Protein AF-0000000069072737 (afdb_homodimer)

Foldseek 3Di:
DVVVVVVVVVVVVVVVLLVLLVLLLCLQAPPPRPPQHKKKWWKAWPAWCQQPQQADELVRTDTDIDTDPDIHGNCVQQVQLSVQSVVCSVPNDHDDDDQRRLLVVLLVVCSPDPLFLQAPFLLVLLVDFQLLNQQSCLQNALLSNASHSEKEAALPDPPDDQARPRPDPPHGGRYYYDFQWKFASRGYIDHFRMDAPVAETEHEQGQPPCPPPDSPPPPPRQDLPPRRSQQSVQLLSLLVCCQVCVVAPFSFGWYWYTYSFWIKIWTAGLVLQIIMIMDIHGQAPDSRGRRGRSNNNSSSSCRSHVSPRGPYDDPVCSVSHNCVCVNNDPVSVCSNHPMDGGPNCVPVPPPDPPDDDDPDDDDDPVVVVVVVVVVVVVVVVVVVVVVVVVVVVVPVD/DVVVVVVVVVVVVVVVLLVLLVLLLCLQAPPPSPPSHKKKWWKAWPAWCQQPQQADELVGTDTDIDTDPDIHGNCVQQVQLSVQSVVCSVPNDHDDDPQSRLLVVLLVVCSPDPLFQQAPALLVLLVDFQLLNQQSCLQNALLSNASHSEKEAALPDPPDDQARPRPDPPHGGRYYYDFQWKFASRGYIDHFRMDAPVAETEHEQGPPPCPPPDRPPPPPRQDLPPRRSQQSVQLLSLLVCCQVCVVAPFSFGWYWYTYSFWIKIWTAGLVLQIIMIMDIHGQAPDSRGRRGRSNNNSSSSCRSHVSPRGPYDDPVCSVSHNCVCVNNDPVSVCSNHPMDGGPNCVPPPPPDPPDDDDPDDDDDPVVVVVVVVVVVVVVVVVVVVVVVVVVVVVPVD

pLDDT: mean 84.15, std 15.58, range [31.28, 98.5]

Organism: Magallana gigas (NCBI:txid29159)

Secondary structure (DSSP, 8-state):
-HHHHHHHHHHHHHHHHHHHHHHHHHHHH-TTSTTT--EEEEEEEEEE-TT-TT-EEGGG--EEEEE-SEEEEGGGG-HHHHHHHHHHHHH-PPP-SHHHHHHHHHHHHHHTS--B---S-HHHHTTS-HHHHHHHHIIIIIHHHSSS--EEEETT-TT--SS-TTS-TT-----EEE--EEE-TTSEEEE-SEEETTTEEEEE-------SSS--TTS----STT-HHHHHHHHHHHHHHHHH-TT-S--EEEEEEE-SSEEEEEEEETTTTEEEEEPPEESBSSTT--BBPHHHHHHHHHHHTHHHH-----GGGTT----HHHHHGGGHHHHHH--EES--GGG-------PPPPSEEE--HHHHHHHHHHHHHHHHHHHHHHHHHHHHHGGG-/-HHHHHHHHHHHHHHHHHHHHHHHHHHHH-TTSTT---EEEEEEEEEE-TT-TT-EEGGG--EEEEE-SEEEEGGGG-HHHHHHHHHHHHH-PPP-SHHHHHHHHHHHHHHHS--B---S-HHHHTTS-HHHHHHHHIIIIIHHHSSS--EEEETT-TT--SS-TT--TT-----EEE--EEE-TTSEEEE-SEEETTTEEEEE-------SSS--TTS----STT-HHHHHHHHHHHHHHHHH-TT-S--EEEEEEE-SSEEEEEEEETTTTEEEEEPPEESBSSTT--BBPHHHHHHHHHHHTHHHH-----GGGTT----HHHHHGGGHHHHHH--EES-SGGG--------PPPSEEE--HHHHHHHHHHHHHHHHHHHHHHHHHHHHHGGG-

Solvent-accessible surface area (backbone atoms only — not comparable to full-atom values): 41433 Å² total; per-residue (Å²): 105,67,64,57,51,51,52,50,51,52,49,46,52,50,48,49,50,48,48,47,51,46,51,29,53,37,7,30,35,31,78,83,33,83,91,52,32,33,34,28,24,32,31,28,51,78,46,61,44,54,46,33,86,71,23,29,43,37,94,62,40,48,46,42,68,44,62,38,57,56,22,30,27,48,29,61,37,22,45,57,44,47,52,49,52,46,41,29,70,68,74,62,47,74,63,82,54,64,70,57,28,52,31,50,49,28,44,51,53,43,71,74,48,84,51,45,56,74,50,96,53,40,68,54,54,57,66,40,57,25,61,55,44,43,50,50,43,39,54,67,42,49,22,50,27,20,78,61,41,43,30,39,32,28,58,58,49,82,81,77,58,94,54,42,90,56,72,47,84,86,46,71,52,64,47,45,71,36,77,44,23,32,22,31,68,62,24,52,20,42,68,37,50,26,30,41,63,88,68,32,44,29,35,48,57,64,56,72,70,65,56,84,61,68,56,70,69,58,66,70,71,73,51,82,70,82,29,27,39,55,51,50,51,24,46,49,48,18,25,43,47,38,59,76,43,68,84,52,92,58,45,61,28,54,20,37,38,31,47,69,59,32,31,35,44,34,34,16,22,65,82,61,36,30,30,33,36,39,43,71,35,48,38,34,70,38,88,74,42,49,33,49,17,58,52,32,50,53,51,44,36,46,57,67,37,31,88,75,19,45,66,30,79,54,75,84,53,56,72,47,48,13,48,52,66,66,58,20,50,88,47,42,57,43,50,55,71,56,48,34,80,32,75,47,55,76,71,59,68,80,62,71,75,78,73,74,63,40,80,41,66,50,68,53,70,66,31,53,54,44,46,53,51,46,50,52,45,49,49,53,52,53,52,51,50,53,50,55,57,55,58,64,58,61,67,77,111,105,66,65,58,52,51,52,49,50,51,50,48,51,49,49,48,51,49,50,47,50,46,50,28,54,36,6,29,36,31,78,81,32,84,91,51,33,32,35,27,25,32,31,28,52,78,46,62,44,53,46,31,87,73,23,28,44,37,94,62,42,48,46,42,69,44,63,38,57,56,20,30,26,47,29,61,38,22,45,57,44,46,52,48,52,46,41,29,70,67,74,62,46,73,63,81,56,63,70,58,28,51,33,48,50,29,44,51,54,42,70,72,48,83,52,45,57,74,50,94,53,40,69,54,56,58,67,41,56,28,63,56,44,43,50,49,43,40,54,68,42,49,23,51,27,21,79,58,42,43,29,39,31,28,59,61,48,84,81,77,59,94,53,41,90,56,72,48,84,85,45,70,51,64,48,46,72,37,78,44,25,33,23,31,70,62,23,51,20,42,68,35,49,27,30,42,64,86,69,32,44,32,35,48,56,67,56,71,68,66,57,83,64,69,58,69,70,58,66,70,72,72,52,81,70,83,30,24,40,54,50,50,50,24,47,48,48,16,26,43,47,39,59,77,44,68,84,52,92,58,46,62,28,52,20,37,36,31,50,70,57,32,29,34,45,35,34,17,22,64,83,61,36,29,31,35,38,38,45,73,37,48,40,33,70,39,87,74,42,49,32,52,15,55,50,33,50,54,51,45,37,45,58,66,37,30,89,76,18,44,64,31,77,53,75,84,53,58,72,47,47,13,47,52,66,67,57,19,50,88,46,41,57,43,52,56,70,56,48,34,82,32,76,48,54,76,71,60,70,78,62,71,74,79,71,76,63,39,80,41,67,51,71,52,71,66,31,52,53,43,46,53,52,47,49,52,46,49,49,54,52,52,51,51,51,52,51,54,56,54,59,63,58,61,67,76,110

Sequence (794 aa):
MASAVKKMREEDVENYDKRRFCMAILGLCVADAYNTQITLTPLKITNCNAASSGGACFSKAFCDTESFDEGMVLGDVFQTGIKTLKNFAKNGTLPEERRMFLAFDKLLNFLNGEKSIKFNNPQNLHALPETELAVLVANHLMGKLAISSCFLVDKNCTGKRDGCCCGVRSCRMTGEYGDTSIGNLEVWHGHLDMIVNDDLAVGAIENPPDSSGEKSTVEVKANLQRNPKIIAQTIVFSFLQKKRHPEREHFLTPCIGIGNSELIILFYDSEHDVLLESSRVPLFESSVSCKFSYSSILACWLVVNYKIFCSGLVEEFKICKSNFFLHAREKINIYKDELKFQNVNSFQSNEPKLVKVASKVKTSPLMHETEKTILEVLLSLASADAYSNSASGSNSNMASAVKKMREEDVENYDKRRFCMAILGLCVADAYNTQITLTPLKITNCNAASSGGACFSKAFCDTESFDEGMVLGDVFQTGIKTLKNFAKNGTLPEERRMFLAFDKLLNFLNGEKSIKFNNPQNLHALPETELAVLVANHLMGKLAISSCFLVDKNCTGKRDGCCCGVRSCRMTGEYGDTSIGNLEVWHGHLDMIVNDDLAVGAIENPPDSSGEKSTVEVKANLQRNPKIIAQTIVFSFLQKKRHPEREHFLTPCIGIGNSELIILFYDSEHDVLLESSRVPLFESSVSCKFSYSSILACWLVVNYKIFCSGLVEEFKICKSNFFLHAREKINIYKDELKFQNVNSFQSNEPKLVKVASKVKTSPLMHETEKTILEVLLSLASADAYSNSASGSNSN

Nearest PDB structures (foldseek):
  6pvh-assembly1_A  TM=6.799E-01  e=1.370E+00  Penicillium fellutanum
  6pvi-assembly1_A  TM=5.664E-01  e=1.149E+00  Penicillium fellutanum
  1mwt-assembly2_B  TM=3.958E-01  e=4.492E-01  Staphylococcus aureus
  7kpq-assembly1_A  TM=4.381E-01  e=2.463E+00  Penicillium citrinum
  6pvi-assembly1_A  TM=5.661E-01  e=1.006E+00  Penicillium fellutanum

Structure (mmCIF, N/CA/C/O backbone):
data_AF-0000000069072737-model_v1
#
loop_
_entity.id
_entity.type
_entity.pdbx_description
1 polymer 'Uncharacterized protein'
#
loop_
_atom_site.group_PDB
_atom_site.id
_atom_site.type_symbol
_atom_site.label_atom_id
_atom_site.label_alt_id
_atom_site.label_comp_id
_atom_site.label_asym_id
_atom_site.label_entity_id
_atom_site.label_seq_id
_atom_site.pdbx_PDB_ins_code
_atom_site.Cartn_x
_atom_site.Cartn_y
_atom_site.Cartn_z
_atom_site.occupancy
_atom_site.B_iso_or_equiv
_atom_site.auth_seq_id
_atom_site.auth_comp_id
_atom_site.auth_asym_id
_atom_site.auth_atom_id
_atom_site.pdbx_PDB_model_num
ATOM 1 N N . MET A 1 1 ? 10.68 -41.406 -51.844 1 51.19 1 MET A N 1
ATOM 2 C CA . MET A 1 1 ? 11.656 -40.594 -51.125 1 51.19 1 MET A CA 1
ATOM 3 C C . MET A 1 1 ? 10.969 -39.438 -50.344 1 51.19 1 MET A C 1
ATOM 5 O O . MET A 1 1 ? 11.234 -39.25 -49.156 1 51.19 1 MET A O 1
ATOM 9 N N . ALA A 1 2 ? 10.219 -38.875 -50.938 1 64.75 2 ALA A N 1
ATOM 10 C CA . ALA A 1 2 ? 9.477 -37.75 -50.344 1 64.75 2 ALA A CA 1
ATOM 11 C C . ALA A 1 2 ? 8.594 -38.25 -49.188 1 64.75 2 ALA A C 1
ATOM 13 O O . ALA A 1 2 ? 8.508 -37.625 -48.125 1 64.75 2 ALA A O 1
ATOM 14 N N . SER A 1 3 ? 8.086 -39.344 -49.5 1 66.19 3 SER A N 1
ATOM 15 C CA . SER A 1 3 ? 7.207 -39.938 -48.5 1 66.19 3 SER A CA 1
ATOM 16 C C . SER A 1 3 ? 8 -40.406 -47.281 1 66.19 3 SER A C 1
ATOM 18 O O . SER A 1 3 ? 7.574 -40.219 -46.156 1 66.19 3 SER A O 1
ATOM 20 N N . ALA A 1 4 ? 9.07 -40.938 -47.469 1 60.09 4 ALA A N 1
ATOM 21 C CA . ALA A 1 4 ? 9.945 -41.375 -46.375 1 60.09 4 ALA A CA 1
ATOM 22 C C . ALA A 1 4 ? 10.516 -40.219 -45.594 1 60.09 4 ALA A C 1
ATOM 24 O O . ALA A 1 4 ? 10.594 -40.281 -44.375 1 60.09 4 ALA A O 1
ATOM 25 N N . VAL A 1 5 ? 10.852 -39.188 -46.281 1 56.75 5 VAL A N 1
ATOM 26 C CA . VAL A 1 5 ? 11.398 -38 -45.625 1 56.75 5 VAL A CA 1
ATOM 27 C C . VAL A 1 5 ? 10.32 -37.344 -44.781 1 56.75 5 VAL A C 1
ATOM 29 O O . VAL A 1 5 ? 10.586 -36.875 -43.688 1 56.75 5 VAL A O 1
ATOM 32 N N . LYS A 1 6 ? 9.094 -37.25 -45.312 1 62.75 6 LYS A N 1
ATOM 33 C CA . LYS A 1 6 ? 7.969 -36.719 -44.562 1 62.75 6 LYS A CA 1
ATOM 34 C C . LYS A 1 6 ? 7.703 -37.531 -43.312 1 62.75 6 LYS A C 1
ATOM 36 O O . LYS A 1 6 ? 7.484 -36.969 -42.219 1 62.75 6 LYS A O 1
ATOM 41 N N . LYS A 1 7 ? 7.684 -38.781 -43.344 1 64.75 7 LYS A N 1
ATOM 42 C CA . LYS A 1 7 ? 7.496 -39.656 -42.188 1 64.75 7 LYS A CA 1
ATOM 43 C C . LYS A 1 7 ? 8.617 -39.469 -41.188 1 64.75 7 LYS A C 1
ATOM 45 O O . LYS A 1 7 ? 8.367 -39.469 -39.969 1 64.75 7 LYS A O 1
ATOM 50 N N . MET A 1 8 ? 9.766 -39.312 -41.719 1 55.56 8 MET A N 1
ATOM 51 C CA . MET A 1 8 ? 10.922 -39.094 -40.844 1 55.56 8 MET A CA 1
ATOM 52 C C . MET A 1 8 ? 10.812 -37.781 -40.125 1 55.56 8 MET A C 1
ATOM 54 O O . MET A 1 8 ? 11.133 -37.688 -38.938 1 55.56 8 MET A O 1
ATOM 58 N N . ARG A 1 9 ? 10.383 -36.75 -40.812 1 55.19 9 ARG A N 1
ATOM 59 C CA . ARG A 1 9 ? 10.203 -35.438 -40.219 1 55.19 9 ARG A CA 1
ATOM 60 C C . ARG A 1 9 ? 9.094 -35.469 -39.156 1 55.19 9 ARG A C 1
ATOM 62 O O . ARG A 1 9 ? 9.219 -34.812 -38.125 1 55.19 9 ARG A O 1
ATOM 69 N N . GLU A 1 10 ? 8.023 -36.125 -39.406 1 63.19 10 GLU A N 1
ATOM 70 C CA . GLU A 1 10 ? 6.926 -36.25 -38.438 1 63.19 10 GLU A CA 1
ATOM 71 C C . GLU A 1 10 ? 7.371 -37 -37.188 1 63.19 10 GLU A C 1
ATOM 73 O O . GLU A 1 10 ? 7.02 -36.594 -36.094 1 63.19 10 GLU A O 1
ATOM 78 N N . GLU A 1 11 ? 8.07 -38 -37.438 1 65.69 11 GLU A N 1
ATOM 79 C CA . GLU A 1 11 ? 8.602 -38.781 -36.312 1 65.69 11 GLU A CA 1
ATOM 80 C C . GLU A 1 11 ? 9.586 -37.938 -35.5 1 65.69 11 GLU A C 1
ATOM 82 O O . GLU A 1 11 ? 9.594 -38 -34.25 1 65.69 11 GLU A O 1
ATOM 87 N N . ASP A 1 12 ? 10.32 -37.156 -36.125 1 60 12 ASP A N 1
ATOM 88 C CA . ASP A 1 12 ? 11.273 -36.281 -35.438 1 60 12 ASP A CA 1
ATOM 89 C C . ASP A 1 12 ? 10.555 -35.25 -34.594 1 60 12 ASP A C 1
ATOM 91 O O . ASP A 1 12 ? 10.961 -34.938 -33.469 1 60 12 ASP A O 1
ATOM 95 N N . VAL A 1 13 ? 9.555 -34.719 -35.219 1 61.44 13 VAL A N 1
ATOM 96 C CA . VAL A 1 13 ? 8.766 -33.719 -34.5 1 61.44 13 VAL A CA 1
ATOM 97 C C . VAL A 1 13 ? 8.086 -34.375 -33.312 1 61.44 13 VAL A C 1
ATOM 99 O O . VAL A 1 13 ? 8.062 -33.812 -32.219 1 61.44 13 VAL A O 1
ATOM 102 N N . GLU A 1 14 ? 7.633 -35.562 -33.562 1 73.44 14 GLU A N 1
ATOM 103 C CA . GLU A 1 14 ? 6.973 -36.281 -32.469 1 73.44 14 GLU A CA 1
ATOM 104 C C . GLU A 1 14 ? 7.949 -36.594 -31.344 1 73.44 14 GLU A C 1
ATOM 106 O O . GLU A 1 14 ? 7.613 -36.469 -30.172 1 73.44 14 GLU A O 1
ATOM 111 N N . ASN A 1 15 ? 9.102 -36.969 -31.781 1 75.94 15 ASN A N 1
ATOM 112 C CA . ASN A 1 15 ? 10.109 -37.281 -30.781 1 75.94 15 ASN A CA 1
ATOM 113 C C . ASN A 1 15 ? 10.57 -36.031 -30.016 1 75.94 15 ASN A C 1
ATOM 115 O O . ASN A 1 15 ? 10.805 -36.094 -28.812 1 75.94 15 ASN A O 1
ATOM 119 N N . TYR A 1 16 ? 10.641 -35.031 -30.766 1 74.19 16 TYR A N 1
ATOM 120 C CA . TYR A 1 16 ? 11.031 -33.781 -30.141 1 74.19 16 TYR A CA 1
ATOM 121 C C . TYR A 1 16 ? 10 -33.344 -29.109 1 74.19 16 TYR A C 1
ATOM 123 O O . TYR A 1 16 ? 10.359 -32.938 -28 1 74.19 16 TYR A O 1
ATOM 131 N N . ASP A 1 17 ? 8.828 -33.469 -29.484 1 84.5 17 ASP A N 1
ATOM 132 C CA . ASP A 1 17 ? 7.746 -33.062 -28.594 1 84.5 17 ASP A CA 1
ATOM 133 C C . ASP A 1 17 ? 7.676 -34 -27.375 1 84.5 17 ASP A C 1
ATOM 135 O O . ASP A 1 17 ? 7.449 -33.531 -26.25 1 84.5 17 ASP A O 1
ATOM 139 N N . LYS A 1 18 ? 7.953 -35.219 -27.656 1 87.81 18 LYS A N 1
ATOM 140 C CA . LYS A 1 18 ? 7.945 -36.156 -26.531 1 87.81 18 LYS A CA 1
ATOM 141 C C . LYS A 1 18 ? 9.102 -35.906 -25.578 1 87.81 18 LYS A C 1
ATOM 143 O O . LYS A 1 18 ? 8.945 -36.031 -24.359 1 87.81 18 LYS A O 1
ATOM 148 N N . ARG A 1 19 ? 10.195 -35.531 -26.094 1 87.19 19 ARG A N 1
ATOM 149 C CA . ARG A 1 19 ? 11.352 -35.188 -25.266 1 87.19 19 ARG A CA 1
ATOM 150 C C . ARG A 1 19 ? 11.062 -33.969 -24.406 1 87.19 19 ARG A C 1
ATOM 152 O O . ARG A 1 19 ? 11.367 -33.969 -23.203 1 87.19 19 ARG A O 1
ATOM 159 N N . ARG A 1 20 ? 10.461 -33.031 -25.016 1 87.69 20 ARG A N 1
ATOM 160 C CA . ARG A 1 20 ? 10.141 -31.797 -24.281 1 87.69 20 ARG A CA 1
ATOM 161 C C . ARG A 1 20 ? 9.102 -32.062 -23.203 1 87.69 20 ARG A C 1
ATOM 163 O O . ARG A 1 20 ? 9.172 -31.516 -22.109 1 87.69 20 ARG A O 1
ATOM 170 N N . PHE A 1 21 ? 8.195 -32.906 -23.594 1 91.81 21 PHE A N 1
ATOM 171 C CA . PHE A 1 21 ? 7.18 -33.344 -22.641 1 91.81 21 PHE A CA 1
ATOM 172 C C . PHE A 1 21 ? 7.816 -34.062 -21.453 1 91.81 21 PHE A C 1
ATOM 174 O O . PHE A 1 21 ? 7.535 -33.719 -20.297 1 91.81 21 PHE A O 1
ATOM 181 N N . CYS A 1 22 ? 8.695 -34.906 -21.656 1 90.75 22 CYS A N 1
ATOM 182 C CA . CYS A 1 22 ? 9.383 -35.625 -20.609 1 90.75 22 CYS A CA 1
ATOM 183 C C . CYS A 1 22 ? 10.258 -34.719 -19.766 1 90.75 22 CYS A C 1
ATOM 185 O O . CYS A 1 22 ? 10.289 -34.812 -18.547 1 90.75 22 CYS A O 1
ATOM 187 N N . MET A 1 23 ? 10.914 -33.781 -20.422 1 89.25 23 MET A N 1
ATOM 188 C CA . MET A 1 23 ? 11.758 -32.844 -19.703 1 89.25 23 MET A CA 1
ATOM 189 C C . MET A 1 23 ? 10.922 -31.953 -18.781 1 89.25 23 MET A C 1
ATOM 191 O O . MET A 1 23 ? 11.359 -31.609 -17.672 1 89.25 23 MET A O 1
ATOM 195 N N . ALA A 1 24 ? 9.773 -31.609 -19.25 1 92.12 24 ALA A N 1
ATOM 196 C CA . ALA A 1 24 ? 8.883 -30.797 -18.422 1 92.12 24 ALA A CA 1
ATOM 197 C C . ALA A 1 24 ? 8.422 -31.578 -17.188 1 92.12 24 ALA A C 1
ATOM 199 O O . ALA A 1 24 ? 8.281 -31 -16.109 1 92.12 24 ALA A O 1
ATOM 200 N N . ILE A 1 25 ? 8.133 -32.844 -17.375 1 93.62 25 ILE A N 1
ATOM 201 C CA . ILE A 1 25 ? 7.766 -33.688 -16.25 1 93.62 25 ILE A CA 1
ATOM 202 C C . ILE A 1 25 ? 8.922 -33.719 -15.25 1 93.62 25 ILE A C 1
ATOM 204 O O . ILE A 1 25 ? 8.703 -33.625 -14.039 1 93.62 25 ILE A O 1
ATOM 208 N N . LEU A 1 26 ? 10.133 -33.875 -15.758 1 91.25 26 LEU A N 1
ATOM 209 C CA . LEU A 1 26 ? 11.305 -33.844 -14.891 1 91.25 26 LEU A CA 1
ATOM 210 C C . LEU A 1 26 ? 11.398 -32.531 -14.117 1 91.25 26 LEU A C 1
ATOM 212 O O . LEU A 1 26 ? 11.742 -32.531 -12.938 1 91.25 26 LEU A O 1
ATOM 216 N N . GLY A 1 27 ? 11.094 -31.484 -14.797 1 92.5 27 GLY A N 1
ATOM 217 C CA . GLY A 1 27 ? 11.109 -30.172 -14.148 1 92.5 27 GLY A CA 1
ATOM 218 C C . GLY A 1 27 ? 10.156 -30.078 -12.977 1 92.5 27 GLY A C 1
ATOM 219 O O . GLY A 1 27 ? 10.375 -29.297 -12.055 1 92.5 27 GLY A O 1
ATOM 220 N N . LEU A 1 28 ? 9.086 -30.828 -12.969 1 94.81 28 LEU A N 1
ATOM 221 C CA . LEU A 1 28 ? 8.102 -30.859 -11.898 1 94.81 28 LEU A CA 1
ATOM 222 C C . LEU A 1 28 ? 8.578 -31.719 -10.734 1 94.81 28 LEU A C 1
ATOM 224 O O . LEU A 1 28 ? 8.102 -31.578 -9.609 1 94.81 28 LEU A O 1
ATOM 228 N N . CYS A 1 29 ? 9.531 -32.625 -10.992 1 92.19 29 CYS A N 1
ATOM 229 C CA . CYS A 1 29 ? 9.773 -33.688 -10.047 1 92.19 29 CYS A CA 1
ATOM 230 C C . CYS A 1 29 ? 11.188 -33.625 -9.477 1 92.19 29 CYS A C 1
ATOM 232 O O . CYS A 1 29 ? 11.484 -34.25 -8.453 1 92.19 29 CYS A O 1
ATOM 234 N N . VAL A 1 30 ? 12.023 -32.875 -10.18 1 88.12 30 VAL A N 1
ATOM 235 C CA . VAL A 1 30 ? 13.438 -32.938 -9.812 1 88.12 30 VAL A CA 1
ATOM 236 C C . VAL A 1 30 ? 13.945 -31.531 -9.484 1 88.12 30 VAL A C 1
ATOM 238 O O . VAL A 1 30 ? 13.711 -30.594 -10.242 1 88.12 30 VAL A O 1
ATOM 241 N N . ALA A 1 31 ? 14.625 -31.344 -8.336 1 79.81 31 ALA A N 1
ATOM 242 C CA . ALA A 1 31 ? 15.117 -30.047 -7.887 1 79.81 31 ALA A CA 1
ATOM 243 C C . ALA A 1 31 ? 16.266 -29.562 -8.766 1 79.81 31 ALA A C 1
ATOM 245 O O . ALA A 1 31 ? 16.422 -28.359 -8.984 1 79.81 31 ALA A O 1
ATOM 246 N N . ASP A 1 32 ? 17.125 -30.344 -9.328 1 69.56 32 ASP A N 1
ATOM 247 C CA . ASP A 1 32 ? 18.297 -29.922 -10.094 1 69.56 32 ASP A CA 1
ATOM 248 C C . ASP A 1 32 ? 18.109 -30.188 -11.586 1 69.56 32 ASP A C 1
ATOM 250 O O . ASP A 1 32 ? 19.094 -30.375 -12.312 1 69.56 32 ASP A O 1
ATOM 254 N N . ALA A 1 33 ? 16.844 -30.125 -11.93 1 58.34 33 ALA A N 1
ATOM 255 C CA . ALA A 1 33 ? 16.547 -30.453 -13.32 1 58.34 33 ALA A CA 1
ATOM 256 C C . ALA A 1 33 ? 16.891 -29.297 -14.25 1 58.34 33 ALA A C 1
ATOM 258 O O . ALA A 1 33 ? 15.984 -28.562 -14.688 1 58.34 33 ALA A O 1
ATOM 259 N N . TYR A 1 34 ? 18.031 -29.125 -14.742 1 54.94 34 TYR A N 1
ATOM 260 C CA . TYR A 1 34 ? 18.562 -28.391 -15.883 1 54.94 34 TYR A CA 1
ATOM 261 C C . TYR A 1 34 ? 17.844 -27.047 -16.031 1 54.94 34 TYR A C 1
ATOM 263 O O . TYR A 1 34 ? 17.375 -26.719 -17.125 1 54.94 34 TYR A O 1
ATOM 271 N N . ASN A 1 35 ? 17.547 -26.281 -15.172 1 63.84 35 ASN A N 1
ATOM 272 C CA . ASN A 1 35 ? 17.062 -24.906 -15.219 1 63.84 35 ASN A CA 1
ATOM 273 C C . ASN A 1 35 ? 15.555 -24.844 -15.461 1 63.84 35 ASN A C 1
ATOM 275 O O . ASN A 1 35 ? 15.023 -23.797 -15.812 1 63.84 35 ASN A O 1
ATOM 279 N N . THR A 1 36 ? 14.906 -26.094 -15.477 1 77.12 36 THR A N 1
ATOM 280 C CA . THR A 1 36 ? 13.461 -26.094 -15.703 1 77.12 36 THR A CA 1
ATOM 281 C C . THR A 1 36 ? 12.711 -26.469 -14.43 1 77.12 36 THR A C 1
ATOM 283 O O . THR A 1 36 ? 11.492 -26.625 -14.445 1 77.12 36 THR A O 1
ATOM 286 N N . GLN A 1 37 ? 13.445 -26.594 -13.398 1 88.38 37 GLN A N 1
ATOM 287 C CA . GLN A 1 37 ? 12.844 -27.078 -12.164 1 88.38 37 GLN A CA 1
ATOM 288 C C . GLN A 1 37 ? 11.867 -26.062 -11.586 1 88.38 37 GLN A C 1
ATOM 290 O O . GLN A 1 37 ? 12.117 -24.859 -11.656 1 88.38 37 GLN A O 1
ATOM 295 N N . ILE A 1 38 ? 10.742 -26.609 -11.188 1 93.19 38 ILE A N 1
ATOM 296 C CA . ILE A 1 38 ? 9.773 -25.797 -10.445 1 93.19 38 ILE A CA 1
ATOM 297 C C . ILE A 1 38 ? 9.758 -26.234 -8.984 1 93.19 38 ILE A C 1
ATOM 299 O O . ILE A 1 38 ? 9.297 -27.328 -8.664 1 93.19 38 ILE A O 1
ATOM 303 N N . THR A 1 39 ? 10.219 -25.391 -8.148 1 93.5 39 THR A N 1
ATOM 304 C CA . THR A 1 39 ? 10.297 -25.703 -6.727 1 93.5 39 THR A CA 1
ATOM 305 C C . THR A 1 39 ? 9.289 -24.891 -5.934 1 93.5 39 THR A C 1
ATOM 307 O O . THR A 1 39 ? 8.789 -23.875 -6.418 1 93.5 39 THR A O 1
ATOM 310 N N . LEU A 1 40 ? 8.93 -25.422 -4.801 1 95.19 40 LEU A N 1
ATOM 311 C CA . LEU A 1 40 ? 8.086 -24.734 -3.838 1 95.19 40 LEU A CA 1
ATOM 312 C C . LEU A 1 40 ? 8.859 -24.391 -2.568 1 95.19 40 LEU A C 1
ATOM 314 O O . LEU A 1 40 ? 9.469 -25.281 -1.957 1 95.19 40 LEU A O 1
ATOM 318 N N . THR A 1 41 ? 8.797 -23.141 -2.182 1 95.25 41 THR A N 1
ATOM 319 C CA . THR A 1 41 ? 9.461 -22.672 -0.974 1 95.25 41 THR A CA 1
ATOM 320 C C . THR A 1 41 ? 8.438 -22.234 0.076 1 95.25 41 THR A C 1
ATOM 322 O O . THR A 1 41 ? 7.613 -21.359 -0.176 1 95.25 41 THR A O 1
ATOM 325 N N . PRO A 1 42 ? 8.484 -22.906 1.239 1 97.31 42 PRO A N 1
ATOM 326 C CA . PRO A 1 42 ? 7.641 -22.391 2.322 1 97.31 42 PRO A CA 1
ATOM 327 C C . PRO A 1 42 ? 8.086 -21.016 2.809 1 97.31 42 PRO A C 1
ATOM 329 O O . PRO A 1 42 ? 9.289 -20.734 2.904 1 97.31 42 PRO A O 1
ATOM 332 N N . LEU A 1 43 ? 7.141 -20.172 3.102 1 97.56 43 LEU A N 1
ATOM 333 C CA . LEU A 1 43 ? 7.414 -18.812 3.525 1 97.56 43 LEU A CA 1
ATOM 334 C C . LEU A 1 43 ? 6.875 -18.562 4.93 1 97.56 43 LEU A C 1
ATOM 336 O O . LEU A 1 43 ? 5.797 -19.031 5.281 1 97.56 43 LEU A O 1
ATOM 340 N N . LYS A 1 44 ? 7.637 -17.844 5.629 1 97.31 44 LYS A N 1
ATOM 341 C CA . LYS A 1 44 ? 7.223 -17.359 6.938 1 97.31 44 LYS A CA 1
ATOM 342 C C . LYS A 1 44 ? 6.922 -15.859 6.887 1 97.31 44 LYS A C 1
ATOM 344 O O . LYS A 1 44 ? 7.754 -15.07 6.438 1 97.31 44 LYS A O 1
ATOM 349 N N . ILE A 1 45 ? 5.762 -15.469 7.285 1 96.94 45 ILE A N 1
ATOM 350 C CA . ILE A 1 45 ? 5.398 -14.055 7.352 1 96.94 45 ILE A CA 1
ATOM 351 C C . ILE A 1 45 ? 6.012 -13.422 8.602 1 96.94 45 ILE A C 1
ATOM 353 O O . ILE A 1 45 ? 5.785 -13.891 9.719 1 96.94 45 ILE A O 1
ATOM 357 N N . THR A 1 46 ? 6.738 -12.375 8.43 1 94.25 46 THR A N 1
ATOM 358 C CA . THR A 1 46 ? 7.391 -11.711 9.555 1 94.25 46 THR A CA 1
ATOM 359 C C . THR A 1 46 ? 6.613 -10.469 9.984 1 94.25 46 THR A C 1
ATOM 361 O O . THR A 1 46 ? 6.703 -10.039 11.133 1 94.25 46 THR A O 1
ATOM 364 N N . ASN A 1 47 ? 5.898 -9.898 9.07 1 93.25 47 ASN A N 1
ATOM 365 C CA . ASN A 1 47 ? 5.074 -8.719 9.32 1 93.25 47 ASN A CA 1
ATOM 366 C C . ASN A 1 47 ? 4.043 -8.516 8.211 1 93.25 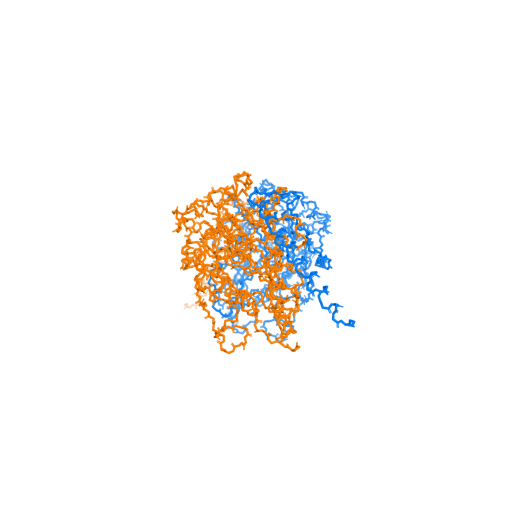47 ASN A C 1
ATOM 368 O O . ASN A 1 47 ? 4.328 -8.766 7.035 1 93.25 47 ASN A O 1
ATOM 372 N N . CYS A 1 48 ? 2.889 -8.18 8.617 1 95.38 48 CYS A N 1
ATOM 373 C CA . CYS A 1 48 ? 1.892 -7.887 7.594 1 95.38 48 CYS A CA 1
ATOM 374 C C . CYS A 1 48 ? 0.763 -7.035 8.156 1 95.38 48 CYS A C 1
ATOM 376 O O . CYS A 1 48 ? 0.709 -6.793 9.367 1 95.38 48 CYS A O 1
ATOM 378 N N . ASN A 1 49 ? -0.082 -6.547 7.281 1 93.88 49 ASN A N 1
ATOM 379 C CA . ASN A 1 49 ? -1.195 -5.715 7.723 1 93.88 49 ASN A CA 1
ATOM 380 C C . ASN A 1 49 ? -2.525 -6.457 7.625 1 93.88 49 ASN A C 1
ATOM 382 O O . ASN A 1 49 ? -3.564 -5.848 7.359 1 93.88 49 ASN A O 1
ATOM 386 N N . ALA A 1 50 ? -2.469 -7.746 7.805 1 95.81 50 ALA A N 1
ATOM 387 C CA . ALA A 1 50 ? -3.656 -8.586 7.707 1 95.81 50 ALA A CA 1
ATOM 388 C C . ALA A 1 50 ? -4.664 -8.25 8.797 1 95.81 50 ALA A C 1
ATOM 390 O O . ALA A 1 50 ? -5.859 -8.516 8.656 1 95.81 50 ALA A O 1
ATOM 391 N N . ALA A 1 51 ? -4.148 -7.703 9.875 1 94.12 51 ALA A N 1
ATOM 392 C CA . ALA A 1 51 ? -5.023 -7.387 11 1 94.12 51 ALA A CA 1
ATOM 393 C C . ALA A 1 51 ? -5.168 -5.875 11.18 1 94.12 51 ALA A C 1
ATOM 395 O O . ALA A 1 51 ? -5.441 -5.395 12.281 1 94.12 51 ALA A O 1
ATOM 396 N N . SER A 1 52 ? -4.906 -5.191 10.148 1 89.31 52 SER A N 1
ATOM 397 C CA . SER A 1 52 ? -5 -3.736 10.219 1 89.31 52 SER A CA 1
ATOM 398 C C . SER A 1 52 ? -6.395 -3.297 10.648 1 89.31 52 SER A C 1
ATOM 400 O O . SER A 1 52 ? -7.395 -3.875 10.219 1 89.31 52 SER A O 1
ATOM 402 N N . SER A 1 53 ? -6.555 -2.281 11.438 1 80.69 53 SER A N 1
ATOM 403 C CA . SER A 1 53 ? -7.809 -1.82 12.031 1 80.69 53 SER A CA 1
ATOM 404 C C . SER A 1 53 ? -8.812 -1.412 10.953 1 80.69 53 SER A C 1
ATOM 406 O O . SER A 1 53 ? -10.008 -1.673 11.078 1 80.69 53 SER A O 1
ATOM 408 N N . GLY A 1 54 ? -8.477 -0.895 9.922 1 76.38 54 GLY A N 1
ATOM 409 C CA . GLY A 1 54 ? -9.391 -0.466 8.883 1 76.38 54 GLY A CA 1
ATOM 410 C C . GLY A 1 54 ? -9.422 -1.402 7.688 1 76.38 54 GLY A C 1
ATOM 411 O O . GLY A 1 54 ? -10.008 -1.084 6.656 1 76.38 54 GLY A O 1
ATOM 412 N N . GLY A 1 55 ? -8.969 -2.645 7.945 1 86.75 55 GLY A N 1
ATOM 413 C CA . GLY A 1 55 ? -8.852 -3.512 6.781 1 86.75 55 GLY A CA 1
ATOM 414 C C . GLY A 1 55 ? -7.934 -2.955 5.711 1 86.75 55 GLY A C 1
ATOM 415 O O . GLY A 1 55 ? -7.547 -1.786 5.762 1 86.75 55 GLY A O 1
ATOM 416 N N . ALA A 1 56 ? -7.504 -3.801 4.824 1 86.75 56 ALA A N 1
ATOM 417 C CA . ALA A 1 56 ? -6.629 -3.367 3.74 1 86.75 56 ALA A CA 1
ATOM 418 C C . ALA A 1 56 ? -7.047 -3.994 2.414 1 86.75 56 ALA A C 1
ATOM 420 O O . ALA A 1 56 ? -7.277 -5.203 2.336 1 86.75 56 ALA A O 1
ATOM 421 N N . CYS A 1 57 ? -7.145 -3.148 1.455 1 88.06 57 CYS A N 1
ATOM 422 C CA . CYS A 1 57 ? -7.359 -3.674 0.11 1 88.06 57 CYS A CA 1
ATOM 423 C C . CYS A 1 57 ? -6.113 -4.387 -0.4 1 88.06 57 CYS A C 1
ATOM 425 O O . CYS A 1 57 ? -5.004 -4.121 0.065 1 88.06 57 CYS A O 1
ATOM 427 N N . PHE A 1 58 ? -6.297 -5.25 -1.361 1 89.25 58 PHE A N 1
ATOM 428 C CA . PHE A 1 58 ? -5.184 -6.023 -1.897 1 89.25 58 PHE A CA 1
ATOM 429 C C . PHE A 1 58 ? -4.098 -5.102 -2.445 1 89.25 58 PHE A C 1
ATOM 431 O O . PHE A 1 58 ? -2.906 -5.383 -2.299 1 89.25 58 PHE A O 1
ATOM 438 N N . SER A 1 59 ? -4.473 -4.008 -3.061 1 83.5 59 SER A N 1
ATOM 439 C CA . SER A 1 59 ? -3.506 -3.09 -3.656 1 83.5 59 SER A CA 1
ATOM 440 C C . SER A 1 59 ? -2.65 -2.416 -2.586 1 83.5 59 SER A C 1
ATOM 442 O O . SER A 1 59 ? -1.578 -1.889 -2.885 1 83.5 59 SER A O 1
ATOM 444 N N . LYS A 1 60 ? -3.082 -2.498 -1.329 1 81.69 60 LYS A N 1
ATOM 445 C CA . LYS A 1 60 ? -2.365 -1.883 -0.215 1 81.69 60 LYS A CA 1
ATOM 446 C C . LYS A 1 60 ? -1.856 -2.939 0.762 1 81.69 60 LYS A C 1
ATOM 448 O O . LYS A 1 60 ? -1.479 -2.619 1.891 1 81.69 60 LYS A O 1
ATOM 453 N N . ALA A 1 61 ? -1.975 -4.156 0.305 1 88.81 61 ALA A N 1
ATOM 454 C CA . ALA A 1 61 ? -1.501 -5.238 1.164 1 88.81 61 ALA A CA 1
ATOM 455 C C . ALA A 1 61 ? 0.007 -5.148 1.379 1 88.81 61 ALA A C 1
ATOM 457 O O . ALA A 1 61 ? 0.755 -4.844 0.447 1 88.81 61 ALA A O 1
ATOM 458 N N . PHE A 1 62 ? 0.377 -5.352 2.566 1 89.38 62 PHE A N 1
ATOM 459 C CA . PHE A 1 62 ? 1.765 -5.461 3.002 1 89.38 62 PHE A CA 1
ATOM 460 C C . PHE A 1 62 ? 2.018 -6.809 3.67 1 89.38 62 PHE A C 1
ATOM 462 O O . PHE A 1 62 ? 1.247 -7.23 4.535 1 89.38 62 PHE A O 1
ATOM 469 N N . CYS A 1 63 ? 3.094 -7.434 3.176 1 94.25 63 CYS A N 1
ATOM 470 C CA . CYS A 1 63 ? 3.428 -8.742 3.727 1 94.25 63 CYS A CA 1
ATOM 471 C C . CYS A 1 63 ? 4.906 -9.055 3.529 1 94.25 63 CYS A C 1
ATOM 473 O O . CYS A 1 63 ? 5.328 -9.422 2.43 1 94.25 63 CYS A O 1
ATOM 475 N N . ASP A 1 64 ? 5.656 -8.961 4.602 1 92.44 64 ASP A N 1
ATOM 476 C CA . ASP A 1 64 ? 7.059 -9.359 4.574 1 92.44 64 ASP A CA 1
ATOM 477 C C . ASP A 1 64 ? 7.207 -10.852 4.887 1 92.44 64 ASP A C 1
ATOM 479 O O . ASP A 1 64 ? 6.57 -11.359 5.809 1 92.44 64 ASP A O 1
ATOM 483 N N . THR A 1 65 ? 8.047 -11.414 4.078 1 94 65 THR A N 1
ATOM 484 C CA . THR A 1 65 ? 8.195 -12.852 4.262 1 94 65 THR A CA 1
ATOM 485 C C . THR A 1 65 ? 9.672 -13.242 4.254 1 94 65 THR A C 1
ATOM 487 O O . THR A 1 65 ? 10.516 -12.508 3.725 1 94 65 THR A O 1
ATOM 490 N N . GLU A 1 66 ? 9.953 -14.336 4.926 1 92.38 66 GLU A N 1
ATOM 491 C CA . GLU A 1 66 ? 11.242 -15.031 4.891 1 92.38 66 GLU A CA 1
ATOM 492 C C . GLU A 1 66 ? 11.078 -16.484 4.441 1 92.38 66 GLU A C 1
ATOM 494 O O . GLU A 1 66 ? 10.062 -17.109 4.734 1 92.38 66 GLU A O 1
ATOM 499 N N . SER A 1 67 ? 12.062 -16.938 3.75 1 94.31 67 SER A N 1
ATOM 500 C CA . SER A 1 67 ? 12 -18.312 3.264 1 94.31 67 SER A CA 1
ATOM 501 C C . SER A 1 67 ? 12.508 -19.297 4.316 1 94.31 67 SER A C 1
ATOM 503 O O . SER A 1 67 ? 13.461 -19 5.039 1 94.31 67 SER A O 1
ATOM 505 N N . PHE A 1 68 ? 11.875 -20.406 4.371 1 94.44 68 PHE A N 1
ATOM 506 C CA . PHE A 1 68 ? 12.492 -21.531 5.059 1 94.44 68 PHE A CA 1
ATOM 507 C C . PHE A 1 68 ? 13.656 -22.094 4.25 1 94.44 68 PHE A C 1
ATOM 509 O O . PHE A 1 68 ? 13.719 -21.906 3.035 1 94.44 68 PHE A O 1
ATOM 516 N N . ASP A 1 69 ? 14.523 -22.781 4.871 1 91.88 69 ASP A N 1
ATOM 517 C CA . ASP A 1 69 ? 15.711 -23.328 4.215 1 91.88 69 ASP A CA 1
ATOM 518 C C . ASP A 1 69 ? 15.352 -24.531 3.352 1 91.88 69 ASP A C 1
ATOM 520 O O . ASP A 1 69 ? 16.016 -24.797 2.346 1 91.88 69 ASP A O 1
ATOM 524 N N . GLU A 1 70 ? 14.352 -25.203 3.803 1 91.5 70 GLU A N 1
ATOM 525 C CA . GLU A 1 70 ? 13.953 -26.406 3.078 1 91.5 70 GLU A CA 1
ATOM 526 C C . GLU A 1 70 ? 12.727 -26.141 2.211 1 91.5 70 GLU A C 1
ATOM 528 O O . GLU A 1 70 ? 11.812 -25.422 2.623 1 91.5 70 GLU A O 1
ATOM 533 N N . GLY A 1 71 ? 12.789 -26.703 0.941 1 92.94 71 GLY A N 1
ATOM 534 C CA . GLY A 1 71 ? 11.664 -26.641 0.015 1 92.94 71 GLY A CA 1
ATOM 535 C C . GLY A 1 71 ? 11.328 -27.969 -0.615 1 92.94 71 GLY A C 1
ATOM 536 O O . GLY A 1 71 ? 11.82 -29.016 -0.175 1 92.94 71 GLY A O 1
ATOM 537 N N . MET A 1 72 ? 10.461 -28.016 -1.474 1 93.19 72 MET A N 1
ATOM 538 C CA . MET A 1 72 ? 10.039 -29.219 -2.184 1 93.19 72 MET A CA 1
ATOM 539 C C . MET A 1 72 ? 9.836 -28.922 -3.668 1 93.19 72 MET A C 1
ATOM 541 O O . MET A 1 72 ? 9.93 -27.781 -4.102 1 93.19 72 MET A O 1
ATOM 545 N N . VAL A 1 73 ? 9.656 -29.984 -4.402 1 93.06 73 VAL A N 1
ATOM 546 C CA . VAL A 1 73 ? 9.344 -29.828 -5.816 1 93.06 73 VAL A CA 1
ATOM 547 C C . VAL A 1 73 ? 7.836 -29.703 -6.004 1 93.06 73 VAL A C 1
ATOM 549 O O . VAL A 1 73 ? 7.062 -30.203 -5.176 1 93.06 73 VAL A O 1
ATOM 552 N N . LEU A 1 74 ? 7.418 -29.062 -7.066 1 95.69 74 LEU A N 1
ATOM 553 C CA . LEU A 1 74 ? 5.996 -28.844 -7.312 1 95.69 74 LEU A CA 1
ATOM 554 C C . LEU A 1 74 ? 5.246 -30.172 -7.367 1 95.69 74 LEU A C 1
ATOM 556 O O . LEU A 1 74 ? 4.113 -30.266 -6.887 1 95.69 74 LEU A O 1
ATOM 560 N N . GLY A 1 75 ? 5.859 -31.172 -7.898 1 95.5 75 GLY A N 1
ATOM 561 C CA . GLY A 1 75 ? 5.23 -32.469 -8.055 1 95.5 75 GLY A CA 1
ATOM 562 C C . GLY A 1 75 ? 4.785 -33.094 -6.742 1 95.5 75 GLY A C 1
ATOM 563 O O . GLY A 1 75 ? 3.852 -33.875 -6.711 1 95.5 75 GLY A O 1
ATOM 564 N N . ASP A 1 76 ? 5.422 -32.719 -5.691 1 94.25 76 ASP A N 1
ATOM 565 C CA . ASP A 1 76 ? 5.137 -33.312 -4.391 1 94.25 76 ASP A CA 1
ATOM 566 C C . ASP A 1 76 ? 3.732 -32.938 -3.918 1 94.25 76 ASP A C 1
ATOM 568 O O . ASP A 1 76 ? 3.119 -33.688 -3.148 1 94.25 76 ASP A O 1
ATOM 572 N N . VAL A 1 77 ? 3.234 -31.844 -4.395 1 96.19 77 VAL A N 1
ATOM 573 C CA . VAL A 1 77 ? 1.882 -31.469 -3.992 1 96.19 77 VAL A CA 1
ATOM 574 C C . VAL A 1 77 ? 0.875 -32 -5.016 1 96.19 77 VAL A C 1
ATOM 576 O O . VAL A 1 77 ? -0.335 -31.969 -4.777 1 96.19 77 VAL A O 1
ATOM 579 N N . PHE A 1 78 ? 1.341 -32.5 -6.105 1 97.06 78 PHE A N 1
ATOM 580 C CA . PHE A 1 78 ? 0.484 -33 -7.168 1 97.06 78 PHE A CA 1
ATOM 581 C C . PHE A 1 78 ? 0.822 -34.438 -7.488 1 97.06 78 PHE A C 1
ATOM 583 O O . PHE A 1 78 ? 0.985 -34.812 -8.656 1 97.06 78 PHE A O 1
ATOM 590 N N . GLN A 1 79 ? 0.87 -35.281 -6.512 1 94.44 79 GLN A N 1
ATOM 591 C CA . GLN A 1 79 ? 1.318 -36.656 -6.68 1 94.44 79 GLN A CA 1
ATOM 592 C C . GLN A 1 79 ? 0.4 -37.406 -7.629 1 94.44 79 GLN A C 1
ATOM 594 O O . GLN A 1 79 ? 0.871 -38.188 -8.469 1 94.44 79 GLN A O 1
ATOM 599 N N . THR A 1 80 ? -0.881 -37.188 -7.523 1 94.12 80 THR A N 1
ATOM 600 C CA . THR A 1 80 ? -1.837 -37.875 -8.398 1 94.12 80 THR A CA 1
ATOM 601 C C . THR A 1 80 ? -1.62 -37.438 -9.852 1 94.12 80 THR A C 1
ATOM 603 O O . THR A 1 80 ? -1.655 -38.281 -10.758 1 94.12 80 THR A O 1
ATOM 606 N N . GLY A 1 81 ? -1.427 -36.188 -10.055 1 95.88 81 GLY A N 1
ATOM 607 C CA . GLY A 1 81 ? -1.142 -35.688 -11.398 1 95.88 81 GLY A CA 1
ATOM 608 C C . GLY A 1 81 ? 0.159 -36.219 -11.969 1 95.88 81 GLY A C 1
ATOM 609 O O . GLY A 1 81 ? 0.217 -36.594 -13.133 1 95.88 81 GLY A O 1
ATOM 610 N N . ILE A 1 82 ? 1.194 -36.312 -11.117 1 95.31 82 ILE A N 1
ATOM 611 C CA . ILE A 1 82 ? 2.51 -36.781 -11.539 1 95.31 82 ILE A CA 1
ATOM 612 C C . ILE A 1 82 ? 2.43 -38.25 -11.93 1 95.31 82 ILE A C 1
ATOM 614 O O . ILE A 1 82 ? 3.02 -38.656 -12.93 1 95.31 82 ILE A O 1
ATOM 618 N N . LYS A 1 83 ? 1.7 -39 -11.203 1 94.94 83 LYS A N 1
ATOM 619 C CA . LYS A 1 83 ? 1.508 -40.406 -11.539 1 94.94 83 LYS A CA 1
ATOM 620 C C . LYS A 1 83 ? 0.858 -40.562 -12.906 1 94.94 83 LYS A C 1
ATOM 622 O O . LYS A 1 83 ? 1.256 -41.438 -13.695 1 94.94 83 LYS A O 1
ATOM 627 N N . THR A 1 84 ? -0.13 -39.781 -13.125 1 95.19 84 THR A N 1
ATOM 628 C CA . THR A 1 84 ? -0.834 -39.812 -14.398 1 95.19 84 THR A CA 1
ATOM 629 C C . THR A 1 84 ? 0.115 -39.5 -15.547 1 95.19 84 THR A C 1
ATOM 631 O O . THR A 1 84 ? 0.141 -40.188 -16.562 1 95.19 84 THR A O 1
ATOM 634 N N . LEU A 1 85 ? 0.858 -38.469 -15.375 1 95.44 85 LEU A N 1
ATOM 635 C CA . LEU A 1 85 ? 1.813 -38.031 -16.391 1 95.44 85 LEU A CA 1
ATOM 636 C C . LEU A 1 85 ? 2.875 -39.094 -16.625 1 95.44 85 LEU A C 1
ATOM 638 O O . LEU A 1 85 ? 3.211 -39.406 -17.766 1 95.44 85 LEU A O 1
ATOM 642 N N . LYS A 1 86 ? 3.414 -39.594 -15.562 1 93.31 86 LYS A N 1
ATOM 643 C CA . LYS A 1 86 ? 4.434 -40.656 -15.617 1 93.31 86 LYS A CA 1
ATOM 644 C C . LYS A 1 86 ? 3.936 -41.875 -16.391 1 93.31 86 LYS A C 1
ATOM 646 O O . LYS A 1 86 ? 4.633 -42.375 -17.266 1 93.31 86 LYS A O 1
ATOM 651 N N . ASN A 1 87 ? 2.738 -42.344 -16.062 1 93.75 87 ASN A N 1
ATOM 652 C CA . ASN A 1 87 ? 2.166 -43.5 -16.703 1 93.75 87 ASN A CA 1
ATOM 653 C C . ASN A 1 87 ? 1.965 -43.281 -18.203 1 93.75 87 ASN A C 1
ATOM 655 O O . ASN A 1 87 ? 2.264 -44.156 -19.016 1 93.75 87 ASN A O 1
ATOM 659 N N . PHE A 1 88 ? 1.518 -42.156 -18.547 1 94 88 PHE A N 1
ATOM 660 C CA . PHE A 1 88 ? 1.325 -41.844 -19.953 1 94 88 PHE A CA 1
ATOM 661 C C . PHE A 1 88 ? 2.66 -41.812 -20.688 1 94 88 PHE A C 1
ATOM 663 O O . PHE A 1 88 ? 2.785 -42.344 -21.797 1 94 88 PHE A O 1
ATOM 670 N N . ALA A 1 89 ? 3.6 -41.125 -20.109 1 92.12 89 ALA A N 1
ATOM 671 C CA . ALA A 1 89 ? 4.918 -41 -20.734 1 92.12 89 ALA A CA 1
ATOM 672 C C . ALA A 1 89 ? 5.551 -42.375 -20.922 1 92.12 89 ALA A C 1
ATOM 674 O O . ALA A 1 89 ? 6.211 -42.656 -21.938 1 92.12 89 ALA A O 1
ATOM 675 N N . LYS A 1 90 ? 5.387 -43.188 -19.984 1 91.06 90 LYS A N 1
ATOM 676 C CA . LYS A 1 90 ? 6.031 -44.5 -19.953 1 91.06 90 LYS A CA 1
ATOM 677 C C . LYS A 1 90 ? 5.414 -45.438 -20.984 1 91.06 90 LYS A C 1
ATOM 679 O O . LYS A 1 90 ? 6.129 -46.094 -21.75 1 91.06 90 LYS A O 1
ATOM 684 N N . ASN A 1 91 ? 4.078 -45.594 -21.016 1 91.44 91 ASN A N 1
ATOM 685 C CA . ASN A 1 91 ? 3.475 -46.625 -21.844 1 91.44 91 ASN A CA 1
ATOM 686 C C . ASN A 1 91 ? 2.182 -46.156 -22.5 1 91.44 91 ASN A C 1
ATOM 688 O O . ASN A 1 91 ? 1.39 -46.938 -22.984 1 91.44 91 ASN A O 1
ATOM 692 N N . GLY A 1 92 ? 1.884 -44.906 -22.328 1 91.12 92 GLY A N 1
ATOM 693 C CA . GLY A 1 92 ? 0.708 -44.344 -23 1 91.12 92 GLY A CA 1
ATOM 694 C C . GLY A 1 92 ? -0.582 -44.625 -22.25 1 91.12 92 GLY A C 1
ATOM 695 O O . GLY A 1 92 ? -1.673 -44.469 -22.797 1 91.12 92 GLY A O 1
ATOM 696 N N . THR A 1 93 ? -0.449 -45 -21.016 1 92.5 93 THR A N 1
ATOM 697 C CA . THR A 1 93 ? -1.62 -45.375 -20.219 1 92.5 93 THR A CA 1
ATOM 698 C C . THR A 1 93 ? -2.414 -44.125 -19.844 1 92.5 93 THR A C 1
ATOM 700 O O . THR A 1 93 ? -1.854 -43.156 -19.312 1 92.5 93 THR A O 1
ATOM 703 N N . LEU A 1 94 ? -3.691 -44.188 -20.031 1 93.25 94 LEU A N 1
ATOM 704 C CA . LEU A 1 94 ? -4.59 -43.094 -19.688 1 93.25 94 LEU A CA 1
ATOM 705 C C . LEU A 1 94 ? -5.285 -43.375 -18.359 1 93.25 94 LEU A C 1
ATOM 707 O O . LEU A 1 94 ? -5.473 -44.531 -17.969 1 93.25 94 LEU A O 1
ATOM 711 N N . PRO A 1 95 ? -5.656 -42.312 -17.641 1 93.31 95 PRO A N 1
ATOM 712 C CA . PRO A 1 95 ? -6.375 -42.531 -16.375 1 93.31 95 PRO A CA 1
ATOM 713 C C . PRO A 1 95 ? -7.773 -43.094 -16.594 1 93.31 95 PRO A C 1
ATOM 715 O O . PRO A 1 95 ? -8.453 -42.75 -17.547 1 93.31 95 PRO A O 1
ATOM 718 N N . GLU A 1 96 ? -8.195 -43.906 -15.594 1 90.94 96 GLU A N 1
ATOM 719 C CA . GLU A 1 96 ? -9.492 -44.562 -15.695 1 90.94 96 GLU A CA 1
ATOM 720 C C . GLU A 1 96 ? -10.602 -43.719 -15.094 1 90.94 96 GLU A C 1
ATOM 722 O O . GLU A 1 96 ? -11.734 -43.719 -15.586 1 90.94 96 GLU A O 1
ATOM 727 N N . GLU A 1 97 ? -10.273 -43.031 -14.008 1 92.56 97 GLU A N 1
ATOM 728 C CA . GLU A 1 97 ? -11.258 -42.156 -13.359 1 92.56 97 GLU A CA 1
ATOM 729 C C . GLU A 1 97 ? -11.734 -41.062 -14.312 1 92.56 97 GLU A C 1
ATOM 731 O O . GLU A 1 97 ? -10.93 -40.375 -14.945 1 92.56 97 GLU A O 1
ATOM 736 N N . ARG A 1 98 ? -12.992 -40.812 -14.414 1 91.44 98 ARG A N 1
ATOM 737 C CA . ARG A 1 98 ? -13.633 -40 -15.43 1 91.44 98 ARG A CA 1
ATOM 738 C C . ARG A 1 98 ? -13.086 -38.562 -15.391 1 91.44 98 ARG A C 1
ATOM 740 O O . ARG A 1 98 ? -12.727 -38 -16.422 1 91.44 98 ARG A O 1
ATOM 747 N N . ARG A 1 99 ? -13.141 -37.969 -14.25 1 91.25 99 ARG A N 1
ATOM 748 C CA . ARG A 1 99 ? -12.711 -36.562 -14.148 1 91.25 99 ARG A CA 1
ATOM 749 C C . ARG A 1 99 ? -11.242 -36.438 -14.523 1 91.25 99 ARG A C 1
ATOM 751 O O . ARG A 1 99 ? -10.867 -35.438 -15.18 1 91.25 99 ARG A O 1
ATOM 758 N N . MET A 1 100 ? -10.453 -37.344 -14.109 1 94.62 100 MET A N 1
ATOM 759 C CA . MET A 1 100 ? -9.031 -37.344 -14.453 1 94.62 100 MET A CA 1
ATOM 760 C C . MET A 1 100 ? -8.836 -37.531 -15.953 1 94.62 100 MET A C 1
ATOM 762 O O . MET A 1 100 ? -7.977 -36.906 -16.562 1 94.62 100 MET A O 1
ATOM 766 N N . PHE A 1 101 ? -9.625 -38.375 -16.453 1 95.31 101 PHE A N 1
ATOM 767 C CA . PHE A 1 101 ? -9.562 -38.625 -17.891 1 95.31 101 PHE A CA 1
ATOM 768 C C . PHE A 1 101 ? -9.898 -37.344 -18.672 1 95.31 101 PHE A C 1
ATOM 770 O O . PHE A 1 101 ? -9.188 -37 -19.625 1 95.31 101 PHE A O 1
ATOM 777 N N . LEU A 1 102 ? -10.969 -36.75 -18.328 1 94.31 102 LEU A N 1
ATOM 778 C CA . LEU A 1 102 ? -11.383 -35.531 -19.016 1 94.31 102 LEU A CA 1
ATOM 779 C C . LEU A 1 102 ? -10.297 -34.469 -18.938 1 94.31 102 LEU A C 1
ATOM 781 O O . LEU A 1 102 ? -10.023 -33.781 -19.922 1 94.31 102 LEU A O 1
ATOM 785 N N . ALA A 1 103 ? -9.758 -34.281 -17.75 1 95.5 103 ALA A N 1
ATOM 786 C CA . ALA A 1 103 ? -8.664 -33.344 -17.578 1 95.5 103 ALA A CA 1
ATOM 787 C C . ALA A 1 103 ? -7.48 -33.688 -18.469 1 95.5 103 ALA A C 1
ATOM 789 O O . ALA A 1 103 ? -6.887 -32.812 -19.109 1 95.5 103 ALA A O 1
ATOM 790 N N . PHE A 1 104 ? -7.125 -34.938 -18.484 1 96.19 104 PHE A N 1
ATOM 791 C CA . PHE A 1 104 ? -5.984 -35.375 -19.281 1 96.19 104 PHE A CA 1
ATOM 792 C C . PHE A 1 104 ? -6.266 -35.219 -20.766 1 96.19 104 PHE A C 1
ATOM 794 O O . PHE A 1 104 ? -5.367 -34.875 -21.531 1 96.19 104 PHE A O 1
ATOM 801 N N . ASP A 1 105 ? -7.465 -35.469 -21.156 1 94.25 105 ASP A N 1
ATOM 802 C CA . ASP A 1 105 ? -7.875 -35.281 -22.547 1 94.25 105 ASP A CA 1
ATOM 803 C C . ASP A 1 105 ? -7.672 -33.812 -22.969 1 94.25 105 ASP A C 1
ATOM 805 O O . ASP A 1 105 ? -7.234 -33.562 -24.094 1 94.25 105 ASP A O 1
ATOM 809 N N . LYS A 1 106 ? -8.016 -32.938 -22.125 1 94.5 106 LYS A N 1
ATOM 810 C CA . LYS A 1 106 ? -7.781 -31.516 -22.406 1 94.5 106 LYS A CA 1
ATOM 811 C C . LYS A 1 106 ? -6.297 -31.234 -22.625 1 94.5 106 LYS A C 1
ATOM 813 O O . LYS A 1 106 ? -5.93 -30.453 -23.5 1 94.5 106 LYS A O 1
ATOM 818 N N . LEU A 1 107 ? -5.477 -31.859 -21.797 1 96.19 107 LEU A N 1
ATOM 819 C CA . LEU A 1 107 ? -4.031 -31.688 -21.938 1 96.19 107 LEU A CA 1
ATOM 820 C C . LEU A 1 107 ? -3.549 -32.219 -23.281 1 96.19 107 LEU A C 1
ATOM 822 O O . LEU A 1 107 ? -2.811 -31.531 -23.984 1 96.19 107 LEU A O 1
ATOM 826 N N . LEU A 1 108 ? -3.973 -33.344 -23.625 1 94.44 108 LEU A N 1
ATOM 827 C CA . LEU A 1 108 ? -3.555 -33.969 -24.891 1 94.44 108 LEU A CA 1
ATOM 828 C C . LEU A 1 108 ? -4.02 -33.125 -26.078 1 94.44 108 LEU A C 1
ATOM 830 O O . LEU A 1 108 ? -3.262 -32.906 -27.031 1 94.44 108 LEU A O 1
ATOM 834 N N . ASN A 1 109 ? -5.246 -32.688 -25.984 1 92.69 109 ASN A N 1
ATOM 835 C CA . ASN A 1 109 ? -5.766 -31.828 -27.047 1 92.69 109 ASN A CA 1
ATOM 836 C C . ASN A 1 109 ? -4.938 -30.547 -27.188 1 92.69 109 ASN A C 1
ATOM 838 O O . ASN A 1 109 ? -4.664 -30.109 -28.312 1 92.69 109 ASN A O 1
ATOM 842 N N . PHE A 1 110 ? -4.613 -30.047 -26.078 1 94.19 110 PHE A N 1
ATOM 843 C CA . PHE A 1 110 ? -3.814 -28.828 -26.109 1 94.19 110 PHE A CA 1
ATOM 844 C C . PHE A 1 110 ? -2.43 -29.094 -26.688 1 94.19 110 PHE A C 1
ATOM 846 O O . PHE A 1 110 ? -1.936 -28.328 -27.516 1 94.19 110 PHE A O 1
ATOM 853 N N . LEU A 1 111 ? -1.79 -30.141 -26.266 1 93.19 111 LEU A N 1
ATOM 854 C CA . LEU A 1 111 ? -0.44 -30.484 -26.688 1 93.19 111 LEU A CA 1
ATOM 855 C C . LEU A 1 111 ? -0.415 -30.812 -28.188 1 93.19 111 LEU A C 1
ATOM 857 O O . LEU A 1 111 ? 0.589 -30.562 -28.859 1 93.19 111 LEU A O 1
ATOM 861 N N . ASN A 1 112 ? -1.457 -31.266 -28.703 1 89.31 112 ASN A N 1
ATOM 862 C CA . ASN A 1 112 ? -1.547 -31.625 -30.109 1 89.31 112 ASN A CA 1
ATOM 863 C C . ASN A 1 112 ? -1.943 -30.438 -30.984 1 89.31 112 ASN A C 1
ATOM 865 O O . ASN A 1 112 ? -1.899 -30.516 -32.219 1 89.31 112 ASN A O 1
ATOM 869 N N . GLY A 1 113 ? -2.266 -29.328 -30.297 1 85.31 113 GLY A N 1
ATOM 870 C CA . GLY A 1 113 ? -2.617 -28.125 -31.031 1 85.31 113 GLY A CA 1
ATOM 871 C C . GLY A 1 113 ? -1.461 -27.156 -31.172 1 85.31 113 GLY A C 1
ATOM 872 O O . GLY A 1 113 ? -0.298 -27.562 -31.172 1 85.31 113 GLY A O 1
ATOM 873 N N . GLU A 1 114 ? -1.662 -25.906 -31.516 1 75.69 114 GLU A N 1
ATOM 874 C CA . GLU A 1 114 ? -0.636 -24.906 -31.797 1 75.69 114 GLU A CA 1
ATOM 875 C C . GLU A 1 114 ? 0.063 -24.453 -30.516 1 75.69 114 GLU A C 1
ATOM 877 O O . GLU A 1 114 ? 1.199 -23.969 -30.562 1 75.69 114 GLU A O 1
ATOM 882 N N . LYS A 1 115 ? -0.392 -24.688 -29.281 1 88 115 LYS A N 1
ATOM 883 C CA . LYS A 1 115 ? 0.166 -24.375 -27.984 1 88 115 LYS A CA 1
ATOM 884 C C . LYS A 1 115 ? 0.605 -22.922 -27.906 1 88 115 LYS A C 1
ATOM 886 O O . LYS A 1 115 ? 1.642 -22.594 -27.312 1 88 115 LYS A O 1
ATOM 891 N N . SER A 1 116 ? -0.021 -22.047 -28.703 1 85.69 116 SER A N 1
ATOM 892 C CA . SER A 1 116 ? 0.438 -20.672 -28.828 1 85.69 116 SER A CA 1
ATOM 893 C C . SER A 1 116 ? -0.734 -19.688 -28.812 1 85.69 116 SER A C 1
ATOM 895 O O . SER A 1 116 ? -1.886 -20.094 -28.984 1 85.69 116 SER A O 1
ATOM 897 N N . ILE A 1 117 ? -0.333 -18.547 -28.406 1 84.94 117 ILE A N 1
ATOM 898 C CA . ILE A 1 117 ? -1.24 -17.438 -28.672 1 84.94 117 ILE A CA 1
ATOM 899 C C . ILE A 1 117 ? -0.997 -16.891 -30.078 1 84.94 117 ILE A C 1
ATOM 901 O O . ILE A 1 117 ? 0.133 -16.531 -30.438 1 84.94 117 ILE A O 1
ATOM 905 N N . LYS A 1 118 ? -1.972 -16.953 -30.891 1 80.5 118 LYS A N 1
ATOM 906 C CA . LYS A 1 118 ? -1.819 -16.344 -32.219 1 80.5 118 LYS A CA 1
ATOM 907 C C . LYS A 1 118 ? -1.797 -14.828 -32.125 1 80.5 118 LYS A C 1
ATOM 909 O O . LYS A 1 118 ? -2.834 -14.195 -31.891 1 80.5 118 LYS A O 1
ATOM 914 N N . PHE A 1 119 ? -0.661 -14.297 -32.062 1 79.25 119 PHE A N 1
ATOM 915 C CA . PHE A 1 119 ? -0.43 -12.859 -31.969 1 79.25 119 PHE A CA 1
ATOM 916 C C . PHE A 1 119 ? 0.448 -12.375 -33.125 1 79.25 119 PHE A C 1
ATOM 918 O O . PHE A 1 119 ? 1.452 -13.016 -33.438 1 79.25 119 PHE A O 1
ATOM 925 N N . ASN A 1 120 ? -0.027 -11.344 -33.812 1 71.31 120 ASN A N 1
ATOM 926 C CA . ASN A 1 120 ? 0.649 -10.875 -35.031 1 71.31 120 ASN A CA 1
ATOM 927 C C . ASN A 1 120 ? 2.094 -10.469 -34.75 1 71.31 120 ASN A C 1
ATOM 929 O O . ASN A 1 120 ? 2.992 -10.773 -35.531 1 71.31 120 ASN A O 1
ATOM 933 N N . ASN A 1 121 ? 2.334 -9.68 -33.625 1 72.69 121 ASN A N 1
ATOM 934 C CA . ASN A 1 121 ? 3.684 -9.258 -33.281 1 72.69 121 ASN A CA 1
ATOM 935 C C . ASN A 1 121 ? 4.051 -9.719 -31.859 1 72.69 121 ASN A C 1
ATOM 937 O O . ASN A 1 121 ? 3.678 -9.078 -30.891 1 72.69 121 ASN A O 1
ATOM 941 N N . PRO A 1 122 ? 4.91 -10.828 -31.859 1 71.44 122 PRO A N 1
ATOM 942 C CA . PRO A 1 122 ? 5.254 -11.398 -30.547 1 71.44 122 PRO A CA 1
ATOM 943 C C . PRO A 1 122 ? 5.895 -10.375 -29.609 1 71.44 122 PRO A C 1
ATOM 945 O O . PRO A 1 122 ? 5.688 -10.43 -28.406 1 71.44 122 PRO A O 1
ATOM 948 N N . GLN A 1 123 ? 6.617 -9.477 -30.188 1 70.06 123 GLN A N 1
ATOM 949 C CA . GLN A 1 123 ? 7.27 -8.453 -29.375 1 70.06 123 GLN A CA 1
ATOM 950 C C . GLN A 1 123 ? 6.238 -7.582 -28.656 1 70.06 123 GLN A C 1
ATOM 952 O O . GLN A 1 123 ? 6.484 -7.109 -27.547 1 70.06 123 GLN A O 1
ATOM 957 N N . ASN A 1 124 ? 5.172 -7.504 -29.234 1 75.25 124 ASN A N 1
ATOM 958 C CA . ASN A 1 124 ? 4.129 -6.66 -28.672 1 75.25 124 ASN A CA 1
ATOM 959 C C . ASN A 1 124 ? 3.383 -7.367 -27.547 1 75.25 124 ASN A C 1
ATOM 961 O O . ASN A 1 124 ? 2.746 -6.723 -26.703 1 75.25 124 ASN A O 1
ATOM 965 N N . LEU A 1 125 ? 3.529 -8.672 -27.609 1 79.62 125 LEU A N 1
ATOM 966 C CA . LEU A 1 125 ? 2.867 -9.438 -26.562 1 79.62 125 LEU A CA 1
ATOM 967 C C . LEU A 1 125 ? 3.475 -9.125 -25.203 1 79.62 125 LEU A C 1
ATOM 969 O O . LEU A 1 125 ? 2.75 -8.93 -24.219 1 79.62 125 LEU A O 1
ATOM 973 N N . HIS A 1 126 ? 4.73 -9.016 -25.203 1 73.5 126 HIS A N 1
ATOM 974 C CA . HIS A 1 126 ? 5.457 -8.805 -23.953 1 73.5 126 HIS A CA 1
ATOM 975 C C . HIS A 1 126 ? 5.355 -7.359 -23.5 1 73.5 126 HIS A C 1
ATOM 977 O O . HIS A 1 126 ? 5.691 -7.039 -22.359 1 73.5 126 HIS A O 1
ATOM 983 N N . ALA A 1 127 ? 4.859 -6.59 -24.453 1 74 127 ALA A N 1
ATOM 984 C CA . ALA A 1 127 ? 4.699 -5.172 -24.141 1 74 127 ALA A CA 1
ATOM 985 C C . ALA A 1 127 ? 3.291 -4.871 -23.641 1 74 127 ALA A C 1
ATOM 987 O O . ALA A 1 127 ? 3.012 -3.762 -23.188 1 74 127 ALA A O 1
ATOM 988 N N . LEU A 1 128 ? 2.486 -5.953 -23.672 1 77.62 128 LEU A N 1
ATOM 989 C CA . LEU A 1 128 ? 1.12 -5.762 -23.203 1 77.62 128 LEU A CA 1
ATOM 990 C C . LEU A 1 128 ? 1.095 -5.535 -21.688 1 77.62 128 LEU A C 1
ATOM 992 O O . LEU A 1 128 ? 1.907 -6.105 -20.953 1 77.62 128 LEU A O 1
ATOM 996 N N . PRO A 1 129 ? 0.098 -4.66 -21.297 1 76.12 129 PRO A N 1
ATOM 997 C CA . PRO A 1 129 ? -0.107 -4.609 -19.844 1 76.12 129 PRO A CA 1
ATOM 998 C C . PRO A 1 129 ? -0.346 -5.992 -19.234 1 76.12 129 PRO A C 1
ATOM 1000 O O . PRO A 1 129 ? -0.987 -6.84 -19.844 1 76.12 129 PRO A O 1
ATOM 1003 N N . GLU A 1 130 ? 0.085 -6.199 -18.062 1 79 130 GLU A N 1
ATOM 1004 C CA . GLU A 1 130 ? 0.043 -7.5 -17.406 1 79 130 GLU A CA 1
ATOM 1005 C C . GLU A 1 130 ? -1.389 -8.016 -17.297 1 79 130 GLU A C 1
ATOM 1007 O O . GLU A 1 130 ? -1.633 -9.219 -17.391 1 79 130 GLU A O 1
ATOM 1012 N N . THR A 1 131 ? -2.295 -7.098 -17.094 1 79.62 131 THR A N 1
ATOM 1013 C CA . THR A 1 131 ? -3.691 -7.504 -16.969 1 79.62 131 THR A CA 1
ATOM 1014 C C . THR A 1 131 ? -4.203 -8.078 -18.281 1 79.62 131 THR A C 1
ATOM 1016 O O . THR A 1 131 ? -4.961 -9.047 -18.297 1 79.62 131 THR A O 1
ATOM 1019 N N . GLU A 1 132 ? -3.797 -7.469 -19.359 1 84.06 132 GLU A N 1
ATOM 1020 C CA . GLU A 1 132 ? -4.203 -7.973 -20.672 1 84.06 132 GLU A CA 1
ATOM 1021 C C . GLU A 1 132 ? -3.539 -9.312 -20.984 1 84.06 132 GLU A C 1
ATOM 1023 O O . GLU A 1 132 ? -4.184 -10.227 -21.5 1 84.06 132 GLU A O 1
ATOM 1028 N N . LEU A 1 133 ? -2.352 -9.367 -20.656 1 87.06 133 LEU A N 1
ATOM 1029 C CA . LEU A 1 133 ? -1.645 -10.625 -20.859 1 87.06 133 LEU A CA 1
ATOM 1030 C C . LEU A 1 133 ? -2.285 -11.742 -20.031 1 87.06 133 LEU A C 1
ATOM 1032 O O . LEU A 1 133 ? -2.42 -12.867 -20.516 1 87.06 133 LEU A O 1
ATOM 1036 N N . ALA A 1 134 ? -2.625 -11.406 -18.828 1 88.88 134 ALA A N 1
ATOM 1037 C CA . ALA A 1 134 ? -3.256 -12.398 -17.953 1 88.88 134 ALA A CA 1
ATOM 1038 C C . ALA A 1 134 ? -4.547 -12.922 -18.562 1 88.88 134 ALA A C 1
ATOM 1040 O O . ALA A 1 134 ? -4.84 -14.125 -18.484 1 88.88 134 ALA A O 1
ATOM 1041 N N . VAL A 1 135 ? -5.262 -12.062 -19.188 1 88.75 135 VAL A N 1
ATOM 1042 C CA . VAL A 1 135 ? -6.508 -12.469 -19.828 1 88.75 135 VAL A CA 1
ATOM 1043 C C . VAL A 1 135 ? -6.203 -13.391 -21.016 1 88.75 135 VAL A C 1
ATOM 1045 O O . VAL A 1 135 ? -6.898 -14.391 -21.219 1 88.75 135 VAL A O 1
ATOM 1048 N N . LEU A 1 136 ? -5.211 -13.055 -21.703 1 89.94 136 LEU A N 1
ATOM 1049 C CA . LEU A 1 136 ? -4.805 -13.891 -22.828 1 89.94 136 LEU A CA 1
ATOM 1050 C C . LEU A 1 136 ? -4.371 -15.273 -22.344 1 89.94 136 LEU A C 1
ATOM 1052 O O . LEU A 1 136 ? -4.738 -16.281 -22.938 1 89.94 136 LEU A O 1
ATOM 1056 N N . VAL A 1 137 ? -3.643 -15.258 -21.328 1 91.69 137 VAL A N 1
ATOM 1057 C CA . VAL A 1 137 ? -3.164 -16.516 -20.766 1 91.69 137 VAL A CA 1
ATOM 1058 C C . VAL A 1 137 ? -4.348 -17.344 -20.25 1 91.69 137 VAL A C 1
ATOM 1060 O O . VAL A 1 137 ? -4.41 -18.547 -20.469 1 91.69 137 VAL A O 1
ATOM 1063 N N . ALA A 1 138 ? -5.246 -16.734 -19.625 1 90.75 138 ALA A N 1
ATOM 1064 C CA . ALA A 1 138 ? -6.438 -17.422 -19.141 1 90.75 138 ALA A CA 1
ATOM 1065 C C . ALA A 1 138 ? -7.234 -18.031 -20.281 1 90.75 138 ALA A C 1
ATOM 1067 O O . ALA A 1 138 ? -7.68 -19.172 -20.188 1 90.75 138 ALA A O 1
ATOM 1068 N N . ASN A 1 139 ? -7.363 -17.328 -21.312 1 90 139 ASN A N 1
ATOM 1069 C CA . ASN A 1 139 ? -8.195 -17.781 -22.422 1 90 139 ASN A CA 1
ATOM 1070 C C . ASN A 1 139 ? -7.492 -18.844 -23.266 1 90 139 ASN A C 1
ATOM 1072 O O . ASN A 1 139 ? -8.117 -19.797 -23.719 1 90 139 ASN A O 1
ATOM 1076 N N . HIS A 1 140 ? -6.262 -18.672 -23.422 1 92.56 140 HIS A N 1
ATOM 1077 C CA . HIS A 1 140 ? -5.578 -19.5 -24.422 1 92.56 140 HIS A CA 1
ATOM 1078 C C . HIS A 1 140 ? -4.789 -20.609 -23.75 1 92.56 140 HIS A C 1
ATOM 1080 O O . HIS A 1 140 ? -4.328 -21.547 -24.422 1 92.56 140 HIS A O 1
ATOM 1086 N N . LEU A 1 141 ? -4.664 -20.562 -22.516 1 94.38 141 LEU A N 1
ATOM 1087 C CA . LEU A 1 141 ? -3.932 -21.625 -21.828 1 94.38 141 LEU A CA 1
ATOM 1088 C C . LEU A 1 141 ? -4.785 -22.25 -20.734 1 94.38 141 LEU A C 1
ATOM 1090 O O . LEU A 1 141 ? -5.285 -23.359 -20.891 1 94.38 141 LEU A O 1
ATOM 1094 N N . MET A 1 142 ? -5.105 -21.5 -19.75 1 93.5 142 MET A N 1
ATOM 1095 C CA . MET A 1 142 ? -5.777 -22.031 -18.562 1 93.5 142 MET A CA 1
ATOM 1096 C C . MET A 1 142 ? -7.16 -22.562 -18.922 1 93.5 142 MET A C 1
ATOM 1098 O O . MET A 1 142 ? -7.527 -23.672 -18.516 1 93.5 142 MET A O 1
ATOM 1102 N N . GLY A 1 143 ? -7.898 -21.781 -19.672 1 90.56 143 GLY A N 1
ATOM 1103 C CA . GLY A 1 143 ? -9.234 -22.203 -20.062 1 90.56 143 GLY A CA 1
ATOM 1104 C C . GLY A 1 143 ? -9.234 -23.438 -20.938 1 90.56 143 GLY A C 1
ATOM 1105 O O . GLY A 1 143 ? -10.188 -24.219 -20.922 1 90.56 143 GLY A O 1
ATOM 1106 N N . LYS A 1 144 ? -8.227 -23.625 -21.625 1 91.75 144 LYS A N 1
ATOM 1107 C CA . LYS A 1 144 ? -8.133 -24.781 -22.516 1 91.75 144 LYS A CA 1
ATOM 1108 C C . LYS A 1 144 ? -7.688 -26.031 -21.75 1 91.75 144 LYS A C 1
ATOM 1110 O O . LYS A 1 144 ? -7.934 -27.156 -22.203 1 91.75 144 LYS A O 1
ATOM 1115 N N . LEU A 1 145 ? -7.023 -25.828 -20.656 1 94.81 145 LEU A N 1
ATOM 1116 C CA . LEU A 1 145 ? -6.457 -26.938 -19.906 1 94.81 145 LEU A CA 1
ATOM 1117 C C . LEU A 1 145 ? -7.414 -27.375 -18.797 1 94.81 145 LEU A C 1
ATOM 1119 O O . LEU A 1 145 ? -7.293 -28.484 -18.281 1 94.81 145 LEU A O 1
ATOM 1123 N N . ALA A 1 146 ? -8.273 -26.5 -18.391 1 93.94 146 ALA A N 1
ATOM 1124 C CA . ALA A 1 146 ? -9.227 -26.781 -17.312 1 93.94 146 ALA A CA 1
ATOM 1125 C C . ALA A 1 146 ? -10.391 -27.625 -17.828 1 93.94 146 ALA A C 1
ATOM 1127 O O . ALA A 1 146 ? -10.797 -27.5 -18.984 1 93.94 146 ALA A O 1
ATOM 1128 N N . ILE A 1 147 ? -10.938 -28.406 -16.953 1 91 147 ILE A N 1
ATOM 1129 C CA . ILE A 1 147 ? -12.125 -29.172 -17.312 1 91 147 ILE A CA 1
ATOM 1130 C C . ILE A 1 147 ? -13.25 -28.234 -17.719 1 91 147 ILE A C 1
ATOM 1132 O O . ILE A 1 147 ? -13.906 -28.438 -18.75 1 91 147 ILE A O 1
ATOM 1136 N N . SER A 1 148 ? -13.453 -27.266 -16.828 1 85.81 148 SER A N 1
ATOM 1137 C CA . SER A 1 148 ? -14.367 -26.188 -17.188 1 85.81 148 SER A CA 1
ATOM 1138 C C . SER A 1 148 ? -13.609 -24.969 -17.703 1 85.81 148 SER A C 1
ATOM 1140 O O . SER A 1 148 ? -12.672 -24.484 -17.062 1 85.81 148 SER A O 1
ATOM 1142 N N . SER A 1 149 ? -13.984 -24.5 -18.875 1 82.75 149 SER A N 1
ATOM 1143 C CA . SER A 1 149 ? -13.25 -23.422 -19.531 1 82.75 149 SER A CA 1
ATOM 1144 C C . SER A 1 149 ? -13.742 -22.062 -19.062 1 82.75 149 SER A C 1
ATOM 1146 O O . SER A 1 149 ? -13.242 -21.031 -19.5 1 82.75 149 SER A O 1
ATOM 1148 N N . CYS A 1 150 ? -14.562 -22.078 -18.109 1 87.12 150 CYS A N 1
ATOM 1149 C CA . CYS A 1 150 ? -15.172 -20.812 -17.703 1 87.12 150 CYS A CA 1
ATOM 1150 C C . CYS A 1 150 ? -14.266 -20.047 -16.734 1 87.12 150 CYS A C 1
ATOM 1152 O O . CYS A 1 150 ? -13.68 -20.641 -15.828 1 87.12 150 CYS A O 1
ATOM 1154 N N . PHE A 1 151 ? -14.078 -18.812 -17.062 1 89.56 151 PHE A N 1
ATOM 1155 C CA . PHE A 1 151 ? -13.352 -17.953 -16.141 1 89.56 151 PHE A CA 1
ATOM 1156 C C . PHE A 1 151 ? -13.992 -16.578 -16.047 1 89.56 151 PHE A C 1
ATOM 1158 O O . PHE A 1 151 ? -14.711 -16.156 -16.969 1 89.56 151 PHE A O 1
ATOM 1165 N N . LEU A 1 152 ? -13.82 -15.969 -14.953 1 91.44 152 LEU A N 1
ATOM 1166 C CA . LEU A 1 152 ? -14.375 -14.648 -14.664 1 91.44 152 LEU A CA 1
ATOM 1167 C C . LEU A 1 152 ? -13.266 -13.602 -14.57 1 91.44 152 LEU A C 1
ATOM 1169 O O . LEU A 1 152 ? -12.297 -13.789 -13.828 1 91.44 152 LEU A O 1
ATOM 1173 N N . VAL A 1 153 ? -13.398 -12.57 -15.391 1 90.12 153 VAL A N 1
ATOM 1174 C CA . VAL A 1 153 ? -12.445 -11.469 -15.367 1 90.12 153 VAL A CA 1
ATOM 1175 C C . VAL A 1 153 ? -13.039 -10.289 -14.602 1 90.12 153 VAL A C 1
ATOM 1177 O O . VAL A 1 153 ? -14.234 -10.008 -14.711 1 90.12 153 VAL A O 1
ATOM 1180 N N . ASP A 1 154 ? -12.203 -9.625 -13.914 1 89.69 154 ASP A N 1
ATOM 1181 C CA . ASP A 1 154 ? -12.672 -8.453 -13.172 1 89.69 154 ASP A CA 1
ATOM 1182 C C . ASP A 1 154 ? -13.312 -7.43 -14.102 1 89.69 154 ASP A C 1
ATOM 1184 O O . ASP A 1 154 ? -12.68 -6.977 -15.062 1 89.69 154 ASP A O 1
ATOM 1188 N N . LYS A 1 155 ? -14.461 -7.047 -13.789 1 85.69 155 LYS A N 1
ATOM 1189 C CA . LYS A 1 155 ? -15.203 -6.121 -14.641 1 85.69 155 LYS A CA 1
ATOM 1190 C C . LYS A 1 155 ? -14.531 -4.75 -14.672 1 85.69 155 LYS A C 1
ATOM 1192 O O . LYS A 1 155 ? -14.797 -3.945 -15.57 1 85.69 155 LYS A O 1
ATOM 1197 N N . ASN A 1 156 ? -13.719 -4.496 -13.719 1 75.88 156 ASN A N 1
ATOM 1198 C CA . ASN A 1 156 ? -13.078 -3.191 -13.633 1 75.88 156 ASN A CA 1
ATOM 1199 C C . ASN A 1 156 ? -11.734 -3.176 -14.359 1 75.88 156 ASN A C 1
ATOM 1201 O O . ASN A 1 156 ? -10.992 -2.193 -14.289 1 75.88 156 ASN A O 1
ATOM 1205 N N . CYS A 1 157 ? -11.461 -4.215 -14.992 1 76.25 157 CYS A N 1
ATOM 1206 C CA . CYS A 1 157 ? -10.18 -4.277 -15.688 1 76.25 157 CYS A CA 1
ATOM 1207 C C . CYS A 1 157 ? -10.117 -3.252 -16.812 1 76.25 157 CYS A C 1
ATOM 1209 O O . CYS A 1 157 ? -11.141 -2.926 -17.422 1 76.25 157 CYS A O 1
ATOM 1211 N N . THR A 1 158 ? -8.883 -2.746 -16.938 1 64.25 158 THR A N 1
ATOM 1212 C CA . THR A 1 158 ? -8.695 -1.804 -18.031 1 64.25 158 THR A CA 1
ATOM 1213 C C . THR A 1 158 ? -8.617 -2.537 -19.375 1 64.25 158 THR A C 1
ATOM 1215 O O . THR A 1 158 ? -8.086 -3.646 -19.438 1 64.25 158 THR A O 1
ATOM 1218 N N . GLY A 1 159 ? -9.25 -2 -20.438 1 63.38 159 GLY A N 1
ATOM 1219 C CA . GLY A 1 159 ? -9.109 -2.557 -21.766 1 63.38 159 GLY A CA 1
ATOM 1220 C C . GLY A 1 159 ? -10.172 -3.59 -22.094 1 63.38 159 GLY A C 1
ATOM 1221 O O . GLY A 1 159 ? -9.945 -4.484 -22.906 1 63.38 159 GLY A O 1
ATOM 1222 N N . LYS A 1 160 ? -11.203 -3.449 -21.297 1 70.94 160 LYS A N 1
ATOM 1223 C CA . LYS A 1 160 ? -12.312 -4.348 -21.594 1 70.94 160 LYS A CA 1
ATOM 1224 C C . LYS A 1 160 ? -12.727 -4.254 -23.062 1 70.94 160 LYS A C 1
ATOM 1226 O O . LYS A 1 160 ? -12.797 -3.158 -23.625 1 70.94 160 LYS A O 1
ATOM 1231 N N . ARG A 1 161 ? -12.688 -5.41 -23.672 1 70.25 161 ARG A N 1
ATOM 1232 C CA . ARG A 1 161 ? -13.109 -5.438 -25.078 1 70.25 161 ARG A CA 1
ATOM 1233 C C . ARG A 1 161 ? -14.062 -6.594 -25.344 1 70.25 161 ARG A C 1
ATOM 1235 O O . ARG A 1 161 ? -14.133 -7.539 -24.547 1 70.25 161 ARG A O 1
ATOM 1242 N N . ASP A 1 162 ? -14.773 -6.223 -26.453 1 72.62 162 ASP A N 1
ATOM 1243 C CA . ASP A 1 162 ? -15.633 -7.309 -26.906 1 72.62 162 ASP A CA 1
ATOM 1244 C C . ASP A 1 162 ? -14.805 -8.406 -27.578 1 72.62 162 ASP A C 1
ATOM 1246 O O . ASP A 1 162 ? -14.102 -8.156 -28.562 1 72.62 162 ASP A O 1
ATOM 1250 N N . GLY A 1 163 ? -14.68 -9.469 -26.859 1 76.19 163 GLY A N 1
ATOM 1251 C CA . GLY A 1 163 ? -13.945 -10.594 -27.422 1 76.19 163 GLY A CA 1
ATOM 1252 C C . GLY A 1 163 ? -12.555 -10.758 -26.828 1 76.19 163 GLY A C 1
ATOM 1253 O O . GLY A 1 163 ? -12.242 -10.156 -25.797 1 76.19 163 GLY A O 1
ATOM 1254 N N . CYS A 1 164 ? -11.688 -11.555 -27.531 1 83 164 CYS A N 1
ATOM 1255 C CA . CYS A 1 164 ? -10.352 -11.852 -27.031 1 83 164 CYS A CA 1
ATOM 1256 C C . CYS A 1 164 ? -9.359 -10.781 -27.469 1 83 164 CYS A C 1
ATOM 1258 O O . CYS A 1 164 ? -9.414 -10.305 -28.609 1 83 164 CYS A O 1
ATOM 1260 N N . CYS A 1 165 ? -8.477 -10.359 -26.719 1 78.62 165 CYS A N 1
ATOM 1261 C CA . CYS A 1 165 ? -7.523 -9.289 -27 1 78.62 165 CYS A CA 1
ATOM 1262 C C . CYS A 1 165 ? -6.387 -9.789 -27.875 1 78.62 165 CYS A C 1
ATOM 1264 O O . CYS A 1 165 ? -5.449 -9.047 -28.172 1 78.62 165 CYS A O 1
ATOM 1266 N N . CYS A 1 166 ? -6.398 -11.055 -28.312 1 82.19 166 CYS A N 1
ATOM 1267 C CA . CYS A 1 166 ? -5.324 -11.602 -29.141 1 82.19 166 CYS A CA 1
ATOM 1268 C C . CYS A 1 166 ? -5.395 -11.047 -30.562 1 82.19 166 CYS A C 1
ATOM 1270 O O . CYS A 1 166 ? -4.441 -11.188 -31.328 1 82.19 166 CYS A O 1
ATOM 1272 N N . GLY A 1 167 ? -6.508 -10.477 -30.969 1 75.56 167 GLY A N 1
ATOM 1273 C CA . GLY A 1 167 ? -6.633 -9.828 -32.25 1 75.56 167 GLY A CA 1
ATOM 1274 C C . GLY A 1 167 ? -7.23 -10.734 -33.312 1 75.56 167 GLY A C 1
ATOM 1275 O O . GLY A 1 167 ? -7.496 -10.289 -34.438 1 75.56 167 GLY A O 1
ATOM 1276 N N . VAL A 1 168 ? -7.398 -11.977 -33 1 79.19 168 VAL A N 1
ATOM 1277 C CA . VAL A 1 168 ? -8 -12.898 -33.969 1 79.19 168 VAL A CA 1
ATOM 1278 C C . VAL A 1 168 ? -9.523 -12.789 -33.875 1 79.19 168 VAL A C 1
ATOM 1280 O O . VAL A 1 168 ? -10.117 -12.992 -32.812 1 79.19 168 VAL A O 1
ATOM 1283 N N . ARG A 1 169 ? -10.141 -12.453 -34.906 1 75.62 169 ARG A N 1
ATOM 1284 C CA . ARG A 1 169 ? -11.57 -12.164 -34.969 1 75.62 169 ARG A CA 1
ATOM 1285 C C . ARG A 1 169 ? -12.398 -13.375 -34.594 1 75.62 169 ARG A C 1
ATOM 1287 O O . ARG A 1 169 ? -13.445 -13.242 -33.938 1 75.62 169 ARG A O 1
ATOM 1294 N N . SER A 1 170 ? -11.953 -14.547 -34.938 1 79.62 170 SER A N 1
ATOM 1295 C CA . SER A 1 170 ? -12.727 -15.758 -34.688 1 79.62 170 SER A CA 1
ATOM 1296 C C . SER A 1 170 ? -12.508 -16.266 -33.281 1 79.62 170 SER A C 1
ATOM 1298 O O . SER A 1 170 ? -13.211 -17.172 -32.812 1 79.62 170 SER A O 1
ATOM 1300 N N . CYS A 1 171 ? -11.617 -15.672 -32.625 1 84 171 CYS A N 1
ATOM 1301 C CA . CYS A 1 171 ? -11.312 -16.141 -31.297 1 84 171 CYS A CA 1
ATOM 1302 C C . CYS A 1 171 ? -12.328 -15.602 -30.297 1 84 171 CYS A C 1
ATOM 1304 O O . CYS A 1 171 ? -12.562 -14.398 -30.219 1 84 171 CYS A O 1
ATOM 1306 N N . ARG A 1 172 ? -12.969 -16.516 -29.656 1 80.25 172 ARG A N 1
ATOM 1307 C CA . ARG A 1 172 ? -13.969 -16.141 -28.656 1 80.25 172 ARG A CA 1
ATOM 1308 C C . ARG A 1 172 ? -13.445 -16.359 -27.25 1 80.25 172 ARG A C 1
ATOM 1310 O O . ARG A 1 172 ? -12.773 -17.344 -26.969 1 80.25 172 ARG A O 1
ATOM 1317 N N . MET A 1 173 ? -13.664 -15.359 -26.469 1 84.69 173 MET A N 1
ATOM 1318 C CA . MET A 1 173 ? -13.344 -15.5 -25.047 1 84.69 173 MET A CA 1
ATOM 1319 C C . MET A 1 173 ? -14.367 -16.375 -24.344 1 84.69 173 MET A C 1
ATOM 1321 O O . MET A 1 173 ? -15.578 -16.203 -24.547 1 84.69 173 MET A O 1
ATOM 1325 N N . THR A 1 174 ? -13.914 -17.344 -23.656 1 82.69 174 THR A N 1
ATOM 1326 C CA . THR A 1 174 ? -14.812 -18.234 -22.922 1 82.69 174 THR A CA 1
ATOM 1327 C C . THR A 1 174 ? -15.164 -17.656 -21.562 1 82.69 174 THR A C 1
ATOM 1329 O O . THR A 1 174 ? -16.062 -18.156 -20.875 1 82.69 174 THR A O 1
ATOM 1332 N N . GLY A 1 175 ? -14.492 -16.672 -21.172 1 85.88 175 GLY A N 1
ATOM 1333 C CA . GLY A 1 175 ? -14.766 -16.031 -19.891 1 85.88 175 GLY A CA 1
ATOM 1334 C C . GLY A 1 175 ? -15.656 -14.812 -20.016 1 85.88 175 GLY A C 1
ATOM 1335 O O . GLY A 1 175 ? -16.016 -14.398 -21.109 1 85.88 175 GLY A O 1
ATOM 1336 N N . GLU A 1 176 ? -16.156 -14.375 -18.891 1 87.38 176 GLU A N 1
ATOM 1337 C CA . GLU A 1 176 ? -17 -13.188 -18.812 1 87.38 176 GLU A CA 1
ATOM 1338 C C . GLU A 1 176 ? -16.438 -12.172 -17.828 1 87.38 176 GLU A C 1
ATOM 1340 O O . GLU A 1 176 ? -15.609 -12.523 -16.984 1 87.38 176 GLU A O 1
ATOM 1345 N N . TYR A 1 177 ? -16.828 -10.953 -18.078 1 88.19 177 TYR A N 1
ATOM 1346 C CA . TYR A 1 177 ? -16.5 -9.914 -17.109 1 88.19 177 TYR A CA 1
ATOM 1347 C C . TYR A 1 177 ? -17.516 -9.867 -15.977 1 88.19 177 TYR A C 1
ATOM 1349 O O . TYR A 1 177 ? -18.719 -9.945 -16.219 1 88.19 177 TYR A O 1
ATOM 1357 N N . GLY A 1 178 ? -17.047 -9.812 -14.773 1 89.25 178 GLY A N 1
ATOM 1358 C CA . GLY A 1 178 ? -17.938 -9.781 -13.633 1 89.25 178 GLY A CA 1
ATOM 1359 C C . GLY A 1 178 ? -17.266 -9.391 -12.336 1 89.25 178 GLY A C 1
ATOM 1360 O O . GLY A 1 178 ? -16.156 -8.844 -12.352 1 89.25 178 GLY A O 1
ATOM 1361 N N . ASP A 1 179 ? -17.984 -9.562 -11.227 1 90.19 179 ASP A N 1
ATOM 1362 C CA . ASP A 1 179 ? -17.469 -9.227 -9.898 1 90.19 179 ASP A CA 1
ATOM 1363 C C . ASP A 1 179 ? -16.547 -10.32 -9.367 1 90.19 179 ASP A C 1
ATOM 1365 O O . ASP A 1 179 ? -17 -11.445 -9.117 1 90.19 179 ASP A O 1
ATOM 1369 N N . THR A 1 180 ? -15.328 -9.961 -9.188 1 93 180 THR A N 1
ATOM 1370 C CA . THR A 1 180 ? -14.352 -10.922 -8.695 1 93 180 THR A CA 1
ATOM 1371 C C . THR A 1 180 ? -13.93 -10.594 -7.27 1 93 180 THR A C 1
ATOM 1373 O O . THR A 1 180 ? -12.898 -11.062 -6.793 1 93 180 THR A O 1
ATOM 1376 N N . SER A 1 181 ? -14.672 -9.703 -6.594 1 92.62 181 SER A N 1
ATOM 1377 C CA . SER A 1 181 ? -14.297 -9.242 -5.262 1 92.62 181 SER A CA 1
ATOM 1378 C C . SER A 1 181 ? -14.391 -10.367 -4.238 1 92.62 181 SER A C 1
ATOM 1380 O O . SER A 1 181 ? -15.328 -11.172 -4.285 1 92.62 181 SER A O 1
ATOM 1382 N N . ILE A 1 182 ? -13.367 -10.414 -3.398 1 95 182 ILE A N 1
ATOM 1383 C CA . ILE A 1 182 ? -13.375 -11.359 -2.293 1 95 182 ILE A CA 1
ATOM 1384 C C . ILE A 1 182 ? -12.859 -10.688 -1.024 1 95 182 ILE A C 1
ATOM 1386 O O . ILE A 1 182 ? -12.203 -9.648 -1.092 1 95 182 ILE A O 1
ATOM 1390 N N . GLY A 1 183 ? -13.164 -11.312 0.15 1 96.25 183 GLY A N 1
ATOM 1391 C CA . GLY A 1 183 ? -12.648 -10.797 1.408 1 96.25 183 GLY A CA 1
ATOM 1392 C C . GLY A 1 183 ? -13.727 -10.219 2.303 1 96.25 183 GLY A C 1
ATOM 1393 O O . GLY A 1 183 ? -14.852 -10.711 2.322 1 96.25 183 GLY A O 1
ATOM 1394 N N . ASN A 1 184 ? -13.312 -9.438 3.133 1 94.88 184 ASN A N 1
ATOM 1395 C CA . ASN A 1 184 ? -14.102 -8.672 4.09 1 94.88 184 ASN A CA 1
ATOM 1396 C C . ASN A 1 184 ? -13.492 -7.305 4.359 1 94.88 184 ASN A C 1
ATOM 1398 O O . ASN A 1 184 ? -12.266 -7.18 4.477 1 94.88 184 ASN A O 1
ATOM 1402 N N . LEU A 1 185 ? -14.297 -6.289 4.465 1 89.88 185 LEU A N 1
ATOM 1403 C CA . LEU A 1 185 ? -13.82 -4.914 4.555 1 89.88 185 LEU A CA 1
ATOM 1404 C C . LEU A 1 185 ? -12.977 -4.707 5.809 1 89.88 185 LEU A C 1
ATOM 1406 O O . LEU A 1 185 ? -12.188 -3.764 5.879 1 89.88 185 LEU A O 1
ATOM 1410 N N . GLU A 1 186 ? -13.141 -5.523 6.773 1 90.69 186 GLU A N 1
ATOM 1411 C CA . GLU A 1 186 ? -12.43 -5.379 8.039 1 90.69 186 GLU A CA 1
ATOM 1412 C C . GLU A 1 186 ? -11.039 -6.004 7.969 1 90.69 186 GLU A C 1
ATOM 1414 O O . GLU A 1 186 ? -10.219 -5.797 8.859 1 90.69 186 GLU A O 1
ATOM 1419 N N . VAL A 1 187 ? -10.797 -6.785 6.941 1 95 187 VAL A N 1
ATOM 1420 C CA . VAL A 1 187 ? -9.5 -7.422 6.746 1 95 187 VAL A CA 1
ATOM 1421 C C . VAL A 1 187 ? -9.07 -7.285 5.285 1 95 187 VAL A C 1
ATOM 1423 O O . VAL A 1 187 ? -9.484 -6.348 4.598 1 95 187 VAL A O 1
ATOM 1426 N N . TRP A 1 188 ? -8.195 -8.141 4.805 1 94.5 188 TRP A N 1
ATOM 1427 C CA . TRP A 1 188 ? -7.77 -8.078 3.41 1 94.5 188 TRP A CA 1
ATOM 1428 C C . TRP A 1 188 ? -8.945 -8.344 2.471 1 94.5 188 TRP A C 1
ATOM 1430 O O . TRP A 1 188 ? -9.695 -9.297 2.662 1 94.5 188 TRP A O 1
ATOM 1440 N N . HIS A 1 189 ? -9.078 -7.492 1.52 1 94.12 189 HIS A N 1
ATOM 1441 C CA . HIS A 1 189 ? -10.172 -7.605 0.563 1 94.12 189 HIS A CA 1
ATOM 1442 C C . HIS A 1 189 ? -9.82 -6.918 -0.754 1 94.12 189 HIS A C 1
ATOM 1444 O O . HIS A 1 189 ? -8.828 -6.191 -0.838 1 94.12 189 HIS A O 1
ATOM 1450 N N . GLY A 1 190 ? -10.578 -7.203 -1.799 1 92.44 190 GLY A N 1
ATOM 1451 C CA . GLY A 1 190 ? -10.406 -6.562 -3.094 1 92.44 190 GLY A CA 1
ATOM 1452 C C . GLY A 1 190 ? -10.805 -7.449 -4.258 1 92.44 190 GLY A C 1
ATOM 1453 O O . GLY A 1 190 ? -11.516 -8.438 -4.074 1 92.44 190 GLY A O 1
ATOM 1454 N N . HIS A 1 191 ? -10.422 -7.055 -5.348 1 90.38 191 HIS A N 1
ATOM 1455 C CA . HIS A 1 191 ? -10.75 -7.785 -6.57 1 90.38 191 HIS A CA 1
ATOM 1456 C C . HIS A 1 191 ? -9.57 -8.625 -7.039 1 90.38 191 HIS A C 1
ATOM 1458 O O . HIS A 1 191 ? -8.422 -8.18 -6.996 1 90.38 191 HIS A O 1
ATOM 1464 N N . LEU A 1 192 ? -9.953 -9.82 -7.359 1 91.62 192 LEU A N 1
ATOM 1465 C CA . LEU A 1 192 ? -9.008 -10.625 -8.125 1 91.62 192 LEU A CA 1
ATOM 1466 C C . LEU A 1 192 ? -9.031 -10.227 -9.602 1 91.62 192 LEU A C 1
ATOM 1468 O O . LEU A 1 192 ? -10.062 -9.781 -10.109 1 91.62 192 LEU A O 1
ATOM 1472 N N . ASP A 1 193 ? -7.914 -10.406 -10.234 1 89.56 193 ASP A N 1
ATOM 1473 C CA . ASP A 1 193 ? -7.926 -10.125 -11.672 1 89.56 193 ASP A CA 1
ATOM 1474 C C . ASP A 1 193 ? -8.805 -11.125 -12.422 1 89.56 193 ASP A C 1
ATOM 1476 O O . ASP A 1 193 ? -9.523 -10.758 -13.352 1 89.56 193 ASP A O 1
ATOM 1480 N N . MET A 1 194 ? -8.648 -12.367 -11.945 1 92 194 MET A N 1
ATOM 1481 C CA . MET A 1 194 ? -9.445 -13.422 -12.57 1 92 194 MET A CA 1
ATOM 1482 C C . MET A 1 194 ? -9.719 -14.555 -11.586 1 92 194 MET A C 1
ATOM 1484 O O . MET A 1 194 ? -8.961 -14.75 -10.633 1 92 194 MET A O 1
ATOM 1488 N N . ILE A 1 195 ? -10.781 -15.18 -11.875 1 92.88 195 ILE A N 1
ATOM 1489 C CA . ILE A 1 195 ? -11.133 -16.422 -11.195 1 92.88 195 ILE A CA 1
ATOM 1490 C C . ILE A 1 195 ? -11.422 -17.516 -12.227 1 92.88 195 ILE A C 1
ATOM 1492 O O . ILE A 1 195 ? -12.258 -17.328 -13.109 1 92.88 195 ILE A O 1
ATOM 1496 N N . VAL A 1 196 ? -10.703 -18.578 -12.07 1 89.44 196 VAL A N 1
ATOM 1497 C CA . VAL A 1 196 ? -10.922 -19.688 -12.992 1 89.44 196 VAL A CA 1
ATOM 1498 C C . VAL A 1 196 ? -11.773 -20.766 -12.32 1 89.44 196 VAL A C 1
ATOM 1500 O O . VAL A 1 196 ? -11.414 -21.266 -11.258 1 89.44 196 VAL A O 1
ATOM 1503 N N . ASN A 1 197 ? -12.891 -21.016 -12.852 1 85.19 197 ASN A N 1
ATOM 1504 C CA . ASN A 1 197 ? -13.805 -22.047 -12.414 1 85.19 197 ASN A CA 1
ATOM 1505 C C . ASN A 1 197 ? -14.227 -21.844 -10.961 1 85.19 197 ASN A C 1
ATOM 1507 O O . ASN A 1 197 ? -14.359 -22.812 -10.203 1 85.19 197 ASN A O 1
ATOM 1511 N N . ASP A 1 198 ? -14.188 -20.625 -10.477 1 81.88 198 ASP A N 1
ATOM 1512 C CA . ASP A 1 198 ? -14.539 -20.25 -9.109 1 81.88 198 ASP A CA 1
ATOM 1513 C C . ASP A 1 198 ? -13.609 -20.922 -8.102 1 81.88 198 ASP A C 1
ATOM 1515 O O . ASP A 1 198 ? -13.938 -21 -6.914 1 81.88 198 ASP A O 1
ATOM 1519 N N . ASP A 1 199 ? -12.523 -21.438 -8.664 1 87.5 199 ASP A N 1
ATOM 1520 C CA . ASP A 1 199 ? -11.719 -22.281 -7.785 1 87.5 199 ASP A CA 1
ATOM 1521 C C . ASP A 1 199 ? -10.258 -21.828 -7.777 1 87.5 199 ASP A C 1
ATOM 1523 O O . ASP A 1 199 ? -9.477 -22.25 -6.922 1 87.5 199 ASP A O 1
ATOM 1527 N N . LEU A 1 200 ? -9.898 -21.062 -8.727 1 87.44 200 LEU A N 1
ATOM 1528 C CA . LEU A 1 200 ? -8.516 -20.625 -8.828 1 87.44 200 LEU A CA 1
ATOM 1529 C C . LEU A 1 200 ? -8.43 -19.125 -8.992 1 87.44 200 LEU A C 1
ATOM 1531 O O . LEU A 1 200 ? -9.055 -18.547 -9.898 1 87.44 200 LEU A O 1
ATOM 1535 N N . ALA A 1 201 ? -7.664 -18.578 -8.109 1 88.25 201 ALA A N 1
ATOM 1536 C CA . ALA A 1 201 ? -7.422 -17.141 -8.211 1 88.25 201 ALA A CA 1
ATOM 1537 C C . ALA A 1 201 ? -6.203 -16.844 -9.078 1 88.25 201 ALA A C 1
ATOM 1539 O O . ALA A 1 201 ? -5.199 -17.562 -9.008 1 88.25 201 ALA A O 1
ATOM 1540 N N . VAL A 1 202 ? -6.375 -15.867 -9.844 1 86.88 202 VAL A N 1
ATOM 1541 C CA . VAL A 1 202 ? -5.27 -15.398 -10.672 1 86.88 202 VAL A CA 1
ATOM 1542 C C . VAL A 1 202 ? -5.062 -13.898 -10.461 1 86.88 202 VAL A C 1
ATOM 1544 O O . VAL A 1 202 ? -6.02 -13.125 -10.484 1 86.88 202 VAL A O 1
ATOM 1547 N N . GLY A 1 203 ? -3.863 -13.594 -10.148 1 85.44 203 GLY A N 1
ATOM 1548 C CA . GLY A 1 203 ? -3.494 -12.188 -10.008 1 85.44 203 GLY A CA 1
ATOM 1549 C C . GLY A 1 203 ? -2.426 -11.75 -10.992 1 85.44 203 GLY A C 1
ATOM 1550 O O . GLY A 1 203 ? -1.476 -12.492 -11.258 1 85.44 203 GLY A O 1
ATOM 1551 N N . ALA A 1 204 ? -2.691 -10.523 -11.516 1 75.94 204 ALA A N 1
ATOM 1552 C CA . ALA A 1 204 ? -1.682 -9.906 -12.375 1 75.94 204 ALA A CA 1
ATOM 1553 C C . ALA A 1 204 ? -0.85 -8.891 -11.594 1 75.94 204 ALA A C 1
ATOM 1555 O O . ALA A 1 204 ? -1.358 -8.234 -10.68 1 75.94 204 ALA A O 1
ATOM 1556 N N . ILE A 1 205 ? 0.344 -8.922 -11.75 1 71.44 205 ILE A N 1
ATOM 1557 C CA . ILE A 1 205 ? 1.207 -7.961 -11.07 1 71.44 205 ILE A CA 1
ATOM 1558 C C . ILE A 1 205 ? 1.349 -6.707 -11.93 1 71.44 205 ILE A C 1
ATOM 1560 O O . ILE A 1 205 ? 1.854 -6.766 -13.055 1 71.44 205 ILE A O 1
ATOM 1564 N N . GLU A 1 206 ? 0.403 -5.707 -11.656 1 58.69 206 GLU A N 1
ATOM 1565 C CA . GLU A 1 206 ? 0.455 -4.488 -12.461 1 58.69 206 GLU A CA 1
ATOM 1566 C C . GLU A 1 206 ? 1.644 -3.617 -12.062 1 58.69 206 GLU A C 1
ATOM 1568 O O . GLU A 1 206 ? 1.897 -3.408 -10.875 1 58.69 206 GLU A O 1
ATOM 1573 N N . ASN A 1 207 ? 2.574 -3.584 -12.938 1 49.25 207 ASN A N 1
ATOM 1574 C CA . ASN A 1 207 ? 3.494 -2.465 -12.766 1 49.25 207 ASN A CA 1
ATOM 1575 C C . ASN A 1 207 ? 2.795 -1.126 -12.984 1 49.25 207 ASN A C 1
ATOM 1577 O O . ASN A 1 207 ? 2.031 -0.966 -13.938 1 49.25 207 ASN A O 1
ATOM 1581 N N . PRO A 1 208 ? 2.303 -0.449 -11.906 1 43.41 208 PRO A N 1
ATOM 1582 C CA . PRO A 1 208 ? 1.632 0.809 -12.234 1 43.41 208 PRO A CA 1
ATOM 1583 C C . PRO A 1 208 ? 2.109 1.398 -13.562 1 43.41 208 PRO A C 1
ATOM 1585 O O . PRO A 1 208 ? 3.285 1.265 -13.914 1 43.41 208 PRO A O 1
ATOM 1588 N N . PRO A 1 209 ? 1.113 1.498 -14.414 1 38.75 209 PRO A N 1
ATOM 1589 C CA . PRO A 1 209 ? 1.562 2.145 -15.656 1 38.75 209 PRO A CA 1
ATOM 1590 C C . PRO A 1 209 ? 2.543 3.287 -15.398 1 38.75 209 PRO A C 1
ATOM 1592 O O . PRO A 1 209 ? 2.488 3.93 -14.352 1 38.75 209 PRO A O 1
ATOM 1595 N N . ASP A 1 210 ? 3.662 3.197 -15.969 1 34.66 210 ASP A N 1
ATOM 1596 C CA . ASP A 1 210 ? 4.414 4.441 -16.094 1 34.66 210 ASP A CA 1
ATOM 1597 C C . ASP A 1 210 ? 3.475 5.633 -16.297 1 34.66 210 ASP A C 1
ATOM 1599 O O . ASP A 1 210 ? 2.701 5.672 -17.25 1 34.66 210 ASP A O 1
ATOM 1603 N N . SER A 1 211 ? 2.689 6.031 -15.398 1 32.19 211 SER A N 1
ATOM 1604 C CA . SER A 1 211 ? 2.051 7.281 -15.789 1 32.19 211 SER A CA 1
ATOM 1605 C C . SER A 1 211 ? 2.787 7.934 -16.953 1 32.19 211 SER A C 1
ATOM 1607 O O . SER A 1 211 ? 4.02 7.93 -17 1 32.19 211 SER A O 1
ATOM 1609 N N . SER A 1 212 ? 2.199 7.961 -18.078 1 33.94 212 SER A N 1
ATOM 1610 C CA . SER A 1 212 ? 2.805 8.688 -19.188 1 33.94 212 SER A CA 1
ATOM 1611 C C . SER A 1 212 ? 3.721 9.797 -18.688 1 33.94 212 SER A C 1
ATOM 1613 O O . SER A 1 212 ? 4.461 10.398 -19.469 1 33.94 212 SER A O 1
ATOM 1615 N N . GLY A 1 213 ? 3.141 10.906 -17.984 1 32.47 213 GLY A N 1
ATOM 1616 C CA . GLY A 1 213 ? 4.145 11.922 -17.688 1 32.47 213 GLY A CA 1
ATOM 1617 C C . GLY A 1 213 ? 5.379 11.352 -17.016 1 32.47 213 GLY A C 1
ATOM 1618 O O . GLY A 1 213 ? 5.457 10.148 -16.766 1 32.47 213 GLY A O 1
ATOM 1619 N N . GLU A 1 214 ? 6.207 12.383 -16.375 1 31.28 214 GLU A N 1
ATOM 1620 C CA . GLU A 1 214 ? 7.5 12.086 -15.766 1 31.28 214 GLU A CA 1
ATOM 1621 C C . GLU A 1 214 ? 7.395 10.922 -14.781 1 31.28 214 GLU A C 1
ATOM 1623 O O . GLU A 1 214 ? 6.504 10.898 -13.93 1 31.28 214 GLU A O 1
ATOM 1628 N N . LYS A 1 215 ? 7.723 9.68 -15.266 1 36.09 215 LYS A N 1
ATOM 1629 C CA . LYS A 1 215 ? 8.148 8.461 -14.578 1 36.09 215 LYS A CA 1
ATOM 1630 C C . LYS A 1 215 ? 8.523 8.758 -13.133 1 36.09 215 LYS A C 1
ATOM 1632 O O . LYS A 1 215 ? 9.547 9.391 -12.867 1 36.09 215 LYS A O 1
ATOM 1637 N N . SER A 1 216 ? 7.68 9.227 -12.477 1 33.25 216 SER A N 1
ATOM 1638 C CA . SER A 1 216 ? 8.312 9.117 -11.164 1 33.25 216 SER A CA 1
ATOM 1639 C C . SER A 1 216 ? 8.953 7.746 -10.977 1 33.25 216 SER A C 1
ATOM 1641 O O . SER A 1 216 ? 8.281 6.719 -11.094 1 33.25 216 SER A O 1
ATOM 1643 N N . THR A 1 217 ? 10.133 7.586 -11.43 1 34.41 217 THR A N 1
ATOM 1644 C CA . THR A 1 217 ? 11.148 6.539 -11.461 1 34.41 217 THR A CA 1
ATOM 1645 C C . THR A 1 217 ? 10.914 5.523 -10.352 1 34.41 217 THR A C 1
ATOM 1647 O O . THR A 1 217 ? 11.305 4.363 -10.469 1 34.41 217 THR A O 1
ATOM 1650 N N . VAL A 1 218 ? 10.734 5.98 -9.117 1 37.06 218 VAL A N 1
ATOM 1651 C CA . VAL A 1 218 ? 11.305 5.137 -8.07 1 37.06 218 VAL A CA 1
ATOM 1652 C C . VAL A 1 218 ? 10.367 3.969 -7.773 1 37.06 218 VAL A C 1
ATOM 1654 O O . VAL A 1 218 ? 10.555 3.246 -6.793 1 37.06 218 VAL A O 1
ATOM 1657 N N . GLU A 1 219 ? 9.211 4.074 -8.391 1 39.25 219 GLU A N 1
ATOM 1658 C CA . GLU A 1 219 ? 8.484 2.943 -7.816 1 39.25 219 GLU A CA 1
ATOM 1659 C C . GLU A 1 219 ? 9.07 1.615 -8.289 1 39.25 219 GLU A C 1
ATOM 1661 O O . GLU A 1 219 ? 9.203 1.38 -9.484 1 39.25 219 GLU A O 1
ATOM 1666 N N . VAL A 1 220 ? 9.961 1.103 -7.574 1 41.84 220 VAL A N 1
ATOM 1667 C CA . VAL A 1 220 ? 10.523 -0.233 -7.754 1 41.84 220 VAL A CA 1
ATOM 1668 C C . VAL A 1 220 ? 9.453 -1.169 -8.312 1 41.84 220 VAL A C 1
ATOM 1670 O O . VAL A 1 220 ? 8.328 -1.221 -7.801 1 41.84 220 VAL A O 1
ATOM 1673 N N . LYS A 1 221 ? 9.664 -1.521 -9.508 1 49.78 221 LYS A N 1
ATOM 1674 C CA . LYS A 1 221 ? 8.844 -2.529 -10.172 1 49.78 221 LYS A CA 1
ATOM 1675 C C . LYS A 1 221 ? 8.477 -3.66 -9.211 1 49.78 221 LYS A C 1
ATOM 1677 O O . LYS A 1 221 ? 9.328 -4.141 -8.461 1 49.78 221 LYS A O 1
ATOM 1682 N N . ALA A 1 222 ? 7.164 -3.859 -9.117 1 56.22 222 ALA A N 1
ATOM 1683 C CA . ALA A 1 222 ? 6.695 -4.941 -8.258 1 56.22 222 ALA A CA 1
ATOM 1684 C C . ALA A 1 222 ? 7.285 -6.281 -8.688 1 56.22 222 ALA A C 1
ATOM 1686 O O . ALA A 1 222 ? 7.312 -6.594 -9.883 1 56.22 222 ALA A O 1
ATOM 1687 N N . ASN A 1 223 ? 8.008 -6.945 -7.754 1 70.12 223 ASN A N 1
ATOM 1688 C CA . ASN A 1 223 ? 8.562 -8.281 -7.949 1 70.12 223 ASN A CA 1
ATOM 1689 C C . ASN A 1 223 ? 7.469 -9.344 -7.957 1 70.12 223 ASN A C 1
ATOM 1691 O O . ASN A 1 223 ? 6.512 -9.266 -7.184 1 70.12 223 ASN A O 1
ATOM 1695 N N . LEU A 1 224 ? 7.566 -10.125 -8.977 1 80.75 224 LEU A N 1
ATOM 1696 C CA . LEU A 1 224 ? 6.641 -11.25 -9.031 1 80.75 224 LEU A CA 1
ATOM 1697 C C . LEU A 1 224 ? 6.758 -12.117 -7.781 1 80.75 224 LEU A C 1
ATOM 1699 O O . LEU A 1 224 ? 5.746 -12.531 -7.215 1 80.75 224 LEU A O 1
ATOM 1703 N N . GLN A 1 225 ? 7.945 -12.281 -7.332 1 86.31 225 GLN A N 1
ATOM 1704 C CA . GLN A 1 225 ? 8.172 -13.094 -6.141 1 86.31 225 GLN A CA 1
ATOM 1705 C C . GLN A 1 225 ? 7.969 -12.273 -4.867 1 86.31 225 GLN A C 1
ATOM 1707 O O . GLN A 1 225 ? 8.367 -11.102 -4.809 1 86.31 225 GLN A O 1
ATOM 1712 N N . ARG A 1 226 ? 7.398 -12.93 -3.951 1 90.12 226 ARG A N 1
ATOM 1713 C CA . ARG A 1 226 ? 7.125 -12.344 -2.643 1 90.12 226 ARG A CA 1
ATOM 1714 C C . ARG A 1 226 ? 6.223 -11.117 -2.768 1 90.12 226 ARG A C 1
ATOM 1716 O O . ARG A 1 226 ? 6.375 -10.148 -2.023 1 90.12 226 ARG A O 1
ATOM 1723 N N . ASN A 1 227 ? 5.391 -11.109 -3.74 1 90.31 227 ASN A N 1
ATOM 1724 C CA . ASN A 1 227 ? 4.469 -10 -3.953 1 90.31 227 ASN A CA 1
ATOM 1725 C C . ASN A 1 227 ? 3.367 -9.977 -2.896 1 90.31 227 ASN A C 1
ATOM 1727 O O . ASN A 1 227 ? 2.57 -10.914 -2.801 1 9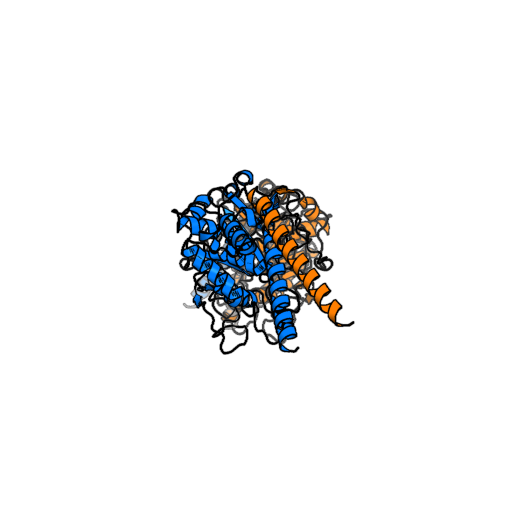0.31 227 ASN A O 1
ATOM 1731 N N . PRO A 1 228 ? 3.287 -8.961 -2.137 1 91.56 228 PRO A N 1
ATOM 1732 C CA . PRO A 1 228 ? 2.322 -8.945 -1.036 1 91.56 228 PRO A CA 1
ATOM 1733 C C . PRO A 1 228 ? 0.876 -9.047 -1.518 1 91.56 228 PRO A C 1
ATOM 1735 O O . PRO A 1 228 ? 0.034 -9.633 -0.838 1 91.56 228 PRO A O 1
ATOM 1738 N N . LYS A 1 229 ? 0.582 -8.438 -2.645 1 90.88 229 LYS A N 1
ATOM 1739 C CA . LYS A 1 229 ? -0.771 -8.492 -3.191 1 90.88 229 LYS A CA 1
ATOM 1740 C C . LYS A 1 229 ? -1.184 -9.93 -3.498 1 90.88 229 LYS A C 1
ATOM 1742 O O . LYS A 1 229 ? -2.264 -10.367 -3.098 1 90.88 229 LYS A O 1
ATOM 1747 N N . ILE A 1 230 ? -0.335 -10.672 -4.121 1 94.5 230 ILE A N 1
ATOM 1748 C CA . ILE A 1 230 ? -0.637 -12.039 -4.512 1 94.5 230 ILE A CA 1
ATOM 1749 C C . ILE A 1 230 ? -0.705 -12.93 -3.27 1 94.5 230 ILE A C 1
ATOM 1751 O O . ILE A 1 230 ? -1.551 -13.82 -3.182 1 94.5 230 ILE A O 1
ATOM 1755 N N . ILE A 1 231 ? 0.173 -12.656 -2.348 1 96.5 231 ILE A N 1
ATOM 1756 C CA . ILE A 1 231 ? 0.161 -13.422 -1.106 1 96.5 231 ILE A CA 1
ATOM 1757 C C . ILE A 1 231 ? -1.169 -13.211 -0.385 1 96.5 231 ILE A C 1
ATOM 1759 O O . ILE A 1 231 ? -1.818 -14.18 0.023 1 96.5 231 ILE A O 1
ATOM 1763 N N . ALA A 1 232 ? -1.546 -11.984 -0.259 1 96.94 232 ALA A N 1
ATOM 1764 C CA . ALA A 1 232 ? -2.809 -11.68 0.407 1 96.94 232 ALA A CA 1
ATOM 1765 C C . ALA A 1 232 ? -3.984 -12.336 -0.312 1 96.94 232 ALA A C 1
ATOM 1767 O O . ALA A 1 232 ? -4.852 -12.938 0.325 1 96.94 232 ALA A O 1
ATOM 1768 N N . GLN A 1 233 ? -4.008 -12.242 -1.598 1 96.62 233 GLN A N 1
ATOM 1769 C CA . GLN A 1 233 ? -5.059 -12.867 -2.4 1 96.62 233 GLN A CA 1
ATOM 1770 C C . GLN A 1 233 ? -5.102 -14.375 -2.178 1 96.62 233 GLN A C 1
ATOM 1772 O O . GLN A 1 233 ? -6.18 -14.953 -2.029 1 96.62 233 GLN A O 1
ATOM 1777 N N . THR A 1 234 ? -3.938 -14.945 -2.15 1 97.88 234 THR A N 1
ATOM 1778 C CA . THR A 1 234 ? -3.822 -16.391 -1.969 1 97.88 234 THR A CA 1
ATOM 1779 C C . THR A 1 234 ? -4.398 -16.812 -0.619 1 97.88 234 THR A C 1
ATOM 1781 O O . THR A 1 234 ? -5.18 -17.766 -0.541 1 97.88 234 THR A O 1
ATOM 1784 N N . ILE A 1 235 ? -4.027 -16.094 0.376 1 98.44 235 ILE A N 1
ATOM 1785 C CA . ILE A 1 235 ? -4.445 -16.438 1.73 1 98.44 235 ILE A CA 1
ATOM 1786 C C . ILE A 1 235 ? -5.953 -16.25 1.867 1 98.44 235 ILE A C 1
ATOM 1788 O O . ILE A 1 235 ? -6.66 -17.156 2.324 1 98.44 235 ILE A O 1
ATOM 1792 N N . VAL A 1 236 ? -6.449 -15.102 1.449 1 98.25 236 VAL A N 1
ATOM 1793 C CA . VAL A 1 236 ? -7.875 -14.812 1.552 1 98.25 236 VAL A CA 1
ATOM 1794 C C . VAL A 1 236 ? -8.672 -15.844 0.75 1 98.25 236 VAL A C 1
ATOM 1796 O O . VAL A 1 236 ? -9.672 -16.375 1.228 1 98.25 236 VAL A O 1
ATOM 1799 N N . PHE A 1 237 ? -8.219 -16.156 -0.426 1 98 237 PHE A N 1
ATOM 1800 C CA . PHE A 1 237 ? -8.914 -17.094 -1.296 1 98 237 PHE A CA 1
ATOM 1801 C C . PHE A 1 237 ? -8.93 -18.484 -0.686 1 98 237 PHE A C 1
ATOM 1803 O O . PHE A 1 237 ? -9.914 -19.219 -0.804 1 98 237 PHE A O 1
ATOM 1810 N N . SER A 1 238 ? -7.844 -18.906 -0.091 1 98 238 SER A N 1
ATOM 1811 C CA . SER A 1 238 ? -7.789 -20.219 0.55 1 98 238 SER A CA 1
ATOM 1812 C C . SER A 1 238 ? -8.82 -20.328 1.67 1 98 238 SER A C 1
ATOM 1814 O O . SER A 1 238 ? -9.562 -21.297 1.739 1 98 238 SER A O 1
ATOM 1816 N N . PHE A 1 239 ? -8.867 -19.297 2.541 1 98.31 239 PHE A N 1
ATOM 1817 C CA . PHE A 1 239 ? -9.875 -19.297 3.596 1 98.31 239 PHE A CA 1
ATOM 1818 C C . PHE A 1 239 ? -11.273 -19.344 3.006 1 98.31 239 PHE A C 1
ATOM 1820 O O . PHE A 1 239 ? -12.148 -20.047 3.516 1 98.31 239 PHE A O 1
ATOM 1827 N N . LEU A 1 240 ? -11.469 -18.578 1.998 1 97.81 240 LEU A N 1
ATOM 1828 C CA . LEU A 1 240 ? -12.773 -18.531 1.35 1 97.81 240 LEU A CA 1
ATOM 1829 C C . LEU A 1 240 ? -13.156 -19.891 0.795 1 97.81 240 LEU A C 1
ATOM 1831 O O . LEU A 1 240 ? -14.289 -20.344 0.976 1 97.81 240 LEU A O 1
ATOM 1835 N N . GLN A 1 241 ? -12.242 -20.547 0.069 1 96.44 241 GLN A N 1
ATOM 1836 C CA . GLN A 1 241 ? -12.508 -21.859 -0.493 1 96.44 241 GLN A CA 1
ATOM 1837 C C . GLN A 1 241 ? -12.805 -22.875 0.606 1 96.44 241 GLN A C 1
ATOM 1839 O O . GLN A 1 241 ? -13.68 -23.734 0.446 1 96.44 241 GLN A O 1
ATOM 1844 N N . LYS A 1 242 ? -12.094 -22.781 1.686 1 96.5 242 LYS A N 1
ATOM 1845 C CA . LYS A 1 242 ? -12.359 -23.672 2.812 1 96.5 242 LYS A CA 1
ATOM 1846 C C . LYS A 1 242 ? -13.766 -23.469 3.361 1 96.5 242 LYS A C 1
ATOM 1848 O O . LYS A 1 242 ? -14.469 -24.438 3.656 1 96.5 242 LYS A O 1
ATOM 1853 N N . LYS A 1 243 ? -14.117 -22.266 3.473 1 96.06 243 LYS A N 1
ATOM 1854 C CA . LYS A 1 243 ? -15.461 -21.938 3.939 1 96.06 243 LYS A CA 1
ATOM 1855 C C . LYS A 1 243 ? -16.516 -22.469 2.973 1 96.06 243 LYS A C 1
ATOM 1857 O O . LYS A 1 243 ? -17.547 -23.016 3.398 1 96.06 243 LYS A O 1
ATOM 1862 N N . ARG A 1 244 ? -16.328 -22.328 1.715 1 95.06 244 ARG A N 1
ATOM 1863 C CA . ARG A 1 244 ? -17.297 -22.688 0.689 1 95.06 244 ARG A CA 1
ATOM 1864 C C . ARG A 1 244 ? -17.344 -24.203 0.477 1 95.06 244 ARG A C 1
ATOM 1866 O O . ARG A 1 244 ? -18.375 -24.75 0.09 1 95.06 244 ARG A O 1
ATOM 1873 N N . HIS A 1 245 ? -16.188 -24.797 0.664 1 94.56 245 HIS A N 1
ATOM 1874 C CA . HIS A 1 245 ? -16.062 -26.234 0.405 1 94.56 245 HIS A CA 1
ATOM 1875 C C . HIS A 1 245 ? -15.406 -26.953 1.576 1 94.56 245 HIS A C 1
ATOM 1877 O O . HIS A 1 245 ? -14.336 -27.531 1.426 1 94.56 245 HIS A O 1
ATOM 1883 N N . PRO A 1 246 ? -16.094 -27.031 2.713 1 94.25 246 PRO A N 1
ATOM 1884 C CA . PRO A 1 246 ? -15.523 -27.625 3.918 1 94.25 246 PRO A CA 1
ATOM 1885 C C . PRO A 1 246 ? -15.352 -29.141 3.801 1 94.25 246 PRO A C 1
ATOM 1887 O O . PRO A 1 246 ? -14.633 -29.75 4.598 1 94.25 246 PRO A O 1
ATOM 1890 N N . GLU A 1 247 ? -15.984 -29.75 2.754 1 93.12 247 GLU A N 1
ATOM 1891 C CA . GLU A 1 247 ? -15.969 -31.203 2.576 1 93.12 247 GLU A CA 1
ATOM 1892 C C . GLU A 1 247 ? -14.664 -31.672 1.937 1 93.12 247 GLU A C 1
ATOM 1894 O O . GLU A 1 247 ? -14.375 -32.875 1.895 1 93.12 247 GLU A O 1
ATOM 1899 N N . ARG A 1 248 ? -13.82 -30.75 1.533 1 91.88 248 ARG A N 1
ATOM 1900 C CA . ARG A 1 248 ? -12.578 -31.109 0.858 1 91.88 248 ARG A CA 1
ATOM 1901 C C . ARG A 1 248 ? -11.602 -31.781 1.825 1 91.88 248 ARG A C 1
ATOM 1903 O O . ARG A 1 248 ? -11.594 -31.469 3.018 1 91.88 248 ARG A O 1
ATOM 1910 N N . GLU A 1 249 ? -10.789 -32.625 1.211 1 89.62 249 GLU A N 1
ATOM 1911 C CA . GLU A 1 249 ? -9.844 -33.406 2.016 1 89.62 249 GLU A CA 1
ATOM 1912 C C . GLU A 1 249 ? -8.688 -32.531 2.502 1 89.62 249 GLU A C 1
ATOM 1914 O O . GLU A 1 249 ? -8.133 -32.781 3.576 1 89.62 249 GLU A O 1
ATOM 1919 N N . HIS A 1 250 ? -8.258 -31.703 1.697 1 91.62 250 HIS A N 1
ATOM 1920 C CA . HIS A 1 250 ? -7.199 -30.75 2.055 1 91.62 250 HIS A CA 1
ATOM 1921 C C . HIS A 1 250 ? -7.543 -29.344 1.584 1 91.62 250 HIS A C 1
ATOM 1923 O O . HIS A 1 250 ? -8.398 -29.172 0.713 1 91.62 250 HIS A O 1
ATOM 1929 N N . PHE A 1 251 ? -6.902 -28.391 2.168 1 94.69 251 PHE A N 1
ATOM 1930 C CA . PHE A 1 251 ? -7.238 -27 1.89 1 94.69 251 PHE A CA 1
ATOM 1931 C C . PHE A 1 251 ? -6.023 -26.25 1.363 1 94.69 251 PHE A C 1
ATOM 1933 O O . PHE A 1 251 ? -5.812 -25.078 1.706 1 94.69 251 PHE A O 1
ATOM 1940 N N . LEU A 1 252 ? -5.164 -27 0.716 1 97.12 252 LEU A N 1
ATOM 1941 C CA . LEU A 1 252 ? -4.078 -26.359 -0.021 1 97.12 252 LEU A CA 1
ATOM 1942 C C . LEU A 1 252 ? -4.59 -25.75 -1.319 1 97.12 252 LEU A C 1
ATOM 1944 O O . LEU A 1 252 ? -4.727 -26.438 -2.328 1 97.12 252 LEU A O 1
ATOM 1948 N N . THR A 1 253 ? -4.828 -24.406 -1.312 1 96.94 253 THR A N 1
ATOM 1949 C CA . THR A 1 253 ? -5.465 -23.719 -2.428 1 96.94 253 THR A CA 1
ATOM 1950 C C . THR A 1 253 ? -4.449 -22.875 -3.197 1 96.94 253 THR A C 1
ATOM 1952 O O . THR A 1 253 ? -3.676 -22.125 -2.598 1 96.94 253 THR A O 1
ATOM 1955 N N . PRO A 1 254 ? -4.457 -23 -4.441 1 96.94 254 PRO A N 1
ATOM 1956 C CA . PRO A 1 254 ? -3.465 -22.281 -5.238 1 96.94 254 PRO A CA 1
ATOM 1957 C C . PRO A 1 254 ? -3.973 -20.922 -5.711 1 96.94 254 PRO A C 1
ATOM 1959 O O . PRO A 1 254 ? -5.184 -20.688 -5.742 1 96.94 254 PRO A O 1
ATOM 1962 N N . CYS A 1 255 ? -3.074 -20.062 -6.035 1 97 255 CYS A N 1
ATOM 1963 C CA . CYS A 1 255 ? -3.221 -18.797 -6.762 1 97 255 CYS A CA 1
ATOM 1964 C C . CYS A 1 255 ? -2.078 -18.609 -7.754 1 97 255 CYS A C 1
ATOM 1966 O O . CYS A 1 255 ? -0.926 -18.922 -7.449 1 97 255 CYS A O 1
ATOM 1968 N N . ILE A 1 256 ? -2.408 -18.156 -8.914 1 96.38 256 ILE A N 1
ATOM 1969 C CA . ILE A 1 256 ? -1.377 -17.922 -9.914 1 96.38 256 ILE A CA 1
ATOM 1970 C C . ILE A 1 256 ? -1.134 -16.422 -10.062 1 96.38 256 ILE A C 1
ATOM 1972 O O . ILE A 1 256 ? -2.082 -15.641 -10.188 1 96.38 256 ILE A O 1
ATOM 1976 N N . GLY A 1 257 ? 0.104 -16.062 -9.938 1 94.38 257 GLY A N 1
ATOM 1977 C CA . GLY A 1 257 ? 0.539 -14.727 -10.32 1 94.38 257 GLY A CA 1
ATOM 1978 C C . GLY A 1 257 ? 1.168 -14.68 -11.695 1 94.38 257 GLY A C 1
ATOM 1979 O O . GLY A 1 257 ? 2.061 -15.469 -12.008 1 94.38 257 GLY A O 1
ATOM 1980 N N . ILE A 1 258 ? 0.686 -13.75 -12.5 1 91.94 258 ILE A N 1
ATOM 1981 C CA . ILE A 1 258 ? 1.193 -13.664 -13.867 1 91.94 258 ILE A CA 1
ATOM 1982 C C . ILE A 1 258 ? 1.979 -12.367 -14.039 1 91.94 258 ILE A C 1
ATOM 1984 O O . ILE A 1 258 ? 1.471 -11.281 -13.75 1 91.94 258 ILE A O 1
ATOM 1988 N N . GLY A 1 259 ? 3.191 -12.531 -14.461 1 86.69 259 GLY A N 1
ATOM 1989 C CA . GLY A 1 259 ? 4.012 -11.406 -14.891 1 86.69 259 GLY A CA 1
ATOM 1990 C C . GLY A 1 259 ? 4.117 -11.297 -16.406 1 86.69 259 GLY A C 1
ATOM 1991 O O . GLY A 1 259 ? 3.293 -11.852 -17.125 1 86.69 259 GLY A O 1
ATOM 1992 N N . ASN A 1 260 ? 5.074 -10.594 -16.906 1 80.25 260 ASN A N 1
ATOM 1993 C CA . ASN A 1 260 ? 5.207 -10.305 -18.328 1 80.25 260 ASN A CA 1
ATOM 1994 C C . ASN A 1 260 ? 5.637 -11.547 -19.109 1 80.25 260 ASN A C 1
ATOM 1996 O O . ASN A 1 260 ? 5.227 -11.734 -20.266 1 80.25 260 ASN A O 1
ATOM 2000 N N . SER A 1 261 ? 6.465 -12.367 -18.5 1 84.94 261 SER A N 1
ATOM 2001 C CA . SER A 1 261 ? 6.957 -13.523 -19.25 1 84.94 261 SER A CA 1
ATOM 2002 C C . SER A 1 261 ? 6.996 -14.773 -18.375 1 84.94 261 SER A C 1
ATOM 2004 O O . SER A 1 261 ? 7.469 -15.82 -18.812 1 84.94 261 SER A O 1
ATOM 2006 N N . GLU A 1 262 ? 6.574 -14.562 -17.219 1 90.25 262 GLU A N 1
ATOM 2007 C CA . GLU A 1 262 ? 6.652 -15.656 -16.266 1 90.25 262 GLU A CA 1
ATOM 2008 C C . GLU A 1 262 ? 5.426 -15.695 -15.359 1 90.25 262 GLU A C 1
ATOM 2010 O O . GLU A 1 262 ? 4.676 -14.719 -15.289 1 90.25 262 GLU A O 1
ATOM 2015 N N . LEU A 1 263 ? 5.242 -16.797 -14.773 1 93.25 263 LEU A N 1
ATOM 2016 C CA . LEU A 1 263 ? 4.203 -16.906 -13.758 1 93.25 263 LEU A CA 1
ATOM 2017 C C . LEU A 1 263 ? 4.75 -17.547 -12.484 1 93.25 263 LEU A C 1
ATOM 2019 O O . LEU A 1 263 ? 5.848 -18.109 -12.492 1 93.25 263 LEU A O 1
ATOM 2023 N N . ILE A 1 264 ? 4.094 -17.344 -11.438 1 94.5 264 ILE A N 1
ATOM 2024 C CA . ILE A 1 264 ? 4.367 -17.984 -10.156 1 94.5 264 ILE A CA 1
ATOM 2025 C C . ILE A 1 264 ? 3.09 -18.625 -9.617 1 94.5 264 ILE A C 1
ATOM 2027 O O . ILE A 1 264 ? 1.984 -18.203 -9.969 1 94.5 264 ILE A O 1
ATOM 2031 N N . ILE A 1 265 ? 3.287 -19.594 -8.844 1 96.94 265 ILE A N 1
ATOM 2032 C CA . ILE A 1 265 ? 2.178 -20.281 -8.188 1 96.94 265 ILE A CA 1
ATOM 2033 C C . ILE A 1 265 ? 2.348 -20.203 -6.672 1 96.94 265 ILE A C 1
ATOM 2035 O O . ILE A 1 265 ? 3.41 -20.531 -6.141 1 96.94 265 ILE A O 1
ATOM 2039 N N . LEU A 1 266 ? 1.354 -19.703 -6.062 1 97.75 266 LEU A N 1
ATOM 2040 C CA . LEU A 1 266 ? 1.317 -19.719 -4.605 1 97.75 266 LEU A CA 1
ATOM 2041 C C . LEU A 1 266 ? 0.263 -20.703 -4.098 1 97.75 266 LEU A C 1
ATOM 2043 O O . LEU A 1 266 ? -0.75 -20.922 -4.762 1 97.75 266 LEU A O 1
ATOM 2047 N N . PHE A 1 267 ? 0.594 -21.297 -2.947 1 97.94 267 PHE A N 1
ATOM 2048 C CA . PHE A 1 267 ? -0.362 -22.125 -2.223 1 97.94 267 PHE A CA 1
ATOM 2049 C C . PHE A 1 267 ? -0.478 -21.672 -0.771 1 97.94 267 PHE A C 1
ATOM 2051 O O . PHE A 1 267 ? 0.518 -21.281 -0.153 1 97.94 267 PHE A O 1
ATOM 2058 N N . TYR A 1 268 ? -1.632 -21.734 -0.31 1 98.5 268 TYR A N 1
ATOM 2059 C CA . TYR A 1 268 ? -1.815 -21.562 1.127 1 98.5 268 TYR A CA 1
ATOM 2060 C C . TYR A 1 268 ? -2.719 -22.656 1.694 1 98.5 268 TYR A C 1
ATOM 2062 O O . TYR A 1 268 ? -3.777 -22.938 1.135 1 98.5 268 TYR A O 1
ATOM 2070 N N . ASP A 1 269 ? -2.25 -23.312 2.662 1 98.19 269 ASP A N 1
ATOM 2071 C CA . ASP A 1 269 ? -3.047 -24.25 3.438 1 98.19 269 ASP A CA 1
ATOM 2072 C C . ASP A 1 269 ? -3.66 -23.578 4.664 1 98.19 269 ASP A C 1
ATOM 2074 O O . ASP A 1 269 ? -2.992 -23.422 5.688 1 98.19 269 ASP A O 1
ATOM 2078 N N . SER A 1 270 ? -4.887 -23.266 4.621 1 97.06 270 SER A N 1
ATOM 2079 C CA . SER A 1 270 ? -5.551 -22.484 5.66 1 97.06 270 SER A CA 1
ATOM 2080 C C . SER A 1 270 ? -5.852 -23.344 6.887 1 97.06 270 SER A C 1
ATOM 2082 O O . SER A 1 270 ? -6.266 -22.828 7.926 1 97.06 270 SER A O 1
ATOM 2084 N N . GLU A 1 271 ? -5.695 -24.625 6.746 1 95.94 271 GLU A N 1
ATOM 2085 C CA . GLU A 1 271 ? -5.848 -25.516 7.898 1 95.94 271 GLU A CA 1
ATOM 2086 C C . GLU A 1 271 ? -4.566 -25.562 8.727 1 95.94 271 GLU A C 1
ATOM 2088 O O . GLU A 1 271 ? -4.613 -25.484 9.953 1 95.94 271 GLU A O 1
ATOM 2093 N N . HIS A 1 272 ? -3.477 -25.594 8.078 1 96.81 272 HIS A N 1
ATOM 2094 C CA . HIS A 1 272 ? -2.221 -25.828 8.781 1 96.81 272 HIS A CA 1
ATOM 2095 C C . HIS A 1 272 ? -1.363 -24.562 8.82 1 96.81 272 HIS A C 1
ATOM 2097 O O . HIS A 1 272 ? -0.272 -24.562 9.391 1 96.81 272 HIS A O 1
ATOM 2103 N N . ASP A 1 273 ? -1.784 -23.469 8.148 1 98.12 273 ASP A N 1
ATOM 2104 C CA . ASP A 1 273 ? -1.07 -22.203 8.125 1 98.12 273 ASP A CA 1
ATOM 2105 C C . ASP A 1 273 ? 0.289 -22.344 7.445 1 98.12 273 ASP A C 1
ATOM 2107 O O . ASP A 1 273 ? 1.316 -21.984 8.016 1 98.12 273 ASP A O 1
ATOM 2111 N N . VAL A 1 274 ? 0.244 -22.922 6.281 1 98.5 274 VAL A N 1
ATOM 2112 C CA . VAL A 1 274 ? 1.466 -23.094 5.5 1 98.5 274 VAL A CA 1
ATOM 2113 C C . VAL A 1 274 ? 1.342 -22.344 4.176 1 98.5 274 VAL A C 1
ATOM 2115 O O . VAL A 1 274 ? 0.36 -22.516 3.449 1 98.5 274 VAL A O 1
ATOM 2118 N N . LEU A 1 275 ? 2.281 -21.469 3.916 1 98.44 275 LEU A N 1
ATOM 2119 C CA . LEU A 1 275 ? 2.359 -20.688 2.688 1 98.44 275 LEU A CA 1
ATOM 2120 C C . LEU A 1 275 ? 3.523 -21.141 1.817 1 98.44 275 LEU A C 1
ATOM 2122 O O . LEU A 1 275 ? 4.66 -21.219 2.285 1 98.44 275 LEU A O 1
ATOM 2126 N N . LEU A 1 276 ? 3.227 -21.516 0.565 1 97.81 276 LEU A N 1
ATOM 2127 C CA . LEU A 1 276 ? 4.238 -21.969 -0.383 1 97.81 276 LEU A CA 1
ATOM 2128 C C . LEU A 1 276 ? 4.281 -21.062 -1.607 1 97.81 276 LEU A C 1
ATOM 2130 O O . LEU A 1 276 ? 3.238 -20.641 -2.104 1 97.81 276 LEU A O 1
ATOM 2134 N N . GLU A 1 277 ? 5.445 -20.828 -2.09 1 96.88 277 GLU A N 1
ATOM 2135 C CA . GLU A 1 277 ? 5.652 -20.078 -3.324 1 96.88 277 GLU A CA 1
ATOM 2136 C C . GLU A 1 277 ? 6.559 -20.844 -4.289 1 96.88 277 GLU A C 1
ATOM 2138 O O . GLU A 1 277 ? 7.613 -21.344 -3.893 1 96.88 277 GLU A O 1
ATOM 2143 N N . SER A 1 278 ? 6.125 -20.891 -5.469 1 95.94 278 SER A N 1
ATOM 2144 C CA . SER A 1 278 ? 6.934 -21.578 -6.465 1 95.94 278 SER A CA 1
ATOM 2145 C C . SER A 1 278 ? 8.062 -20.703 -6.98 1 95.94 278 SER A C 1
ATOM 2147 O O . SER A 1 278 ? 8.008 -19.469 -6.844 1 95.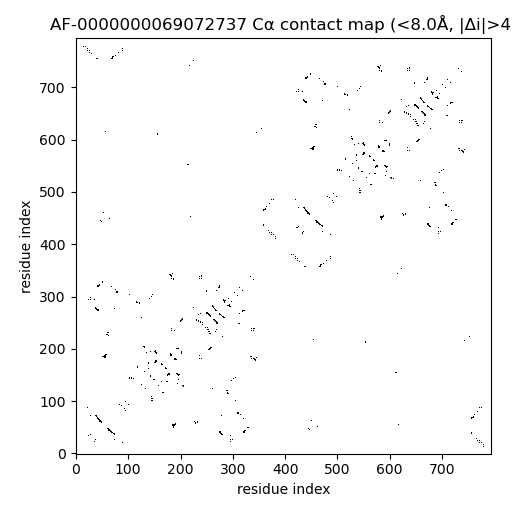94 278 SER A O 1
ATOM 2149 N N . SER A 1 279 ? 9.047 -21.375 -7.516 1 92.19 279 SER A N 1
ATOM 2150 C CA . SER A 1 279 ? 9.969 -20.641 -8.383 1 92.19 279 SER A CA 1
ATOM 2151 C C . SER A 1 279 ? 9.258 -20.094 -9.609 1 92.19 279 SER A C 1
ATOM 2153 O O . SER A 1 279 ? 8.102 -20.438 -9.867 1 92.19 279 SER A O 1
ATOM 2155 N N . ARG A 1 280 ? 9.914 -19.266 -10.312 1 89.94 280 ARG A N 1
ATOM 2156 C CA . ARG A 1 280 ? 9.344 -18.672 -11.523 1 89.94 280 ARG A CA 1
ATOM 2157 C C . ARG A 1 280 ? 9.242 -19.703 -12.641 1 89.94 280 ARG A C 1
ATOM 2159 O O . ARG A 1 280 ? 10.148 -20.516 -12.82 1 89.94 280 ARG A O 1
ATOM 2166 N N . VAL A 1 281 ? 8.172 -19.656 -13.305 1 92.88 281 VAL A N 1
ATOM 2167 C CA . VAL A 1 281 ? 7.938 -20.547 -14.438 1 92.88 281 VAL A CA 1
ATOM 2168 C C . VAL A 1 281 ? 7.84 -19.734 -15.727 1 92.88 281 VAL A C 1
ATOM 2170 O O . VAL A 1 281 ? 6.988 -18.844 -15.844 1 92.88 281 VAL A O 1
ATOM 2173 N N . PRO A 1 282 ? 8.656 -20.047 -16.625 1 91.81 282 PRO A N 1
ATOM 2174 C CA . PRO A 1 282 ? 8.539 -19.328 -17.891 1 91.81 282 PRO A CA 1
ATOM 2175 C C . PRO A 1 282 ? 7.215 -19.594 -18.609 1 91.81 282 PRO A C 1
ATOM 2177 O O . PRO A 1 282 ? 6.836 -20.766 -18.781 1 91.81 282 PRO A O 1
ATOM 2180 N N . LEU A 1 283 ? 6.613 -18.578 -19.031 1 92.31 283 LEU A N 1
ATOM 2181 C CA . LEU A 1 283 ? 5.32 -18.703 -19.688 1 92.31 283 LEU A CA 1
ATOM 2182 C C . LEU A 1 283 ? 5.496 -19.203 -21.125 1 92.31 283 LEU A C 1
ATOM 2184 O O . LEU A 1 283 ? 4.719 -20.047 -21.594 1 92.31 283 LEU A O 1
ATOM 2188 N N . PHE A 1 284 ? 6.539 -18.688 -21.703 1 90.31 284 PHE A N 1
ATOM 2189 C CA . PHE A 1 284 ? 6.754 -18.969 -23.109 1 90.31 284 PHE A CA 1
ATOM 2190 C C . PHE A 1 284 ? 8.094 -19.656 -23.328 1 90.31 284 PHE A C 1
ATOM 2192 O O . PHE A 1 284 ? 8.977 -19.594 -22.469 1 90.31 284 PHE A O 1
ATOM 2199 N N . GLU A 1 285 ? 8.219 -20.312 -24.453 1 87.5 285 GLU A N 1
ATOM 2200 C CA . GLU A 1 285 ? 9.438 -21.031 -24.797 1 87.5 285 GLU A CA 1
ATOM 2201 C C . GLU A 1 285 ? 10.617 -20.078 -24.953 1 87.5 285 GLU A C 1
ATOM 2203 O O . GLU A 1 285 ? 11.75 -20.422 -24.594 1 87.5 285 GLU A O 1
ATOM 2208 N N . SER A 1 286 ? 10.273 -18.969 -25.516 1 80.38 286 SER A N 1
ATOM 2209 C CA . SER A 1 286 ? 11.281 -17.922 -25.672 1 80.38 286 SER A CA 1
ATOM 2210 C C . SER A 1 286 ? 10.648 -16.547 -25.641 1 80.38 286 SER A C 1
ATOM 2212 O O . SER A 1 286 ? 9.43 -16.406 -25.766 1 80.38 286 SER A O 1
ATOM 2214 N N . SER A 1 287 ? 11.516 -15.594 -25.5 1 73.81 287 SER A N 1
ATOM 2215 C CA . SER A 1 287 ? 11.031 -14.227 -25.422 1 73.81 287 SER A CA 1
ATOM 2216 C C . SER A 1 287 ? 10.461 -13.75 -26.75 1 73.81 287 SER A C 1
ATOM 2218 O O . SER A 1 287 ? 9.719 -12.766 -26.797 1 73.81 287 SER A O 1
ATOM 2220 N N . VAL A 1 288 ? 10.734 -14.43 -27.781 1 71.62 288 VAL A N 1
ATOM 2221 C CA . VAL A 1 288 ? 10.297 -13.992 -29.109 1 71.62 288 VAL A CA 1
ATOM 2222 C C . VAL A 1 288 ? 9.227 -14.945 -29.641 1 71.62 288 VAL A C 1
ATOM 2224 O O . VAL A 1 288 ? 8.812 -14.836 -30.797 1 71.62 288 VAL A O 1
ATOM 2227 N N . SER A 1 289 ? 8.867 -15.836 -28.734 1 78.12 289 SER A N 1
ATOM 2228 C CA . SER A 1 289 ? 7.863 -16.812 -29.125 1 78.12 289 SER A CA 1
ATOM 2229 C C . SER A 1 289 ? 6.559 -16.609 -28.375 1 78.12 289 SER A C 1
ATOM 2231 O O . SER A 1 289 ? 6.559 -16.125 -27.25 1 78.12 289 SER A O 1
ATOM 2233 N N . CYS A 1 290 ? 5.473 -16.859 -29.047 1 85.88 290 CYS A N 1
ATOM 2234 C CA . CYS A 1 290 ? 4.164 -16.844 -28.422 1 85.88 290 CYS A CA 1
ATOM 2235 C C . CYS A 1 290 ? 3.717 -18.25 -28.031 1 85.88 290 CYS A C 1
ATOM 2237 O O . CYS A 1 290 ? 2.566 -18.453 -27.641 1 85.88 290 CYS A O 1
ATOM 2239 N N . LYS A 1 291 ? 4.641 -19.203 -28.203 1 89.94 291 LYS A N 1
ATOM 2240 C CA . LYS A 1 291 ? 4.355 -20.578 -27.812 1 89.94 291 LYS A CA 1
ATOM 2241 C C . LYS A 1 291 ? 4.574 -20.781 -26.312 1 89.94 291 LYS A C 1
ATOM 2243 O O . LYS A 1 291 ? 5.617 -20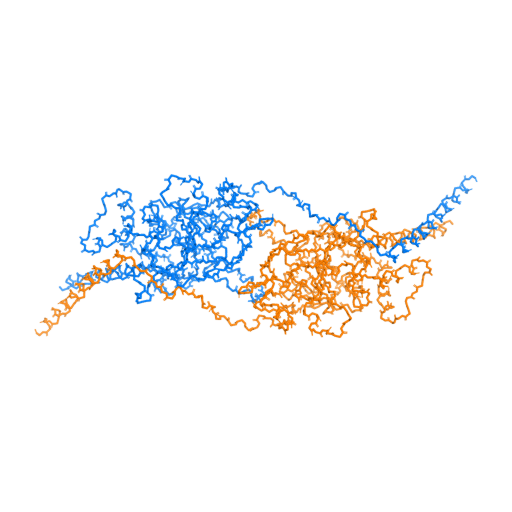.406 -25.781 1 89.94 291 LYS A O 1
ATOM 2248 N N . PHE A 1 292 ? 3.602 -21.344 -25.766 1 94.19 292 PHE A N 1
ATOM 2249 C CA . PHE A 1 292 ? 3.723 -21.609 -24.328 1 94.19 292 PHE A CA 1
ATOM 2250 C C . PHE A 1 292 ? 4.801 -22.656 -24.062 1 94.19 292 PHE A C 1
ATOM 2252 O O . PHE A 1 292 ? 4.961 -23.609 -24.828 1 94.19 292 PHE A O 1
ATOM 2259 N N . SER A 1 293 ? 5.547 -22.469 -22.984 1 93.44 293 SER A N 1
ATOM 2260 C CA . SER A 1 293 ? 6.527 -23.469 -22.594 1 93.44 293 SER A CA 1
ATOM 2261 C C . SER A 1 293 ? 5.844 -24.719 -22.062 1 93.44 293 SER A C 1
ATOM 2263 O O . SER A 1 293 ? 4.77 -24.641 -21.453 1 93.44 293 SER A O 1
ATOM 2265 N N . TYR A 1 294 ? 6.496 -25.891 -22.219 1 93.81 294 TYR A N 1
ATOM 2266 C CA . TYR A 1 294 ? 5.945 -27.141 -21.688 1 93.81 294 TYR A CA 1
ATOM 2267 C C . TYR A 1 294 ? 5.82 -27.078 -20.172 1 93.81 294 TYR A C 1
ATOM 2269 O O . TYR A 1 294 ? 4.887 -27.656 -19.609 1 93.81 294 TYR A O 1
ATOM 2277 N N . SER A 1 295 ? 6.77 -26.375 -19.531 1 93.62 295 SER A N 1
ATOM 2278 C CA . SER A 1 295 ? 6.727 -26.203 -18.078 1 93.62 295 SER A CA 1
ATOM 2279 C C . SER A 1 295 ? 5.457 -25.469 -17.656 1 93.62 295 SER A C 1
ATOM 2281 O O . SER A 1 295 ? 4.773 -25.906 -16.719 1 93.62 295 SER A O 1
ATOM 2283 N N . SER A 1 296 ? 5.164 -24.422 -18.344 1 96.06 296 SER A N 1
ATOM 2284 C CA . SER A 1 296 ? 3.965 -23.672 -18 1 96.06 296 SER A CA 1
ATOM 2285 C C . SER A 1 296 ? 2.701 -24.469 -18.312 1 96.06 296 SER A C 1
ATOM 2287 O O . SER A 1 296 ? 1.717 -24.391 -17.578 1 96.06 296 SER A O 1
ATOM 2289 N N . ILE A 1 297 ? 2.715 -25.188 -19.359 1 96.62 297 ILE A N 1
ATOM 2290 C CA . ILE A 1 297 ? 1.559 -25.984 -19.75 1 96.62 297 ILE A CA 1
ATOM 2291 C C . ILE A 1 297 ? 1.249 -27.016 -18.672 1 96.62 297 ILE A C 1
ATOM 2293 O O . ILE A 1 297 ? 0.12 -27.078 -18.188 1 96.62 297 ILE A O 1
ATOM 2297 N N . LEU A 1 298 ? 2.248 -27.766 -18.297 1 97.12 298 LEU A N 1
ATOM 2298 C CA . LEU A 1 298 ? 2.027 -28.844 -17.328 1 97.12 298 LEU A CA 1
ATOM 2299 C C . LEU A 1 298 ? 1.698 -28.266 -15.961 1 97.12 298 LEU A C 1
ATOM 2301 O O . LEU A 1 298 ? 0.81 -28.766 -15.266 1 97.12 298 LEU A O 1
ATOM 2305 N N . ALA A 1 299 ? 2.441 -27.25 -15.594 1 97.5 299 ALA A N 1
ATOM 2306 C CA . ALA A 1 299 ? 2.176 -26.625 -14.305 1 97.5 299 ALA A CA 1
ATOM 2307 C C . ALA A 1 299 ? 0.751 -26.094 -14.242 1 97.5 299 ALA A C 1
ATOM 2309 O O . ALA A 1 299 ? 0.027 -26.344 -13.273 1 97.5 299 ALA A O 1
ATOM 2310 N N . CYS A 1 300 ? 0.349 -25.359 -15.227 1 97.25 300 CYS A N 1
ATOM 2311 C CA . CYS A 1 300 ? -0.993 -24.797 -15.266 1 97.25 300 CYS A CA 1
ATOM 2312 C C . CYS A 1 300 ? -2.051 -25.891 -15.297 1 97.25 300 CYS A C 1
ATOM 2314 O O . CYS A 1 300 ? -3.088 -25.781 -14.641 1 97.25 300 CYS A O 1
ATOM 2316 N N . TRP A 1 301 ? -1.81 -26.891 -16.078 1 97.5 301 TRP A N 1
ATOM 2317 C CA . TRP A 1 301 ? -2.75 -28.016 -16.141 1 97.5 301 TRP A CA 1
ATOM 2318 C C . TRP A 1 301 ? -2.984 -28.609 -14.75 1 97.5 301 TRP A C 1
ATOM 2320 O O . TRP A 1 301 ? -4.129 -28.844 -14.359 1 97.5 301 TRP A O 1
ATOM 2330 N N . LEU A 1 302 ? -1.899 -28.812 -14.023 1 97.5 302 LEU A N 1
ATOM 2331 C CA . LEU A 1 302 ? -2.01 -29.344 -12.672 1 97.5 302 LEU A CA 1
ATOM 2332 C C . LEU A 1 302 ? -2.789 -28.391 -11.773 1 97.5 302 LEU A C 1
ATOM 2334 O O . LEU A 1 302 ? -3.695 -28.812 -11.047 1 97.5 302 LEU A O 1
ATOM 2338 N N . VAL A 1 303 ? -2.504 -27.156 -11.867 1 97.44 303 VAL A N 1
ATOM 2339 C CA . VAL A 1 303 ? -3.014 -26.156 -10.93 1 97.44 303 VAL A CA 1
ATOM 2340 C C . VAL A 1 303 ? -4.48 -25.859 -11.234 1 97.44 303 VAL A C 1
ATOM 2342 O O . VAL A 1 303 ? -5.305 -25.766 -10.32 1 97.44 303 VAL A O 1
ATOM 2345 N N . VAL A 1 304 ? -4.859 -25.672 -12.484 1 96.25 304 VAL A N 1
ATOM 2346 C CA . VAL A 1 304 ? -6.242 -25.344 -12.82 1 96.25 304 VAL A CA 1
ATOM 2347 C C . VAL A 1 304 ? -7.156 -26.516 -12.461 1 96.25 304 VAL A C 1
ATOM 2349 O O . VAL A 1 304 ? -8.359 -26.344 -12.281 1 96.25 304 VAL A O 1
ATOM 2352 N N . ASN A 1 305 ? -6.609 -27.688 -12.391 1 96 305 ASN A N 1
ATOM 2353 C CA . ASN A 1 305 ? -7.352 -28.891 -12.008 1 96 305 ASN A CA 1
ATOM 2354 C C . ASN A 1 305 ? -6.922 -29.391 -10.633 1 96 305 ASN A C 1
ATOM 2356 O O . ASN A 1 305 ? -6.895 -30.609 -10.398 1 96 305 ASN A O 1
ATOM 2360 N N . TYR A 1 306 ? -6.559 -28.516 -9.734 1 95.69 306 TYR A N 1
ATOM 2361 C CA . TYR A 1 306 ? -5.93 -28.906 -8.469 1 95.69 306 TYR A CA 1
ATOM 2362 C C . TYR A 1 306 ? -6.879 -29.734 -7.617 1 95.69 306 TYR A C 1
ATOM 2364 O O . TYR A 1 306 ? -6.441 -30.562 -6.824 1 95.69 306 TYR A O 1
ATOM 2372 N N . LYS A 1 307 ? -8.133 -29.609 -7.762 1 93.06 307 LYS A N 1
ATOM 2373 C CA . LYS A 1 307 ? -9.109 -30.391 -7 1 93.06 307 LYS A CA 1
ATOM 2374 C C . LYS A 1 307 ? -8.969 -31.875 -7.285 1 93.06 307 LYS A C 1
ATOM 2376 O O . LYS A 1 307 ? -9.273 -32.719 -6.426 1 93.06 307 LYS A O 1
ATOM 2381 N N . ILE A 1 308 ? -8.523 -32.125 -8.469 1 93.25 308 ILE A N 1
ATOM 2382 C CA . ILE A 1 308 ? -8.406 -33.5 -8.922 1 93.25 308 ILE A CA 1
ATOM 2383 C C . ILE A 1 308 ? -7.004 -34.031 -8.609 1 93.25 308 ILE A C 1
ATOM 2385 O O . ILE A 1 308 ? -6.844 -35.156 -8.164 1 93.25 308 ILE A O 1
ATOM 2389 N N . PHE A 1 309 ? -6.031 -33.156 -8.789 1 95.06 309 PHE A N 1
ATOM 2390 C CA . PHE A 1 309 ? -4.668 -33.656 -8.859 1 95.06 309 PHE A CA 1
ATOM 2391 C C . PHE A 1 309 ? -3.9 -33.344 -7.586 1 95.06 309 PHE A C 1
ATOM 2393 O O . PHE A 1 309 ? -2.852 -33.938 -7.32 1 95.06 309 PHE A O 1
ATOM 2400 N N . CYS A 1 310 ? -4.316 -32.312 -6.844 1 94.19 310 CYS A N 1
ATOM 2401 C CA . CYS A 1 310 ? -3.594 -31.938 -5.637 1 94.19 310 CYS A CA 1
ATOM 2402 C C . CYS A 1 310 ? -3.762 -32.969 -4.539 1 94.19 310 CYS A C 1
ATOM 2404 O O . CYS A 1 310 ? -4.875 -33.438 -4.27 1 94.19 310 CYS A O 1
ATOM 2406 N N . SER A 1 311 ? -2.686 -33.375 -3.893 1 92.12 311 SER A N 1
ATOM 2407 C CA . SER A 1 311 ? -2.695 -34.406 -2.861 1 92.12 311 SER A CA 1
ATOM 2408 C C . SER A 1 311 ? -2.525 -33.781 -1.472 1 92.12 311 SER A C 1
ATOM 2410 O O . SER A 1 311 ? -2.383 -34.531 -0.485 1 92.12 311 SER A O 1
ATOM 2412 N N . GLY A 1 312 ? -2.527 -32.5 -1.385 1 91.5 312 GLY A N 1
ATOM 2413 C CA . GLY A 1 312 ? -2.301 -31.844 -0.104 1 91.5 312 GLY A CA 1
ATOM 2414 C C . GLY A 1 312 ? -0.832 -31.703 0.243 1 91.5 312 GLY A C 1
ATOM 2415 O O . GLY A 1 312 ? 0.037 -32 -0.572 1 91.5 312 GLY A O 1
ATOM 2416 N N . LEU A 1 313 ? -0.635 -31.172 1.372 1 92.12 313 LEU A N 1
ATOM 2417 C CA . LEU A 1 313 ? 0.722 -30.922 1.845 1 92.12 313 LEU A CA 1
ATOM 2418 C C . LEU A 1 313 ? 1.384 -32.219 2.32 1 92.12 313 LEU A C 1
ATOM 2420 O O . LEU A 1 313 ? 0.75 -33.031 2.992 1 92.12 313 LEU A O 1
ATOM 2424 N N . VAL A 1 314 ? 2.611 -32.312 1.916 1 88.31 314 VAL A N 1
ATOM 2425 C CA . VAL A 1 314 ? 3.406 -33.406 2.479 1 88.31 314 VAL A CA 1
ATOM 2426 C C . VAL A 1 314 ? 3.586 -33.188 3.98 1 88.31 314 VAL A C 1
ATOM 2428 O O . VAL A 1 314 ? 3.768 -32.062 4.434 1 88.31 314 VAL A O 1
ATOM 2431 N N . GLU A 1 315 ? 3.592 -34.219 4.734 1 89.56 315 GLU A N 1
ATOM 2432 C CA . GLU A 1 315 ? 3.574 -34.156 6.195 1 89.56 315 GLU A CA 1
ATOM 2433 C C . GLU A 1 315 ? 4.77 -33.375 6.73 1 89.56 315 GLU A C 1
ATOM 2435 O O . GLU A 1 315 ? 4.633 -32.625 7.684 1 89.56 315 GLU A O 1
ATOM 2440 N N . GLU A 1 316 ? 5.883 -33.531 6.137 1 89.5 316 GLU A N 1
ATOM 2441 C CA . GLU A 1 316 ? 7.129 -32.969 6.617 1 89.5 316 GLU A CA 1
ATOM 2442 C C . GLU A 1 316 ? 7.074 -31.438 6.57 1 89.5 316 GLU A C 1
ATOM 2444 O O . GLU A 1 316 ? 7.777 -30.75 7.324 1 89.5 316 GLU A O 1
ATOM 2449 N N . PHE A 1 317 ? 6.203 -30.938 5.793 1 92.88 317 PHE A N 1
ATOM 2450 C CA . PHE A 1 317 ? 6.215 -29.484 5.586 1 92.88 317 PHE A CA 1
ATOM 2451 C C . PHE A 1 317 ? 5.086 -28.828 6.359 1 92.88 317 PHE A C 1
ATOM 2453 O O . PHE A 1 317 ? 4.969 -27.594 6.363 1 92.88 317 PHE A O 1
ATOM 2460 N N . LYS A 1 318 ? 4.285 -29.594 7.051 1 93.56 318 LYS A N 1
ATOM 2461 C CA . LYS A 1 318 ? 3.221 -29.047 7.887 1 93.56 318 LYS A CA 1
ATOM 2462 C C . LYS A 1 318 ? 3.797 -28.25 9.047 1 93.56 318 LYS A C 1
ATOM 2464 O O . LYS A 1 318 ? 3.098 -27.422 9.648 1 93.56 318 LYS A O 1
ATOM 2469 N N . ILE A 1 319 ? 5.016 -28.469 9.328 1 94.12 319 ILE A N 1
ATOM 2470 C CA . ILE A 1 319 ? 5.656 -27.781 10.445 1 94.12 319 ILE A CA 1
ATOM 2471 C C . ILE A 1 319 ? 6.105 -26.391 10.016 1 94.12 319 ILE A C 1
ATOM 2473 O O . ILE A 1 319 ? 6.398 -25.531 10.859 1 94.12 319 ILE A O 1
ATOM 2477 N N . CYS A 1 320 ? 6.285 -26.141 8.719 1 95.5 320 CYS A N 1
ATOM 2478 C CA . CYS A 1 320 ? 6.73 -24.859 8.211 1 95.5 320 CYS A CA 1
ATOM 2479 C C . CYS A 1 320 ? 5.602 -23.828 8.25 1 95.5 320 CYS A C 1
ATOM 2481 O O . CYS A 1 320 ? 5.141 -23.359 7.211 1 95.5 320 CYS A O 1
ATOM 2483 N N . LYS A 1 321 ? 5.285 -23.391 9.445 1 97.56 321 LYS A N 1
ATOM 2484 C CA . LYS A 1 321 ? 4.16 -22.484 9.656 1 97.56 321 LYS A CA 1
ATOM 2485 C C . LYS A 1 321 ? 4.445 -21.094 9.078 1 97.56 321 LYS A C 1
ATOM 2487 O O . LYS A 1 321 ? 5.523 -20.547 9.289 1 97.56 321 LYS A O 1
ATOM 2492 N N . SER A 1 322 ? 3.494 -20.547 8.414 1 98.12 322 SER A N 1
ATOM 2493 C CA . SER A 1 322 ? 3.66 -19.219 7.824 1 98.12 322 SER A CA 1
ATOM 2494 C C . SER A 1 322 ? 3.516 -18.125 8.875 1 98.12 322 SER A C 1
ATOM 2496 O O . SER A 1 322 ? 3.922 -16.984 8.656 1 98.12 322 SER A O 1
ATOM 2498 N N . ASN A 1 323 ? 2.844 -18.406 10.039 1 97.88 323 ASN A N 1
ATOM 2499 C CA . ASN A 1 323 ? 2.58 -17.5 11.133 1 97.88 323 ASN A CA 1
ATOM 2500 C C . ASN A 1 323 ? 1.457 -16.516 10.797 1 97.88 323 ASN A C 1
ATOM 2502 O O . ASN A 1 323 ? 1.382 -15.43 11.367 1 97.88 323 ASN A O 1
ATOM 2506 N N . PHE A 1 324 ? 0.657 -16.812 9.82 1 98.5 324 PHE A N 1
ATOM 2507 C CA . PHE A 1 324 ? -0.448 -15.914 9.492 1 98.5 324 PHE A CA 1
ATOM 2508 C C . PHE A 1 324 ? -1.445 -15.836 10.641 1 98.5 324 PHE A C 1
ATOM 2510 O O . PHE A 1 324 ? -1.959 -14.758 10.945 1 98.5 324 PHE A O 1
ATOM 2517 N N . PHE A 1 325 ? -1.685 -17 11.227 1 97.31 325 PHE A N 1
ATOM 2518 C CA . PHE A 1 325 ? -2.627 -17.016 12.336 1 97.31 325 PHE A CA 1
ATOM 2519 C C . PHE A 1 325 ? -2.191 -16.062 13.438 1 97.31 325 PHE A C 1
ATOM 2521 O O . PHE A 1 325 ? -3.027 -15.414 14.07 1 97.31 325 PHE A O 1
ATOM 2528 N N . LEU A 1 326 ? -0.944 -16.031 13.633 1 96.25 326 LEU A N 1
ATOM 2529 C CA . LEU A 1 326 ? -0.385 -15.141 14.648 1 96.25 326 LEU A CA 1
ATOM 2530 C C . LEU A 1 326 ? -0.565 -13.68 14.258 1 96.25 326 LEU A C 1
ATOM 2532 O O . LEU A 1 326 ? -0.909 -12.844 15.094 1 96.25 326 LEU A O 1
ATOM 2536 N N . HIS A 1 327 ? -0.326 -13.367 13.023 1 95.44 327 HIS A N 1
ATOM 2537 C CA . HIS A 1 327 ? -0.375 -11.992 12.539 1 95.44 327 HIS A CA 1
ATOM 2538 C C . HIS A 1 327 ? -1.813 -11.516 12.383 1 95.44 327 HIS A C 1
ATOM 2540 O O . HIS A 1 327 ? -2.094 -10.32 12.508 1 95.44 327 HIS A O 1
ATOM 2546 N N . ALA A 1 328 ? -2.678 -12.422 12.062 1 95.5 328 ALA A N 1
ATOM 2547 C CA . ALA A 1 328 ? -4.09 -12.062 11.93 1 95.5 328 ALA A CA 1
ATOM 2548 C C . ALA A 1 328 ? -4.719 -11.789 13.289 1 95.5 328 ALA A C 1
ATOM 2550 O O . ALA A 1 328 ? -5.73 -11.094 13.383 1 95.5 328 ALA A O 1
ATOM 2551 N N . ARG A 1 329 ? -4.195 -12.305 14.359 1 91.38 329 ARG A N 1
ATOM 2552 C CA . ARG A 1 329 ? -4.605 -12.062 15.742 1 91.38 329 ARG A CA 1
ATOM 2553 C C . ARG A 1 329 ? -6.102 -12.312 15.922 1 91.38 329 ARG A C 1
ATOM 2555 O O . ARG A 1 329 ? -6.602 -13.383 15.57 1 91.38 329 ARG A O 1
ATOM 2562 N N . GLU A 1 330 ? -6.812 -11.219 16.438 1 90.94 330 GLU A N 1
ATOM 2563 C CA . GLU A 1 330 ? -8.234 -11.352 16.734 1 90.94 330 GLU A CA 1
ATOM 2564 C C . GLU A 1 330 ? -9.055 -11.406 15.445 1 90.94 330 GLU A C 1
ATOM 2566 O O . GLU A 1 330 ? -10.172 -11.93 15.438 1 90.94 330 GLU A O 1
ATOM 2571 N N . LYS A 1 331 ? -8.508 -11.102 14.375 1 95.5 331 LYS A N 1
ATOM 2572 C CA . LYS A 1 331 ? -9.25 -11.039 13.125 1 95.5 331 LYS A CA 1
ATOM 2573 C C . LYS A 1 331 ? -9.25 -12.391 12.414 1 95.5 331 LYS A C 1
ATOM 2575 O O . LYS A 1 331 ? -9.898 -12.555 11.383 1 95.5 331 LYS A O 1
ATOM 2580 N N . ILE A 1 332 ? -8.57 -13.406 12.945 1 97.44 332 ILE A N 1
ATOM 2581 C CA . ILE A 1 332 ? -8.477 -14.727 12.328 1 97.44 332 ILE A CA 1
ATOM 2582 C C . ILE A 1 332 ? -9.867 -15.312 12.141 1 97.44 332 ILE A C 1
ATOM 2584 O O . ILE A 1 332 ? -10.125 -16.031 11.172 1 97.44 332 ILE A O 1
ATOM 2588 N N . ASN A 1 333 ? -10.781 -14.938 13 1 96.69 333 ASN A N 1
ATOM 2589 C CA . ASN A 1 333 ? -12.133 -15.477 12.914 1 96.69 333 ASN A CA 1
ATOM 2590 C C . ASN A 1 333 ? -12.891 -14.906 11.719 1 96.69 333 ASN A C 1
ATOM 2592 O O . ASN A 1 333 ? -13.727 -15.586 11.125 1 96.69 333 ASN A O 1
ATOM 2596 N N . ILE A 1 334 ? -12.562 -13.695 11.367 1 97 334 ILE A N 1
ATOM 2597 C CA . ILE A 1 334 ? -13.164 -13.109 10.172 1 97 334 ILE A CA 1
ATOM 2598 C C . ILE A 1 334 ? -12.68 -13.852 8.93 1 97 334 ILE A C 1
ATOM 2600 O O . ILE A 1 334 ? -13.477 -14.188 8.055 1 97 334 ILE A O 1
ATOM 2604 N N . TYR A 1 335 ? -11.398 -14.148 8.875 1 97.81 335 TYR A N 1
ATOM 2605 C CA . TYR A 1 335 ? -10.844 -14.898 7.758 1 97.81 335 TYR A CA 1
ATOM 2606 C C . TYR A 1 335 ? -11.484 -16.281 7.656 1 97.81 335 TYR A C 1
ATOM 2608 O O . TYR A 1 335 ? -11.703 -16.797 6.555 1 97.81 335 TYR A O 1
ATOM 2616 N N . LYS A 1 336 ? -11.867 -16.859 8.734 1 97.38 336 LYS A N 1
ATOM 2617 C CA . LYS A 1 336 ? -12.383 -18.219 8.758 1 97.38 336 LYS A CA 1
ATOM 2618 C C . LYS A 1 336 ? -13.867 -18.25 8.406 1 97.38 336 LYS A C 1
ATOM 2620 O O . LYS A 1 336 ? -14.32 -19.125 7.664 1 97.38 336 LYS A O 1
ATOM 2625 N N . ASP A 1 337 ? -14.547 -17.188 8.875 1 96.12 337 ASP A N 1
ATOM 2626 C CA . ASP A 1 337 ? -15.984 -17.422 8.93 1 96.12 337 ASP A CA 1
ATOM 2627 C C . ASP A 1 337 ? -16.75 -16.312 8.203 1 96.12 337 ASP A C 1
ATOM 2629 O O . ASP A 1 337 ? -17.938 -16.484 7.887 1 96.12 337 ASP A O 1
ATOM 2633 N N . GLU A 1 338 ? -16.094 -15.219 7.91 1 96.44 338 GLU A N 1
ATOM 2634 C CA . GLU A 1 338 ? -16.922 -14.078 7.516 1 96.44 338 GLU A CA 1
ATOM 2635 C C . GLU A 1 338 ? -16.5 -13.547 6.148 1 96.44 338 GLU A C 1
ATOM 2637 O O . GLU A 1 338 ? -16.953 -12.477 5.734 1 96.44 338 GLU A O 1
ATOM 2642 N N . LEU A 1 339 ? -15.672 -14.258 5.453 1 96.69 339 LEU A N 1
ATOM 2643 C CA . LEU A 1 339 ? -15.273 -13.812 4.121 1 96.69 339 LEU A CA 1
ATOM 2644 C C . LEU A 1 339 ? -16.422 -13.953 3.135 1 96.69 339 LEU A C 1
ATOM 2646 O O . LEU A 1 339 ? -17.266 -14.852 3.27 1 96.69 339 LEU A O 1
ATOM 2650 N N . LYS A 1 340 ? -16.422 -13.078 2.176 1 94.06 340 LYS A N 1
ATOM 2651 C CA . LYS A 1 340 ? -17.453 -13.086 1.142 1 94.06 340 LYS A CA 1
ATOM 2652 C C . LYS A 1 340 ? -16.844 -13.297 -0.242 1 94.06 340 LYS A C 1
ATOM 2654 O O . LYS A 1 340 ? -15.703 -12.906 -0.484 1 94.06 340 LYS A O 1
ATOM 2659 N N . PHE A 1 341 ? -17.688 -13.93 -1.036 1 94.06 341 PHE A N 1
ATOM 2660 C CA . PHE A 1 341 ? -17.422 -14.047 -2.465 1 94.06 341 PHE A CA 1
ATOM 2661 C C . PHE A 1 341 ? -18.328 -13.125 -3.266 1 94.06 341 PHE A C 1
ATOM 2663 O O . PHE A 1 341 ? -19.547 -13.266 -3.236 1 94.06 341 PHE A O 1
ATOM 2670 N N . GLN A 1 342 ? -17.75 -12.07 -3.898 1 88.44 342 GLN A N 1
ATOM 2671 C CA . GLN A 1 342 ? -18.484 -11.055 -4.648 1 88.44 342 GLN A CA 1
ATOM 2672 C C . GLN A 1 342 ? -19.266 -10.133 -3.715 1 88.44 342 GLN A C 1
ATOM 2674 O O . GLN A 1 342 ? -19.531 -10.484 -2.561 1 88.44 342 GLN A O 1
ATOM 2679 N N . ASN A 1 343 ? -19.531 -8.93 -4.141 1 85.25 343 ASN A N 1
ATOM 2680 C CA . ASN A 1 343 ? -20.297 -7.91 -3.428 1 85.25 343 ASN A CA 1
ATOM 2681 C C . ASN A 1 343 ? -19.641 -7.547 -2.1 1 85.25 343 ASN A C 1
ATOM 2683 O O . ASN A 1 343 ? -20.312 -7.402 -1.084 1 85.25 343 ASN A O 1
ATOM 2687 N N . VAL A 1 344 ? -18.391 -7.598 -2.049 1 85.19 344 VAL A N 1
ATOM 2688 C CA . VAL A 1 344 ? -17.656 -7.27 -0.832 1 85.19 344 VAL A CA 1
ATOM 2689 C C . VAL A 1 344 ? -17.844 -5.793 -0.495 1 85.19 344 VAL A C 1
ATOM 2691 O O . VAL A 1 344 ? -17.984 -5.43 0.675 1 85.19 344 VAL A O 1
ATOM 2694 N N . ASN A 1 345 ? -17.734 -4.676 -1.396 1 67.25 345 ASN A N 1
ATOM 2695 C CA . ASN A 1 345 ? -17.828 -3.242 -1.149 1 67.25 345 ASN A CA 1
ATOM 2696 C C . ASN A 1 345 ? -19.281 -2.811 -0.928 1 67.25 345 ASN A C 1
ATOM 2698 O O . ASN A 1 345 ? -19.547 -1.637 -0.666 1 67.25 345 ASN A O 1
ATOM 2702 N N . SER A 1 346 ? -20.266 -3.592 -1.275 1 55.38 346 SER A N 1
ATOM 2703 C CA . SER A 1 346 ? -21.625 -3.088 -1.293 1 55.38 346 SER A CA 1
ATOM 2704 C C . SER A 1 346 ? -22 -2.449 0.041 1 55.38 346 SER A C 1
ATOM 2706 O O . SER A 1 346 ? -22.922 -1.626 0.108 1 55.38 346 SER A O 1
ATOM 2708 N N . PHE A 1 347 ? -21.391 -2.754 1.077 1 44.59 347 PHE A N 1
ATOM 2709 C CA . PHE A 1 347 ? -21.906 -2.145 2.297 1 44.59 347 PHE A CA 1
ATOM 2710 C C . PHE A 1 347 ? -20.922 -1.111 2.84 1 44.59 347 PHE A C 1
ATOM 2712 O O . PHE A 1 347 ? -20.203 -1.375 3.811 1 44.59 347 PHE A O 1
ATOM 2719 N N . GLN A 1 348 ? -20.297 -0.502 2.055 1 46.91 348 GLN A N 1
ATOM 2720 C CA . GLN A 1 348 ? -19.312 0.355 2.711 1 46.91 348 GLN A CA 1
ATOM 2721 C C . GLN A 1 348 ? -19.984 1.548 3.383 1 46.91 348 GLN A C 1
ATOM 2723 O O . GLN A 1 348 ? -20.688 2.322 2.727 1 46.91 348 GLN A O 1
ATOM 2728 N N . SER A 1 349 ? -20.391 1.305 4.496 1 41.5 349 SER A N 1
ATOM 2729 C CA . SER A 1 349 ? -20.859 2.48 5.227 1 41.5 349 SER A CA 1
ATOM 2730 C C . SER A 1 349 ? -19.828 3.611 5.16 1 41.5 349 SER A C 1
ATOM 2732 O O . SER A 1 349 ? -18.656 3.406 5.438 1 41.5 349 SER A O 1
ATOM 2734 N N . ASN A 1 350 ? -19.969 4.418 4.242 1 41.16 350 ASN A N 1
ATOM 2735 C CA . ASN A 1 350 ? -19.297 5.711 4.152 1 41.16 350 ASN A CA 1
ATOM 2736 C C . ASN A 1 350 ? -19.062 6.316 5.531 1 41.16 350 ASN A C 1
ATOM 2738 O O . ASN A 1 350 ? -18.812 7.52 5.652 1 41.16 350 ASN A O 1
ATOM 2742 N N . GLU A 1 351 ? -19.484 5.578 6.602 1 44.06 351 GLU A N 1
ATOM 2743 C CA . GLU A 1 351 ? -19.359 6.363 7.824 1 44.06 351 GLU A CA 1
ATOM 2744 C C . GLU A 1 351 ? -17.891 6.578 8.188 1 44.06 351 GLU A C 1
ATOM 2746 O O . GLU A 1 351 ? -17.109 5.621 8.258 1 44.06 351 GLU A O 1
ATOM 2751 N N . PRO A 1 352 ? -17.516 7.68 7.977 1 48.44 352 PRO A N 1
ATOM 2752 C CA . PRO A 1 352 ? -16.156 8.008 8.414 1 48.44 352 PRO A CA 1
ATOM 2753 C C . PRO A 1 352 ? -15.82 7.41 9.781 1 48.44 352 PRO A C 1
ATOM 2755 O O . PRO A 1 352 ? -16.609 7.523 10.719 1 48.44 352 PRO A O 1
ATOM 2758 N N . LYS A 1 353 ? -15.117 6.367 9.867 1 53.31 353 LYS A N 1
ATOM 2759 C CA . LYS A 1 353 ? -14.727 5.859 11.18 1 53.31 353 LYS A CA 1
ATOM 2760 C C . LYS A 1 353 ? -14.305 6.992 12.109 1 53.31 353 LYS A C 1
ATOM 2762 O O . LYS A 1 353 ? -13.461 7.816 11.742 1 53.31 353 LYS A O 1
ATOM 2767 N N . LEU A 1 354 ? -15.047 7.184 13.078 1 58.31 354 LEU A N 1
ATOM 2768 C CA . LEU A 1 354 ? -14.742 8.188 14.094 1 58.31 354 LEU A CA 1
ATOM 2769 C C . LEU A 1 354 ? -13.367 7.938 14.711 1 58.31 354 LEU A C 1
ATOM 2771 O O . LEU A 1 354 ? -13.117 6.867 15.266 1 58.31 354 LEU A O 1
ATOM 2775 N N . VAL A 1 355 ? -12.438 8.617 14.25 1 68.19 355 VAL A N 1
ATOM 2776 C CA . VAL A 1 355 ? -11.109 8.523 14.844 1 68.19 355 VAL A CA 1
ATOM 2777 C C . VAL A 1 355 ? -11.156 8.984 16.297 1 68.19 355 VAL A C 1
ATOM 2779 O O . VAL A 1 355 ? -11.719 10.047 16.594 1 68.19 355 VAL A O 1
ATOM 2782 N N . LYS A 1 356 ? -10.867 8.078 17.25 1 69.06 356 LYS A N 1
ATOM 2783 C CA . LYS A 1 356 ? -10.773 8.461 18.656 1 69.06 356 LYS A CA 1
ATOM 2784 C C . LYS A 1 356 ? -9.773 9.602 18.844 1 69.06 356 LYS A C 1
ATOM 2786 O O . LYS A 1 356 ? -8.633 9.516 18.375 1 69.06 356 LYS A O 1
ATOM 2791 N N . VAL A 1 357 ? -10.336 10.641 19.281 1 72.25 357 VAL A N 1
ATOM 2792 C CA . VAL A 1 357 ? -9.477 11.773 19.625 1 72.25 357 VAL A CA 1
ATOM 2793 C C . VAL A 1 357 ? -9.203 11.781 21.125 1 72.25 357 VAL A C 1
ATOM 2795 O O . VAL A 1 357 ? -9.875 11.07 21.891 1 72.25 357 VAL A O 1
ATOM 2798 N N . ALA A 1 358 ? -8.164 12.406 21.531 1 75.88 358 ALA A N 1
ATOM 2799 C CA . ALA A 1 358 ? -7.844 12.508 22.953 1 75.88 358 ALA A CA 1
ATOM 2800 C C . ALA A 1 358 ? -9.062 12.961 23.75 1 75.88 358 ALA A C 1
ATOM 2802 O O . ALA A 1 358 ? -9.727 13.93 23.391 1 75.88 358 ALA A O 1
ATOM 2803 N N . SER A 1 359 ? -9.477 12.133 24.766 1 78.06 359 SER A N 1
ATOM 2804 C CA . SER A 1 359 ? -10.648 12.43 25.578 1 78.06 359 SER A CA 1
ATOM 2805 C C . SER A 1 359 ? -10.352 13.539 26.578 1 78.06 359 SER A C 1
ATOM 2807 O O . SER A 1 359 ? -11.266 14.227 27.047 1 78.06 359 SER A O 1
ATOM 2809 N N . LYS A 1 360 ? -9.117 13.672 26.984 1 85.94 360 LYS A N 1
ATOM 2810 C CA . LYS A 1 360 ? -8.68 14.703 27.922 1 85.94 360 LYS A CA 1
ATOM 2811 C C . LYS A 1 360 ? -7.594 15.578 27.297 1 85.94 360 LYS A C 1
ATOM 2813 O O . LYS A 1 360 ? -6.559 15.078 26.859 1 85.94 360 LYS A O 1
ATOM 2818 N N . VAL A 1 361 ? -7.941 16.812 27.234 1 88.06 361 VAL A N 1
ATOM 2819 C CA . VAL A 1 361 ? -6.969 17.75 26.656 1 88.06 361 VAL A CA 1
ATOM 2820 C C . VAL A 1 361 ? -6.359 18.594 27.781 1 88.06 361 VAL A C 1
ATOM 2822 O O . VAL A 1 361 ? -7.082 19.25 28.531 1 88.06 361 VAL A O 1
ATOM 2825 N N . LYS A 1 362 ? -5.102 18.469 27.922 1 83.12 362 LYS A N 1
ATOM 2826 C CA . LYS A 1 362 ? -4.367 19.297 28.891 1 83.12 362 LYS A CA 1
ATOM 2827 C C . LYS A 1 362 ? -3.898 20.594 28.25 1 83.12 362 LYS A C 1
ATOM 2829 O O . LYS A 1 362 ? -3.572 20.641 27.062 1 83.12 362 LYS A O 1
ATOM 2834 N N . THR A 1 363 ? -4.008 21.641 29.078 1 88.81 363 THR A N 1
ATOM 2835 C CA . THR A 1 363 ? -3.59 22.953 28.609 1 88.81 363 THR A CA 1
ATOM 2836 C C . THR A 1 363 ? -2.549 23.562 29.547 1 88.81 363 THR A C 1
ATOM 2838 O O . THR A 1 363 ? -2.666 23.453 30.766 1 88.81 363 THR A O 1
ATOM 2841 N N . SER A 1 364 ? -1.554 24.141 29.031 1 87.94 364 SER A N 1
ATOM 2842 C CA . SER A 1 364 ? -0.494 24.766 29.812 1 87.94 364 SER A CA 1
ATOM 2843 C C . SER A 1 364 ? -0.988 26.047 30.484 1 87.94 364 SER A C 1
ATOM 2845 O O . SER A 1 364 ? -2.016 26.609 30.094 1 87.94 364 SER A O 1
ATOM 2847 N N . PRO A 1 365 ? -0.238 26.531 31.469 1 86.75 365 PRO A N 1
ATOM 2848 C CA . PRO A 1 365 ? -0.614 27.781 32.125 1 86.75 365 PRO A CA 1
ATOM 2849 C C . PRO A 1 365 ? -0.687 28.953 31.172 1 86.75 365 PRO A C 1
ATOM 2851 O O . PRO A 1 365 ? -1.579 29.797 31.297 1 86.75 365 PRO A O 1
ATOM 2854 N N . LEU A 1 366 ? 0.17 28.984 30.266 1 89.19 366 LEU A N 1
ATOM 2855 C CA . LEU A 1 366 ? 0.157 30.078 29.297 1 89.19 366 LEU A CA 1
ATOM 2856 C C . LEU A 1 366 ? -1.144 30.078 28.5 1 89.19 366 LEU A C 1
ATOM 2858 O O . LEU A 1 366 ? -1.678 31.156 28.188 1 89.19 366 LEU A O 1
ATOM 2862 N N . MET A 1 367 ? -1.631 29 28.141 1 89.19 367 MET A N 1
ATOM 2863 C CA . MET A 1 367 ? -2.881 28.906 27.391 1 89.19 367 MET A CA 1
ATOM 2864 C C . MET A 1 367 ? -4.051 29.438 28.219 1 89.19 367 MET A C 1
ATOM 2866 O O . MET A 1 367 ? -4.926 30.125 27.688 1 89.19 367 MET A O 1
ATOM 2870 N N . HIS A 1 368 ? -4.016 29.125 29.469 1 88.56 368 HIS A N 1
ATOM 2871 C CA . HIS A 1 368 ? -5.055 29.641 30.359 1 88.56 368 HIS A CA 1
ATOM 2872 C C . HIS A 1 368 ? -4.988 31.156 30.469 1 88.56 368 HIS A C 1
ATOM 2874 O O . HIS A 1 368 ? -6.02 31.844 30.453 1 88.56 368 HIS A O 1
ATOM 2880 N N . GLU A 1 369 ? -3.799 31.641 30.641 1 91.19 369 GLU A N 1
ATOM 2881 C CA . GLU A 1 369 ? -3.613 33.094 30.688 1 91.19 369 GLU A CA 1
ATOM 2882 C C . GLU A 1 369 ? -4.094 33.75 29.406 1 91.19 369 GLU A C 1
ATOM 2884 O O . GLU A 1 369 ? -4.73 34.812 29.438 1 91.19 369 GLU A O 1
ATOM 2889 N N . THR A 1 370 ? -3.766 33.156 28.344 1 90 370 THR A N 1
ATOM 2890 C CA . THR A 1 370 ? -4.16 33.688 27.047 1 90 370 THR A CA 1
ATOM 2891 C C . THR A 1 370 ? -5.676 33.688 26.891 1 90 370 THR A C 1
ATOM 2893 O O . THR A 1 370 ? -6.258 34.656 26.391 1 90 370 THR A O 1
ATOM 2896 N N . GLU A 1 371 ? -6.246 32.594 27.312 1 89.19 371 GLU A N 1
ATOM 2897 C CA . GLU A 1 371 ? -7.703 32.5 27.281 1 89.19 371 GLU A CA 1
ATOM 2898 C C . GLU A 1 371 ? -8.344 33.688 28.016 1 89.19 371 GLU A C 1
ATOM 2900 O O . GLU A 1 371 ? -9.219 34.375 27.484 1 89.19 371 GLU A O 1
ATOM 2905 N N . LYS A 1 372 ? -7.879 33.906 29.141 1 90.19 372 LYS A N 1
ATOM 2906 C CA . LYS A 1 372 ? -8.414 35 29.953 1 90.19 372 LYS A CA 1
ATOM 2907 C C . LYS A 1 372 ? -8.258 36.344 29.25 1 90.19 372 LYS A C 1
ATOM 2909 O O . LYS A 1 372 ? -9.203 37.125 29.172 1 90.19 372 LYS A O 1
ATOM 2914 N N . THR A 1 373 ? -7.086 36.562 28.766 1 91.56 373 THR A N 1
ATOM 2915 C CA . THR A 1 373 ? -6.789 37.812 28.078 1 91.56 373 THR A CA 1
ATOM 2916 C C . THR A 1 373 ? -7.703 38.031 26.875 1 91.56 373 THR A C 1
ATOM 2918 O O . THR A 1 373 ? -8.25 39.094 26.672 1 91.56 373 THR A O 1
ATOM 2921 N N . ILE A 1 374 ? -7.863 37.031 26.078 1 89.94 374 ILE A N 1
ATOM 2922 C CA . ILE A 1 374 ? -8.641 37.156 24.844 1 89.94 374 ILE A CA 1
ATOM 2923 C C . ILE A 1 374 ? -10.117 37.312 25.188 1 89.94 374 ILE A C 1
ATOM 2925 O O . ILE A 1 374 ? -10.828 38.062 24.5 1 89.94 374 ILE A O 1
ATOM 2929 N N . LEU A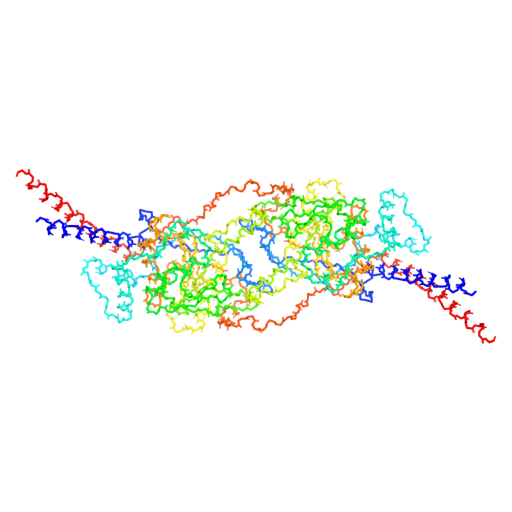 1 375 ? -10.562 36.625 26.188 1 88.75 375 LEU A N 1
ATOM 2930 C CA . LEU A 1 375 ? -11.945 36.812 26.609 1 88.75 375 LEU A CA 1
ATOM 2931 C C . LEU A 1 375 ? -12.195 38.25 27.062 1 88.75 375 LEU A C 1
ATOM 2933 O O . LEU A 1 375 ? -13.266 38.812 26.797 1 88.75 375 LEU A O 1
ATOM 2937 N N . GLU A 1 376 ? -11.266 38.875 27.734 1 90.25 376 GLU A N 1
ATOM 2938 C CA . GLU A 1 376 ? -11.367 40.25 28.141 1 90.25 376 GLU A CA 1
ATOM 2939 C C . GLU A 1 376 ? -11.461 41.188 26.906 1 90.25 376 GLU A C 1
ATOM 2941 O O . GLU A 1 376 ? -12.234 42.125 26.891 1 90.25 376 GLU A O 1
ATOM 2946 N N . VAL A 1 377 ? -10.609 40.844 25.938 1 87.88 377 VAL A N 1
ATOM 2947 C CA . VAL A 1 377 ? -10.641 41.625 24.703 1 87.88 377 VAL A CA 1
ATOM 2948 C C . VAL A 1 377 ? -12.008 41.469 24.047 1 87.88 377 VAL A C 1
ATOM 2950 O O . VAL A 1 377 ? -12.586 42.469 23.594 1 87.88 377 VAL A O 1
ATOM 2953 N N . LEU A 1 378 ? -12.516 40.281 24.016 1 86.69 378 LEU A N 1
ATOM 2954 C CA . LEU A 1 378 ? -13.805 40.031 23.391 1 86.69 378 LEU A CA 1
ATOM 2955 C C . LEU A 1 378 ? -14.93 40.719 24.141 1 86.69 378 LEU A C 1
ATOM 2957 O O . LEU A 1 378 ? -15.859 41.25 23.531 1 86.69 378 LEU A O 1
ATOM 2961 N N . LEU A 1 379 ? -14.82 40.719 25.406 1 84.94 379 LEU A N 1
ATOM 2962 C CA . LEU A 1 379 ? -15.797 41.438 26.234 1 84.94 379 LEU A CA 1
ATOM 2963 C C . LEU A 1 379 ? -15.766 42.938 25.953 1 84.94 379 LEU A C 1
ATOM 2965 O O . LEU A 1 379 ? -16.812 43.562 25.891 1 84.94 379 LEU A O 1
ATOM 2969 N N . SER A 1 380 ? -14.625 43.469 25.844 1 87.25 380 SER A N 1
ATOM 2970 C CA . SER A 1 380 ? -14.484 44.875 25.531 1 87.25 380 SER A CA 1
ATOM 2971 C C . SER A 1 380 ? -15.078 45.219 24.172 1 87.25 380 SER A C 1
ATOM 2973 O O . SER A 1 380 ? -15.688 46.25 23.984 1 87.25 380 SER A O 1
ATOM 2975 N N . LEU A 1 381 ? -14.898 44.312 23.203 1 81.88 381 LEU A N 1
ATOM 2976 C CA . LEU A 1 381 ? -15.461 44.5 21.875 1 81.88 381 LEU A CA 1
ATOM 2977 C C . LEU A 1 381 ? -16.984 44.438 21.906 1 81.88 381 LEU A C 1
ATOM 2979 O O . LEU A 1 381 ? -17.656 45.188 21.219 1 81.88 381 LEU A O 1
ATOM 2983 N N . ALA A 1 382 ? -17.453 43.5 22.672 1 80.19 382 ALA A N 1
ATOM 2984 C CA . ALA A 1 382 ? -18.906 43.375 22.812 1 80.19 382 ALA A CA 1
ATOM 2985 C C . ALA A 1 382 ? -19.531 44.594 23.453 1 80.19 382 ALA A C 1
ATOM 2987 O O . ALA A 1 382 ? -20.625 45.031 23.062 1 80.19 382 ALA A O 1
ATOM 2988 N N . SER A 1 383 ? -18.906 45.156 24.391 1 80.62 383 SER A N 1
ATOM 2989 C CA . SER A 1 383 ? -19.391 46.375 25.062 1 80.62 383 SER A CA 1
ATOM 2990 C C . SER A 1 383 ? -19.359 47.562 24.125 1 80.62 383 SER A C 1
ATOM 2992 O O . SER A 1 383 ? -20.234 48.438 24.188 1 80.62 383 SER A O 1
ATOM 2994 N N . ALA A 1 384 ? -18.375 47.562 23.281 1 72.12 384 ALA A N 1
ATOM 2995 C CA . ALA A 1 384 ? -18.281 48.656 22.312 1 72.12 384 ALA A CA 1
ATOM 2996 C C . ALA A 1 384 ? -19.422 48.594 21.281 1 72.12 384 ALA A C 1
ATOM 2998 O O . ALA A 1 384 ? -19.969 49.625 20.875 1 72.12 384 ALA A O 1
ATOM 2999 N N . ASP A 1 385 ? -19.797 47.438 20.891 1 69.25 385 ASP A N 1
ATOM 3000 C CA . ASP A 1 385 ? -20.891 47.219 19.953 1 69.25 385 ASP A CA 1
ATOM 3001 C C . ASP A 1 385 ? -22.234 47.625 20.578 1 69.25 385 ASP A C 1
ATOM 3003 O O . ASP A 1 385 ? -23.078 48.219 19.922 1 69.25 385 ASP A O 1
ATOM 3007 N N . ALA A 1 386 ? -22.359 47.281 21.812 1 66.38 386 ALA A N 1
ATOM 3008 C CA . ALA A 1 386 ? -23.594 47.625 22.516 1 66.38 386 ALA A CA 1
ATOM 3009 C C . ALA A 1 386 ? -23.734 49.156 22.625 1 66.38 386 ALA A C 1
ATOM 3011 O O . ALA A 1 386 ? -24.844 49.688 22.469 1 66.38 386 ALA A O 1
ATOM 3012 N N . TYR A 1 387 ? -22.703 49.812 22.828 1 62.75 387 TYR A N 1
ATOM 3013 C CA . TYR A 1 387 ? -22.734 51.25 22.938 1 62.75 387 TYR A CA 1
ATOM 3014 C C . TYR A 1 387 ? -23.016 51.906 21.594 1 62.75 387 TYR A C 1
ATOM 3016 O O . TYR A 1 387 ? -23.766 52.875 21.516 1 62.75 387 TYR A O 1
ATOM 3024 N N . SER A 1 388 ? -22.469 51.281 20.547 1 63.03 388 SER A N 1
ATOM 3025 C CA . SER A 1 388 ? -22.719 51.844 19.219 1 63.03 388 SER A CA 1
ATOM 3026 C C . SER A 1 388 ? -24.172 51.625 18.797 1 63.03 388 SER A C 1
ATOM 3028 O O . SER A 1 388 ? -24.781 52.5 18.172 1 63.03 388 SER A O 1
ATOM 3030 N N . ASN A 1 389 ? -24.734 50.531 19.125 1 59.91 389 ASN A N 1
ATOM 3031 C CA . ASN A 1 389 ? -26.125 50.281 18.812 1 59.91 389 ASN A CA 1
ATOM 3032 C C . ASN A 1 389 ? -27.062 51.156 19.656 1 59.91 389 ASN A C 1
ATOM 3034 O O . ASN A 1 389 ? -28.156 51.531 19.188 1 59.91 389 ASN A O 1
ATOM 3038 N N . SER A 1 390 ? -26.734 51.469 20.906 1 59.88 390 SER A N 1
ATOM 3039 C CA . SER A 1 390 ? -27.562 52.344 21.75 1 59.88 390 SER A CA 1
ATOM 3040 C C . SER A 1 390 ? -27.484 53.781 21.281 1 59.88 390 SER A C 1
ATOM 3042 O O . SER A 1 390 ? -28.453 54.531 21.391 1 59.88 390 SER A O 1
ATOM 3044 N N . ALA A 1 391 ? -26.453 54.281 20.734 1 60.66 391 ALA A N 1
ATOM 3045 C CA . ALA A 1 391 ? -26.312 55.625 20.25 1 60.66 391 ALA A CA 1
ATOM 3046 C C . ALA A 1 391 ? -27.094 55.844 18.953 1 60.66 391 ALA A C 1
ATOM 3048 O O . ALA A 1 391 ? -27.594 56.938 18.688 1 60.66 391 ALA A O 1
ATOM 3049 N N . SER A 1 392 ? -27.188 54.844 18.219 1 56.94 392 SER A N 1
ATOM 3050 C CA . SER A 1 392 ? -27.938 54.969 16.984 1 56.94 392 SER A CA 1
ATOM 3051 C C . SER A 1 392 ? -29.438 55 17.234 1 56.94 392 SER A C 1
ATOM 3053 O O . SER A 1 392 ? -30.203 55.469 16.406 1 56.94 392 SER A O 1
ATOM 3055 N N . GLY A 1 393 ? -29.906 54.469 18.312 1 54.25 393 GLY A N 1
ATOM 3056 C CA . GLY A 1 393 ? -31.312 54.5 18.656 1 54.25 393 GLY A CA 1
ATOM 3057 C C . GLY A 1 393 ? -31.766 55.844 19.219 1 54.25 393 GLY A C 1
ATOM 3058 O O . GLY A 1 393 ? -32.969 56.094 19.359 1 54.25 393 GLY A O 1
ATOM 3059 N N . SER A 1 394 ? -30.891 56.625 19.766 1 53.84 394 SER A N 1
ATOM 3060 C CA . SER A 1 394 ? -31.375 57.844 20.375 1 53.84 394 SER A CA 1
ATOM 3061 C C . SER A 1 394 ? -31.688 58.906 19.312 1 53.84 394 SER A C 1
ATOM 3063 O O . SER A 1 394 ? -32.281 59.938 19.625 1 53.84 394 SER A O 1
ATOM 3065 N N . ASN A 1 395 ? -31.25 58.75 18.125 1 47.69 395 ASN A N 1
ATOM 3066 C CA . ASN A 1 395 ? -31.578 59.875 17.25 1 47.69 395 ASN A CA 1
ATOM 3067 C C . ASN A 1 395 ? -32.906 59.656 16.547 1 47.69 395 ASN A C 1
ATOM 3069 O O . ASN A 1 395 ? -33.25 60.406 15.625 1 47.69 395 ASN A O 1
ATOM 3073 N N . SER A 1 396 ? -33.562 58.531 16.688 1 43.16 396 SER A N 1
ATOM 3074 C CA . SER A 1 396 ? -34.812 58.469 15.945 1 43.16 396 SER A CA 1
ATOM 3075 C C . SER A 1 396 ? -35.969 59.062 16.75 1 43.16 396 SER A C 1
ATOM 3077 O O . SER A 1 396 ? -37.125 59.031 16.328 1 43.16 396 SER A O 1
ATOM 3079 N N . ASN A 1 397 ? -35.75 59.562 18.016 1 35.28 397 ASN A N 1
ATOM 3080 C CA . ASN A 1 397 ? -36.906 60.344 18.422 1 35.28 397 ASN A CA 1
ATOM 3081 C C . ASN A 1 397 ? -36.781 61.812 17.969 1 35.28 397 ASN A C 1
ATOM 3083 O O . ASN A 1 397 ? -35.719 62.406 18.141 1 35.28 397 ASN A O 1
ATOM 3087 N N . MET B 1 1 ? -24.234 62.25 7.184 1 49.56 1 MET B N 1
ATOM 3088 C CA . MET B 1 1 ? -24.906 61 7.426 1 49.56 1 MET B CA 1
ATOM 3089 C C . MET B 1 1 ? -24.203 59.844 6.691 1 49.56 1 MET B C 1
ATOM 3091 O O . MET B 1 1 ? -23.906 58.812 7.281 1 49.56 1 MET B O 1
ATOM 3095 N N . ALA B 1 2 ? -23.969 60.062 5.617 1 63.88 2 ALA B N 1
ATOM 3096 C CA . ALA B 1 2 ? -23.281 59.062 4.793 1 63.88 2 ALA B CA 1
ATOM 3097 C C . ALA B 1 2 ? -21.875 58.781 5.332 1 63.88 2 ALA B C 1
ATOM 3099 O O . ALA B 1 2 ? -21.453 57.625 5.379 1 63.88 2 ALA B O 1
ATOM 3100 N N . SER B 1 3 ? -21.359 59.844 5.719 1 66.06 3 SER B N 1
ATOM 3101 C CA . SER B 1 3 ? -20 59.688 6.242 1 66.06 3 SER B CA 1
ATOM 3102 C C . SER B 1 3 ? -20 58.969 7.582 1 66.06 3 SER B C 1
ATOM 3104 O O . SER B 1 3 ? -19.141 58.125 7.836 1 66.06 3 SER B O 1
ATOM 3106 N N . ALA B 1 4 ? -20.891 59.156 8.359 1 60.12 4 ALA B N 1
ATOM 3107 C CA . ALA B 1 4 ? -21.031 58.5 9.656 1 60.12 4 ALA B CA 1
ATOM 3108 C C . ALA B 1 4 ? -21.406 57.031 9.484 1 60.12 4 ALA B C 1
ATOM 3110 O O . ALA B 1 4 ? -20.875 56.156 10.195 1 60.12 4 ALA B O 1
ATOM 3111 N N . VAL B 1 5 ? -22.219 56.75 8.547 1 56.09 5 VAL B N 1
ATOM 3112 C CA . VAL B 1 5 ? -22.641 55.375 8.281 1 56.09 5 VAL B CA 1
ATOM 3113 C C . VAL B 1 5 ? -21.453 54.594 7.734 1 56.09 5 VAL B C 1
ATOM 3115 O O . VAL B 1 5 ? -21.266 53.438 8.102 1 56.09 5 VAL B O 1
ATOM 3118 N N . LYS B 1 6 ? -20.688 55.188 6.832 1 62.25 6 LYS B N 1
ATOM 3119 C CA . LYS B 1 6 ? -19.484 54.562 6.301 1 62.25 6 LYS B CA 1
ATOM 3120 C C . LYS B 1 6 ? -18.484 54.25 7.41 1 62.25 6 LYS B C 1
ATOM 3122 O O . LYS B 1 6 ? -17.906 53.156 7.461 1 62.25 6 LYS B O 1
ATOM 3127 N N . LYS B 1 7 ? -18.234 55.125 8.297 1 63.88 7 LYS B N 1
ATOM 3128 C CA . LYS B 1 7 ? -17.328 54.938 9.43 1 63.88 7 LYS B CA 1
ATOM 3129 C C . LYS B 1 7 ? -17.844 53.844 10.359 1 63.88 7 LYS B C 1
ATOM 3131 O O . LYS B 1 7 ? -17.078 53.031 10.852 1 63.88 7 LYS B O 1
ATOM 3136 N N . MET B 1 8 ? -19.141 53.844 10.484 1 54.94 8 MET B N 1
ATOM 3137 C CA . MET B 1 8 ? -19.75 52.812 11.32 1 54.94 8 MET B CA 1
ATOM 3138 C C . MET B 1 8 ? -19.594 51.438 10.688 1 54.94 8 MET B C 1
ATOM 3140 O O . MET B 1 8 ? -19.328 50.438 11.391 1 54.94 8 MET B O 1
ATOM 3144 N N . ARG B 1 9 ? -19.766 51.344 9.422 1 54.88 9 ARG B N 1
ATOM 3145 C CA . ARG B 1 9 ? -19.609 50.094 8.695 1 54.88 9 ARG B CA 1
ATOM 3146 C C . ARG B 1 9 ? -18.156 49.594 8.734 1 54.88 9 ARG B C 1
ATOM 3148 O O . ARG B 1 9 ? -17.906 48.406 8.891 1 54.88 9 ARG B O 1
ATOM 3155 N N . GLU B 1 10 ? -17.219 50.469 8.57 1 62.5 10 GLU B N 1
ATOM 3156 C CA . GLU B 1 10 ? -15.797 50.125 8.641 1 62.5 10 GLU B CA 1
ATOM 3157 C C . GLU B 1 10 ? -15.422 49.625 10.039 1 62.5 10 GLU B C 1
ATOM 3159 O O . GLU B 1 10 ? -14.68 48.656 10.18 1 62.5 10 GLU B O 1
ATOM 3164 N N . GLU B 1 11 ? -15.938 50.312 10.977 1 64.12 11 GLU B N 1
ATOM 3165 C CA . GLU B 1 11 ? -15.695 49.906 12.359 1 64.12 11 GLU B CA 1
ATOM 3166 C C . GLU B 1 11 ? -16.328 48.562 12.656 1 64.12 11 GLU B C 1
ATOM 3168 O O . GLU B 1 11 ? -15.727 47.719 13.352 1 64.12 11 GLU B O 1
ATOM 3173 N N . ASP B 1 12 ? -17.438 48.312 12.117 1 59.31 12 ASP B N 1
ATOM 3174 C CA . ASP B 1 12 ? -18.125 47.031 12.289 1 59.31 12 ASP B CA 1
ATOM 3175 C C . ASP B 1 12 ? -17.328 45.906 11.648 1 59.31 12 ASP B C 1
ATOM 3177 O O . ASP B 1 12 ? -17.203 44.812 12.234 1 59.31 12 ASP B O 1
ATOM 3181 N N . VAL B 1 13 ? -16.859 46.219 10.508 1 59.84 13 VAL B N 1
ATOM 3182 C CA . VAL B 1 13 ? -16.062 45.219 9.805 1 59.84 13 VAL B CA 1
ATOM 3183 C C . VAL B 1 13 ? -14.766 44.938 10.578 1 59.84 13 VAL B C 1
ATOM 3185 O O . VAL B 1 13 ? -14.352 43.812 10.719 1 59.84 13 VAL B O 1
ATOM 3188 N N . GLU B 1 14 ? -14.242 46.031 11.07 1 73.06 14 GLU B N 1
ATOM 3189 C CA . GLU B 1 14 ? -13.016 45.906 11.844 1 73.06 14 GLU B CA 1
ATOM 3190 C C . GLU B 1 14 ? -13.242 45.094 13.117 1 73.06 14 GLU B C 1
ATOM 3192 O O . GLU B 1 14 ? -12.43 44.219 13.477 1 73.06 14 GLU B O 1
ATOM 3197 N N . ASN B 1 15 ? -14.367 45.375 13.703 1 74.94 15 ASN B N 1
ATOM 3198 C CA . ASN B 1 15 ? -14.688 44.656 14.93 1 74.94 15 ASN B CA 1
ATOM 3199 C C . ASN B 1 15 ? -14.984 43.188 14.656 1 74.94 15 ASN B C 1
ATOM 3201 O O . ASN B 1 15 ? -14.609 42.312 15.445 1 74.94 15 ASN B O 1
ATOM 3205 N N . TYR B 1 16 ? -15.602 43.031 13.586 1 73.88 16 TYR B N 1
ATOM 3206 C CA . TYR B 1 16 ? -15.914 41.656 13.195 1 73.88 16 TYR B CA 1
ATOM 3207 C C . TYR B 1 16 ? -14.648 40.844 12.938 1 73.88 16 TYR B C 1
ATOM 3209 O O . TYR B 1 16 ? -14.5 39.719 13.414 1 73.88 16 TYR B O 1
ATOM 3217 N N . ASP B 1 17 ? -13.797 41.469 12.281 1 84.56 17 ASP B N 1
ATOM 3218 C CA . ASP B 1 17 ? -12.539 40.812 11.961 1 84.56 17 ASP B CA 1
ATOM 3219 C C . ASP B 1 17 ? -11.703 40.562 13.219 1 84.56 17 ASP B C 1
ATOM 3221 O O . ASP B 1 17 ? -11.078 39.531 13.367 1 84.56 17 ASP B O 1
ATOM 3225 N N . LYS B 1 18 ? -11.805 41.531 14.094 1 88.06 18 LYS B N 1
ATOM 3226 C CA . LYS B 1 18 ? -11.07 41.375 15.344 1 88.06 18 LYS B CA 1
ATOM 3227 C C . LYS B 1 18 ? -11.664 40.25 16.188 1 88.06 18 LYS B C 1
ATOM 3229 O O . LYS B 1 18 ? -10.93 39.531 16.859 1 88.06 18 LYS B O 1
ATOM 3234 N N . ARG B 1 19 ? -12.938 40.156 16.188 1 87.19 19 ARG B N 1
ATOM 3235 C CA . ARG B 1 19 ? -13.602 39.062 16.938 1 87.19 19 ARG B CA 1
ATOM 3236 C C . ARG B 1 19 ? -13.211 37.719 16.391 1 87.19 19 ARG B C 1
ATOM 3238 O O . ARG B 1 19 ? -12.914 36.781 17.156 1 87.19 19 ARG B O 1
ATOM 3245 N N . ARG B 1 20 ? -13.211 37.625 15.094 1 87.75 20 ARG B N 1
ATOM 3246 C CA . ARG B 1 20 ? -12.852 36.375 14.461 1 87.75 20 ARG B CA 1
ATOM 3247 C C . ARG B 1 20 ? -11.398 36 14.734 1 87.75 20 ARG B C 1
ATOM 3249 O O . ARG B 1 20 ? -11.07 34.844 14.945 1 87.75 20 ARG B O 1
ATOM 3256 N N . PHE B 1 21 ? -10.625 37.062 14.695 1 91.75 21 PHE B N 1
ATOM 3257 C CA . PHE B 1 21 ? -9.211 36.875 15.016 1 91.75 21 PHE B CA 1
ATOM 3258 C C . PHE B 1 21 ? -9.039 36.375 16.438 1 91.75 21 PHE B C 1
ATOM 3260 O O . PHE B 1 21 ? -8.328 35.406 16.672 1 91.75 21 PHE B O 1
ATOM 3267 N N . CYS B 1 22 ? -9.703 36.906 17.359 1 90.69 22 CYS B N 1
ATOM 3268 C CA . CYS B 1 22 ? -9.633 36.5 18.766 1 90.69 22 CYS B CA 1
ATOM 3269 C C . CYS B 1 22 ? -10.188 35.094 18.953 1 90.69 22 CYS B C 1
ATOM 3271 O O . CYS B 1 22 ? -9.609 34.312 19.703 1 90.69 22 CYS B O 1
ATOM 3273 N N . MET B 1 23 ? -11.25 34.781 18.281 1 89.38 23 MET B N 1
ATOM 3274 C CA . MET B 1 23 ? -11.836 33.469 18.375 1 89.38 23 MET B CA 1
ATOM 3275 C C . MET B 1 23 ? -10.883 32.406 17.844 1 89.38 23 MET B C 1
ATOM 3277 O O . MET B 1 23 ? -10.82 31.297 18.375 1 89.38 23 MET B O 1
ATOM 3281 N N . ALA B 1 24 ? -10.211 32.75 16.812 1 92.25 24 ALA B N 1
ATOM 3282 C CA . ALA B 1 24 ? -9.227 31.828 16.234 1 92.25 24 ALA B CA 1
ATOM 3283 C C . ALA B 1 24 ? -8.086 31.578 17.219 1 92.25 24 ALA B C 1
ATOM 3285 O O . ALA B 1 24 ? -7.578 30.469 17.312 1 92.25 24 ALA B O 1
ATOM 3286 N N . ILE B 1 25 ? -7.637 32.656 17.891 1 93.44 25 ILE B N 1
ATOM 3287 C CA . ILE B 1 25 ? -6.609 32.469 18.906 1 93.44 25 ILE B CA 1
ATOM 3288 C C . ILE B 1 25 ? -7.113 31.547 20.016 1 93.44 25 ILE B C 1
ATOM 3290 O O . ILE B 1 25 ? -6.387 30.672 20.469 1 93.44 25 ILE B O 1
ATOM 3294 N N . LEU B 1 26 ? -8.367 31.734 20.406 1 91.38 26 LEU B N 1
ATOM 3295 C CA . LEU B 1 26 ? -8.969 30.844 21.406 1 91.38 26 LEU B CA 1
ATOM 3296 C C . LEU B 1 26 ? -8.969 29.406 20.922 1 91.38 26 LEU B C 1
ATOM 3298 O O . LEU B 1 26 ? -8.711 28.484 21.703 1 91.38 26 LEU B O 1
ATOM 3302 N N . GLY B 1 27 ? -9.258 29.25 19.672 1 92.69 27 GLY B N 1
ATOM 3303 C CA . GLY B 1 27 ? -9.258 27.906 19.094 1 92.69 27 GLY B CA 1
ATOM 3304 C C . GLY B 1 27 ? -7.91 27.219 19.188 1 92.69 27 GLY B C 1
ATOM 3305 O O . GLY B 1 27 ? -7.84 25.984 19.219 1 92.69 27 GLY B O 1
ATOM 3306 N N . LEU B 1 28 ? -6.832 27.953 19.219 1 94.81 28 LEU B N 1
ATOM 3307 C CA . LEU B 1 28 ? -5.48 27.406 19.344 1 94.81 28 LEU B CA 1
ATOM 3308 C C . LEU B 1 28 ? -5.16 27.062 20.797 1 94.81 28 LEU B C 1
ATOM 3310 O O . LEU B 1 28 ? -4.262 26.266 21.062 1 94.81 28 LEU B O 1
ATOM 3314 N N . CYS B 1 29 ? -5.91 27.625 21.75 1 92.19 29 CYS B N 1
ATOM 3315 C CA . CYS B 1 29 ? -5.445 27.625 23.125 1 92.19 29 CYS B CA 1
ATOM 3316 C C . CYS B 1 29 ? -6.406 26.859 24.031 1 92.19 29 CYS B C 1
ATOM 3318 O O . CYS B 1 29 ? -6.043 26.469 25.141 1 92.19 29 CYS B O 1
ATOM 3320 N N . VAL B 1 30 ? -7.609 26.672 23.516 1 88.12 30 VAL B N 1
ATOM 3321 C CA . VAL B 1 30 ? -8.633 26.141 24.406 1 88.12 30 VAL B CA 1
ATOM 3322 C C . VAL B 1 30 ? -9.234 24.859 23.797 1 88.12 30 VAL B C 1
ATOM 3324 O O . VAL B 1 30 ? -9.602 24.844 22.625 1 88.12 30 VAL B O 1
ATOM 3327 N N . ALA B 1 31 ? -9.336 23.781 24.578 1 79.75 31 ALA B N 1
ATOM 3328 C CA . ALA B 1 31 ? -9.844 22.5 24.109 1 79.75 31 ALA B CA 1
ATOM 3329 C C . ALA B 1 31 ? -11.344 22.562 23.844 1 79.75 31 ALA B C 1
ATOM 3331 O O . ALA B 1 31 ? -11.852 21.906 22.922 1 79.75 31 ALA B O 1
ATOM 3332 N N . ASP B 1 32 ? -12.133 23.312 24.484 1 70.5 32 ASP B N 1
ATOM 3333 C CA . ASP B 1 32 ? -13.586 23.344 24.328 1 70.5 32 ASP B CA 1
ATOM 3334 C C . ASP B 1 32 ? -14.039 24.641 23.672 1 70.5 32 ASP B C 1
ATOM 3336 O O . ASP B 1 32 ? -15.164 25.109 23.891 1 70.5 32 ASP B O 1
ATOM 3340 N N . ALA B 1 33 ? -13.117 25.094 22.844 1 58.97 33 ALA B N 1
ATOM 3341 C CA . ALA B 1 33 ? -13.422 26.375 22.203 1 58.97 33 ALA B CA 1
ATOM 3342 C C . ALA B 1 33 ? -14.406 26.219 21.062 1 58.97 33 ALA B C 1
ATOM 3344 O O . ALA B 1 33 ? -14.016 26.281 19.891 1 58.97 33 ALA B O 1
ATOM 3345 N N . TYR B 1 34 ? -15.672 26.141 21.25 1 55 34 TYR B N 1
ATOM 3346 C CA . TYR B 1 34 ? -16.828 26.312 20.391 1 55 34 TYR B CA 1
ATOM 3347 C C . TYR B 1 34 ? -16.562 25.734 19 1 55 34 TYR B C 1
ATOM 3349 O O . TYR B 1 34 ? -16.75 26.422 17.984 1 55 34 TYR B O 1
ATOM 3357 N N . ASN B 1 35 ? -16.062 24.703 18.75 1 64 35 ASN B N 1
ATOM 3358 C CA . ASN B 1 35 ? -15.961 23.953 17.5 1 64 35 ASN B CA 1
ATOM 3359 C C . ASN B 1 35 ? -14.789 24.422 16.641 1 64 35 ASN B C 1
ATOM 3361 O O . ASN B 1 35 ? -14.719 24.109 15.453 1 64 35 ASN B O 1
ATOM 3365 N N . THR B 1 36 ? -13.977 25.375 17.234 1 77.06 36 THR B N 1
ATOM 3366 C CA . THR B 1 36 ? -12.828 25.875 16.469 1 77.06 36 THR B CA 1
ATOM 3367 C C . THR B 1 36 ? -11.523 25.344 17.062 1 77.06 36 THR B C 1
ATOM 3369 O O . THR B 1 36 ? -10.438 25.719 16.609 1 77.06 36 THR B O 1
ATOM 3372 N N . GLN B 1 37 ? -11.664 24.531 18.031 1 88.44 37 GLN B N 1
ATOM 3373 C CA . GLN B 1 37 ? -10.477 24.078 18.75 1 88.44 37 GLN B CA 1
ATOM 3374 C C . GLN B 1 37 ? -9.602 23.203 17.859 1 88.44 37 GLN B C 1
ATOM 3376 O O . GLN B 1 37 ? -10.102 22.422 17.062 1 88.44 37 GLN B O 1
ATOM 3381 N N . ILE B 1 38 ? -8.344 23.516 17.938 1 93.25 38 ILE B N 1
ATOM 3382 C CA . ILE B 1 38 ? -7.348 22.656 17.312 1 93.25 38 ILE B CA 1
ATOM 3383 C C . ILE B 1 38 ? -6.555 21.906 18.375 1 93.25 38 ILE B C 1
ATOM 3385 O O . ILE B 1 38 ? -5.77 22.516 19.109 1 93.25 38 ILE B O 1
ATOM 3389 N N . THR B 1 39 ? -6.746 20.641 18.438 1 93.56 39 THR B N 1
ATOM 3390 C CA . THR B 1 39 ? -6.086 19.828 19.438 1 93.56 39 THR B CA 1
ATOM 3391 C C . THR B 1 39 ? -5.016 18.938 18.797 1 93.56 39 THR B C 1
ATOM 3393 O O . THR B 1 39 ? -5.031 18.719 17.594 1 93.56 39 THR B O 1
ATOM 3396 N N . LEU B 1 40 ? -4.082 18.562 19.609 1 95.19 40 LEU B N 1
ATOM 3397 C CA . LEU B 1 40 ? -3.049 17.609 19.219 1 95.19 40 LEU B CA 1
ATOM 3398 C C . LEU B 1 40 ? -3.189 16.312 20.016 1 95.19 40 LEU B C 1
ATOM 3400 O O . LEU B 1 40 ? -3.201 16.328 21.25 1 95.19 40 LEU B O 1
ATOM 3404 N N . THR B 1 41 ? -3.256 15.219 19.312 1 95.31 41 THR B N 1
ATOM 3405 C CA . THR B 1 41 ? -3.367 13.898 19.922 1 95.31 41 THR B CA 1
ATOM 3406 C C . THR B 1 41 ? -2.096 13.086 19.688 1 95.31 41 THR B C 1
ATOM 3408 O O . THR B 1 41 ? -1.699 12.852 18.547 1 95.31 41 THR B O 1
ATOM 3411 N N . PRO B 1 42 ? -1.444 12.68 20.781 1 97.38 42 PRO B N 1
ATOM 3412 C CA . PRO B 1 42 ? -0.334 11.742 20.594 1 97.38 42 PRO B CA 1
ATOM 3413 C C . PRO B 1 42 ? -0.792 10.383 20.078 1 97.38 42 PRO B C 1
ATOM 3415 O O . PRO B 1 42 ? -1.835 9.875 20.5 1 97.38 42 PRO B O 1
ATOM 3418 N N . LEU B 1 43 ? -0.027 9.82 19.203 1 97.56 43 LEU B N 1
ATOM 3419 C CA . LEU B 1 43 ? -0.364 8.547 18.578 1 97.56 43 LEU B CA 1
ATOM 3420 C C . LEU B 1 43 ? 0.693 7.492 18.891 1 97.56 43 LEU B C 1
ATOM 3422 O O . LEU B 1 43 ? 1.889 7.793 18.922 1 97.56 43 LEU B O 1
ATOM 3426 N N . LYS B 1 44 ? 0.208 6.363 19.109 1 97.25 44 LYS B N 1
ATOM 3427 C CA . LYS B 1 44 ? 1.064 5.188 19.266 1 97.25 44 LYS B CA 1
ATOM 3428 C C . LYS B 1 44 ? 0.969 4.285 18.031 1 97.25 44 LYS B C 1
ATOM 3430 O O . LYS B 1 44 ? -0.128 3.895 17.625 1 97.25 44 LYS B O 1
ATOM 3435 N N . ILE B 1 45 ? 2.061 3.98 17.422 1 96.94 45 ILE B N 1
ATOM 3436 C CA . ILE B 1 45 ? 2.092 3.066 16.281 1 96.94 45 ILE B CA 1
ATOM 3437 C C . ILE B 1 45 ? 2.008 1.624 16.766 1 96.94 45 ILE B C 1
ATOM 3439 O O . ILE B 1 45 ? 2.832 1.188 17.578 1 96.94 45 ILE B O 1
ATOM 3443 N N . THR B 1 46 ? 1.076 0.881 16.281 1 94.31 46 THR B N 1
ATOM 3444 C CA . THR B 1 46 ? 0.89 -0.501 16.719 1 94.31 46 THR B CA 1
ATOM 3445 C C . THR B 1 46 ? 1.487 -1.468 15.695 1 94.31 46 THR B C 1
ATOM 3447 O O . THR B 1 46 ? 1.849 -2.596 16.031 1 94.31 46 THR B O 1
ATOM 3450 N N . ASN B 1 47 ? 1.552 -1.048 14.484 1 93.31 47 ASN B N 1
ATOM 3451 C CA . ASN B 1 47 ? 2.123 -1.828 13.391 1 93.31 47 ASN B CA 1
ATOM 3452 C C . ASN B 1 47 ? 2.441 -0.951 12.188 1 93.31 47 ASN B C 1
ATOM 3454 O O . ASN B 1 47 ? 1.701 -0.015 11.883 1 93.31 47 ASN B O 1
ATOM 3458 N N . CYS B 1 48 ? 3.553 -1.21 11.617 1 95.31 48 CYS B N 1
ATOM 3459 C CA . CYS B 1 48 ? 3.855 -0.466 10.398 1 95.31 48 CYS B CA 1
ATOM 3460 C C . CYS B 1 48 ? 4.898 -1.196 9.562 1 95.31 48 CYS B C 1
ATOM 3462 O O . CYS B 1 48 ? 5.457 -2.203 9.992 1 95.31 48 CYS B O 1
ATOM 3464 N N . ASN B 1 49 ? 5.102 -0.729 8.367 1 93.88 49 ASN B N 1
ATOM 3465 C CA . ASN B 1 49 ? 6.07 -1.36 7.48 1 93.88 49 ASN B CA 1
ATOM 3466 C C . ASN B 1 49 ? 7.328 -0.509 7.332 1 93.88 49 ASN B C 1
ATOM 3468 O O . ASN B 1 49 ? 7.965 -0.514 6.277 1 93.88 49 ASN B O 1
ATOM 3472 N N . ALA B 1 50 ? 7.641 0.217 8.344 1 95.94 50 ALA B N 1
ATOM 3473 C CA . ALA B 1 50 ? 8.797 1.108 8.336 1 95.94 50 ALA B CA 1
ATOM 3474 C C . ALA B 1 50 ? 10.102 0.32 8.188 1 95.94 50 ALA B C 1
ATOM 3476 O O . ALA B 1 50 ? 11.109 0.858 7.738 1 95.94 50 ALA B O 1
ATOM 3477 N N . ALA B 1 51 ? 10.047 -0.933 8.594 1 94.12 51 ALA B N 1
ATOM 3478 C CA . ALA B 1 51 ? 11.25 -1.757 8.555 1 94.12 51 ALA B CA 1
ATOM 3479 C C . ALA B 1 51 ? 11.117 -2.865 7.512 1 94.12 51 ALA B C 1
ATOM 3481 O O . ALA B 1 51 ? 11.758 -3.914 7.625 1 94.12 51 ALA B O 1
ATOM 3482 N N . SER B 1 52 ? 10.25 -2.643 6.621 1 89.19 52 SER B N 1
ATOM 3483 C CA . SER B 1 52 ? 10.055 -3.654 5.59 1 89.19 52 SER B CA 1
ATOM 3484 C C . SER B 1 52 ? 11.352 -3.953 4.848 1 89.19 52 SER B C 1
ATOM 3486 O O . SER B 1 52 ? 12.125 -3.041 4.555 1 89.19 52 SER B O 1
ATOM 3488 N N . SER B 1 53 ? 11.633 -5.156 4.48 1 80.75 53 SER B N 1
ATOM 3489 C CA . SER B 1 53 ? 12.883 -5.617 3.881 1 80.75 53 SER B CA 1
ATOM 3490 C C . SER B 1 53 ? 13.148 -4.914 2.555 1 80.75 53 SER B C 1
ATOM 3492 O O . SER B 1 53 ? 14.289 -4.57 2.246 1 80.75 53 SER B O 1
ATOM 3494 N N . GLY B 1 54 ? 12.266 -4.613 1.799 1 76.19 54 GLY B N 1
ATOM 3495 C CA . GLY B 1 54 ? 12.469 -3.963 0.514 1 76.19 54 GLY B CA 1
ATOM 3496 C C . GLY B 1 54 ? 12.148 -2.482 0.537 1 76.19 54 GLY B C 1
ATOM 3497 O O . GLY B 1 54 ? 12.125 -1.83 -0.509 1 76.19 54 GLY B O 1
ATOM 3498 N N . GLY B 1 55 ? 12.141 -1.937 1.763 1 86.75 55 GLY B N 1
ATOM 3499 C CA . GLY B 1 55 ? 11.695 -0.553 1.823 1 86.75 55 GLY B CA 1
ATOM 3500 C C . GLY B 1 55 ? 10.289 -0.357 1.3 1 86.75 55 GLY B C 1
ATOM 3501 O O . GLY B 1 55 ? 9.711 -1.268 0.705 1 86.75 55 GLY B O 1
ATOM 3502 N N . ALA B 1 56 ? 9.711 0.78 1.618 1 86.81 56 ALA B N 1
ATOM 3503 C CA . ALA B 1 56 ? 8.359 1.078 1.15 1 86.81 56 ALA B CA 1
ATOM 3504 C C . ALA B 1 56 ? 8.242 2.533 0.704 1 86.81 56 ALA B C 1
ATOM 3506 O O . ALA B 1 56 ? 8.672 3.443 1.415 1 86.81 56 ALA B O 1
ATOM 3507 N N . CYS B 1 57 ? 7.684 2.676 -0.465 1 88 57 CYS B N 1
ATOM 3508 C CA . CYS B 1 57 ? 7.363 4.031 -0.899 1 88 57 CYS B CA 1
ATOM 3509 C C . CYS B 1 57 ? 6.211 4.605 -0.083 1 88 57 CYS B C 1
ATOM 3511 O O . CYS B 1 57 ? 5.414 3.859 0.488 1 88 57 CYS B O 1
ATOM 3513 N N . PHE B 1 58 ? 6.109 5.902 -0.049 1 89.31 58 PHE B N 1
ATOM 3514 C CA . PHE B 1 58 ? 5.078 6.562 0.739 1 89.31 58 PHE B CA 1
ATOM 3515 C C . PHE B 1 58 ? 3.689 6.105 0.302 1 89.31 58 PHE B C 1
ATOM 3517 O O . PHE B 1 58 ? 2.795 5.938 1.133 1 89.31 58 PHE B O 1
ATOM 3524 N N . SER B 1 59 ? 3.496 5.898 -0.965 1 83.31 59 SER B N 1
ATOM 3525 C CA . SER B 1 59 ? 2.188 5.5 -1.478 1 83.31 59 SER B CA 1
ATOM 3526 C C . SER B 1 59 ? 1.806 4.105 -0.992 1 83.31 59 SER B C 1
ATOM 3528 O O . SER B 1 59 ? 0.631 3.732 -1.018 1 83.31 59 SER B O 1
ATOM 3530 N N . LYS B 1 60 ? 2.775 3.363 -0.479 1 81.62 60 LYS B N 1
ATOM 3531 C CA . LYS B 1 60 ? 2.547 2.006 0.008 1 81.62 60 LYS B CA 1
ATOM 3532 C C . LYS B 1 60 ? 2.803 1.91 1.509 1 81.62 60 LYS B C 1
ATOM 3534 O O . LYS B 1 60 ? 2.934 0.812 2.053 1 81.62 60 LYS B O 1
ATOM 3539 N N . ALA B 1 61 ? 2.949 3.07 2.072 1 89.06 61 ALA B N 1
ATOM 3540 C CA . ALA B 1 61 ? 3.186 3.08 3.514 1 89.06 61 ALA B CA 1
ATOM 3541 C C . ALA B 1 61 ? 1.981 2.531 4.273 1 89.06 61 ALA B C 1
ATOM 3543 O O . ALA B 1 61 ? 0.835 2.816 3.92 1 89.06 61 ALA B O 1
ATOM 3544 N N . PHE B 1 62 ? 2.26 1.748 5.23 1 89.62 62 PHE B N 1
ATOM 3545 C CA . PHE B 1 62 ? 1.302 1.211 6.188 1 89.62 62 PHE B CA 1
ATOM 3546 C C . PHE B 1 62 ? 1.689 1.587 7.613 1 89.62 62 PHE B C 1
ATOM 3548 O O . PHE B 1 62 ? 2.848 1.436 8.008 1 89.62 62 PHE B O 1
ATOM 3555 N N . CYS B 1 63 ? 0.677 2.088 8.297 1 94.31 63 CYS B N 1
ATOM 3556 C CA . CYS B 1 63 ? 0.924 2.496 9.68 1 94.31 63 CYS B CA 1
ATOM 3557 C C . CYS B 1 63 ? -0.372 2.523 10.477 1 94.31 63 CYS B C 1
ATOM 3559 O O . CYS B 1 63 ? -1.177 3.447 10.328 1 94.31 63 CYS B O 1
ATOM 3561 N N . ASP B 1 64 ? -0.535 1.556 11.336 1 92.31 64 ASP B N 1
ATOM 3562 C CA . ASP B 1 64 ? -1.66 1.548 12.266 1 92.31 64 ASP B CA 1
ATOM 3563 C C . ASP B 1 64 ? -1.312 2.283 13.562 1 92.31 64 ASP B C 1
ATOM 3565 O O . ASP B 1 64 ? -0.221 2.107 14.109 1 92.31 64 ASP B O 1
ATOM 3569 N N . THR B 1 65 ? -2.283 3.055 13.93 1 94.12 65 THR B N 1
ATOM 3570 C CA . THR B 1 65 ? -2.012 3.854 15.117 1 94.12 65 THR B CA 1
ATOM 3571 C C . THR B 1 65 ? -3.189 3.803 16.078 1 94.12 65 THR B C 1
ATOM 3573 O O . THR B 1 65 ? -4.32 3.516 15.68 1 94.12 65 THR B O 1
ATOM 3576 N N . GLU B 1 66 ? -2.879 4.008 17.344 1 92.44 66 GLU B N 1
ATOM 3577 C CA . GLU B 1 66 ? -3.84 4.223 18.422 1 92.44 66 GLU B CA 1
ATOM 3578 C C . GLU B 1 66 ? -3.588 5.547 19.141 1 92.44 66 GLU B C 1
ATOM 3580 O O . GLU B 1 66 ? -2.439 5.98 19.266 1 92.44 66 GLU B O 1
ATOM 3585 N N . SER B 1 67 ? -4.656 6.125 19.547 1 94.38 67 SER B N 1
ATOM 3586 C CA . SER B 1 67 ? -4.527 7.406 20.234 1 94.38 67 SER B CA 1
ATOM 3587 C C . SER B 1 67 ? -4.254 7.207 21.719 1 94.38 67 SER B C 1
ATOM 3589 O O . SER B 1 67 ? -4.801 6.297 22.344 1 94.38 67 SER B O 1
ATOM 3591 N N . PHE B 1 68 ? -3.428 8.055 22.266 1 94.56 68 PHE B N 1
ATOM 3592 C CA . PHE B 1 68 ? -3.383 8.188 23.719 1 94.56 68 PHE B CA 1
ATOM 3593 C C . PHE B 1 68 ? -4.633 8.891 24.234 1 94.56 68 PHE B C 1
ATOM 3595 O O . PHE B 1 68 ? -5.289 9.625 23.5 1 94.56 68 PHE B O 1
ATOM 3602 N N . ASP B 1 69 ? -4.953 8.711 25.438 1 92.06 69 ASP B N 1
ATOM 3603 C CA . ASP B 1 69 ? -6.148 9.297 26.031 1 92.06 69 ASP B CA 1
ATOM 3604 C C . ASP B 1 69 ? -5.973 10.789 26.281 1 92.06 69 ASP B C 1
ATOM 3606 O O . ASP B 1 69 ? -6.941 11.555 26.25 1 92.06 69 ASP B O 1
ATOM 3610 N N . GLU B 1 70 ? -4.766 11.148 26.516 1 91.56 70 GLU B N 1
ATOM 3611 C CA . GLU B 1 70 ? -4.484 12.547 26.797 1 91.56 70 GLU B CA 1
ATOM 3612 C C . GLU B 1 70 ? -3.898 13.25 25.578 1 91.56 70 GLU B C 1
ATOM 3614 O O . GLU B 1 70 ? -3.094 12.672 24.844 1 91.56 70 GLU B O 1
ATOM 3619 N N . GLY B 1 71 ? -4.414 14.508 25.344 1 92.94 71 GLY B N 1
ATOM 3620 C CA . GLY B 1 71 ? -3.906 15.359 24.281 1 92.94 71 GLY B CA 1
ATOM 3621 C C . GLY B 1 71 ? -3.621 16.781 24.75 1 92.94 71 GLY B C 1
ATOM 3622 O O . GLY B 1 71 ? -3.615 17.062 25.938 1 92.94 71 GLY B O 1
ATOM 3623 N N . MET B 1 72 ? -3.25 17.594 23.906 1 93.25 72 MET B N 1
ATOM 3624 C CA . MET B 1 72 ? -2.959 19 24.188 1 93.25 72 MET B CA 1
ATOM 3625 C C . MET B 1 72 ? -3.547 19.906 23.109 1 93.25 72 MET B C 1
ATOM 3627 O O . MET B 1 72 ? -4.098 19.422 22.125 1 93.25 72 MET B O 1
ATOM 3631 N N . VAL B 1 73 ? -3.502 21.172 23.391 1 93.12 73 VAL B N 1
ATOM 3632 C CA . VAL B 1 73 ? -3.932 22.141 22.391 1 93.12 73 VAL B CA 1
ATOM 3633 C C . VAL B 1 73 ? -2.75 22.531 21.5 1 93.12 73 VAL B C 1
ATOM 3635 O O . VAL B 1 73 ? -1.595 22.438 21.922 1 93.12 73 VAL B O 1
ATOM 3638 N N . LEU B 1 74 ? -3.027 22.938 20.281 1 95.69 74 LEU B N 1
ATOM 3639 C CA . LEU B 1 74 ? -1.977 23.281 19.328 1 95.69 74 LEU B CA 1
ATOM 3640 C C . LEU B 1 74 ? -1.067 24.375 19.891 1 95.69 74 LEU B C 1
ATOM 3642 O O . LEU B 1 74 ? 0.146 24.344 19.672 1 95.69 74 LEU B O 1
ATOM 3646 N N . GLY B 1 75 ? -1.625 25.297 20.609 1 95.44 75 GLY B N 1
ATOM 3647 C CA . GLY B 1 75 ? -0.875 26.406 21.156 1 95.44 75 GLY B CA 1
ATOM 3648 C C . GLY B 1 75 ? 0.252 25.984 22.078 1 95.44 75 GLY B C 1
ATOM 3649 O O . GLY B 1 75 ? 1.245 26.688 22.234 1 95.44 75 GLY B O 1
ATOM 3650 N N . ASP B 1 76 ? 0.114 24.844 22.656 1 94.19 76 ASP B N 1
ATOM 3651 C CA . ASP B 1 76 ? 1.097 24.375 23.641 1 94.19 76 ASP B CA 1
ATOM 3652 C C . ASP B 1 76 ? 2.441 24.094 22.969 1 94.19 76 ASP B C 1
ATOM 3654 O O . ASP B 1 76 ? 3.49 24.188 23.609 1 94.19 76 ASP B O 1
ATOM 3658 N N . VAL B 1 77 ? 2.404 23.797 21.703 1 96 77 VAL B N 1
ATOM 3659 C CA . VAL B 1 77 ? 3.67 23.562 21.016 1 96 77 VAL B CA 1
ATOM 3660 C C . VAL B 1 77 ? 4.172 24.844 20.391 1 96 77 VAL B C 1
ATOM 3662 O O . VAL B 1 77 ? 5.316 24.922 19.922 1 96 77 VAL B O 1
ATOM 3665 N N . PHE B 1 78 ? 3.379 25.859 20.359 1 96.94 78 PHE B N 1
ATOM 3666 C CA . PHE B 1 78 ? 3.73 27.141 19.766 1 96.94 78 PHE B CA 1
ATOM 3667 C C . PHE B 1 78 ? 3.613 28.266 20.797 1 96.94 78 PHE B C 1
ATOM 3669 O O . PHE B 1 78 ? 3.012 29.312 20.516 1 96.94 78 PHE B O 1
ATOM 3676 N N . GLN B 1 79 ? 4.203 28.109 21.922 1 94.25 79 GLN B N 1
ATOM 3677 C CA . GLN B 1 79 ? 4.039 29.047 23.016 1 94.25 79 GLN B CA 1
ATOM 3678 C C . GLN B 1 79 ? 4.551 30.438 22.641 1 94.25 79 GLN B C 1
ATOM 3680 O O . GLN B 1 79 ? 3.924 31.438 22.969 1 94.25 79 GLN B O 1
ATOM 3685 N N . THR B 1 80 ? 5.652 30.5 21.938 1 93.88 80 THR B N 1
ATOM 3686 C CA . THR B 1 80 ? 6.211 31.766 21.5 1 93.88 80 THR B CA 1
ATOM 3687 C C . THR B 1 80 ? 5.254 32.469 20.547 1 93.88 80 THR B C 1
ATOM 3689 O O . THR B 1 80 ? 5.047 33.688 20.656 1 93.88 80 THR B O 1
ATOM 3692 N N . GLY B 1 81 ? 4.703 31.719 19.625 1 95.69 81 GLY B N 1
ATOM 3693 C CA . GLY B 1 81 ? 3.727 32.281 18.703 1 95.69 81 GLY B CA 1
ATOM 3694 C C . GLY B 1 81 ? 2.463 32.75 19.406 1 95.69 81 GLY B C 1
ATOM 3695 O O . GLY B 1 81 ? 1.951 33.844 19.094 1 95.69 81 GLY B O 1
ATOM 3696 N N . ILE B 1 82 ? 1.986 32 20.391 1 95.25 82 ILE B N 1
ATOM 3697 C CA . ILE B 1 82 ? 0.77 32.344 21.125 1 95.25 82 ILE B CA 1
ATOM 3698 C C . ILE B 1 82 ? 0.983 33.625 21.922 1 95.25 82 ILE B C 1
ATOM 3700 O O . ILE B 1 82 ? 0.103 34.469 21.969 1 95.25 82 ILE B O 1
ATOM 3704 N N . LYS B 1 83 ? 2.113 33.75 22.5 1 94.81 83 LYS B N 1
ATOM 3705 C CA . LYS B 1 83 ? 2.438 34.969 23.234 1 94.81 83 LYS B CA 1
ATOM 3706 C C . LYS B 1 83 ? 2.385 36.188 22.312 1 94.81 83 LYS B C 1
ATOM 3708 O O . LYS B 1 83 ? 1.871 37.25 22.703 1 94.81 83 LYS B O 1
ATOM 3713 N N . THR B 1 84 ? 2.945 36.031 21.172 1 95.06 84 THR B N 1
ATOM 3714 C CA . THR B 1 84 ? 2.957 37.125 20.203 1 95.06 84 THR B CA 1
ATOM 3715 C C . THR B 1 84 ? 1.533 37.5 19.812 1 95.06 84 THR B C 1
ATOM 3717 O O . THR B 1 84 ? 1.195 38.688 19.797 1 95.06 84 THR B O 1
ATOM 3720 N N . LEU B 1 85 ? 0.748 36.531 19.516 1 95.12 85 LEU B N 1
ATOM 3721 C CA . LEU B 1 85 ? -0.641 36.75 19.141 1 95.12 85 LEU B CA 1
ATOM 3722 C C . LEU B 1 85 ? -1.418 37.406 20.281 1 95.12 85 LEU B C 1
ATOM 3724 O O . LEU B 1 85 ? -2.176 38.375 20.062 1 95.12 85 LEU B O 1
ATOM 3728 N N . LYS B 1 86 ? -1.277 36.875 21.453 1 93.31 86 LYS B N 1
ATOM 3729 C CA . LYS B 1 86 ? -1.946 37.406 22.641 1 93.31 86 LYS B CA 1
ATOM 3730 C C . LYS B 1 86 ? -1.613 38.875 22.875 1 93.31 86 LYS B C 1
ATOM 3732 O O . LYS B 1 86 ? -2.51 39.688 23.094 1 93.31 86 LYS B O 1
ATOM 3737 N N . ASN B 1 87 ? -0.327 39.219 22.812 1 93.62 87 ASN B N 1
ATOM 3738 C CA . ASN B 1 87 ? 0.116 40.594 23.031 1 93.62 87 ASN B CA 1
ATOM 3739 C C . ASN B 1 87 ? -0.463 41.531 22 1 93.62 87 ASN B C 1
ATOM 3741 O O . ASN B 1 87 ? -0.905 42.625 22.328 1 93.62 87 ASN B O 1
ATOM 3745 N N . PHE B 1 88 ? -0.492 41.125 20.812 1 93.94 88 PHE B N 1
ATOM 3746 C CA . PHE B 1 88 ? -1.058 41.969 19.75 1 93.94 88 PHE B CA 1
ATOM 3747 C C . PHE B 1 88 ? -2.555 42.156 19.969 1 93.94 88 PHE B C 1
ATOM 3749 O O . PHE B 1 88 ? -3.064 43.281 19.812 1 93.94 88 PHE B O 1
ATOM 3756 N N . ALA B 1 89 ? -3.24 41.094 20.219 1 92 89 ALA B N 1
ATOM 3757 C CA . ALA B 1 89 ? -4.684 41.156 20.422 1 92 89 ALA B CA 1
ATOM 3758 C C . ALA B 1 89 ? -5.016 42.094 21.609 1 92 89 ALA B C 1
ATOM 3760 O O . ALA B 1 89 ? -6.004 42.812 21.562 1 92 89 ALA B O 1
ATOM 3761 N N . LYS B 1 90 ? -4.246 42 22.578 1 90.94 90 LYS B N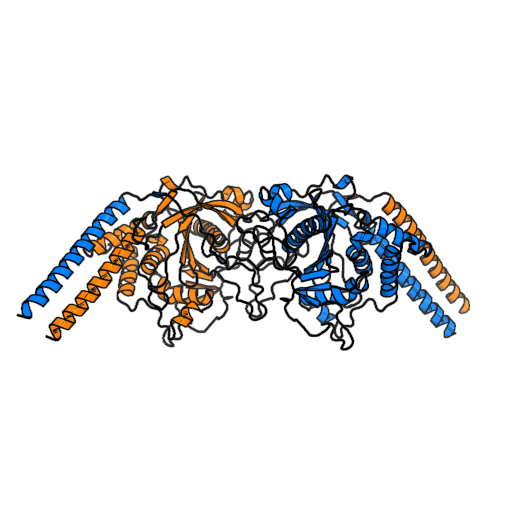 1
ATOM 3762 C CA . LYS B 1 90 ? -4.496 42.719 23.828 1 90.94 90 LYS B CA 1
ATOM 3763 C C . LYS B 1 90 ? -4.238 44.219 23.672 1 90.94 90 LYS B C 1
ATOM 3765 O O . LYS B 1 90 ? -5.066 45.031 24.062 1 90.94 90 LYS B O 1
ATOM 3770 N N . ASN B 1 91 ? -3.088 44.625 23.141 1 91.25 91 ASN B N 1
ATOM 3771 C CA . ASN B 1 91 ? -2.729 46.031 23.156 1 91.25 91 ASN B CA 1
ATOM 3772 C C . ASN B 1 91 ? -2.045 46.469 21.844 1 91.25 91 ASN B C 1
ATOM 3774 O O . ASN B 1 91 ? -1.437 47.531 21.781 1 91.25 91 ASN B O 1
ATOM 3778 N N . GLY B 1 92 ? -1.977 45.562 20.922 1 90.81 92 GLY B N 1
ATOM 3779 C CA . GLY B 1 92 ? -1.404 45.938 19.625 1 90.81 92 GLY B CA 1
ATOM 3780 C C . GLY B 1 92 ? 0.112 45.875 19.609 1 90.81 92 GLY B C 1
ATOM 3781 O O . GLY B 1 92 ? 0.747 46.375 18.688 1 90.81 92 GLY B O 1
ATOM 3782 N N . THR B 1 93 ? 0.686 45.25 20.578 1 92.19 93 THR B N 1
ATOM 3783 C CA . THR B 1 93 ? 2.139 45.156 20.703 1 92.19 93 THR B CA 1
ATOM 3784 C C . THR B 1 93 ? 2.721 44.219 19.641 1 92.19 93 THR B C 1
ATOM 3786 O O . THR B 1 93 ? 2.271 43.094 19.516 1 92.19 93 THR B O 1
ATOM 3789 N N . LEU B 1 94 ? 3.744 44.656 19 1 92.94 94 LEU B N 1
ATOM 3790 C CA . LEU B 1 94 ? 4.438 43.875 17.984 1 92.94 94 LEU B CA 1
ATOM 3791 C C . LEU B 1 94 ? 5.715 43.25 18.562 1 92.94 94 LEU B C 1
ATOM 3793 O O . LEU B 1 94 ? 6.305 43.812 19.484 1 92.94 94 LEU B O 1
ATOM 3797 N N . PRO B 1 95 ? 6.117 42.125 18.016 1 93.06 95 PRO B N 1
ATOM 3798 C CA . PRO B 1 95 ? 7.367 41.531 18.5 1 93.06 95 PRO B CA 1
ATOM 3799 C C . PRO B 1 95 ? 8.594 42.375 18.141 1 93.06 95 PRO B C 1
ATOM 3801 O O . PRO B 1 95 ? 8.656 42.969 17.062 1 93.06 95 PRO B O 1
ATOM 3804 N N . GLU B 1 96 ? 9.609 42.312 19.031 1 90.5 96 GLU B N 1
ATOM 3805 C CA . GLU B 1 96 ? 10.82 43.094 18.844 1 90.5 96 GLU B CA 1
ATOM 3806 C C . GLU B 1 96 ? 11.859 42.344 18.031 1 90.5 96 GLU B C 1
ATOM 3808 O O . GLU B 1 96 ? 12.602 42.938 17.25 1 90.5 96 GLU B O 1
ATOM 3813 N N . GLU B 1 97 ? 11.922 41 18.266 1 92.12 97 GLU B N 1
ATOM 3814 C CA . GLU B 1 97 ? 12.875 40.188 17.547 1 92.12 97 GLU B CA 1
ATOM 3815 C C . GLU B 1 97 ? 12.602 40.219 16.031 1 92.12 97 GLU B C 1
ATOM 3817 O O . GLU B 1 97 ? 11.469 40.031 15.602 1 92.12 97 GLU B O 1
ATOM 3822 N N . ARG B 1 98 ? 13.594 40.438 15.219 1 91.81 98 ARG B N 1
ATOM 3823 C CA . ARG B 1 98 ? 13.492 40.75 13.797 1 91.81 98 ARG B CA 1
ATOM 3824 C C . ARG B 1 98 ? 12.727 39.656 13.062 1 91.81 98 ARG B C 1
ATOM 3826 O O . ARG B 1 98 ? 11.797 39.938 12.305 1 91.81 98 ARG B O 1
ATOM 3833 N N . ARG B 1 99 ? 13.156 38.469 13.203 1 93.19 99 ARG B N 1
ATOM 3834 C CA . ARG B 1 99 ? 12.523 37.375 12.461 1 93.19 99 ARG B CA 1
ATOM 3835 C C . ARG B 1 99 ? 11.062 37.219 12.852 1 93.19 99 ARG B C 1
ATOM 3837 O O . ARG B 1 99 ? 10.203 37 11.992 1 93.19 99 ARG B O 1
ATOM 3844 N N . MET B 1 100 ? 10.766 37.344 14.117 1 94.25 100 MET B N 1
ATOM 3845 C CA . MET B 1 100 ? 9.391 37.25 14.602 1 94.25 100 MET B CA 1
ATOM 3846 C C . MET B 1 100 ? 8.562 38.406 14.047 1 94.25 100 MET B C 1
ATOM 3848 O O . MET B 1 100 ? 7.402 38.25 13.68 1 94.25 100 MET B O 1
ATOM 3852 N N . PHE B 1 101 ? 9.188 39.5 13.977 1 95.25 101 PHE B N 1
ATOM 3853 C CA . PHE B 1 101 ? 8.516 40.656 13.438 1 95.25 101 PHE B CA 1
ATOM 3854 C C . PHE B 1 101 ? 8.164 40.469 11.969 1 95.25 101 PHE B C 1
ATOM 3856 O O . PHE B 1 101 ? 7.039 40.75 11.547 1 95.25 101 PHE B O 1
ATOM 3863 N N . LEU B 1 102 ? 9.117 40.031 11.211 1 94.44 102 LEU B N 1
ATOM 3864 C CA . LEU B 1 102 ? 8.891 39.812 9.789 1 94.44 102 LEU B CA 1
ATOM 3865 C C . LEU B 1 102 ? 7.762 38.812 9.578 1 94.44 102 LEU B C 1
ATOM 3867 O O . LEU B 1 102 ? 6.918 39 8.703 1 94.44 102 LEU B O 1
ATOM 3871 N N . ALA B 1 103 ? 7.805 37.719 10.344 1 95.38 103 ALA B N 1
ATOM 3872 C CA . ALA B 1 103 ? 6.746 36.719 10.258 1 95.38 103 ALA B CA 1
ATOM 3873 C C . ALA B 1 103 ? 5.387 37.344 10.594 1 95.38 103 ALA B C 1
ATOM 3875 O O . ALA B 1 103 ? 4.391 37.062 9.922 1 95.38 103 ALA B O 1
ATOM 3876 N N . PHE B 1 104 ? 5.352 38.094 11.633 1 95.94 104 PHE B N 1
ATOM 3877 C CA . PHE B 1 104 ? 4.102 38.719 12.07 1 95.94 104 PHE B CA 1
ATOM 3878 C C . PHE B 1 104 ? 3.607 39.719 11.047 1 95.94 104 PHE B C 1
ATOM 3880 O O . PHE B 1 104 ? 2.402 39.844 10.812 1 95.94 104 PHE B O 1
ATOM 3887 N N . ASP B 1 105 ? 4.527 40.438 10.477 1 93.88 105 ASP B N 1
ATOM 3888 C CA . ASP B 1 105 ? 4.191 41.375 9.414 1 93.88 105 ASP B CA 1
ATOM 3889 C C . ASP B 1 105 ? 3.5 40.688 8.258 1 93.88 105 ASP B C 1
ATOM 3891 O O . ASP B 1 105 ? 2.543 41.188 7.68 1 93.88 105 ASP B O 1
ATOM 3895 N N . LYS B 1 106 ? 3.98 39.562 7.898 1 94.31 106 LYS B N 1
ATOM 3896 C CA . LYS B 1 106 ? 3.344 38.781 6.855 1 94.31 106 LYS B CA 1
ATOM 3897 C C . LYS B 1 106 ? 1.906 38.406 7.234 1 94.31 106 LYS B C 1
ATOM 3899 O O . LYS B 1 106 ? 1.013 38.438 6.387 1 94.31 106 LYS B O 1
ATOM 3904 N N . LEU B 1 107 ? 1.722 38.062 8.484 1 96 107 LEU B N 1
ATOM 3905 C CA . LEU B 1 107 ? 0.385 37.719 8.969 1 96 107 LEU B CA 1
ATOM 3906 C C . LEU B 1 107 ? -0.545 38.938 8.859 1 96 107 LEU B C 1
ATOM 3908 O O . LEU B 1 107 ? -1.659 38.812 8.344 1 96 107 LEU B O 1
ATOM 3912 N N . LEU B 1 108 ? -0.091 40.031 9.297 1 94.31 108 LEU B N 1
ATOM 3913 C CA . LEU B 1 108 ? -0.907 41.25 9.258 1 94.31 108 LEU B CA 1
ATOM 3914 C C . LEU B 1 108 ? -1.245 41.625 7.824 1 94.31 108 LEU B C 1
ATOM 3916 O O . LEU B 1 108 ? -2.383 42 7.527 1 94.31 108 LEU B O 1
ATOM 3920 N N . ASN B 1 109 ? -0.243 41.531 6.992 1 92.38 109 ASN B N 1
ATOM 3921 C CA . ASN B 1 109 ? -0.479 41.844 5.582 1 92.38 109 ASN B CA 1
ATOM 3922 C C . ASN B 1 109 ? -1.53 40.906 4.984 1 92.38 109 ASN B C 1
ATOM 3924 O O . ASN B 1 109 ? -2.379 41.344 4.203 1 92.38 109 ASN B O 1
ATOM 3928 N N . PHE B 1 110 ? -1.415 39.688 5.344 1 94.12 110 PHE B N 1
ATOM 3929 C CA . PHE B 1 110 ? -2.373 38.719 4.832 1 94.12 110 PHE B CA 1
ATOM 3930 C C . PHE B 1 110 ? -3.771 39 5.363 1 94.12 110 PHE B C 1
ATOM 3932 O O . PHE B 1 110 ? -4.746 38.969 4.609 1 94.12 110 PHE B O 1
ATOM 3939 N N . LEU B 1 111 ? -3.906 39.281 6.633 1 93.06 111 LEU B N 1
ATOM 3940 C CA . LEU B 1 111 ? -5.195 39.531 7.273 1 93.06 111 LEU B CA 1
ATOM 3941 C C . LEU B 1 111 ? -5.84 40.781 6.734 1 93.06 111 LEU B C 1
ATOM 3943 O O . LEU B 1 111 ? -7.066 40.875 6.664 1 93.06 111 LEU B O 1
ATOM 3947 N N . ASN B 1 112 ? -5.082 41.719 6.312 1 89 112 ASN B N 1
ATOM 3948 C CA . ASN B 1 112 ? -5.578 42.969 5.793 1 89 112 ASN B CA 1
ATOM 3949 C C . ASN B 1 112 ? -5.898 42.875 4.305 1 89 112 ASN B C 1
ATOM 3951 O O . ASN B 1 112 ? -6.516 43.781 3.74 1 89 112 ASN B O 1
ATOM 3955 N N . GLY B 1 113 ? -5.516 41.719 3.719 1 85.06 113 GLY B N 1
ATOM 3956 C CA . GLY B 1 113 ? -5.82 41.531 2.311 1 85.06 113 GLY B CA 1
ATOM 3957 C C . GLY B 1 113 ? -7.086 40.719 2.08 1 85.06 113 GLY B C 1
ATOM 3958 O O . GLY B 1 113 ? -7.996 40.75 2.908 1 85.06 113 GLY B O 1
ATOM 3959 N N . GLU B 1 114 ? -7.348 40.156 0.922 1 74.25 114 GLU B N 1
ATOM 3960 C CA . GLU B 1 114 ? -8.578 39.469 0.541 1 74.25 114 GLU B CA 1
ATOM 3961 C C . GLU B 1 114 ? -8.664 38.094 1.205 1 74.25 114 GLU B C 1
ATOM 3963 O O . GLU B 1 114 ? -9.758 37.562 1.393 1 74.25 114 GLU B O 1
ATOM 3968 N N . LYS B 1 115 ? -7.691 37.5 1.85 1 87.62 115 LYS B N 1
ATOM 3969 C CA . LYS B 1 115 ? -7.617 36.25 2.568 1 87.62 115 LYS B CA 1
ATOM 3970 C C . LYS B 1 115 ? -8.281 35.125 1.772 1 87.62 115 LYS B C 1
ATOM 3972 O O . LYS B 1 115 ? -8.953 34.25 2.344 1 87.62 115 LYS B O 1
ATOM 3977 N N . SER B 1 116 ? -8.328 35.25 0.446 1 85.06 116 SER B N 1
ATOM 3978 C CA . SER B 1 116 ? -9.078 34.312 -0.382 1 85.06 116 SER B CA 1
ATOM 3979 C C . SER B 1 116 ? -8.289 33.906 -1.623 1 85.06 116 SER B C 1
ATOM 3981 O O . SER B 1 116 ? -7.301 34.562 -1.972 1 85.06 116 SER B O 1
ATOM 3983 N N . ILE B 1 117 ? -8.688 32.781 -2.051 1 84.5 117 ILE B N 1
ATOM 3984 C CA . ILE B 1 117 ? -8.273 32.406 -3.402 1 84.5 117 ILE B CA 1
ATOM 3985 C C . ILE B 1 117 ? -9.258 33 -4.418 1 84.5 117 ILE B C 1
ATOM 3987 O O . ILE B 1 117 ? -10.469 32.781 -4.312 1 84.5 117 ILE B O 1
ATOM 3991 N N . LYS B 1 118 ? -8.773 33.812 -5.25 1 79.56 118 LYS B N 1
ATOM 3992 C CA . LYS B 1 118 ? -9.656 34.312 -6.309 1 79.56 118 LYS B CA 1
ATOM 3993 C C . LYS B 1 118 ? -9.961 33.188 -7.316 1 79.56 118 LYS B C 1
ATOM 3995 O O . LYS B 1 118 ? -9.102 32.844 -8.117 1 79.56 118 LYS B O 1
ATOM 4000 N N . PHE B 1 119 ? -11.016 32.562 -7.121 1 78.94 119 PHE B N 1
ATOM 4001 C CA . PHE B 1 119 ? -11.477 31.469 -7.98 1 78.94 119 PHE B CA 1
ATOM 4002 C C . PHE B 1 119 ? -12.867 31.781 -8.531 1 78.94 119 PHE B C 1
ATOM 4004 O O . PHE B 1 119 ? -13.75 32.219 -7.789 1 78.94 119 PHE B O 1
ATOM 4011 N N . ASN B 1 120 ? -13.008 31.703 -9.852 1 70.25 120 ASN B N 1
ATOM 4012 C CA . ASN B 1 120 ? -14.25 32.094 -10.516 1 70.25 120 ASN B CA 1
ATOM 4013 C C . ASN B 1 120 ? -15.445 31.312 -9.977 1 70.25 120 ASN B C 1
ATOM 4015 O O . ASN B 1 120 ? -16.516 31.875 -9.766 1 70.25 120 ASN B O 1
ATOM 4019 N N . ASN B 1 121 ? -15.289 29.938 -9.844 1 72.31 121 ASN B N 1
ATOM 4020 C CA . ASN B 1 121 ? -16.375 29.094 -9.328 1 72.31 121 ASN B CA 1
ATOM 4021 C C . ASN B 1 121 ? -15.945 28.328 -8.078 1 72.31 121 ASN B C 1
ATOM 4023 O O . ASN B 1 121 ? -15.312 27.281 -8.18 1 72.31 121 ASN B O 1
ATOM 4027 N N . PRO B 1 122 ? -16.438 28.906 -6.898 1 70.88 122 PRO B N 1
ATOM 4028 C CA . PRO B 1 122 ? -16.016 28.281 -5.641 1 70.88 122 PRO B CA 1
ATOM 4029 C C . PRO B 1 122 ? -16.359 26.797 -5.566 1 70.88 122 PRO B C 1
ATOM 4031 O O . PRO B 1 122 ? -15.609 26.016 -4.969 1 70.88 122 PRO B O 1
ATOM 4034 N N . GLN B 1 123 ? -17.438 26.453 -6.16 1 69.88 123 GLN B N 1
ATOM 4035 C CA . GLN B 1 123 ? -17.844 25.047 -6.145 1 69.88 123 GLN B CA 1
ATOM 4036 C C . GLN B 1 123 ? -16.812 24.172 -6.855 1 69.88 123 GLN B C 1
ATOM 4038 O O . GLN B 1 123 ? -16.625 23.016 -6.484 1 69.88 123 GLN B O 1
ATOM 4043 N N . ASN B 1 124 ? -16.203 24.766 -7.711 1 74.75 124 ASN B N 1
ATOM 4044 C CA . ASN B 1 124 ? -15.234 24.016 -8.492 1 74.75 124 ASN B CA 1
ATOM 4045 C C . ASN B 1 124 ? -13.914 23.844 -7.742 1 74.75 124 ASN B C 1
ATOM 4047 O O . ASN B 1 124 ? -13.125 22.953 -8.055 1 74.75 124 ASN B O 1
ATOM 4051 N N . LEU B 1 125 ? -13.789 24.719 -6.789 1 79.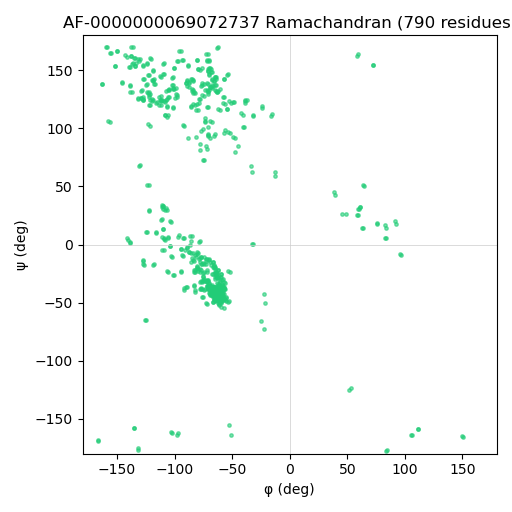19 125 LEU B N 1
ATOM 4052 C CA . LEU B 1 125 ? -12.562 24.625 -6.004 1 79.19 125 LEU B CA 1
ATOM 4053 C C . LEU B 1 125 ? -12.523 23.312 -5.23 1 79.19 125 LEU B C 1
ATOM 4055 O O . LEU B 1 125 ? -11.484 22.641 -5.184 1 79.19 125 LEU B O 1
ATOM 4059 N N . HIS B 1 126 ? -13.641 22.953 -4.738 1 73.31 126 HIS B N 1
ATOM 4060 C CA . HIS B 1 126 ? -13.727 21.766 -3.898 1 73.31 126 HIS B CA 1
ATOM 4061 C C . HIS B 1 126 ? -13.727 20.484 -4.742 1 73.31 126 HIS B C 1
ATOM 4063 O O . HIS B 1 126 ? -13.547 19.391 -4.219 1 73.31 126 HIS B O 1
ATOM 4069 N N . ALA B 1 127 ? -13.914 20.781 -6.012 1 73.62 127 ALA B N 1
ATOM 4070 C CA . ALA B 1 127 ? -13.938 19.641 -6.934 1 73.62 127 ALA B CA 1
ATOM 4071 C C . ALA B 1 127 ? -12.562 19.406 -7.543 1 73.62 127 ALA B C 1
ATOM 4073 O O . ALA B 1 127 ? -12.344 18.391 -8.227 1 73.62 127 ALA B O 1
ATOM 4074 N N . LEU B 1 128 ? -11.648 20.328 -7.168 1 77.25 128 LEU B N 1
ATOM 4075 C CA . LEU B 1 128 ? -10.305 20.172 -7.699 1 77.25 128 LEU B CA 1
ATOM 4076 C C . LEU B 1 128 ? -9.617 18.953 -7.086 1 77.25 128 LEU B C 1
ATOM 4078 O O . LEU B 1 128 ? -9.852 18.625 -5.918 1 77.25 128 LEU B O 1
ATOM 4082 N N . PRO B 1 129 ? -8.75 18.312 -7.969 1 75.94 129 PRO B N 1
ATOM 4083 C CA . PRO B 1 129 ? -7.906 17.297 -7.348 1 75.94 129 PRO B CA 1
ATOM 4084 C C . PRO B 1 129 ? -7.113 17.828 -6.156 1 75.94 129 PRO B C 1
ATOM 4086 O O . PRO B 1 129 ? -6.664 18.969 -6.176 1 75.94 129 PRO B O 1
ATOM 4089 N N . GLU B 1 130 ? -6.91 17.047 -5.203 1 78.56 130 GLU B N 1
ATOM 4090 C CA . GLU B 1 130 ? -6.281 17.453 -3.949 1 78.56 130 GLU B CA 1
ATOM 4091 C C . GLU B 1 130 ? -4.887 18.016 -4.191 1 78.56 130 GLU B C 1
ATOM 4093 O O . GLU B 1 130 ? -4.461 18.938 -3.498 1 78.56 130 GLU B O 1
ATOM 4098 N N . THR B 1 131 ? -4.215 17.453 -5.156 1 79.25 131 THR B N 1
ATOM 4099 C CA . THR B 1 131 ? -2.871 17.953 -5.453 1 79.25 131 THR B CA 1
ATOM 4100 C C . THR B 1 131 ? -2.922 19.375 -5.973 1 79.25 131 THR B C 1
ATOM 4102 O O . THR B 1 131 ? -2.062 20.203 -5.637 1 79.25 131 THR B O 1
ATOM 4105 N N . GLU B 1 132 ? -3.912 19.672 -6.777 1 83.81 132 GLU B N 1
ATOM 4106 C CA . GLU B 1 132 ? -4.066 21.031 -7.293 1 83.81 132 GLU B CA 1
ATOM 4107 C C . GLU B 1 132 ? -4.484 21.984 -6.188 1 83.81 132 GLU B C 1
ATOM 4109 O O . GLU B 1 132 ? -3.986 23.109 -6.113 1 83.81 132 GLU B O 1
ATOM 4114 N N . LEU B 1 133 ? -5.332 21.531 -5.422 1 86.69 133 LEU B N 1
ATOM 4115 C CA . LEU B 1 133 ? -5.758 22.344 -4.293 1 86.69 133 LEU B CA 1
ATOM 4116 C C . LEU B 1 133 ? -4.582 22.656 -3.371 1 86.69 133 LEU B C 1
ATOM 4118 O O . LEU B 1 133 ? -4.445 23.781 -2.879 1 86.69 133 LEU B O 1
ATOM 4122 N N . ALA B 1 134 ? -3.789 21.641 -3.133 1 88.69 134 ALA B N 1
ATOM 4123 C CA . ALA B 1 134 ? -2.625 21.828 -2.271 1 88.69 134 ALA B CA 1
ATOM 4124 C C . ALA B 1 134 ? -1.694 22.891 -2.828 1 88.69 134 ALA B C 1
ATOM 4126 O O . ALA B 1 134 ? -1.144 23.703 -2.072 1 88.69 134 ALA B O 1
ATOM 4127 N N . VAL B 1 135 ? -1.568 22.922 -4.094 1 88.56 135 VAL B N 1
ATOM 4128 C CA . VAL B 1 135 ? -0.717 23.922 -4.73 1 88.56 135 VAL B CA 1
ATOM 4129 C C . VAL B 1 135 ? -1.326 25.312 -4.551 1 88.56 135 VAL B C 1
ATOM 4131 O O . VAL B 1 135 ? -0.612 26.281 -4.281 1 88.56 135 VAL B O 1
ATOM 4134 N N . LEU B 1 136 ? -2.568 25.359 -4.688 1 89.81 136 LEU B N 1
ATOM 4135 C CA . LEU B 1 136 ? -3.26 26.625 -4.496 1 89.81 136 LEU B CA 1
ATOM 4136 C C . LEU B 1 136 ? -3.107 27.125 -3.059 1 89.81 136 LEU B C 1
ATOM 4138 O O . LEU B 1 136 ? -2.846 28.297 -2.826 1 89.81 136 LEU B O 1
ATOM 4142 N N . VAL B 1 137 ? -3.26 26.219 -2.189 1 91.62 137 VAL B N 1
ATOM 4143 C CA . VAL B 1 137 ? -3.131 26.562 -0.777 1 91.62 137 VAL B CA 1
ATOM 4144 C C . VAL B 1 137 ? -1.698 27 -0.481 1 91.62 137 VAL B C 1
ATOM 4146 O O . VAL B 1 137 ? -1.479 27.984 0.243 1 91.62 137 VAL B O 1
ATOM 4149 N N . ALA B 1 138 ? -0.766 26.344 -1.01 1 90.88 138 ALA B N 1
ATOM 4150 C CA . ALA B 1 138 ? 0.636 26.703 -0.824 1 90.88 138 ALA B CA 1
ATOM 4151 C C . ALA B 1 138 ? 0.917 28.109 -1.367 1 90.88 138 ALA B C 1
ATOM 4153 O O . ALA B 1 138 ? 1.602 28.906 -0.722 1 90.88 138 ALA B O 1
ATOM 4154 N N . ASN B 1 139 ? 0.391 28.391 -2.453 1 90.19 139 ASN B N 1
ATOM 4155 C CA . ASN B 1 139 ? 0.684 29.656 -3.113 1 90.19 139 ASN B CA 1
ATOM 4156 C C . ASN B 1 139 ? -0.078 30.812 -2.471 1 90.19 139 ASN B C 1
ATOM 4158 O O . ASN B 1 139 ? 0.458 31.922 -2.334 1 90.19 139 ASN B O 1
ATOM 4162 N N . HIS B 1 140 ? -1.244 30.578 -2.092 1 92.56 140 HIS B N 1
ATOM 4163 C CA . HIS B 1 140 ? -2.111 31.672 -1.703 1 92.56 140 HIS B CA 1
ATOM 4164 C C . HIS B 1 140 ? -2.227 31.781 -0.186 1 92.56 140 HIS B C 1
ATOM 4166 O O . HIS B 1 140 ? -2.738 32.781 0.335 1 92.56 140 HIS B O 1
ATOM 4172 N N . LEU B 1 141 ? -1.762 30.844 0.479 1 94.25 141 LEU B N 1
ATOM 4173 C CA . LEU B 1 141 ? -1.835 30.891 1.935 1 94.25 141 LEU B CA 1
ATOM 4174 C C . LEU B 1 141 ? -0.453 30.703 2.555 1 94.25 141 LEU B C 1
ATOM 4176 O O . LEU B 1 141 ? 0.155 31.672 3.02 1 94.25 141 LEU B O 1
ATOM 4180 N N . MET B 1 142 ? 0.122 29.578 2.391 1 93.38 142 MET B N 1
ATOM 4181 C CA . MET B 1 142 ? 1.366 29.25 3.076 1 93.38 142 MET B CA 1
ATOM 4182 C C . MET B 1 142 ? 2.504 30.156 2.611 1 93.38 142 MET B C 1
ATOM 4184 O O . MET B 1 142 ? 3.248 30.688 3.434 1 93.38 142 MET B O 1
ATOM 4188 N N . GLY B 1 143 ? 2.602 30.312 1.318 1 90.56 143 GLY B N 1
ATOM 4189 C CA . GLY B 1 143 ? 3.65 31.156 0.778 1 90.56 143 GLY B CA 1
ATOM 4190 C C . GLY B 1 143 ? 3.516 32.625 1.199 1 90.56 143 GLY B C 1
ATOM 4191 O O . GLY B 1 143 ? 4.516 33.312 1.331 1 90.56 143 GLY B O 1
ATOM 4192 N N . LYS B 1 144 ? 2.371 33.031 1.449 1 91.75 144 LYS B N 1
ATOM 4193 C CA . LYS B 1 144 ? 2.129 34.406 1.841 1 91.75 144 LYS B CA 1
ATOM 4194 C C . LYS B 1 144 ? 2.377 34.594 3.334 1 91.75 144 LYS B C 1
ATOM 4196 O O . LYS B 1 144 ? 2.637 35.719 3.779 1 91.75 144 LYS B O 1
ATOM 4201 N N . LEU B 1 145 ? 2.271 33.531 4.066 1 94.56 145 LEU B N 1
ATOM 4202 C CA . LEU B 1 145 ? 2.391 33.625 5.516 1 94.56 145 LEU B CA 1
ATOM 4203 C C . LEU B 1 145 ? 3.822 33.344 5.961 1 94.56 145 LEU B C 1
ATOM 4205 O O . LEU B 1 145 ? 4.211 33.688 7.074 1 94.56 145 LEU B O 1
ATOM 4209 N N . ALA B 1 146 ? 4.543 32.625 5.145 1 93.81 146 ALA B N 1
ATOM 4210 C CA . ALA B 1 146 ? 5.922 32.281 5.473 1 93.81 146 ALA B CA 1
ATOM 4211 C C . ALA B 1 146 ? 6.859 33.469 5.258 1 93.81 146 ALA B C 1
ATOM 4213 O O . ALA B 1 146 ? 6.641 34.281 4.363 1 93.81 146 ALA B O 1
ATOM 4214 N N . ILE B 1 147 ? 7.93 33.469 6.023 1 90.94 147 ILE B N 1
ATOM 4215 C CA . ILE B 1 147 ? 8.938 34.531 5.824 1 90.94 147 ILE B CA 1
ATOM 4216 C C . ILE B 1 147 ? 9.516 34.406 4.414 1 90.94 147 ILE B C 1
ATOM 4218 O O . ILE B 1 147 ? 9.641 35.406 3.711 1 90.94 147 ILE B O 1
ATOM 4222 N N . SER B 1 148 ? 9.875 33.156 4.094 1 85.44 148 SER B N 1
ATOM 4223 C CA . SER B 1 148 ? 10.266 32.906 2.713 1 85.44 148 SER B CA 1
ATOM 4224 C C . SER B 1 148 ? 9.109 32.281 1.924 1 85.44 148 SER B C 1
ATOM 4226 O O . SER B 1 148 ? 8.516 31.297 2.346 1 85.44 148 SER B O 1
ATOM 4228 N N . SER B 1 149 ? 8.773 32.906 0.812 1 82.06 149 SER B N 1
ATOM 4229 C CA . SER B 1 149 ? 7.598 32.5 0.048 1 82.06 149 SER B CA 1
ATOM 4230 C C . SER B 1 149 ? 7.93 31.359 -0.907 1 82.06 149 SER B C 1
ATOM 4232 O O . SER B 1 149 ? 7.059 30.875 -1.632 1 82.06 149 SER B O 1
ATOM 4234 N N . CYS B 1 150 ? 9.086 30.859 -0.786 1 86.94 150 CYS B N 1
ATOM 4235 C CA . CYS B 1 150 ? 9.508 29.859 -1.759 1 86.94 150 CYS B CA 1
ATOM 4236 C C . CYS B 1 150 ? 9.031 28.469 -1.358 1 86.94 150 CYS B C 1
ATOM 4238 O O . CYS B 1 150 ? 9.086 28.109 -0.183 1 86.94 150 CYS B O 1
ATOM 4240 N N . PHE B 1 151 ? 8.453 27.797 -2.311 1 89.5 151 PHE B N 1
ATOM 4241 C CA . PHE B 1 151 ? 8.07 26.406 -2.086 1 89.5 151 PHE B CA 1
ATOM 4242 C C . PHE B 1 151 ? 8.367 25.562 -3.318 1 89.5 151 PHE B C 1
ATOM 4244 O O . PHE B 1 151 ? 8.461 26.094 -4.43 1 89.5 151 PHE B O 1
ATOM 4251 N N . LEU B 1 152 ? 8.594 24.359 -3.086 1 91.5 152 LEU B N 1
ATOM 4252 C CA . LEU B 1 152 ? 8.914 23.375 -4.125 1 91.5 152 LEU B CA 1
ATOM 4253 C C . LEU B 1 152 ? 7.773 22.375 -4.297 1 91.5 152 LEU B C 1
ATOM 4255 O O . LEU B 1 152 ? 7.32 21.781 -3.32 1 91.5 152 LEU B O 1
ATOM 4259 N N . VAL B 1 153 ? 7.293 22.281 -5.535 1 90.44 153 VAL B N 1
ATOM 4260 C CA . VAL B 1 153 ? 6.246 21.328 -5.863 1 90.44 153 VAL B CA 1
ATOM 4261 C C . VAL B 1 153 ? 6.852 20.125 -6.582 1 90.44 153 VAL B C 1
ATOM 4263 O O . VAL B 1 153 ? 7.766 20.281 -7.391 1 90.44 153 VAL B O 1
ATOM 4266 N N . ASP B 1 154 ? 6.312 19.016 -6.293 1 89.56 154 ASP B N 1
ATOM 4267 C CA . ASP B 1 154 ? 6.801 17.797 -6.953 1 89.56 154 ASP B CA 1
ATOM 4268 C C . ASP B 1 154 ? 6.699 17.922 -8.469 1 89.56 154 ASP B C 1
ATOM 4270 O O . ASP B 1 154 ? 5.621 18.188 -9.008 1 89.56 154 ASP B O 1
ATOM 4274 N N . LYS B 1 155 ? 7.754 17.688 -9.125 1 86 155 LYS B N 1
ATOM 4275 C CA . LYS B 1 155 ? 7.801 17.828 -10.578 1 86 155 LYS B CA 1
ATOM 4276 C C . LYS B 1 155 ? 6.891 16.812 -11.266 1 86 155 LYS B C 1
ATOM 4278 O O . LYS B 1 155 ? 6.527 16.984 -12.43 1 86 155 LYS B O 1
ATOM 4283 N N . ASN B 1 156 ? 6.551 15.789 -10.562 1 75.81 156 ASN B N 1
ATOM 4284 C CA . ASN B 1 156 ? 5.734 14.727 -11.148 1 75.81 156 ASN B CA 1
ATOM 4285 C C . ASN B 1 156 ? 4.25 14.961 -10.906 1 75.81 156 ASN B C 1
ATOM 4287 O O . ASN B 1 156 ? 3.42 14.102 -11.211 1 75.81 156 ASN B O 1
ATOM 4291 N N . CYS B 1 157 ? 3.965 16.062 -10.344 1 76.69 157 CYS B N 1
ATOM 4292 C CA . CYS B 1 157 ? 2.561 16.328 -10.062 1 76.69 157 CYS B CA 1
ATOM 4293 C C . CYS B 1 157 ? 1.75 16.422 -11.344 1 76.69 157 CYS B C 1
ATOM 4295 O O . CYS B 1 157 ? 2.256 16.891 -12.367 1 76.69 157 CYS B O 1
ATOM 4297 N N . THR B 1 158 ? 0.534 15.883 -11.203 1 63.81 158 THR B N 1
ATOM 4298 C CA . THR B 1 158 ? -0.357 15.969 -12.352 1 63.81 158 THR B CA 1
ATOM 4299 C C . THR B 1 158 ? -0.904 17.391 -12.508 1 63.81 158 THR B C 1
ATOM 4301 O O . THR B 1 158 ? -1.184 18.062 -11.516 1 63.81 158 THR B O 1
ATOM 4304 N N . GLY B 1 159 ? -0.973 17.922 -13.727 1 63.47 159 GLY B N 1
ATOM 4305 C CA . GLY B 1 159 ? -1.596 19.203 -13.984 1 63.47 159 GLY B CA 1
ATOM 4306 C C . GLY B 1 159 ? -0.615 20.359 -13.938 1 63.47 159 GLY B C 1
ATOM 4307 O O . GLY B 1 159 ? -1 21.5 -13.656 1 63.47 159 GLY B O 1
ATOM 4308 N N . LYS B 1 160 ? 0.612 19.906 -14.047 1 70.81 160 LYS B N 1
ATOM 4309 C CA . LYS B 1 160 ? 1.633 20.953 -14.102 1 70.81 160 LYS B CA 1
ATOM 4310 C C . LYS B 1 160 ? 1.294 22 -15.148 1 70.81 160 LYS B C 1
ATOM 4312 O O . LYS B 1 160 ? 0.855 21.672 -16.25 1 70.81 160 LYS B O 1
ATOM 4317 N N . ARG B 1 161 ? 1.188 23.234 -14.633 1 70.31 161 ARG B N 1
ATOM 4318 C CA . ARG B 1 161 ? 0.914 24.328 -15.562 1 70.31 161 ARG B CA 1
ATOM 4319 C C . ARG B 1 161 ? 1.866 25.484 -15.328 1 70.31 161 ARG B C 1
ATOM 4321 O O . ARG B 1 161 ? 2.504 25.578 -14.273 1 70.31 161 ARG B O 1
ATOM 4328 N N . ASP B 1 162 ? 1.882 26.203 -16.516 1 73.06 162 ASP B N 1
ATOM 4329 C CA . ASP B 1 162 ? 2.639 27.438 -16.391 1 73.06 162 ASP B CA 1
ATOM 4330 C C . ASP B 1 162 ? 1.864 28.484 -15.578 1 73.06 162 ASP B C 1
ATOM 4332 O O . ASP B 1 162 ? 0.75 28.859 -15.945 1 73.06 162 ASP B O 1
ATOM 4336 N N . GLY B 1 163 ? 2.336 28.641 -14.383 1 76 163 GLY B N 1
ATOM 4337 C CA . GLY B 1 163 ? 1.689 29.641 -13.539 1 76 163 GLY B CA 1
ATOM 4338 C C . GLY B 1 163 ? 0.821 29.047 -12.453 1 76 163 GLY B C 1
ATOM 4339 O O . GLY B 1 163 ? 0.918 27.844 -12.172 1 76 163 GLY B O 1
ATOM 4340 N N . CYS B 1 164 ? -0.067 29.891 -11.859 1 83.12 164 CYS B N 1
ATOM 4341 C CA . CYS B 1 164 ? -0.914 29.453 -10.758 1 83.12 164 CYS B CA 1
ATOM 4342 C C . CYS B 1 164 ? -2.203 28.828 -11.273 1 83.12 164 CYS B C 1
ATOM 4344 O O . CYS B 1 164 ? -2.795 29.312 -12.234 1 83.12 164 CYS B O 1
ATOM 4346 N N . CYS B 1 165 ? -2.693 27.797 -10.75 1 78.56 165 CYS B N 1
ATOM 4347 C CA . CYS B 1 165 ? -3.871 27.078 -11.203 1 78.56 165 CYS B CA 1
ATOM 4348 C C . CYS B 1 165 ? -5.152 27.781 -10.781 1 78.56 165 CYS B C 1
ATOM 4350 O O . CYS B 1 165 ? -6.254 27.297 -11.047 1 78.56 165 CYS B O 1
ATOM 4352 N N . CYS B 1 166 ? -5.078 28.953 -10.141 1 81.75 166 CYS B N 1
ATOM 4353 C CA . CYS B 1 166 ? -6.27 29.672 -9.695 1 81.75 166 CYS B CA 1
ATOM 4354 C C . CYS B 1 166 ? -6.988 30.312 -10.875 1 81.75 166 CYS B C 1
ATOM 4356 O O . CYS B 1 166 ? -8.141 30.734 -10.75 1 81.75 166 CYS B O 1
ATOM 4358 N N . GLY B 1 167 ? -6.332 30.453 -12.008 1 75.38 167 GLY B N 1
ATOM 4359 C CA . GLY B 1 167 ? -6.973 30.953 -13.211 1 75.38 167 GLY B CA 1
ATOM 4360 C C . GLY B 1 167 ? -6.766 32.438 -13.422 1 75.38 167 GLY B C 1
ATOM 4361 O O . GLY B 1 167 ? -7.152 32.969 -14.461 1 75.38 167 GLY B O 1
ATOM 4362 N N . VAL B 1 168 ? -6.219 33.094 -12.445 1 78.56 168 VAL B N 1
ATOM 4363 C CA . VAL B 1 168 ? -5.949 34.531 -12.586 1 78.56 168 VAL B CA 1
ATOM 4364 C C . VAL B 1 168 ? -4.637 34.719 -13.344 1 78.56 168 VAL B C 1
ATOM 4366 O O . VAL B 1 168 ? -3.584 34.25 -12.906 1 78.56 168 VAL B O 1
ATOM 4369 N N . ARG B 1 169 ? -4.66 35.344 -14.406 1 75.88 169 ARG B N 1
ATOM 4370 C CA . ARG B 1 169 ? -3.539 35.531 -15.328 1 75.88 169 ARG B CA 1
ATOM 4371 C C . ARG B 1 169 ? -2.381 36.25 -14.648 1 75.88 169 ARG B C 1
ATOM 4373 O O . ARG B 1 169 ? -1.214 35.938 -14.914 1 75.88 169 ARG B O 1
ATOM 4380 N N . SER B 1 170 ? -2.682 37.188 -13.805 1 79.56 170 SER B N 1
ATOM 4381 C CA . SER B 1 170 ? -1.648 38 -13.172 1 79.56 170 SER B CA 1
ATOM 4382 C C . SER B 1 170 ? -1.053 37.281 -11.961 1 79.56 170 SER B C 1
ATOM 4384 O O . SER B 1 170 ? -0.034 37.719 -11.422 1 79.56 170 SER B O 1
ATOM 4386 N N . CYS B 1 171 ? -1.657 36.25 -11.625 1 83.81 171 CYS B N 1
ATOM 4387 C CA . CYS B 1 171 ? -1.18 35.531 -10.445 1 83.81 171 CYS B CA 1
ATOM 4388 C C . CYS B 1 171 ? 0.05 34.688 -10.766 1 83.81 171 CYS B C 1
ATOM 4390 O O . CYS B 1 171 ? 0.025 33.875 -11.695 1 83.81 171 CYS B O 1
ATOM 4392 N N . ARG B 1 172 ? 1.077 34.969 -10.078 1 80.56 172 ARG B N 1
ATOM 4393 C CA . ARG B 1 172 ? 2.326 34.25 -10.289 1 80.56 172 ARG B CA 1
ATOM 4394 C C . ARG B 1 172 ? 2.576 33.25 -9.148 1 80.56 172 ARG B C 1
ATOM 4396 O O . ARG B 1 172 ? 2.344 33.562 -7.98 1 80.56 172 ARG B O 1
ATOM 4403 N N . MET B 1 173 ? 2.934 32.094 -9.57 1 84.94 173 MET B N 1
ATOM 4404 C CA . MET B 1 173 ? 3.348 31.125 -8.578 1 84.94 173 MET B CA 1
ATOM 4405 C C . MET B 1 173 ? 4.754 31.422 -8.062 1 84.94 173 MET B C 1
ATOM 4407 O O . MET B 1 173 ? 5.66 31.688 -8.852 1 84.94 173 MET B O 1
ATOM 4411 N N . THR B 1 174 ? 4.887 31.469 -6.781 1 83.19 174 THR B N 1
ATOM 4412 C CA . THR B 1 174 ? 6.184 31.766 -6.184 1 83.19 174 THR B CA 1
ATOM 4413 C C . THR B 1 174 ? 7.016 30.484 -6.051 1 83.19 174 THR B C 1
ATOM 4415 O O . THR B 1 174 ? 8.227 30.547 -5.82 1 83.19 174 THR B O 1
ATOM 4418 N N . GLY B 1 175 ? 6.395 29.391 -6.18 1 86.06 175 GLY B N 1
ATOM 4419 C CA . GLY B 1 175 ? 7.102 28.125 -6.082 1 86.06 175 GLY B CA 1
ATOM 4420 C C . GLY B 1 175 ? 7.539 27.578 -7.426 1 86.06 175 GLY B C 1
ATOM 4421 O O . GLY B 1 175 ? 7.242 28.172 -8.469 1 86.06 175 GLY B O 1
ATOM 4422 N N . GLU B 1 176 ? 8.406 26.609 -7.387 1 87.5 176 GLU B N 1
ATOM 4423 C CA . GLU B 1 176 ? 8.898 25.953 -8.586 1 87.5 176 GLU B CA 1
ATOM 4424 C C . GLU B 1 176 ? 8.664 24.438 -8.523 1 87.5 176 GLU B C 1
ATOM 4426 O O . GLU B 1 176 ? 8.453 23.891 -7.441 1 87.5 176 GLU B O 1
ATOM 4431 N N . TYR B 1 177 ? 8.617 23.875 -9.711 1 88.12 177 TYR B N 1
ATOM 4432 C CA . TYR B 1 177 ? 8.547 22.422 -9.781 1 88.12 177 TYR B CA 1
ATOM 4433 C C . TYR B 1 177 ? 9.945 21.812 -9.703 1 88.12 177 TYR B C 1
ATOM 4435 O O . TYR B 1 177 ? 10.875 22.281 -10.352 1 88.12 177 TYR B O 1
ATOM 4443 N N . GLY B 1 178 ? 10.094 20.797 -8.875 1 89.38 178 GLY B N 1
ATOM 4444 C CA . GLY B 1 178 ? 11.391 20.172 -8.727 1 89.38 178 GLY B CA 1
ATOM 4445 C C . GLY B 1 178 ? 11.32 18.844 -8 1 89.38 178 GLY B C 1
ATOM 4446 O O . GLY B 1 178 ? 10.242 18.25 -7.875 1 89.38 178 GLY B O 1
ATOM 4447 N N . ASP B 1 179 ? 12.484 18.328 -7.621 1 90.38 179 ASP B N 1
ATOM 4448 C CA . ASP B 1 179 ? 12.594 17.031 -6.934 1 90.38 179 ASP B CA 1
ATOM 4449 C C . ASP B 1 179 ? 12.297 17.188 -5.441 1 90.38 179 ASP B C 1
ATOM 4451 O O . ASP B 1 179 ? 13.047 17.844 -4.719 1 90.38 179 ASP B O 1
ATOM 4455 N N . THR B 1 180 ? 11.258 16.562 -5.039 1 93 180 THR B N 1
ATOM 4456 C CA . THR B 1 180 ? 10.859 16.656 -3.637 1 93 180 THR B CA 1
ATOM 4457 C C . THR B 1 180 ? 11.094 15.32 -2.928 1 93 180 THR B C 1
ATOM 4459 O O . THR B 1 180 ? 10.531 15.078 -1.857 1 93 180 THR B O 1
ATOM 4462 N N . SER B 1 181 ? 11.844 14.406 -3.553 1 92.56 181 SER B N 1
ATOM 4463 C CA . SER B 1 181 ? 12.039 13.07 -3.004 1 92.56 181 SER B CA 1
ATOM 4464 C C . SER B 1 181 ? 12.852 13.109 -1.715 1 92.56 181 SER B C 1
ATOM 4466 O O . SER B 1 181 ? 13.805 13.883 -1.601 1 92.56 181 SER B O 1
ATOM 4468 N N . ILE B 1 182 ? 12.375 12.312 -0.756 1 95.12 182 ILE B N 1
ATOM 4469 C CA . ILE B 1 182 ? 13.117 12.164 0.492 1 95.12 182 ILE B CA 1
ATOM 4470 C C . ILE B 1 182 ? 13.117 10.695 0.917 1 95.12 182 ILE B C 1
ATOM 4472 O O . ILE B 1 182 ? 12.289 9.914 0.453 1 95.12 182 ILE B O 1
ATOM 4476 N N . GLY B 1 183 ? 14.062 10.336 1.835 1 96.25 183 GLY B N 1
ATOM 4477 C CA . GLY B 1 183 ? 14.094 8.984 2.375 1 96.25 183 GLY B CA 1
ATOM 4478 C C . GLY B 1 183 ? 15.305 8.188 1.934 1 96.25 183 GLY B C 1
ATOM 4479 O O . GLY B 1 183 ? 16.391 8.75 1.77 1 96.25 183 GLY B O 1
ATOM 4480 N N . ASN B 1 184 ? 15.172 7 2.018 1 95 184 ASN B N 1
ATOM 4481 C CA . ASN B 1 184 ? 16.125 5.973 1.61 1 95 184 ASN B CA 1
ATOM 4482 C C . ASN B 1 184 ? 15.406 4.734 1.07 1 95 184 ASN B C 1
ATOM 4484 O O . ASN B 1 184 ? 14.391 4.309 1.621 1 95 184 ASN B O 1
ATOM 4488 N N . LEU B 1 185 ? 15.906 4.148 0.026 1 89.69 185 LEU B N 1
ATOM 4489 C CA . LEU B 1 185 ? 15.227 3.066 -0.682 1 89.69 185 LEU B CA 1
ATOM 4490 C C . LEU B 1 185 ? 15.039 1.855 0.226 1 89.69 185 LEU B C 1
ATOM 4492 O O . LEU B 1 185 ? 14.18 1.011 -0.028 1 89.69 185 LEU B O 1
ATOM 4496 N N . GLU B 1 186 ? 15.812 1.747 1.232 1 90.69 186 GLU B N 1
ATOM 4497 C CA . GLU B 1 186 ? 15.766 0.599 2.133 1 90.69 186 GLU B CA 1
ATOM 4498 C C . GLU B 1 186 ? 14.672 0.773 3.186 1 90.69 186 GLU B C 1
ATOM 4500 O O . GLU B 1 186 ? 14.328 -0.176 3.893 1 90.69 186 GLU B O 1
ATOM 4505 N N . VAL B 1 187 ? 14.156 1.968 3.318 1 95 187 VAL B N 1
ATOM 4506 C CA . VAL B 1 187 ? 13.094 2.26 4.277 1 95 187 VAL B CA 1
ATOM 4507 C C . VAL B 1 187 ? 12.016 3.113 3.609 1 95 187 VAL B C 1
ATOM 4509 O O . VAL B 1 187 ? 11.844 3.066 2.389 1 95 187 VAL B O 1
ATOM 4512 N N . TRP B 1 188 ? 11.227 3.846 4.371 1 94.38 188 TRP B N 1
ATOM 4513 C CA . TRP B 1 188 ? 10.203 4.707 3.793 1 94.38 188 TRP B CA 1
ATOM 4514 C C . TRP B 1 188 ? 10.836 5.801 2.938 1 94.38 188 TRP B C 1
ATOM 4516 O O . TRP B 1 188 ? 11.781 6.461 3.365 1 94.38 188 TRP B O 1
ATOM 4526 N N . HIS B 1 189 ? 10.32 5.941 1.771 1 94.12 189 HIS B N 1
ATOM 4527 C CA . HIS B 1 189 ? 10.844 6.93 0.836 1 94.12 189 HIS B CA 1
ATOM 4528 C C . HIS B 1 189 ? 9.781 7.34 -0.181 1 94.12 189 HIS B C 1
ATOM 4530 O O . HIS B 1 189 ? 8.727 6.703 -0.277 1 94.12 189 HIS B O 1
ATOM 4536 N N . GLY B 1 190 ? 10.008 8.43 -0.888 1 92.5 190 GLY B N 1
ATOM 4537 C CA . GLY B 1 190 ? 9.125 8.883 -1.944 1 92.5 190 GLY B CA 1
ATOM 4538 C C . GLY B 1 190 ? 9.125 10.391 -2.115 1 92.5 190 GLY B C 1
ATOM 4539 O O . GLY B 1 190 ? 10.047 11.078 -1.657 1 92.5 190 GLY B O 1
ATOM 4540 N N . HIS B 1 191 ? 8.195 10.82 -2.781 1 90.31 191 HIS B N 1
ATOM 4541 C CA . HIS B 1 191 ? 8.07 12.25 -3.061 1 90.31 191 HIS B CA 1
ATOM 4542 C C . HIS B 1 191 ? 7.027 12.898 -2.158 1 90.31 191 HIS B C 1
ATOM 4544 O O . HIS B 1 191 ? 5.965 12.32 -1.921 1 90.31 191 HIS B O 1
ATOM 4550 N N . LEU B 1 192 ? 7.461 14 -1.67 1 91.75 192 LEU B N 1
ATOM 4551 C CA . LEU B 1 192 ? 6.473 14.875 -1.059 1 91.75 192 LEU B CA 1
ATOM 4552 C C . LEU B 1 192 ? 5.719 15.664 -2.123 1 91.75 192 LEU B C 1
ATOM 4554 O O . LEU B 1 192 ? 6.266 15.961 -3.188 1 91.75 192 LEU B O 1
ATOM 4558 N N . ASP B 1 193 ? 4.504 16 -1.808 1 89.38 193 ASP B N 1
ATOM 4559 C CA . ASP B 1 193 ? 3.783 16.828 -2.762 1 89.38 193 ASP B CA 1
ATOM 4560 C C . ASP B 1 193 ? 4.406 18.219 -2.854 1 89.38 193 ASP B C 1
ATOM 4562 O O . ASP B 1 193 ? 4.5 18.797 -3.939 1 89.38 193 ASP B O 1
ATOM 4566 N N . MET B 1 194 ? 4.785 18.703 -1.634 1 92.19 194 MET B N 1
ATOM 4567 C CA . MET B 1 194 ? 5.402 20.016 -1.584 1 92.19 194 MET B CA 1
ATOM 4568 C C . MET B 1 194 ? 6.352 20.125 -0.396 1 92.19 194 MET B C 1
ATOM 4570 O O . MET B 1 194 ? 6.188 19.422 0.603 1 92.19 194 MET B O 1
ATOM 4574 N N . ILE B 1 195 ? 7.262 20.984 -0.601 1 93 195 ILE B N 1
ATOM 4575 C CA . ILE B 1 195 ? 8.148 21.406 0.475 1 93 195 ILE B CA 1
ATOM 4576 C C . ILE B 1 195 ? 8.148 22.938 0.571 1 93 195 ILE B C 1
ATOM 4578 O O . ILE B 1 195 ? 8.406 23.625 -0.417 1 93 195 ILE B O 1
ATOM 4582 N N . VAL B 1 196 ? 7.836 23.391 1.73 1 89.44 196 VAL B N 1
ATOM 4583 C CA . VAL B 1 196 ? 7.836 24.828 1.927 1 89.44 196 VAL B CA 1
ATOM 4584 C C . VAL B 1 196 ? 9.109 25.266 2.646 1 89.44 196 VAL B C 1
ATOM 4586 O O . VAL B 1 196 ? 9.406 24.781 3.74 1 89.44 196 VAL B O 1
ATOM 4589 N N . ASN B 1 197 ? 9.867 26.047 2.018 1 85.31 197 ASN B N 1
ATOM 4590 C CA . ASN B 1 197 ? 11.094 26.625 2.559 1 85.31 197 ASN B CA 1
ATOM 4591 C C . ASN B 1 197 ? 12.086 25.547 2.99 1 85.31 197 ASN B C 1
ATOM 4593 O O . ASN B 1 197 ? 12.758 25.688 4.012 1 85.31 197 ASN B O 1
ATOM 4597 N N . ASP B 1 198 ? 12.008 24.375 2.414 1 81.94 198 ASP B N 1
ATOM 4598 C CA . ASP B 1 198 ? 12.867 23.234 2.705 1 81.94 198 ASP B CA 1
ATOM 4599 C C . ASP B 1 198 ? 12.688 22.766 4.145 1 81.94 198 ASP B C 1
ATOM 4601 O O . ASP B 1 198 ? 13.516 22.016 4.668 1 81.94 198 ASP B O 1
ATOM 4605 N N . ASP B 1 199 ? 11.609 23.281 4.73 1 87.19 199 ASP B N 1
ATOM 4606 C CA . ASP B 1 199 ? 11.508 23.047 6.168 1 87.19 199 ASP B CA 1
ATOM 4607 C C . ASP B 1 199 ? 10.164 22.406 6.523 1 87.19 199 ASP B C 1
ATOM 4609 O O . ASP B 1 199 ? 9.992 21.891 7.629 1 87.19 199 ASP B O 1
ATOM 4613 N N . LEU B 1 200 ? 9.25 22.5 5.648 1 87.25 200 LEU B N 1
ATOM 4614 C CA . LEU B 1 200 ? 7.918 21.984 5.93 1 87.25 200 LEU B CA 1
ATOM 4615 C C . LEU B 1 200 ? 7.441 21.062 4.805 1 87.25 200 LEU B C 1
ATOM 4617 O O . LEU B 1 200 ? 7.438 21.453 3.637 1 87.25 200 LEU B O 1
ATOM 4621 N N . ALA B 1 201 ? 7.082 19.922 5.242 1 88.19 201 ALA B N 1
ATOM 4622 C CA . ALA B 1 201 ? 6.512 18.969 4.281 1 88.19 201 ALA B CA 1
ATOM 4623 C C . ALA B 1 201 ? 5 19.125 4.188 1 88.19 201 ALA B C 1
ATOM 4625 O O . ALA B 1 201 ? 4.328 19.344 5.199 1 88.19 201 ALA B O 1
ATOM 4626 N N . VAL B 1 202 ? 4.574 19.047 3.006 1 86.38 202 VAL B N 1
ATOM 4627 C CA . VAL B 1 202 ? 3.137 19.094 2.752 1 86.38 202 VAL B CA 1
ATOM 4628 C C . VAL B 1 202 ? 2.729 17.891 1.902 1 86.38 202 VAL B C 1
ATOM 4630 O O . VAL B 1 202 ? 3.367 17.594 0.889 1 86.38 202 VAL B O 1
ATOM 4633 N N . GLY B 1 203 ? 1.782 17.188 2.42 1 85.88 203 GLY B N 1
ATOM 4634 C CA . GLY B 1 203 ? 1.223 16.062 1.681 1 85.88 203 GLY B CA 1
ATOM 4635 C C . GLY B 1 203 ? -0.248 16.25 1.352 1 85.88 203 GLY B C 1
ATOM 4636 O O . GLY B 1 203 ? -1.021 16.734 2.18 1 85.88 203 GLY B O 1
ATOM 4637 N N . ALA B 1 204 ? -0.553 15.852 0.082 1 76.06 204 ALA B N 1
ATOM 4638 C CA . ALA B 1 204 ? -1.954 15.836 -0.332 1 76.06 204 ALA B CA 1
ATOM 4639 C C . ALA B 1 204 ? -2.525 14.422 -0.276 1 76.06 204 ALA B C 1
ATOM 4641 O O . ALA B 1 204 ? -1.812 13.445 -0.522 1 76.06 204 ALA B O 1
ATOM 4642 N N . ILE B 1 205 ? -3.627 14.281 0.247 1 72 205 ILE B N 1
ATOM 4643 C CA . ILE B 1 205 ? -4.262 12.969 0.279 1 72 205 ILE B CA 1
ATOM 4644 C C . ILE B 1 205 ? -4.945 12.695 -1.058 1 72 205 ILE B C 1
ATOM 4646 O O . ILE B 1 205 ? -5.789 13.477 -1.502 1 72 205 ILE B O 1
ATOM 4650 N N . GLU B 1 206 ? -4.188 12.023 -1.988 1 58.16 206 GLU B N 1
ATOM 4651 C CA . GLU B 1 206 ? -4.781 11.734 -3.291 1 58.16 206 GLU B CA 1
ATOM 4652 C C . GLU B 1 206 ? -5.855 10.656 -3.182 1 58.16 206 GLU B C 1
ATOM 4654 O O . GLU B 1 206 ? -5.637 9.609 -2.568 1 58.16 206 GLU B O 1
ATOM 4659 N N . ASN B 1 207 ? -7.059 11.109 -3.193 1 49.03 207 ASN B N 1
ATOM 4660 C CA . ASN B 1 207 ? -8.031 10.062 -3.5 1 49.03 207 ASN B CA 1
ATOM 4661 C C . ASN B 1 207 ? -7.855 9.539 -4.922 1 49.03 207 ASN B C 1
ATOM 4663 O O . ASN B 1 207 ? -7.723 10.312 -5.867 1 49.03 207 ASN B O 1
ATOM 4667 N N . PRO B 1 208 ? -7.066 8.453 -5.113 1 42.66 208 PRO B N 1
ATOM 4668 C CA . PRO B 1 208 ? -6.945 8.055 -6.516 1 42.66 208 PRO B CA 1
ATOM 4669 C C . PRO B 1 208 ? -8.125 8.516 -7.367 1 42.66 208 PRO B C 1
ATOM 4671 O O . PRO B 1 208 ? -9.266 8.547 -6.887 1 42.66 208 PRO B O 1
ATOM 4674 N N . PRO B 1 209 ? -7.746 9.352 -8.32 1 37.88 209 PRO B N 1
ATOM 4675 C CA . PRO B 1 209 ? -8.875 9.695 -9.195 1 37.88 209 PRO B CA 1
ATOM 4676 C C . PRO B 1 209 ? -9.805 8.516 -9.445 1 37.88 209 PRO B C 1
ATOM 4678 O O . PRO B 1 209 ? -9.375 7.363 -9.406 1 37.88 209 PRO B O 1
ATOM 4681 N N . ASP B 1 210 ? -11.047 8.711 -9.156 1 34.19 210 ASP B N 1
ATOM 4682 C CA . ASP B 1 210 ? -11.977 7.797 -9.812 1 34.19 210 ASP B CA 1
ATOM 4683 C C . ASP B 1 210 ? -11.477 7.395 -11.195 1 34.19 210 ASP B C 1
ATOM 4685 O O . ASP B 1 210 ? -11.312 8.242 -12.07 1 34.19 210 ASP B O 1
ATOM 4689 N N . SER B 1 211 ? -10.375 6.758 -11.352 1 31.98 211 SER B N 1
ATOM 4690 C CA . SER B 1 211 ? -10.281 6.375 -12.758 1 31.98 211 SER B CA 1
ATOM 4691 C C . SER B 1 211 ? -11.625 6.492 -13.461 1 31.98 211 SER B C 1
ATOM 4693 O O . SER B 1 211 ? -12.664 6.164 -12.875 1 31.98 211 SER B O 1
ATOM 4695 N N . SER B 1 212 ? -11.734 7.422 -14.383 1 33.69 212 SER B N 1
ATOM 4696 C CA . SER B 1 212 ? -12.953 7.504 -15.18 1 33.69 212 SER B CA 1
ATOM 4697 C C . SER B 1 212 ? -13.695 6.172 -15.195 1 33.69 212 SER B C 1
ATOM 4699 O O . SER B 1 212 ? -14.875 6.117 -15.547 1 33.69 212 SER B O 1
ATOM 4701 N N . GLY B 1 213 ? -13.125 5.105 -15.977 1 32.19 213 GLY B N 1
ATOM 4702 C CA . GLY B 1 213 ? -14.055 3.994 -16.094 1 32.19 213 GLY B CA 1
ATOM 4703 C C . GLY B 1 213 ? -14.578 3.514 -14.75 1 32.19 213 GLY B C 1
ATOM 4704 O O . GLY B 1 213 ? -14.242 4.074 -13.711 1 32.19 213 GLY B O 1
ATOM 4705 N N . GLU B 1 214 ? -15.031 2.109 -14.742 1 31.34 214 GLU B N 1
ATOM 4706 C CA . GLU B 1 214 ? -15.789 1.52 -13.641 1 31.34 214 GLU B CA 1
ATOM 4707 C C . GLU B 1 214 ? -15.039 1.634 -12.32 1 31.34 214 GLU B C 1
ATOM 4709 O O . GLU B 1 214 ? -13.867 1.248 -12.234 1 31.34 214 GLU B O 1
ATOM 4714 N N . LYS B 1 215 ? -15.344 2.705 -11.492 1 35.25 215 LYS B N 1
ATOM 4715 C CA . LYS B 1 215 ? -15.18 2.924 -10.062 1 35.25 215 LYS B CA 1
ATOM 4716 C C . LYS B 1 215 ? -14.844 1.62 -9.344 1 35.25 215 LYS B C 1
ATOM 4718 O O . LYS B 1 215 ? -15.68 0.723 -9.242 1 35.25 215 LYS B O 1
ATOM 4723 N N . SER B 1 216 ? -13.891 1.118 -9.633 1 32.5 216 SER B N 1
ATOM 4724 C CA . SER B 1 216 ? -13.781 0.119 -8.578 1 32.5 216 SER B CA 1
ATOM 4725 C C . SER B 1 216 ? -14.023 0.738 -7.207 1 32.5 216 SER B C 1
ATOM 4727 O O . SER B 1 216 ? -13.312 1.654 -6.797 1 32.5 216 SER B O 1
ATOM 4729 N N . THR B 1 217 ? -15.188 0.952 -6.832 1 34.34 217 THR B N 1
ATOM 4730 C CA . THR B 1 217 ? -15.906 1.434 -5.656 1 34.34 217 THR B CA 1
ATOM 4731 C C . THR B 1 217 ? -15.055 1.269 -4.398 1 34.34 217 THR B C 1
ATOM 4733 O O . THR B 1 217 ? -15.305 1.926 -3.387 1 34.34 217 THR B O 1
ATOM 4736 N N . VAL B 1 218 ? -14.375 0.147 -4.242 1 37 218 VAL B N 1
ATOM 4737 C CA . VAL B 1 218 ? -14.203 -0.228 -2.844 1 37 218 VAL B CA 1
ATOM 4738 C C . VAL B 1 218 ? -13.039 0.552 -2.238 1 37 218 VAL B C 1
ATOM 4740 O O . VAL B 1 218 ? -12.641 0.302 -1.097 1 37 218 VAL B O 1
ATOM 4743 N N . GLU B 1 219 ? -12.344 1.185 -3.143 1 39.28 219 GLU B N 1
ATOM 4744 C CA . GLU B 1 219 ? -11.227 1.679 -2.348 1 39.28 219 GLU B CA 1
ATOM 4745 C C . GLU B 1 219 ? -11.664 2.793 -1.403 1 39.28 219 GLU B C 1
ATOM 4747 O O . GLU B 1 219 ? -12.258 3.781 -1.836 1 39.28 219 GLU B O 1
ATOM 4752 N N . VAL B 1 220 ? -11.984 2.416 -0.238 1 41.94 220 VAL B N 1
ATOM 4753 C CA . VAL B 1 220 ? -12.281 3.33 0.859 1 41.94 220 VAL B CA 1
ATOM 4754 C C . VAL B 1 220 ? -11.445 4.602 0.714 1 41.94 220 VAL B C 1
ATOM 4756 O O . VAL B 1 220 ? -10.227 4.531 0.527 1 41.94 220 VAL B O 1
ATOM 4759 N N . LYS B 1 221 ? -12.078 5.715 0.416 1 49.94 221 LYS B N 1
ATOM 4760 C CA . LYS B 1 221 ? -11.484 7.047 0.394 1 49.94 221 LYS B CA 1
ATOM 4761 C C . LYS B 1 221 ? -10.5 7.227 1.543 1 49.94 221 LYS B C 1
ATOM 4763 O O . LYS B 1 221 ? -10.773 6.824 2.676 1 49.94 221 LYS B O 1
ATOM 4768 N N . ALA B 1 222 ? -9.273 7.539 1.178 1 57.19 222 ALA B N 1
ATOM 4769 C CA . ALA B 1 222 ? -8.242 7.758 2.186 1 57.19 222 ALA B CA 1
ATOM 4770 C C . ALA B 1 222 ? -8.656 8.844 3.174 1 57.19 222 ALA B C 1
ATOM 4772 O O . ALA B 1 222 ? -9.18 9.891 2.775 1 57.19 222 ALA B O 1
ATOM 4773 N N . ASN B 1 223 ? -8.719 8.469 4.461 1 71 223 ASN B N 1
ATOM 4774 C CA . ASN B 1 223 ? -9 9.391 5.559 1 71 223 ASN B CA 1
ATOM 4775 C C . ASN B 1 223 ? -7.824 10.328 5.812 1 71 223 ASN B C 1
ATOM 4777 O O . ASN B 1 223 ? -6.664 9.914 5.762 1 71 223 ASN B O 1
ATOM 4781 N N . LEU B 1 224 ? -8.203 11.555 5.883 1 81.06 224 LEU B N 1
ATOM 4782 C CA . LEU B 1 224 ? -7.188 12.547 6.227 1 81.06 224 LEU B CA 1
ATOM 4783 C C . LEU B 1 224 ? -6.527 12.219 7.559 1 81.06 224 LEU B C 1
ATOM 4785 O O . LEU B 1 224 ? -5.309 12.32 7.699 1 81.06 224 LEU B O 1
ATOM 4789 N N . GLN B 1 225 ? -7.309 11.758 8.453 1 86.5 225 GLN B N 1
ATOM 4790 C CA . GLN B 1 225 ? -6.785 11.398 9.766 1 86.5 225 GLN B CA 1
ATOM 4791 C C . GLN B 1 225 ? -6.191 9.992 9.766 1 86.5 225 GLN B C 1
ATOM 4793 O O . GLN B 1 225 ? -6.75 9.086 9.148 1 86.5 225 GLN B O 1
ATOM 4798 N N . ARG B 1 226 ? -5.137 9.914 10.461 1 90.38 226 ARG B N 1
ATOM 4799 C CA . ARG B 1 226 ? -4.418 8.656 10.602 1 90.38 226 ARG B CA 1
ATOM 4800 C C . ARG B 1 226 ? -3.971 8.125 9.242 1 90.38 226 ARG B C 1
ATOM 4802 O O . ARG B 1 226 ? -3.984 6.91 9.008 1 90.38 226 ARG B O 1
ATOM 4809 N N . ASN B 1 227 ? -3.711 8.992 8.328 1 90.44 227 ASN B N 1
ATOM 4810 C CA . ASN B 1 227 ? -3.262 8.602 7 1 90.44 227 ASN B CA 1
ATOM 4811 C C . ASN B 1 227 ? -1.831 8.07 7.023 1 90.44 227 ASN B C 1
ATOM 4813 O O . ASN B 1 227 ? -0.897 8.805 7.355 1 90.44 227 ASN B O 1
ATOM 4817 N N . PRO B 1 228 ? -1.633 6.859 6.66 1 91.62 228 PRO B N 1
ATOM 4818 C CA . PRO B 1 228 ? -0.295 6.273 6.777 1 91.62 228 PRO B CA 1
ATOM 4819 C C . PRO B 1 228 ? 0.74 6.996 5.918 1 91.62 228 PRO B C 1
ATOM 4821 O O . PRO B 1 228 ? 1.909 7.09 6.301 1 91.62 228 PRO B O 1
ATOM 4824 N N . LYS B 1 229 ? 0.334 7.457 4.758 1 90.94 229 LYS B N 1
ATOM 4825 C CA . LYS B 1 229 ? 1.247 8.172 3.875 1 90.94 229 LYS B CA 1
ATOM 4826 C C . LYS B 1 229 ? 1.772 9.445 4.543 1 90.94 229 LYS B C 1
ATOM 4828 O O . LYS B 1 229 ? 2.98 9.688 4.559 1 90.94 229 LYS B O 1
ATOM 4833 N N . ILE B 1 230 ? 0.92 10.195 5.145 1 94.5 230 ILE B N 1
ATOM 4834 C CA . ILE B 1 230 ? 1.297 11.453 5.77 1 94.5 230 ILE B CA 1
ATOM 4835 C C . ILE B 1 230 ? 2.125 11.18 7.023 1 94.5 230 ILE B C 1
ATOM 4837 O O . ILE B 1 230 ? 3.084 11.906 7.312 1 94.5 230 ILE B O 1
ATOM 4841 N N . ILE B 1 231 ? 1.751 10.156 7.723 1 96.56 231 ILE B N 1
ATOM 4842 C CA . ILE B 1 231 ? 2.508 9.781 8.914 1 96.56 231 ILE B CA 1
ATOM 4843 C C . ILE B 1 231 ? 3.938 9.414 8.523 1 96.56 231 ILE B C 1
ATOM 4845 O O . ILE B 1 231 ? 4.898 9.906 9.117 1 96.56 231 ILE B O 1
ATOM 4849 N N . ALA B 1 232 ? 4.051 8.594 7.547 1 96.94 232 ALA B N 1
ATOM 4850 C CA . ALA B 1 232 ? 5.371 8.18 7.082 1 96.94 232 ALA B CA 1
ATOM 4851 C C . ALA B 1 232 ? 6.191 9.383 6.621 1 96.94 232 ALA B C 1
ATOM 4853 O O . ALA B 1 232 ? 7.363 9.516 6.977 1 96.94 232 ALA B O 1
ATOM 4854 N N . GLN B 1 233 ? 5.586 10.242 5.863 1 96.62 233 GLN B N 1
ATOM 4855 C CA . GLN B 1 233 ? 6.246 11.453 5.391 1 96.62 233 GLN B CA 1
ATOM 4856 C C . GLN B 1 233 ? 6.723 12.312 6.562 1 96.62 233 GLN B C 1
ATOM 4858 O O . GLN B 1 233 ? 7.84 12.836 6.543 1 96.62 233 GLN B O 1
ATOM 4863 N N . THR B 1 234 ? 5.867 12.438 7.527 1 97.81 234 THR B N 1
ATOM 4864 C CA . THR B 1 234 ? 6.172 13.242 8.703 1 97.81 234 THR B CA 1
ATOM 4865 C C . THR B 1 234 ? 7.387 12.695 9.445 1 97.81 234 THR B C 1
ATOM 4867 O O . THR B 1 234 ? 8.297 13.438 9.789 1 97.81 234 THR B O 1
ATOM 4870 N N . ILE B 1 235 ? 7.371 11.422 9.641 1 98.44 235 ILE B N 1
ATOM 4871 C CA . ILE B 1 235 ? 8.438 10.781 10.398 1 98.44 235 ILE B CA 1
ATOM 4872 C C . ILE B 1 235 ? 9.75 10.875 9.625 1 98.44 235 ILE B C 1
ATOM 4874 O O . ILE B 1 235 ? 10.773 11.305 10.172 1 98.44 235 ILE B O 1
ATOM 4878 N N . VAL B 1 236 ? 9.727 10.516 8.359 1 98.25 236 VAL B N 1
ATOM 4879 C CA . VAL B 1 236 ? 10.938 10.562 7.539 1 98.25 236 VAL B CA 1
ATOM 4880 C C . VAL B 1 236 ? 11.469 11.992 7.477 1 98.25 236 VAL B C 1
ATOM 4882 O O . VAL B 1 236 ? 12.672 12.219 7.629 1 98.25 236 VAL B O 1
ATOM 4885 N N . PHE B 1 237 ? 10.602 12.93 7.285 1 97.94 237 PHE B N 1
ATOM 4886 C CA . PHE B 1 237 ? 11 14.328 7.164 1 97.94 237 PHE B CA 1
ATOM 4887 C C . PHE B 1 237 ? 11.609 14.836 8.469 1 97.94 237 PHE B C 1
ATOM 4889 O O . PHE B 1 237 ? 12.562 15.617 8.453 1 97.94 237 PHE B O 1
ATOM 4896 N N . SER B 1 238 ? 11.062 14.453 9.586 1 98 238 SER B N 1
ATOM 4897 C CA . SER B 1 238 ? 11.602 14.867 10.875 1 98 238 SER B CA 1
ATOM 4898 C C . SER B 1 238 ? 13.031 14.359 11.062 1 98 238 SER B C 1
ATOM 4900 O O . SER B 1 238 ? 13.922 15.125 11.453 1 98 238 SER B O 1
ATOM 4902 N N . PHE B 1 239 ? 13.242 13.062 10.781 1 98.31 239 PHE B N 1
ATOM 4903 C CA . PHE B 1 239 ? 14.594 12.523 10.859 1 98.31 239 PHE B CA 1
ATOM 4904 C C . PHE B 1 239 ? 15.531 13.273 9.93 1 98.31 239 PHE B C 1
ATOM 4906 O O . PHE B 1 239 ? 16.672 13.57 10.289 1 98.31 239 PHE B O 1
ATOM 4913 N N . LEU B 1 240 ? 15.062 13.516 8.766 1 97.88 240 LEU B N 1
ATOM 4914 C CA . LEU B 1 240 ? 15.867 14.219 7.777 1 97.88 240 LEU B CA 1
ATOM 4915 C C . LEU B 1 240 ? 16.25 15.609 8.273 1 97.88 240 LEU B C 1
ATOM 4917 O O . LEU B 1 240 ? 17.406 16.031 8.148 1 97.88 240 LEU B O 1
ATOM 4921 N N . GLN B 1 241 ? 15.258 16.391 8.781 1 96.5 241 GLN B N 1
ATOM 4922 C CA . GLN B 1 241 ? 15.516 17.719 9.297 1 96.5 241 GLN B CA 1
ATOM 4923 C C . GLN B 1 241 ? 16.516 17.688 10.453 1 96.5 241 GLN B C 1
ATOM 4925 O O . GLN B 1 241 ? 17.375 18.562 10.562 1 96.5 241 GLN B O 1
ATOM 4930 N N . LYS B 1 242 ? 16.375 16.688 11.289 1 96.5 242 LYS B N 1
ATOM 4931 C CA . LYS B 1 242 ? 17.328 16.547 12.391 1 96.5 242 LYS B CA 1
ATOM 4932 C C . LYS B 1 242 ? 18.75 16.297 11.867 1 96.5 242 LYS B C 1
ATOM 4934 O O . LYS B 1 242 ? 19.703 16.891 12.375 1 96.5 242 LYS B O 1
ATOM 4939 N N . LYS B 1 243 ? 18.844 15.484 10.906 1 96.12 243 LYS B N 1
ATOM 4940 C CA . LYS B 1 243 ? 20.125 15.211 10.289 1 96.12 243 LYS B CA 1
ATOM 4941 C C . LYS B 1 243 ? 20.719 16.469 9.648 1 96.12 243 LYS B C 1
ATOM 4943 O O . LYS B 1 243 ? 21.906 16.75 9.781 1 96.12 243 LYS B O 1
ATOM 4948 N N . ARG B 1 244 ? 19.922 17.25 9 1 95.06 244 ARG B N 1
ATOM 4949 C CA . ARG B 1 244 ? 20.359 18.422 8.258 1 95.06 244 ARG B CA 1
ATOM 4950 C C . ARG B 1 244 ? 20.641 19.594 9.195 1 95.06 244 ARG B C 1
ATOM 4952 O O . ARG B 1 244 ? 21.469 20.453 8.898 1 95.06 244 ARG B O 1
ATOM 4959 N N . HIS B 1 245 ? 19.875 19.625 10.273 1 94.44 245 HIS B N 1
ATOM 4960 C CA . HIS B 1 245 ? 19.969 20.734 11.211 1 94.44 245 HIS B CA 1
ATOM 4961 C C . HIS B 1 245 ? 20.109 20.25 12.648 1 94.44 245 HIS B C 1
ATOM 4963 O O . HIS B 1 245 ? 19.25 20.516 13.484 1 94.44 245 HIS B O 1
ATOM 4969 N N . PRO B 1 246 ? 21.25 19.625 12.969 1 94.12 246 PRO B N 1
ATOM 4970 C CA . PRO B 1 246 ? 21.438 19.047 14.297 1 94.12 246 PRO B CA 1
ATOM 4971 C C . PRO B 1 246 ? 21.578 20.109 15.391 1 94.12 246 PRO B C 1
ATOM 4973 O O . PRO B 1 246 ? 21.453 19.781 16.578 1 94.12 246 PRO B O 1
ATOM 4976 N N . GLU B 1 247 ? 21.766 21.375 14.992 1 92.94 247 GLU B N 1
ATOM 4977 C CA . GLU B 1 247 ? 21.984 22.469 15.938 1 92.94 247 GLU B CA 1
ATOM 4978 C C . GLU B 1 247 ? 20.672 22.953 16.547 1 92.94 247 GLU B C 1
ATOM 4980 O O . GLU B 1 247 ? 20.688 23.719 17.516 1 92.94 247 GLU B O 1
ATOM 4985 N N . ARG B 1 248 ? 19.547 22.469 16.062 1 91.44 248 ARG B N 1
ATOM 4986 C CA . ARG B 1 248 ? 18.25 22.938 16.562 1 91.44 248 ARG B CA 1
ATOM 4987 C C . ARG B 1 248 ? 18.016 22.484 18 1 91.44 248 ARG B C 1
ATOM 4989 O O . ARG B 1 248 ? 18.516 21.438 18.406 1 91.44 248 ARG B O 1
ATOM 4996 N N . GLU B 1 249 ? 17.234 23.328 18.656 1 89.31 249 GLU B N 1
ATOM 4997 C CA . GLU B 1 249 ? 16.969 23.062 20.062 1 89.31 249 GLU B CA 1
ATOM 4998 C C . GLU B 1 249 ? 16.016 21.891 20.25 1 89.31 249 GLU B C 1
ATOM 5000 O O . GLU B 1 249 ? 16.078 21.172 21.25 1 89.31 249 GLU B O 1
ATOM 5005 N N . HIS B 1 250 ? 15.078 21.812 19.422 1 91.38 250 HIS B N 1
ATOM 5006 C CA . HIS B 1 250 ? 14.125 20.703 19.438 1 91.38 250 HIS B CA 1
ATOM 5007 C C . HIS B 1 250 ? 13.883 20.172 18.031 1 91.38 250 HIS B C 1
ATOM 5009 O O . HIS B 1 250 ? 14.164 20.859 17.047 1 91.38 250 HIS B O 1
ATOM 5015 N N . PHE B 1 251 ? 13.398 18.984 17.953 1 94.62 251 PHE B N 1
ATOM 5016 C CA . PHE B 1 251 ? 13.242 18.328 16.656 1 94.62 251 PHE B CA 1
ATOM 5017 C C . PHE B 1 251 ? 11.789 17.938 16.422 1 94.62 251 PHE B C 1
ATOM 5019 O O . PHE B 1 251 ? 11.516 16.859 15.898 1 94.62 251 PHE B O 1
ATOM 5026 N N . LEU B 1 252 ? 10.906 18.719 17 1 97 252 LEU B N 1
ATOM 5027 C CA . LEU B 1 252 ? 9.492 18.578 16.688 1 97 252 LEU B CA 1
ATOM 5028 C C . LEU B 1 252 ? 9.18 19.203 15.328 1 97 252 LEU B C 1
ATOM 5030 O O . LEU B 1 252 ? 8.953 20.406 15.227 1 97 252 LEU B O 1
ATOM 5034 N N . THR B 1 253 ? 9.117 18.344 14.273 1 96.81 253 THR B N 1
ATOM 5035 C CA . THR B 1 253 ? 8.992 18.828 12.898 1 96.81 253 THR B CA 1
ATOM 5036 C C . THR B 1 253 ? 7.574 18.594 12.375 1 96.81 253 THR B C 1
ATOM 5038 O O . THR B 1 253 ? 7.027 17.5 12.516 1 96.81 253 THR B O 1
ATOM 5041 N N . PRO B 1 254 ? 7.035 19.562 11.797 1 96.75 254 PRO B N 1
ATOM 5042 C CA . PRO B 1 254 ? 5.652 19.422 11.328 1 96.75 254 PRO B CA 1
ATOM 5043 C C . PRO B 1 254 ? 5.562 18.969 9.875 1 96.75 254 PRO B C 1
ATOM 5045 O O . PRO B 1 254 ? 6.535 19.094 9.125 1 96.75 254 PRO B O 1
ATOM 5048 N N . CYS B 1 255 ? 4.461 18.422 9.523 1 96.88 255 CYS B N 1
ATOM 5049 C CA . CYS B 1 255 ? 3.967 18.125 8.188 1 96.88 255 CYS B CA 1
ATOM 5050 C C . CYS B 1 255 ? 2.482 18.453 8.07 1 96.88 255 CYS B C 1
ATOM 5052 O O . CYS B 1 255 ? 1.714 18.219 9 1 96.88 255 CYS B O 1
ATOM 5054 N N . ILE B 1 256 ? 2.121 19.062 6.98 1 96.38 256 ILE B N 1
ATOM 5055 C CA . ILE B 1 256 ? 0.715 19.391 6.773 1 96.38 256 ILE B CA 1
ATOM 5056 C C . ILE B 1 256 ? 0.107 18.438 5.75 1 96.38 256 ILE B C 1
ATOM 5058 O O . ILE B 1 256 ? 0.687 18.203 4.688 1 96.38 256 ILE B O 1
ATOM 5062 N N . GLY B 1 257 ? -0.979 17.828 6.137 1 94.38 257 GLY B N 1
ATOM 5063 C CA . GLY B 1 257 ? -1.825 17.109 5.195 1 94.38 257 GLY B CA 1
ATOM 5064 C C . GLY B 1 257 ? -3.018 17.922 4.73 1 94.38 257 GLY B C 1
ATOM 5065 O O . GLY B 1 257 ? -3.75 18.484 5.547 1 94.38 257 GLY B O 1
ATOM 5066 N N . ILE B 1 258 ? -3.18 17.984 3.426 1 92.06 258 ILE B N 1
ATOM 5067 C CA . ILE B 1 258 ? -4.27 18.781 2.883 1 92.06 258 ILE B CA 1
ATOM 5068 C C . ILE B 1 258 ? -5.312 17.875 2.24 1 92.06 258 ILE B C 1
ATOM 5070 O O . ILE B 1 258 ? -4.984 17.047 1.391 1 92.06 258 ILE B O 1
ATOM 5074 N N . GLY B 1 259 ? -6.508 18.031 2.701 1 86.69 259 GLY B N 1
ATOM 5075 C CA . GLY B 1 259 ? -7.664 17.422 2.062 1 86.69 259 GLY B CA 1
ATOM 5076 C C . GLY B 1 259 ? -8.477 18.406 1.235 1 86.69 259 GLY B C 1
ATOM 5077 O O . GLY B 1 259 ? -7.992 19.469 0.882 1 86.69 259 GLY B O 1
ATOM 5078 N N . ASN B 1 260 ? -9.688 18.094 0.908 1 80.19 260 ASN B N 1
ATOM 5079 C CA . ASN B 1 260 ? -10.516 18.891 0.017 1 80.19 260 ASN B CA 1
ATOM 5080 C C . ASN B 1 260 ? -10.977 20.188 0.686 1 80.19 260 ASN B C 1
ATOM 5082 O O . ASN B 1 260 ? -11.133 21.219 0.023 1 80.19 260 ASN B O 1
ATOM 5086 N N . SER B 1 261 ? -11.234 20.109 1.982 1 85.25 261 SER B N 1
ATOM 5087 C CA . SER B 1 261 ? -11.758 21.297 2.641 1 85.25 261 SER B CA 1
ATOM 5088 C C . SER B 1 261 ? -11.117 21.5 4.008 1 85.25 261 SER B C 1
ATOM 5090 O O . SER B 1 261 ? -11.5 22.406 4.754 1 85.25 261 SER B O 1
ATOM 5092 N N . GLU B 1 262 ? -10.258 20.656 4.266 1 90.19 262 GLU B N 1
ATOM 5093 C CA . GLU B 1 262 ? -9.641 20.688 5.59 1 90.19 262 GLU B CA 1
ATOM 5094 C C . GLU B 1 262 ? -8.156 20.328 5.516 1 90.19 262 GLU B C 1
ATOM 5096 O O . GLU B 1 262 ? -7.691 19.797 4.508 1 90.19 262 GLU B O 1
ATOM 5101 N N . LEU B 1 263 ? -7.473 20.656 6.539 1 93.31 263 LEU B N 1
ATOM 5102 C CA . LEU B 1 263 ? -6.086 20.234 6.664 1 93.31 263 LEU B CA 1
ATOM 5103 C C . LEU B 1 263 ? -5.82 19.641 8.047 1 93.31 263 LEU B C 1
ATOM 5105 O O . LEU B 1 263 ? -6.637 19.797 8.961 1 93.31 263 LEU B O 1
ATOM 5109 N N . ILE B 1 264 ? -4.809 18.891 8.141 1 94.5 264 ILE B N 1
ATOM 5110 C CA . ILE B 1 264 ? -4.305 18.391 9.414 1 94.5 264 ILE B CA 1
ATOM 5111 C C . ILE B 1 264 ? -2.816 18.703 9.539 1 94.5 264 ILE B C 1
ATOM 5113 O O . ILE B 1 264 ? -2.131 18.906 8.539 1 94.5 264 ILE B O 1
ATOM 5117 N N . ILE B 1 265 ? -2.418 18.781 10.727 1 96.81 265 ILE B N 1
ATOM 5118 C CA . ILE B 1 265 ? -1.009 19 11.031 1 96.81 265 ILE B CA 1
ATOM 5119 C C . ILE B 1 265 ? -0.464 17.828 11.844 1 96.81 265 ILE B C 1
ATOM 5121 O O . ILE B 1 265 ? -1.051 17.453 12.859 1 96.81 265 ILE B O 1
ATOM 5125 N N . LEU B 1 266 ? 0.56 17.266 11.344 1 97.69 266 LEU B N 1
ATOM 5126 C CA . LEU B 1 266 ? 1.275 16.234 12.102 1 97.69 266 LEU B CA 1
ATOM 5127 C C . LEU B 1 266 ? 2.633 16.75 12.562 1 97.69 266 LEU B C 1
ATOM 5129 O O . LEU B 1 266 ? 3.24 17.609 11.906 1 97.69 266 LEU B O 1
ATOM 5133 N N . PHE B 1 267 ? 3.023 16.266 13.742 1 97.81 267 PHE B N 1
ATOM 5134 C CA . PHE B 1 267 ? 4.363 16.516 14.266 1 97.81 267 PHE B CA 1
ATOM 5135 C C . PHE B 1 267 ? 5.039 15.203 14.648 1 97.81 267 PHE B C 1
ATOM 5137 O O . PHE B 1 267 ? 4.395 14.297 15.18 1 97.81 267 PHE B O 1
ATOM 5144 N N . TYR B 1 268 ? 6.258 15.164 14.391 1 98.5 268 TYR B N 1
ATOM 5145 C CA . TYR B 1 268 ? 7.047 14.07 14.945 1 98.5 268 TYR B CA 1
ATOM 5146 C C . TYR B 1 268 ? 8.32 14.586 15.594 1 98.5 268 TYR B C 1
ATOM 5148 O O . TYR B 1 268 ? 9.039 15.406 15.016 1 98.5 268 TYR B O 1
ATOM 5156 N N . ASP B 1 269 ? 8.516 14.25 16.797 1 98.19 269 ASP B N 1
ATOM 5157 C CA . ASP B 1 269 ? 9.766 14.508 17.516 1 98.19 269 ASP B CA 1
ATOM 5158 C C . ASP B 1 269 ? 10.719 13.312 17.391 1 98.19 269 ASP B C 1
ATOM 5160 O O . ASP B 1 269 ? 10.586 12.336 18.125 1 98.19 269 ASP B O 1
ATOM 5164 N N . SER B 1 270 ? 11.68 13.391 16.578 1 97 270 SER B N 1
ATOM 5165 C CA . SER B 1 270 ? 12.562 12.273 16.266 1 97 270 SER B CA 1
ATOM 5166 C C . SER B 1 270 ? 13.578 12.039 17.375 1 97 270 SER B C 1
ATOM 5168 O O . SER B 1 270 ? 14.297 11.039 17.375 1 97 270 SER B O 1
ATOM 5170 N N . GLU B 1 271 ? 13.656 12.969 18.281 1 95.88 271 GLU B N 1
ATOM 5171 C CA . GLU B 1 271 ? 14.516 12.773 19.453 1 95.88 271 GLU B CA 1
ATOM 5172 C C . GLU B 1 271 ? 13.82 11.945 20.516 1 95.88 271 GLU B C 1
ATOM 5174 O O . GLU B 1 271 ? 14.414 11.031 21.094 1 95.88 271 GLU B O 1
ATOM 5179 N N . HIS B 1 272 ? 12.586 12.172 20.703 1 96.81 272 HIS B N 1
ATOM 5180 C CA . HIS B 1 272 ? 11.891 11.555 21.828 1 96.81 272 HIS B CA 1
ATOM 5181 C C . HIS B 1 272 ? 10.898 10.508 21.344 1 96.81 272 HIS B C 1
ATOM 5183 O O . HIS B 1 272 ? 10.227 9.859 22.156 1 96.81 272 HIS B O 1
ATOM 5189 N N . ASP B 1 273 ? 10.703 10.336 20.031 1 98.12 273 ASP B N 1
ATOM 5190 C CA . ASP B 1 273 ? 9.797 9.359 19.453 1 98.12 273 ASP B CA 1
ATOM 5191 C C . ASP B 1 273 ? 8.352 9.648 19.828 1 98.12 273 ASP B C 1
ATOM 5193 O O . ASP B 1 273 ? 7.652 8.773 20.344 1 98.12 273 ASP B O 1
ATOM 5197 N N . VAL B 1 274 ? 7.969 10.867 19.594 1 98.5 274 VAL B N 1
ATOM 5198 C CA . VAL B 1 274 ? 6.594 11.281 19.875 1 98.5 274 VAL B CA 1
ATOM 5199 C C . VAL B 1 274 ? 5.922 11.75 18.594 1 98.5 274 VAL B C 1
ATOM 5201 O O . VAL B 1 274 ? 6.461 12.594 17.875 1 98.5 274 VAL B O 1
ATOM 5204 N N . LEU B 1 275 ? 4.805 11.141 18.266 1 98.5 275 LEU B N 1
ATOM 5205 C CA . LEU B 1 275 ? 3.994 11.469 17.109 1 98.5 275 LEU B CA 1
ATOM 5206 C C . LEU B 1 275 ? 2.695 12.148 17.516 1 98.5 275 LEU B C 1
ATOM 5208 O O . LEU B 1 275 ? 1.949 11.617 18.344 1 98.5 275 LEU B O 1
ATOM 5212 N N . LEU B 1 276 ? 2.453 13.367 17 1 97.81 276 LEU B N 1
ATOM 5213 C CA . LEU B 1 276 ? 1.244 14.125 17.297 1 97.81 276 LEU B CA 1
ATOM 5214 C C . LEU B 1 276 ? 0.435 14.375 16.031 1 97.81 276 LEU B C 1
ATOM 5216 O O . LEU B 1 276 ? 1.002 14.664 14.969 1 97.81 276 LEU B O 1
ATOM 5220 N N . GLU B 1 277 ? -0.853 14.312 16.156 1 96.94 277 GLU B N 1
ATOM 5221 C CA . GLU B 1 277 ? -1.771 14.633 15.07 1 96.94 277 GLU B CA 1
ATOM 5222 C C . GLU B 1 277 ? -2.832 15.633 15.523 1 96.94 277 GLU B C 1
ATOM 5224 O O . GLU B 1 277 ? -3.439 15.469 16.578 1 96.94 277 GLU B O 1
ATOM 5229 N N . SER B 1 278 ? -2.994 16.609 14.734 1 95.88 278 SER B N 1
ATOM 5230 C CA . SER B 1 278 ? -4 17.609 15.078 1 95.88 278 SER B CA 1
ATOM 5231 C C . SER B 1 278 ? -5.402 17.141 14.703 1 95.88 278 SER B C 1
ATOM 5233 O O . SER B 1 278 ? -5.559 16.234 13.883 1 95.88 278 SER B O 1
ATOM 5235 N N . SER B 1 279 ? -6.348 17.75 15.359 1 92.19 279 SER B N 1
ATOM 5236 C CA . SER B 1 279 ? -7.703 17.672 14.82 1 92.19 279 SER B CA 1
ATOM 5237 C C . SER B 1 279 ? -7.781 18.328 13.445 1 92.19 279 SER B C 1
ATOM 5239 O O . SER B 1 279 ? -6.832 18.984 13 1 92.19 279 SER B O 1
ATOM 5241 N N . ARG B 1 280 ? -8.867 18.141 12.797 1 90 280 ARG B N 1
ATOM 5242 C CA . ARG B 1 280 ? -9.07 18.734 11.477 1 90 280 ARG B CA 1
ATOM 5243 C C . ARG B 1 280 ? -9.281 20.234 11.578 1 90 280 ARG B C 1
ATOM 5245 O O . ARG B 1 280 ? -9.961 20.719 12.492 1 90 280 ARG B O 1
ATOM 5252 N N . VAL B 1 281 ? -8.695 20.906 10.688 1 93 281 VAL B N 1
ATOM 5253 C CA . VAL B 1 281 ? -8.82 22.359 10.609 1 93 281 VAL B CA 1
ATOM 5254 C C . VAL B 1 281 ? -9.516 22.75 9.305 1 93 281 VAL B C 1
ATOM 5256 O O . VAL B 1 281 ? -9.039 22.422 8.219 1 93 281 VAL B O 1
ATOM 5259 N N . PRO B 1 282 ? -10.57 23.422 9.453 1 91.94 282 PRO B N 1
ATOM 5260 C CA . PRO B 1 282 ? -11.211 23.859 8.211 1 91.94 282 PRO B CA 1
ATOM 5261 C C . PRO B 1 282 ? -10.352 24.844 7.418 1 91.94 282 PRO B C 1
ATOM 5263 O O . PRO B 1 282 ? -9.852 25.828 7.973 1 91.94 282 PRO B O 1
ATOM 5266 N N . LEU B 1 283 ? -10.242 24.594 6.172 1 92.31 283 LEU B N 1
ATOM 5267 C CA . LEU B 1 283 ? -9.414 25.422 5.309 1 92.31 283 LEU B CA 1
ATOM 5268 C C . LEU B 1 283 ? -10.117 26.734 4.992 1 92.31 283 LEU B C 1
ATOM 5270 O O . LEU B 1 283 ? -9.484 27.797 4.961 1 92.31 283 LEU B O 1
ATOM 5274 N N . PHE B 1 284 ? -11.398 26.594 4.82 1 90.31 284 PHE B N 1
ATOM 5275 C CA . PHE B 1 284 ? -12.172 27.75 4.375 1 90.31 284 PHE B CA 1
ATOM 5276 C C . PHE B 1 284 ? -13.273 28.078 5.379 1 90.31 284 PHE B C 1
ATOM 5278 O O . PHE B 1 284 ? -13.648 27.234 6.199 1 90.31 284 PHE B O 1
ATOM 5285 N N . GLU B 1 285 ? -13.75 29.281 5.305 1 87.44 285 GLU B N 1
ATOM 5286 C CA . GLU B 1 285 ? -14.797 29.75 6.207 1 87.44 285 GLU B CA 1
ATOM 5287 C C . GLU B 1 285 ? -16.094 28.969 6.004 1 87.44 285 GLU B C 1
ATOM 5289 O O . GLU B 1 285 ? -16.828 28.719 6.961 1 87.44 285 GLU B O 1
ATOM 5294 N N . SER B 1 286 ? -16.297 28.719 4.766 1 80.25 286 SER B N 1
ATOM 5295 C CA . SER B 1 286 ? -17.469 27.922 4.414 1 80.25 286 SER B CA 1
ATOM 5296 C C . SER B 1 286 ? -17.219 27.109 3.148 1 80.25 286 SER B C 1
ATOM 5298 O O . SER B 1 286 ? -16.266 27.375 2.416 1 80.25 286 SER B O 1
ATOM 5300 N N . SER B 1 287 ? -18.094 26.188 2.947 1 73.5 287 SER B N 1
ATOM 5301 C CA . SER B 1 287 ? -17.938 25.297 1.793 1 73.5 287 SER B CA 1
ATOM 5302 C C . SER B 1 287 ? -18.156 26.062 0.489 1 73.5 287 SER B C 1
ATOM 5304 O O . SER B 1 287 ? -17.766 25.594 -0.581 1 73.5 287 SER B O 1
ATOM 5306 N N . VAL B 1 288 ? -18.75 27.188 0.575 1 71.44 288 VAL B N 1
ATOM 5307 C CA . VAL B 1 288 ? -19.078 27.938 -0.636 1 71.44 288 VAL B CA 1
ATOM 5308 C C . VAL B 1 288 ? -18.203 29.172 -0.745 1 71.44 288 VAL B C 1
ATOM 5310 O O . VAL B 1 288 ? -18.391 30 -1.642 1 71.44 288 VAL B O 1
ATOM 5313 N N . SER B 1 289 ? -17.297 29.219 0.208 1 78.12 289 SER B N 1
ATOM 5314 C CA . SER B 1 289 ? -16.406 30.391 0.221 1 78.12 289 SER B CA 1
ATOM 5315 C C . SER B 1 289 ? -14.977 29.984 -0.132 1 78.12 289 SER B C 1
ATOM 5317 O O . SER B 1 289 ? -14.562 28.859 0.123 1 78.12 289 SER B O 1
ATOM 5319 N N . CYS B 1 290 ? -14.32 30.859 -0.842 1 85.88 290 CYS B N 1
ATOM 5320 C CA . CYS B 1 290 ? -12.898 30.656 -1.136 1 85.88 290 CYS B CA 1
ATOM 5321 C C . CYS B 1 290 ? -12.031 31.422 -0.148 1 85.88 290 CYS B C 1
ATOM 5323 O O . CYS B 1 290 ? -10.82 31.547 -0.342 1 85.88 290 CYS B O 1
ATOM 5325 N N . LYS B 1 291 ? -12.688 31.969 0.875 1 89.62 291 LYS B N 1
ATOM 5326 C CA . LYS B 1 291 ? -11.945 32.688 1.923 1 89.62 291 LYS B CA 1
ATOM 5327 C C . LYS B 1 291 ? -11.398 31.703 2.955 1 89.62 291 LYS B C 1
ATOM 5329 O O . LYS B 1 291 ? -12.133 30.844 3.461 1 89.62 291 LYS B O 1
ATOM 5334 N N . PHE B 1 292 ? -10.18 31.891 3.211 1 94.06 292 PHE B N 1
ATOM 5335 C CA . PHE B 1 292 ? -9.562 31.016 4.203 1 94.06 292 PHE B CA 1
ATOM 5336 C C . PHE B 1 292 ? -10.133 31.281 5.59 1 94.06 292 PHE B C 1
ATOM 5338 O O . PHE B 1 292 ? -10.43 32.438 5.938 1 94.06 292 PHE B O 1
ATOM 5345 N N . SER B 1 293 ? -10.32 30.234 6.363 1 93.44 293 SER B N 1
ATOM 5346 C CA . SER B 1 293 ? -10.758 30.406 7.742 1 93.44 293 SER B CA 1
ATOM 5347 C C . SER B 1 293 ? -9.656 31.016 8.602 1 93.44 293 SER B C 1
ATOM 5349 O O . SER B 1 293 ? -8.469 30.766 8.359 1 93.44 293 SER B O 1
ATOM 5351 N N . TYR B 1 294 ? -10.023 31.75 9.656 1 93.75 294 TYR B N 1
ATOM 5352 C CA . TYR B 1 294 ? -9.039 32.344 10.555 1 93.75 294 TYR B CA 1
ATOM 5353 C C . TYR B 1 294 ? -8.234 31.25 11.258 1 93.75 294 TYR B C 1
ATOM 5355 O O . TYR B 1 294 ? -7.043 31.422 11.531 1 93.75 294 TYR B O 1
ATOM 5363 N N . SER B 1 295 ? -8.906 30.109 11.531 1 93.88 295 SER B N 1
ATOM 5364 C CA . SER B 1 295 ? -8.227 28.984 12.156 1 93.88 295 SER B CA 1
ATOM 5365 C C . SER B 1 295 ? -7.094 28.469 11.273 1 93.88 295 SER B C 1
ATOM 5367 O O . SER B 1 295 ? -5.98 28.234 11.75 1 93.88 295 SER B O 1
ATOM 5369 N N . SER B 1 296 ? -7.395 28.328 10.023 1 95.94 296 SER B N 1
ATOM 5370 C CA . SER B 1 296 ? -6.371 27.828 9.102 1 95.94 296 SER B CA 1
ATOM 5371 C C . SER B 1 296 ? -5.262 28.859 8.914 1 95.94 296 SER B C 1
ATOM 5373 O O . SER B 1 296 ? -4.09 28.5 8.789 1 95.94 296 SER B O 1
ATOM 5375 N N . ILE B 1 297 ? -5.594 30.078 8.875 1 96.62 297 ILE B N 1
ATOM 5376 C CA . ILE B 1 297 ? -4.613 31.141 8.695 1 96.62 297 ILE B CA 1
ATOM 5377 C C . ILE B 1 297 ? -3.617 31.141 9.852 1 96.62 297 ILE B C 1
ATOM 5379 O O . ILE B 1 297 ? -2.404 31.078 9.633 1 96.62 297 ILE B O 1
ATOM 5383 N N . LEU B 1 298 ? -4.129 31.141 11.055 1 97 298 LEU B N 1
ATOM 5384 C CA . LEU B 1 298 ? -3.256 31.219 12.227 1 97 298 LEU B CA 1
ATOM 5385 C C . LEU B 1 298 ? -2.457 29.938 12.383 1 97 298 LEU B C 1
ATOM 5387 O O . LEU B 1 298 ? -1.264 29.969 12.695 1 97 298 LEU B O 1
ATOM 5391 N N . ALA B 1 299 ? -3.148 28.844 12.195 1 97.44 299 ALA B N 1
ATOM 5392 C CA . ALA B 1 299 ? -2.455 27.562 12.305 1 97.44 299 ALA B CA 1
ATOM 5393 C C . ALA B 1 299 ? -1.32 27.469 11.281 1 97.44 299 ALA B C 1
ATOM 5395 O O . ALA B 1 299 ? -0.194 27.109 11.633 1 97.44 299 ALA B O 1
ATOM 5396 N N . CYS B 1 300 ? -1.589 27.781 10.062 1 97.19 300 CYS B N 1
ATOM 5397 C CA . CYS B 1 300 ? -0.583 27.719 9.008 1 97.19 300 CYS B CA 1
ATOM 5398 C C . CYS B 1 300 ? 0.548 28.703 9.281 1 97.19 300 CYS B C 1
ATOM 5400 O O . CYS B 1 300 ? 1.719 28.391 9.055 1 97.19 300 CYS B O 1
ATOM 5402 N N . TRP B 1 301 ? 0.2 29.875 9.688 1 97.44 301 TRP B N 1
ATOM 5403 C CA . TRP B 1 301 ? 1.218 30.875 10.008 1 97.44 301 TRP B CA 1
ATOM 5404 C C . TRP B 1 301 ? 2.197 30.344 11.047 1 97.44 301 TRP B C 1
ATOM 5406 O O . TRP B 1 301 ? 3.414 30.484 10.891 1 97.44 301 TRP B O 1
ATOM 5416 N N . LEU B 1 302 ? 1.659 29.719 12.086 1 97.38 302 LEU B N 1
ATOM 5417 C CA . LEU B 1 302 ? 2.504 29.141 13.125 1 97.38 302 LEU B CA 1
ATOM 5418 C C . LEU B 1 302 ? 3.381 28.031 12.555 1 97.38 302 LEU B C 1
ATOM 5420 O O . LEU B 1 302 ? 4.586 27.984 12.812 1 97.38 302 LEU B O 1
ATOM 5424 N N . VAL B 1 303 ? 2.812 27.219 11.766 1 97.38 303 VAL B N 1
ATOM 5425 C CA . VAL B 1 303 ? 3.467 25.984 11.32 1 97.38 303 VAL B CA 1
ATOM 5426 C C . VAL B 1 303 ? 4.512 26.312 10.258 1 97.38 303 VAL B C 1
ATOM 5428 O O . VAL B 1 303 ? 5.625 25.781 10.289 1 97.38 303 VAL B O 1
ATOM 5431 N N . VAL B 1 304 ? 4.199 27.156 9.289 1 96.19 304 VAL B N 1
ATOM 5432 C CA . VAL B 1 304 ? 5.152 27.484 8.227 1 96.19 304 VAL B CA 1
ATOM 5433 C C . VAL B 1 304 ? 6.363 28.203 8.82 1 96.19 304 VAL B C 1
ATOM 5435 O O . VAL B 1 304 ? 7.441 28.203 8.227 1 96.19 304 VAL B O 1
ATOM 5438 N N . ASN B 1 305 ? 6.195 28.812 9.938 1 95.81 305 ASN B N 1
ATOM 5439 C CA . ASN B 1 305 ? 7.273 29.516 10.641 1 95.81 305 ASN B CA 1
ATOM 5440 C C . ASN B 1 305 ? 7.664 28.781 11.93 1 95.81 305 ASN B C 1
ATOM 5442 O O . ASN B 1 305 ? 8.023 29.406 12.922 1 95.81 305 ASN B O 1
ATOM 5446 N N . TYR B 1 306 ? 7.578 27.484 11.953 1 95.5 306 TYR B N 1
ATOM 5447 C CA . TYR B 1 306 ? 7.715 26.703 13.18 1 95.5 306 TYR B CA 1
ATOM 5448 C C . TYR B 1 306 ? 9.109 26.859 13.773 1 95.5 306 TYR B C 1
ATOM 5450 O O . TYR B 1 306 ? 9.289 26.766 14.992 1 95.5 306 TYR B O 1
ATOM 5458 N N . LYS B 1 307 ? 10.094 27.156 13.031 1 92.94 307 LYS B N 1
ATOM 5459 C CA . LYS B 1 307 ? 11.453 27.344 13.531 1 92.94 307 LYS B CA 1
ATOM 5460 C C . LYS B 1 307 ? 11.523 28.516 14.5 1 92.94 307 LYS B C 1
ATOM 5462 O O . LYS B 1 307 ? 12.359 28.531 15.406 1 92.94 307 LYS B O 1
ATOM 5467 N N . ILE B 1 308 ? 10.633 29.438 14.25 1 93.19 308 ILE B N 1
ATOM 5468 C CA . ILE B 1 308 ? 10.617 30.656 15.047 1 93.19 308 ILE B CA 1
ATOM 5469 C C . ILE B 1 308 ? 9.68 30.484 16.234 1 93.19 308 ILE B C 1
ATOM 5471 O O . ILE B 1 308 ? 9.992 30.906 17.344 1 93.19 308 ILE B O 1
ATOM 5475 N N . PHE B 1 309 ? 8.578 29.797 15.984 1 94.94 309 PHE B N 1
ATOM 5476 C CA . PHE B 1 309 ? 7.484 29.891 16.938 1 94.94 309 PHE B CA 1
ATOM 5477 C C . PHE B 1 309 ? 7.355 28.609 17.75 1 94.94 309 PHE B C 1
ATOM 5479 O O . PHE B 1 309 ? 6.699 28.578 18.781 1 94.94 309 PHE B O 1
ATOM 5486 N N . CYS B 1 310 ? 7.855 27.5 17.234 1 93.94 310 CYS B N 1
ATOM 5487 C CA . CYS B 1 310 ? 7.715 26.219 17.922 1 93.94 310 CYS B CA 1
ATOM 5488 C C . CYS B 1 310 ? 8.594 26.172 19.172 1 93.94 310 CYS B C 1
ATOM 5490 O O . CYS B 1 310 ? 9.773 26.516 19.109 1 93.94 310 CYS B O 1
ATOM 5492 N N . SER B 1 311 ? 8.055 25.75 20.281 1 91.81 311 SER B N 1
ATOM 5493 C CA . SER B 1 311 ? 8.766 25.719 21.562 1 91.81 311 SER B CA 1
ATOM 5494 C C . SER B 1 311 ? 9.141 24.281 21.938 1 91.81 311 SER B C 1
ATOM 5496 O O . SER B 1 311 ? 9.633 24.031 23.031 1 91.81 311 SER B O 1
ATOM 5498 N N . GLY B 1 312 ? 8.891 23.344 21.062 1 91.31 312 GLY B N 1
ATOM 5499 C CA . GLY B 1 312 ? 9.156 21.953 21.375 1 91.31 312 GLY B CA 1
ATOM 5500 C C . GLY B 1 312 ? 8.023 21.281 22.141 1 91.31 312 GLY B C 1
ATOM 5501 O O . GLY B 1 312 ? 6.973 21.891 22.359 1 91.31 312 GLY B O 1
ATOM 5502 N N . LEU B 1 313 ? 8.281 20.078 22.469 1 92.19 313 LEU B N 1
ATOM 5503 C CA . LEU B 1 313 ? 7.285 19.281 23.172 1 92.19 313 LEU B CA 1
ATOM 5504 C C . LEU B 1 313 ? 7.219 19.656 24.641 1 92.19 313 LEU B C 1
ATOM 5506 O O . LEU B 1 313 ? 8.25 19.859 25.281 1 92.19 313 LEU B O 1
ATOM 5510 N N . VAL B 1 314 ? 6.004 19.75 25.078 1 88.38 314 VAL B N 1
ATOM 5511 C CA . VAL B 1 314 ? 5.82 19.891 26.516 1 88.38 314 VAL B CA 1
ATOM 5512 C C . VAL B 1 314 ? 6.32 18.641 27.234 1 88.38 314 VAL B C 1
ATOM 5514 O O . VAL B 1 314 ? 6.129 17.531 26.75 1 88.38 314 VAL B O 1
ATOM 5517 N N . GLU B 1 315 ? 6.891 18.797 28.375 1 89.88 315 GLU B N 1
ATOM 5518 C CA . GLU B 1 315 ? 7.574 17.719 29.094 1 89.88 315 GLU B CA 1
ATOM 5519 C C . GLU B 1 315 ? 6.629 16.562 29.391 1 89.88 315 GLU B C 1
ATOM 5521 O O . GLU B 1 315 ? 7.012 15.398 29.266 1 89.88 315 GLU B O 1
ATOM 5526 N N . GLU B 1 316 ? 5.426 16.844 29.703 1 89.5 316 GLU B N 1
ATOM 5527 C CA . GLU B 1 316 ? 4.453 15.836 30.125 1 89.5 316 GLU B CA 1
ATOM 5528 C C . GLU B 1 316 ? 4.141 14.867 28.984 1 89.5 316 GLU B C 1
ATOM 5530 O O . GLU B 1 316 ? 3.744 13.727 29.234 1 89.5 316 GLU B O 1
ATOM 5535 N N . PHE B 1 317 ? 4.414 15.281 27.812 1 93.12 317 PHE B N 1
ATOM 5536 C CA . PHE B 1 317 ? 3.988 14.469 26.688 1 93.12 317 PHE B CA 1
ATOM 5537 C C . PHE B 1 317 ? 5.168 13.711 26.078 1 93.12 317 PHE B C 1
ATOM 5539 O O . PHE B 1 317 ? 4.996 12.906 25.172 1 93.12 317 PHE B O 1
ATOM 5546 N N . LYS B 1 318 ? 6.355 13.922 26.641 1 93.62 318 LYS B N 1
ATOM 5547 C CA . LYS B 1 318 ? 7.531 13.188 26.188 1 93.62 318 LYS B CA 1
ATOM 5548 C C . LYS B 1 318 ? 7.41 11.703 26.5 1 93.62 318 LYS B C 1
ATOM 5550 O O . LYS B 1 318 ? 8.109 10.875 25.906 1 93.62 318 LYS B O 1
ATOM 5555 N N . ILE B 1 319 ? 6.555 11.391 27.359 1 94.06 319 ILE B N 1
ATOM 5556 C CA . ILE B 1 319 ? 6.387 10 27.781 1 94.06 319 ILE B CA 1
ATOM 5557 C C . ILE B 1 319 ? 5.488 9.273 26.781 1 94.06 319 ILE B C 1
ATOM 5559 O O . ILE B 1 319 ? 5.449 8.039 26.75 1 94.06 319 ILE B O 1
ATOM 5563 N N . CYS B 1 320 ? 4.664 9.984 26 1 95.69 320 CYS B N 1
ATOM 5564 C CA . CYS B 1 320 ? 3.758 9.391 25.016 1 95.69 320 CYS B CA 1
ATOM 5565 C C . CYS B 1 320 ? 4.516 8.914 23.797 1 95.69 320 CYS B C 1
ATOM 5567 O O . CYS B 1 320 ? 4.32 9.438 22.688 1 95.69 320 CYS B O 1
ATOM 5569 N N . LYS B 1 321 ? 5.246 7.832 23.953 1 97.56 321 LYS B N 1
ATOM 5570 C CA . LYS B 1 321 ? 6.109 7.312 22.891 1 97.56 321 LYS B CA 1
ATOM 5571 C C . LYS B 1 321 ? 5.285 6.738 21.734 1 97.56 321 LYS B C 1
ATOM 5573 O O . LYS B 1 321 ? 4.34 5.98 21.969 1 97.56 321 LYS B O 1
ATOM 5578 N N . SER B 1 322 ? 5.66 7.059 20.547 1 98.12 322 SER B N 1
ATOM 5579 C CA . SER B 1 322 ? 4.949 6.551 19.375 1 98.12 322 SER B CA 1
ATOM 5580 C C . SER B 1 322 ? 5.324 5.102 19.094 1 98.12 322 SER B C 1
ATOM 5582 O O . SER B 1 322 ? 4.621 4.41 18.344 1 98.12 322 SER B O 1
ATOM 5584 N N . ASN B 1 323 ? 6.5 4.625 19.594 1 97.81 323 ASN B N 1
ATOM 5585 C CA . ASN B 1 323 ? 7.035 3.281 19.391 1 97.81 323 ASN B CA 1
ATOM 5586 C C . ASN B 1 323 ? 7.621 3.113 17.984 1 97.81 323 ASN B C 1
ATOM 5588 O O . ASN B 1 323 ? 7.711 1.996 17.484 1 97.81 323 ASN B O 1
ATOM 5592 N N . PHE B 1 324 ? 7.906 4.164 17.312 1 98.5 324 PHE B N 1
ATOM 5593 C CA . PHE B 1 324 ? 8.5 4.043 15.977 1 98.5 324 PHE B CA 1
ATOM 5594 C C . PHE B 1 324 ? 9.867 3.385 16.062 1 98.5 324 PHE B C 1
ATOM 5596 O O . PHE B 1 324 ? 10.211 2.555 15.211 1 98.5 324 PHE B O 1
ATOM 5603 N N . PHE B 1 325 ? 10.617 3.799 17.078 1 97.44 325 PHE B N 1
ATOM 5604 C CA . PHE B 1 325 ? 11.945 3.232 17.234 1 97.44 325 PHE B CA 1
ATOM 5605 C C . PHE B 1 325 ? 11.883 1.714 17.344 1 97.44 325 PHE B C 1
ATOM 5607 O O . PHE B 1 325 ? 12.758 1.01 16.828 1 97.44 325 PHE B O 1
ATOM 5614 N N . LEU B 1 326 ? 10.883 1.264 18 1 96.19 326 LEU B N 1
ATOM 5615 C CA . LEU B 1 326 ? 10.688 -0.171 18.172 1 96.19 326 LEU B CA 1
ATOM 5616 C C . LEU B 1 326 ? 10.336 -0.83 16.844 1 96.19 326 LEU B C 1
ATOM 5618 O O . LEU B 1 326 ? 10.844 -1.912 16.531 1 96.19 326 LEU B O 1
ATOM 5622 N N . HIS B 1 327 ? 9.492 -0.212 16.062 1 95.38 327 HIS B N 1
ATOM 5623 C CA . HIS B 1 327 ? 9.008 -0.781 14.82 1 95.38 327 HIS B CA 1
ATOM 5624 C C . HIS B 1 327 ? 10.055 -0.672 13.719 1 95.38 327 HIS B C 1
ATOM 5626 O O . HIS B 1 327 ? 10.102 -1.504 12.805 1 95.38 327 HIS B O 1
ATOM 5632 N N . ALA B 1 328 ? 10.844 0.356 13.789 1 95.5 328 ALA B N 1
ATOM 5633 C CA . ALA B 1 328 ? 11.906 0.522 12.797 1 95.5 328 ALA B CA 1
ATOM 5634 C C . ALA B 1 328 ? 13.023 -0.497 13.016 1 95.5 328 ALA B C 1
ATOM 5636 O O . ALA B 1 328 ? 13.781 -0.805 12.094 1 95.5 328 ALA B O 1
ATOM 5637 N N . ARG B 1 329 ? 13.164 -1.054 14.195 1 91.12 329 ARG B N 1
ATOM 5638 C CA . ARG B 1 329 ? 14.109 -2.113 14.547 1 91.12 329 ARG B CA 1
ATOM 5639 C C . ARG B 1 329 ? 15.523 -1.746 14.117 1 91.12 329 ARG B C 1
ATOM 5641 O O . ARG B 1 329 ? 16.031 -0.677 14.477 1 91.12 329 ARG B O 1
ATOM 5648 N N . GLU B 1 330 ? 16.156 -2.701 13.289 1 90.94 330 GLU B N 1
ATOM 5649 C CA . GLU B 1 330 ? 17.547 -2.506 12.875 1 90.94 330 GLU B CA 1
ATOM 5650 C C . GLU B 1 330 ? 17.656 -1.376 11.859 1 90.94 330 GLU B C 1
ATOM 5652 O O . GLU B 1 330 ? 18.734 -0.785 11.703 1 90.94 330 GLU B O 1
ATOM 5657 N N . LYS B 1 331 ? 16.609 -0.935 11.336 1 95.5 331 LYS B N 1
ATOM 5658 C CA . LYS B 1 331 ? 16.656 0.079 10.289 1 95.5 331 LYS B CA 1
ATOM 5659 C C . LYS B 1 331 ? 16.625 1.485 10.883 1 95.5 331 LYS B C 1
ATOM 5661 O O . LYS B 1 331 ? 16.734 2.473 10.148 1 95.5 331 LYS B O 1
ATOM 5666 N N . ILE B 1 332 ? 16.516 1.644 12.211 1 97.38 332 ILE B N 1
ATOM 5667 C CA . ILE B 1 332 ? 16.438 2.945 12.867 1 97.38 332 ILE B CA 1
ATOM 5668 C C . ILE B 1 332 ? 17.672 3.77 12.531 1 97.38 332 ILE B C 1
ATOM 5670 O O . ILE B 1 332 ? 17.594 4.996 12.414 1 97.38 332 ILE B O 1
ATOM 5674 N N . ASN B 1 333 ? 18.781 3.111 12.305 1 96.56 333 ASN B N 1
ATOM 5675 C CA . ASN B 1 333 ? 20.016 3.822 12.008 1 96.56 333 ASN B CA 1
ATOM 5676 C C . ASN B 1 333 ? 19.984 4.453 10.617 1 96.56 333 ASN B C 1
ATOM 5678 O O . ASN B 1 333 ? 20.578 5.508 10.391 1 96.56 333 ASN B O 1
ATOM 5682 N N . ILE B 1 334 ? 19.281 3.811 9.719 1 97 334 ILE B N 1
ATOM 5683 C CA . ILE B 1 334 ? 19.109 4.391 8.391 1 97 334 ILE B CA 1
ATOM 5684 C C . ILE B 1 334 ? 18.281 5.672 8.492 1 97 334 ILE B C 1
ATOM 5686 O O . ILE B 1 334 ? 18.641 6.691 7.887 1 97 334 ILE B O 1
ATOM 5690 N N . TYR B 1 335 ? 17.219 5.641 9.266 1 97.75 335 TYR B N 1
ATOM 5691 C CA . TYR B 1 335 ? 16.391 6.828 9.469 1 97.75 335 TYR B CA 1
ATOM 5692 C C . TYR B 1 335 ? 17.203 7.957 10.094 1 97.75 335 TYR B C 1
ATOM 5694 O O . TYR B 1 335 ? 16.984 9.133 9.773 1 97.75 335 TYR B O 1
ATOM 5702 N N . LYS B 1 336 ? 18.156 7.656 10.898 1 97.25 336 LYS B N 1
ATOM 5703 C CA . LYS B 1 336 ? 18.906 8.664 11.633 1 97.25 336 LYS B CA 1
ATOM 5704 C C . LYS B 1 336 ? 20.031 9.25 10.773 1 97.25 336 LYS B C 1
ATOM 5706 O O . LYS B 1 336 ? 20.266 10.461 10.805 1 97.25 336 LYS B O 1
ATOM 5711 N N . ASP B 1 337 ? 20.594 8.352 9.945 1 96.06 337 ASP B N 1
ATOM 5712 C CA . ASP B 1 337 ? 21.906 8.773 9.469 1 96.06 337 ASP B CA 1
ATOM 5713 C C . ASP B 1 337 ? 21.984 8.711 7.945 1 96.06 337 ASP B C 1
ATOM 5715 O O . ASP B 1 337 ? 22.875 9.297 7.34 1 96.06 337 ASP B O 1
ATOM 5719 N N . GLU B 1 338 ? 21.031 8.055 7.316 1 96.44 338 GLU B N 1
ATOM 5720 C CA . GLU B 1 338 ? 21.297 7.75 5.914 1 96.44 338 GLU B CA 1
ATOM 5721 C C . GLU B 1 338 ? 20.188 8.273 5.008 1 96.44 338 GLU B C 1
ATOM 5723 O O . GLU B 1 338 ? 20.125 7.938 3.826 1 96.44 338 GLU B O 1
ATOM 5728 N N . LEU B 1 339 ? 19.297 9.078 5.543 1 96.81 339 LEU B N 1
ATOM 5729 C CA . LEU B 1 339 ? 18.234 9.641 4.715 1 96.81 339 LEU B CA 1
ATOM 5730 C C . LEU B 1 339 ? 18.797 10.68 3.748 1 96.81 339 LEU B C 1
ATOM 5732 O O . LEU B 1 339 ? 19.766 11.375 4.07 1 96.81 339 LEU B O 1
ATOM 5736 N N . LYS B 1 340 ? 18.172 10.781 2.625 1 94.25 340 LYS B N 1
ATOM 5737 C CA . LYS B 1 340 ? 18.578 11.742 1.604 1 94.25 340 LYS B CA 1
ATOM 5738 C C . LYS B 1 340 ? 17.469 12.742 1.315 1 94.25 340 LYS B C 1
ATOM 5740 O O . LYS B 1 340 ? 16.281 12.422 1.458 1 94.25 340 LYS B O 1
ATOM 5745 N N . PHE B 1 341 ? 17.938 13.898 0.946 1 94 341 PHE B N 1
ATOM 5746 C CA . PHE B 1 341 ? 17.078 14.953 0.414 1 94 341 PHE B CA 1
ATOM 5747 C C . PHE B 1 341 ? 17.281 15.109 -1.089 1 94 341 PHE B C 1
ATOM 5749 O O . PHE B 1 341 ? 18.375 15.477 -1.539 1 94 341 PHE B O 1
ATOM 5756 N N . GLN B 1 342 ? 16.266 14.711 -1.896 1 88.31 342 GLN B N 1
ATOM 5757 C CA . GLN B 1 342 ? 16.328 14.719 -3.354 1 88.31 342 GLN B CA 1
ATOM 5758 C C . GLN B 1 342 ? 17.234 13.609 -3.875 1 88.31 342 GLN B C 1
ATOM 5760 O O . GLN B 1 342 ? 18.062 13.078 -3.129 1 88.31 342 GLN B O 1
ATOM 5765 N N . ASN B 1 343 ? 17.016 13.156 -5.078 1 85.44 343 ASN B N 1
ATOM 5766 C CA . ASN B 1 343 ? 17.781 12.133 -5.773 1 85.44 343 ASN B CA 1
ATOM 5767 C C . ASN B 1 343 ? 17.75 10.797 -5.023 1 85.44 343 ASN B C 1
ATOM 5769 O O . ASN B 1 343 ? 18.781 10.133 -4.891 1 85.44 343 ASN B O 1
ATOM 5773 N N . VAL B 1 344 ? 16.719 10.539 -4.387 1 85.31 344 VAL B N 1
ATOM 5774 C CA . VAL B 1 344 ? 16.578 9.289 -3.639 1 85.31 344 VAL B CA 1
ATOM 5775 C C . VAL B 1 344 ? 16.594 8.102 -4.598 1 85.31 344 VAL B C 1
ATOM 5777 O O . VAL B 1 344 ? 17.188 7.062 -4.297 1 85.31 344 VAL B O 1
ATOM 5780 N N . ASN B 1 345 ? 15.867 7.969 -5.836 1 67.88 345 ASN B N 1
ATOM 5781 C CA . ASN B 1 345 ? 15.773 6.855 -6.77 1 67.88 345 ASN B CA 1
ATOM 5782 C C . ASN B 1 345 ? 17.031 6.738 -7.633 1 67.88 345 ASN B C 1
ATOM 5784 O O . ASN B 1 345 ? 17.141 5.84 -8.469 1 67.88 345 ASN B O 1
ATOM 5788 N N . SER B 1 346 ? 17.875 7.723 -7.73 1 55.94 346 SER B N 1
ATOM 5789 C CA . SER B 1 346 ? 18.922 7.707 -8.742 1 55.94 346 SER B CA 1
ATOM 5790 C C . SER B 1 346 ? 19.719 6.406 -8.688 1 55.94 346 SER B C 1
ATOM 5792 O O . SER B 1 346 ? 20.359 6.02 -9.68 1 55.94 346 SER B O 1
ATOM 5794 N N . PHE B 1 347 ? 19.766 5.723 -7.641 1 45 347 PHE B N 1
ATOM 5795 C CA . PHE B 1 347 ? 20.656 4.562 -7.707 1 45 347 PHE B CA 1
ATOM 5796 C C . PHE B 1 347 ? 19.859 3.268 -7.699 1 45 347 PHE B C 1
ATOM 5798 O O . PHE B 1 347 ? 19.781 2.58 -6.68 1 45 347 PHE B O 1
ATOM 5805 N N . GLN B 1 348 ? 18.797 3.299 -8.211 1 46.78 348 GLN B N 1
ATOM 5806 C CA . GLN B 1 348 ? 18.078 2.041 -7.988 1 46.78 348 GLN B CA 1
ATOM 5807 C C . GLN B 1 348 ? 18.703 0.913 -8.812 1 46.78 348 GLN B C 1
ATOM 5809 O O . GLN B 1 348 ? 18.766 1.002 -10.039 1 46.78 348 GLN B O 1
ATOM 5814 N N . SER B 1 349 ? 19.672 0.421 -8.305 1 41.69 349 SER B N 1
ATOM 5815 C CA . SER B 1 349 ? 20.141 -0.792 -8.961 1 41.69 349 SER B CA 1
ATOM 5816 C C . SER B 1 349 ? 18.984 -1.754 -9.234 1 41.69 349 SER B C 1
ATOM 5818 O O . SER B 1 349 ? 18.203 -2.057 -8.336 1 41.69 349 SER B O 1
ATOM 5820 N N . ASN B 1 350 ? 18.438 -1.662 -10.312 1 41.44 350 ASN B N 1
ATOM 5821 C CA . ASN B 1 350 ? 17.5 -2.617 -10.914 1 41.44 350 ASN B CA 1
ATOM 5822 C C . ASN B 1 350 ? 17.828 -4.051 -10.492 1 41.44 350 ASN B C 1
ATOM 5824 O O . ASN B 1 350 ? 17.391 -5.004 -11.148 1 41.44 350 ASN B O 1
ATOM 5828 N N . GLU B 1 351 ? 18.891 -4.199 -9.656 1 43.66 351 GLU B N 1
ATOM 5829 C CA . GLU B 1 351 ? 19.172 -5.625 -9.5 1 43.66 351 GLU B CA 1
ATOM 5830 C C . GLU B 1 351 ? 18.047 -6.328 -8.75 1 43.66 351 GLU B C 1
ATOM 5832 O O . GLU B 1 351 ? 17.641 -5.898 -7.664 1 43.66 351 GLU B O 1
ATOM 5837 N N . PRO B 1 352 ? 17.359 -6.984 -9.453 1 47.81 352 PRO B N 1
ATOM 5838 C CA . PRO B 1 352 ? 16.344 -7.805 -8.797 1 47.81 352 PRO B CA 1
ATOM 5839 C C . PRO B 1 352 ? 16.844 -8.445 -7.508 1 47.81 352 PRO B C 1
ATOM 5841 O O . PRO B 1 352 ? 17.922 -9.031 -7.48 1 47.81 352 PRO B O 1
ATOM 5844 N N . LYS B 1 353 ? 16.547 -7.961 -6.387 1 52.56 353 LYS B N 1
ATOM 5845 C CA . LYS B 1 353 ? 16.938 -8.641 -5.16 1 52.56 353 LYS B CA 1
ATOM 5846 C C . LYS B 1 353 ? 16.75 -10.148 -5.281 1 52.56 353 LYS B C 1
ATOM 5848 O O . LYS B 1 353 ? 15.672 -10.617 -5.641 1 52.56 353 LYS B O 1
ATOM 5853 N N . LEU B 1 354 ? 17.797 -10.82 -5.309 1 57.19 354 LEU B N 1
ATOM 5854 C CA . LEU B 1 354 ? 17.781 -12.273 -5.344 1 57.19 354 LEU B CA 1
ATOM 5855 C C . LEU B 1 354 ? 16.953 -12.836 -4.199 1 57.19 354 LEU B C 1
ATOM 5857 O O . LEU B 1 354 ? 17.234 -12.578 -3.029 1 57.19 354 LEU B O 1
ATOM 5861 N N . VAL B 1 355 ? 15.773 -13.141 -4.473 1 67.5 355 VAL B N 1
ATOM 5862 C CA . VAL B 1 355 ? 14.93 -13.773 -3.471 1 67.5 355 VAL B CA 1
ATOM 5863 C C . VAL B 1 355 ? 15.539 -15.109 -3.047 1 67.5 355 VAL B C 1
ATOM 5865 O O . VAL B 1 355 ? 15.922 -15.922 -3.893 1 67.5 355 VAL B O 1
ATOM 5868 N N . LYS B 1 356 ? 15.945 -15.234 -1.767 1 67.44 356 LYS B N 1
ATOM 5869 C CA . LYS B 1 356 ? 16.422 -16.516 -1.246 1 67.44 356 LYS B CA 1
ATOM 5870 C C . LYS B 1 356 ? 15.391 -17.609 -1.483 1 67.44 356 LYS B C 1
ATOM 5872 O O . LYS B 1 356 ? 14.219 -17.469 -1.143 1 67.44 356 LYS B O 1
ATOM 5877 N N . VAL B 1 357 ? 15.844 -18.516 -2.262 1 71.62 357 VAL B N 1
ATOM 5878 C CA . VAL B 1 357 ? 15.023 -19.703 -2.475 1 71.62 357 VAL B CA 1
ATOM 5879 C C . VAL B 1 357 ? 15.492 -20.828 -1.563 1 71.62 357 VAL B C 1
ATOM 5881 O O . VAL B 1 357 ? 16.578 -20.75 -0.973 1 71.62 357 VAL B O 1
ATOM 5884 N N . ALA B 1 358 ? 14.641 -21.75 -1.317 1 75.19 358 ALA B N 1
ATOM 5885 C CA . ALA B 1 358 ? 15.008 -22.906 -0.499 1 75.19 358 ALA B CA 1
ATOM 5886 C C . ALA B 1 358 ? 16.328 -23.5 -0.964 1 75.19 358 ALA B C 1
ATOM 5888 O O . ALA B 1 358 ? 16.531 -23.75 -2.158 1 75.19 358 ALA B O 1
ATOM 5889 N N . SER B 1 359 ? 17.344 -23.578 -0.03 1 77.19 359 SER B N 1
ATOM 5890 C CA . SER B 1 359 ? 18.672 -24.109 -0.364 1 77.19 359 SER B CA 1
ATOM 5891 C C . SER B 1 359 ? 18.656 -25.625 -0.481 1 77.19 359 SER B C 1
ATOM 5893 O O . SER B 1 359 ? 19.516 -26.219 -1.142 1 77.19 359 SER B O 1
ATOM 5895 N N . LYS B 1 360 ? 17.766 -26.266 0.198 1 86.12 360 LYS B N 1
ATOM 5896 C CA . LYS B 1 360 ? 17.609 -27.719 0.164 1 86.12 360 LYS B CA 1
ATOM 5897 C C . LYS B 1 360 ? 16.203 -28.109 -0.278 1 86.12 360 LYS B C 1
ATOM 5899 O O . LYS B 1 360 ? 15.211 -27.703 0.342 1 86.12 360 LYS B O 1
ATOM 5904 N N . VAL B 1 361 ? 16.203 -28.812 -1.349 1 88.12 361 VAL B N 1
ATOM 5905 C CA . VAL B 1 361 ? 14.914 -29.234 -1.853 1 88.12 361 VAL B CA 1
ATOM 5906 C C . VAL B 1 361 ? 14.727 -30.734 -1.591 1 88.12 361 VAL B C 1
ATOM 5908 O O . VAL B 1 361 ? 15.562 -31.547 -1.988 1 88.12 361 VAL B O 1
ATOM 5911 N N . LYS B 1 362 ? 13.734 -31.047 -0.844 1 83.38 362 LYS B N 1
ATOM 5912 C CA . LYS B 1 362 ? 13.383 -32.438 -0.583 1 83.38 362 LYS B CA 1
ATOM 5913 C C . LYS B 1 362 ? 12.406 -32.969 -1.634 1 83.38 362 LYS B C 1
ATOM 5915 O O . LYS B 1 362 ? 11.578 -32.219 -2.152 1 83.38 362 LYS B O 1
ATOM 5920 N N . THR B 1 363 ? 12.648 -34.219 -1.978 1 88.56 363 THR B N 1
ATOM 5921 C CA . THR B 1 363 ? 11.797 -34.875 -2.969 1 88.56 363 THR B CA 1
ATOM 5922 C C . THR B 1 363 ? 11.203 -36.156 -2.416 1 88.56 363 THR B C 1
ATOM 5924 O O . THR B 1 363 ? 11.891 -36.938 -1.729 1 88.56 363 THR B O 1
ATOM 5927 N N . SER B 1 364 ? 9.984 -36.406 -2.67 1 88.12 364 SER B N 1
ATOM 5928 C CA . SER B 1 364 ? 9.305 -37.625 -2.211 1 88.12 364 SER B CA 1
ATOM 5929 C C . SER B 1 364 ? 9.773 -38.844 -2.988 1 88.12 364 SER B C 1
ATOM 5931 O O . SER B 1 364 ? 10.344 -38.719 -4.07 1 88.12 364 SER B O 1
ATOM 5933 N N . PRO B 1 365 ? 9.484 -40.031 -2.459 1 86.81 365 PRO B N 1
ATOM 5934 C CA . PRO B 1 365 ? 9.844 -41.25 -3.174 1 86.81 365 PRO B CA 1
ATOM 5935 C C . PRO B 1 365 ? 9.195 -41.344 -4.555 1 86.81 365 PRO B C 1
ATOM 5937 O O . PRO B 1 365 ? 9.836 -41.812 -5.508 1 86.81 365 PRO B O 1
ATOM 5940 N N . LEU B 1 366 ? 8.047 -40.906 -4.652 1 89.31 366 LEU B N 1
ATOM 5941 C CA . LEU B 1 366 ? 7.371 -40.969 -5.941 1 89.31 366 LEU B CA 1
ATOM 5942 C C . LEU B 1 366 ? 8.109 -40.125 -6.977 1 89.31 366 LEU B C 1
ATOM 5944 O O . LEU B 1 366 ? 8.188 -40.5 -8.148 1 89.31 366 LEU B O 1
ATOM 5948 N N . MET B 1 367 ? 8.594 -39.031 -6.625 1 88.69 367 MET B N 1
ATOM 5949 C CA . MET B 1 367 ? 9.328 -38.156 -7.539 1 88.69 367 MET B CA 1
ATOM 5950 C C . MET B 1 367 ? 10.609 -38.844 -8.023 1 88.69 367 MET B C 1
ATOM 5952 O O . MET B 1 367 ? 10.961 -38.75 -9.195 1 88.69 367 MET B O 1
ATOM 5956 N N . HIS B 1 368 ? 11.227 -39.531 -7.125 1 88 368 HIS B N 1
ATOM 5957 C CA . HIS B 1 368 ? 12.414 -40.281 -7.512 1 88 368 HIS B CA 1
ATOM 5958 C C . HIS B 1 368 ? 12.078 -41.375 -8.508 1 88 368 HIS B C 1
ATOM 5960 O O . HIS B 1 368 ? 12.805 -41.594 -9.477 1 88 368 HIS B O 1
ATOM 5966 N N . GLU B 1 369 ? 11.031 -42.094 -8.203 1 91.06 369 GLU B N 1
ATOM 5967 C CA . GLU B 1 369 ? 10.586 -43.125 -9.117 1 91.06 369 GLU B CA 1
ATOM 5968 C C . GLU B 1 369 ? 10.25 -42.562 -10.492 1 91.06 369 GLU B C 1
ATOM 5970 O O . GLU B 1 369 ? 10.586 -43.156 -11.523 1 91.06 369 GLU B O 1
ATOM 5975 N N . THR B 1 370 ? 9.594 -41.469 -10.469 1 89.19 370 THR B N 1
ATOM 5976 C CA . THR B 1 370 ? 9.211 -40.812 -11.719 1 89.19 370 THR B CA 1
ATOM 5977 C C . THR B 1 370 ? 10.445 -40.375 -12.5 1 89.19 370 THR B C 1
ATOM 5979 O O . THR B 1 370 ? 10.5 -40.562 -13.727 1 89.19 370 THR B O 1
ATOM 5982 N N . GLU B 1 371 ? 11.359 -39.812 -11.773 1 89 371 GLU B N 1
ATOM 5983 C CA . GLU B 1 371 ? 12.617 -39.438 -12.414 1 89 371 GLU B CA 1
ATOM 5984 C C . GLU B 1 371 ? 13.25 -40.594 -13.156 1 89 371 GLU B C 1
ATOM 5986 O O . GLU B 1 371 ? 13.594 -40.469 -14.336 1 89 371 GLU B O 1
ATOM 5991 N N . LYS B 1 372 ? 13.328 -41.656 -12.508 1 90 372 LYS B N 1
ATOM 5992 C CA . LYS B 1 372 ? 13.922 -42.844 -13.102 1 90 372 LYS B CA 1
ATOM 5993 C C . LYS B 1 372 ? 13.164 -43.281 -14.359 1 90 372 LYS B C 1
ATOM 5995 O O . LYS B 1 372 ? 13.766 -43.531 -15.398 1 90 372 LYS B O 1
ATOM 6000 N N . THR B 1 373 ? 11.891 -43.344 -14.234 1 91.25 373 THR B N 1
ATOM 6001 C CA . THR B 1 373 ? 11.039 -43.75 -15.344 1 91.25 373 THR B CA 1
ATOM 6002 C C . THR B 1 373 ? 11.219 -42.844 -16.547 1 91.25 373 THR B C 1
ATOM 6004 O O . THR B 1 373 ? 11.367 -43.312 -17.672 1 91.25 373 THR B O 1
ATOM 6007 N N . ILE B 1 374 ? 11.195 -41.562 -16.328 1 89.69 374 ILE B N 1
ATOM 6008 C CA . ILE B 1 374 ? 11.258 -40.594 -17.406 1 89.69 374 ILE B CA 1
ATOM 6009 C C . ILE B 1 374 ? 12.641 -40.625 -18.062 1 89.69 374 ILE B C 1
ATOM 6011 O O . ILE B 1 374 ? 12.766 -40.5 -19.281 1 89.69 374 ILE B O 1
ATOM 6015 N N . LEU B 1 375 ? 13.641 -40.781 -17.25 1 88.69 375 LEU B N 1
ATOM 6016 C CA . LEU B 1 375 ? 14.984 -40.875 -17.812 1 88.69 375 LEU B CA 1
ATOM 6017 C C . LEU B 1 375 ? 15.102 -42.125 -18.703 1 88.69 375 LEU B C 1
ATOM 6019 O O . LEU B 1 375 ? 15.773 -42.062 -19.75 1 88.69 375 LEU B O 1
ATOM 6023 N N . GLU B 1 376 ? 14.5 -43.219 -18.344 1 89.94 376 GLU B N 1
ATOM 6024 C CA . GLU B 1 376 ? 14.469 -44.406 -19.188 1 89.94 376 GLU B CA 1
ATOM 6025 C C . GLU B 1 376 ? 13.773 -44.125 -20.516 1 89.94 376 GLU B C 1
ATOM 6027 O O . GLU B 1 376 ? 14.227 -44.594 -21.562 1 89.94 376 GLU B O 1
ATOM 6032 N N . VAL B 1 377 ? 12.68 -43.406 -20.406 1 87.31 377 VAL B N 1
ATOM 6033 C CA . VAL B 1 377 ? 11.953 -43.062 -21.609 1 87.31 377 VAL B CA 1
ATOM 6034 C C . VAL B 1 377 ? 12.836 -42.188 -22.5 1 87.31 377 VAL B C 1
ATOM 6036 O O . VAL B 1 377 ? 12.914 -42.375 -23.719 1 87.31 377 VAL B O 1
ATOM 6039 N N . LEU B 1 378 ? 13.5 -41.25 -21.906 1 86.31 378 LEU B N 1
ATOM 6040 C CA . LEU B 1 378 ? 14.367 -40.344 -22.656 1 86.31 378 LEU B CA 1
ATOM 6041 C C . LEU B 1 378 ? 15.531 -41.094 -23.297 1 86.31 378 LEU B C 1
ATOM 6043 O O . LEU B 1 378 ? 15.922 -40.812 -24.422 1 86.31 378 LEU B O 1
ATOM 6047 N N . LEU B 1 379 ? 16.031 -42.031 -22.578 1 84.5 379 LEU B N 1
ATOM 6048 C CA . LEU B 1 379 ? 17.094 -42.844 -23.109 1 84.5 379 LEU B CA 1
ATOM 6049 C C . LEU B 1 379 ? 16.625 -43.656 -24.312 1 84.5 379 LEU B C 1
ATOM 6051 O O . LEU B 1 379 ? 17.344 -43.812 -25.297 1 84.5 379 LEU B O 1
ATOM 6055 N N . SER B 1 380 ? 15.469 -44.219 -24.203 1 86.94 380 SER B N 1
ATOM 6056 C CA . SER B 1 380 ? 14.891 -44.969 -25.297 1 86.94 380 SER B CA 1
ATOM 6057 C C . SER B 1 380 ? 14.695 -44.062 -26.531 1 86.94 380 SER B C 1
ATOM 6059 O O . SER B 1 380 ? 14.906 -44.5 -27.656 1 86.94 380 SER B O 1
ATOM 6061 N N . LEU B 1 381 ? 14.273 -42.844 -26.312 1 81.44 381 LEU B N 1
ATOM 6062 C CA . LEU B 1 381 ? 14.078 -41.906 -27.406 1 81.44 381 LEU B CA 1
ATOM 6063 C C . LEU B 1 381 ? 15.414 -41.531 -28.062 1 81.44 381 LEU B C 1
ATOM 6065 O O . LEU B 1 381 ? 15.5 -41.406 -29.281 1 81.44 381 LEU B O 1
ATOM 6069 N N . ALA B 1 382 ? 16.391 -41.375 -27.219 1 79.5 382 ALA B N 1
ATOM 6070 C CA . ALA B 1 382 ? 17.734 -41.031 -27.719 1 79.5 382 ALA B CA 1
ATOM 6071 C C . ALA B 1 382 ? 18.297 -42.188 -28.547 1 79.5 382 ALA B C 1
ATOM 6073 O O . ALA B 1 382 ? 18.953 -41.938 -29.578 1 79.5 382 ALA B O 1
ATOM 6074 N N . SER B 1 383 ? 18.062 -43.344 -28.188 1 80.06 383 SER B N 1
ATOM 6075 C CA . SER B 1 383 ? 18.531 -44.531 -28.922 1 80.06 383 SER B CA 1
ATOM 6076 C C . SER B 1 383 ? 17.812 -44.656 -30.25 1 80.06 383 SER B C 1
ATOM 6078 O O . SER B 1 383 ? 18.406 -45.062 -31.25 1 80.06 383 SER B O 1
ATOM 6080 N N . ALA B 1 384 ? 16.578 -44.281 -30.219 1 70.88 384 ALA B N 1
ATOM 6081 C CA . ALA B 1 384 ? 15.797 -44.344 -31.453 1 70.88 384 ALA B CA 1
ATOM 6082 C C . ALA B 1 384 ? 16.297 -43.312 -32.469 1 70.88 384 ALA B C 1
ATOM 6084 O O . ALA B 1 384 ? 16.344 -43.594 -33.656 1 70.88 384 ALA B O 1
ATOM 6085 N N . ASP B 1 385 ? 16.688 -42.156 -32 1 69 385 ASP B N 1
ATOM 6086 C CA . ASP B 1 385 ? 17.234 -41.125 -32.875 1 69 385 ASP B CA 1
ATOM 6087 C C . ASP B 1 385 ? 18.578 -41.562 -33.469 1 69 385 ASP B C 1
ATOM 6089 O O . ASP B 1 385 ? 18.875 -41.312 -34.656 1 69 385 ASP B O 1
ATOM 6093 N N . ALA B 1 386 ? 19.359 -42.188 -32.656 1 65.81 386 ALA B N 1
ATOM 6094 C CA . ALA B 1 386 ? 20.656 -42.656 -33.125 1 65.81 386 ALA B CA 1
ATOM 6095 C C . ALA B 1 386 ? 20.516 -43.719 -34.188 1 65.81 386 ALA B C 1
ATOM 6097 O O . ALA B 1 386 ? 21.25 -43.719 -35.188 1 65.81 386 ALA B O 1
ATOM 6098 N N . TYR B 1 387 ? 19.578 -44.5 -34.031 1 62.44 387 TYR B N 1
ATOM 6099 C CA . TYR B 1 387 ? 19.344 -45.562 -35.031 1 62.44 387 TYR B CA 1
ATOM 6100 C C . TYR B 1 387 ? 18.828 -45 -36.344 1 62.44 387 TYR B C 1
ATOM 6102 O O . TYR B 1 387 ? 19.219 -45.438 -37.406 1 62.44 387 TYR B O 1
ATOM 6110 N N . SER B 1 388 ? 17.984 -43.969 -36.188 1 62.72 388 SER B N 1
ATOM 6111 C CA . SER B 1 388 ? 17.453 -43.344 -37.375 1 62.72 388 SER B CA 1
ATOM 6112 C C . SER B 1 388 ? 18.531 -42.594 -38.156 1 62.72 388 SER B C 1
ATOM 6114 O O . SER B 1 388 ? 18.578 -42.594 -39.375 1 62.72 388 SER B O 1
ATOM 6116 N N . ASN B 1 389 ? 19.406 -41.969 -37.469 1 59.34 389 ASN B N 1
ATOM 6117 C CA . ASN B 1 389 ? 20.516 -41.25 -38.094 1 59.34 389 ASN B CA 1
ATOM 6118 C C . ASN B 1 389 ? 21.516 -42.219 -38.719 1 59.34 389 ASN B C 1
ATOM 6120 O O . ASN B 1 389 ? 22.125 -41.938 -39.75 1 59.34 389 ASN B O 1
ATOM 6124 N N . SER B 1 390 ? 21.766 -43.406 -38.125 1 59.97 390 SER B N 1
ATOM 6125 C CA . SER B 1 390 ? 22.672 -44.406 -38.688 1 59.97 390 SER B CA 1
ATOM 6126 C C . SER B 1 390 ? 22.078 -45.062 -39.906 1 59.97 390 SER B C 1
ATOM 6128 O O . SER B 1 390 ? 22.797 -45.406 -40.844 1 59.97 390 SER B O 1
ATOM 6130 N N . ALA B 1 391 ? 20.844 -45.25 -40.031 1 60.59 391 ALA B N 1
ATOM 6131 C CA . ALA B 1 391 ? 20.188 -45.844 -41.188 1 60.59 391 ALA B CA 1
ATOM 6132 C C . ALA B 1 391 ? 20.188 -44.875 -42.375 1 60.59 391 ALA B C 1
ATOM 6134 O O . ALA B 1 391 ? 20.266 -45.312 -43.531 1 60.59 391 ALA B O 1
ATOM 6135 N N . SER B 1 392 ? 20.141 -43.656 -42.094 1 57.75 392 SER B N 1
ATOM 6136 C CA . SER B 1 392 ? 20.156 -42.688 -43.188 1 57.75 392 SER B CA 1
ATOM 6137 C C . SER B 1 392 ? 21.562 -42.562 -43.781 1 57.75 392 SER B C 1
ATOM 6139 O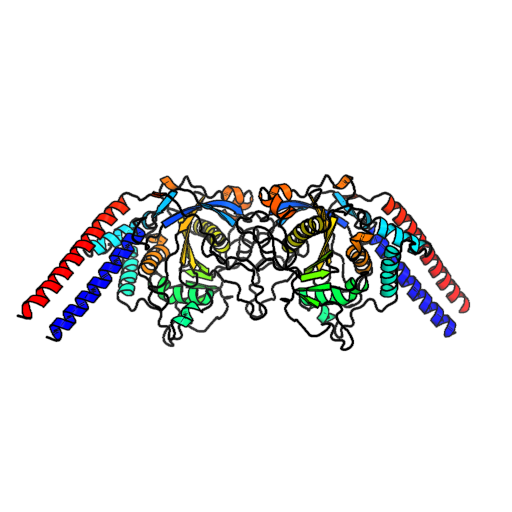 O . SER B 1 392 ? 21.719 -42.156 -44.938 1 57.75 392 SER B O 1
ATOM 6141 N N . GLY B 1 393 ? 22.562 -42.875 -43.031 1 54.75 393 GLY B N 1
ATOM 6142 C CA . GLY B 1 393 ? 23.922 -42.812 -43.562 1 54.75 393 GLY B CA 1
ATOM 6143 C C . GLY B 1 393 ? 24.266 -44.031 -44.406 1 54.75 393 GLY B C 1
ATOM 6144 O O . GLY B 1 393 ? 25.297 -44.031 -45.125 1 54.75 393 GLY B O 1
ATOM 6145 N N . SER B 1 394 ? 23.625 -45.125 -44.25 1 53.62 394 SER B N 1
ATOM 6146 C CA . SER B 1 394 ? 24.062 -46.281 -45.031 1 53.62 394 SER B CA 1
ATOM 6147 C C . SER B 1 394 ? 23.609 -46.188 -46.469 1 53.62 394 SER B C 1
ATOM 6149 O O . SER B 1 394 ? 24.031 -47 -47.312 1 53.62 394 SER B O 1
ATOM 6151 N N . ASN B 1 395 ? 22.688 -45.375 -46.812 1 48.06 395 ASN B N 1
ATOM 6152 C CA . ASN B 1 395 ? 22.328 -45.438 -48.219 1 48.06 395 ASN B CA 1
ATOM 6153 C C . ASN B 1 395 ? 23.188 -44.531 -49.094 1 48.06 395 ASN B C 1
ATOM 6155 O O . ASN B 1 395 ? 22.906 -44.312 -50.25 1 48.06 395 ASN B O 1
ATOM 6159 N N . SER B 1 396 ? 24.078 -43.688 -48.5 1 43.59 396 SER B N 1
ATOM 6160 C CA . SER B 1 396 ? 24.828 -42.906 -49.469 1 43.59 396 SER B CA 1
ATOM 6161 C C . SER B 1 396 ? 26.047 -43.656 -49.969 1 43.59 396 SER B C 1
ATOM 6163 O O . SER B 1 396 ? 26.859 -43.094 -50.719 1 43.59 396 SER B O 1
ATOM 6165 N N . ASN B 1 397 ? 26.312 -44.969 -49.562 1 36.16 397 ASN B N 1
ATOM 6166 C CA . ASN B 1 397 ? 27.297 -45.562 -50.469 1 36.16 397 ASN B CA 1
ATOM 6167 C C . ASN B 1 397 ? 26.625 -46.25 -51.625 1 36.16 397 ASN B C 1
ATOM 6169 O O . ASN B 1 397 ? 25.641 -46.969 -51.469 1 36.16 397 ASN B O 1
#

Radius of gyration: 33.06 Å; Cα contacts (8 Å, |Δi|>4): 1575; chains: 2; bounding box: 64×108×83 Å